Protein 4K3W (pdb70)

Radius of gyration: 27.11 Å; Cα contacts (8 Å, |Δi|>4): 1594; chains: 3; bounding box: 71×77×59 Å

Foldseek 3Di:
DVFWDWDDDFQEIETEGPDVVQLSAEPVLVVVVVVLVVCQPPDRHAEYEYYYPPQHRYQYHDPVLCVQVVDDADPDCVRSVVVRLVSLLCLVSLLLRLHQYEYEHGAEALSRLSVLLRHPAYEYEQRGKYWDQVVVVHQSPNRLVSVCVQQHDVVSVVGRVVGDMDGDVVCCVRRSHVYYDHDPVSSVCVVVVVLVSQQDDRVVSSVVSVLVVCPPVDDVVSVVVVVVVVVVVCPDDQVVQVVVVCVHGGPSNDD/DVQWDWDDDFLEIEIEGHPVVVLRAEPVLVVVVVVLVVCLPVQRHAEYEYYYPDFARYQYHDPVLCVQVPDDADDDCVRSVNVRLVSLLCLVSLLLRLHQYEYEGGAEALSRLSVLLRGNAYEYEQRYKYWDAVVVVHDSVSRLVSVCVQQNPVVSCVRRVVTDIDGDVVCCVRRSHVYYDHDPVSSVCCVVVVLVSQQDDRVVSSVVSNLVVCPPVDDVVSVVVVVVVVVVVCVDDCVVQVVCVCVHGGPSSD/DVQWDWDDDFLEIEIEGDDVVVLNAEPVLVVVVVVLVVVLPVLRHAEYEYYYPPFARYQYHDPVLCVQVPDDADDDCPRSVNVRLVSLLCLVSLLLRLHQYEYEGGAEALSRLSVLLSHPAYEYEFNYKYWDQVVVVHQSVRRLVSVCVQQNPVVSCVRRVVGDMDTDVVCCVRRSHVYYDDDDVSSVCCVVVVLVSLQDDRVVSSVVSVLVVCPPPDDVVSVVVVVVVVVVCCVDPNNVQVVVCCVHRGVSSPD

InterPro domains:
  IPR001753 Enoyl-CoA hydratase/isomerase-like domain [PF00378] (18-269)
  IPR014748 Enoyl-CoA hydratase, C-terminal [G3DSA:1.10.12.10] (214-274)
  IPR029045 ClpP/crotonase-like domain superfamily [SSF52096] (5-269)
  IPR051683 Enoyl-CoA Hydratase/Isomerase Domain-Containing Protein [PTHR42964] (5-270)

Nearest PDB structures (foldseek):
  3kqf-assembly1_B  TM=8.892E-01  e=2.380E-18  Bacillus anthracis
  4jfc-assembly1_A  TM=8.824E-01  e=2.847E-18  Polaromonas sp. JS666
  5e0n-assembly1_X  TM=8.588E-01  e=1.253E-13  Mycolicibacterium smegmatis MC2 155
  4k29-assembly1_A  TM=7.388E-01  e=2.581E-15  Xanthobacter autotrophicus Py2
  2a7k-assembly2_E  TM=7.684E-01  e=2.566E-13  Pectobacterium carotovorum

Solvent-accessible surface area: 31212 Å² total

B-factor: mean 49.61, std 16.46, range [22.92, 148.1]

Secondary structure (DSSP, 8-state):
--SEEEE-BTBEEEEEE--GGGTT-----HHHHHHHHHHTT-SS--EEEEEETTS-S-----TT--HHHHS---SSSSSHHHHHHHHHH--HHHHT-SSEEEEEE-SB--HHHHHHTT-SEEEE-TT-EE--GGGGT---TTTHHHHHHHH-HHHHHHHHHTT--EEHHHHHHHTSSSEE-SSHHHHH--HHHHHHHHHS-HHHHHHHHHHHHHTTS---HHHHHHHHHHHHHHHSHHHHHH-----PPPGGG--/--SEEEEEETTEEEEEE--GGGTT-----HHHHHHHHHHTT-TT--EEEEEEGGG-S-----TT--HHHHSPP-SGGGSHHHHHHHHHH--HHHHH-SSEEEEEE-SB--HHHHHHTT-SEEEE-TT-EE--GGGGT---TTTHHHHHHHH-HHHHHHHHHTT--EEHHHHHHHTSSSEE-SSHHHHH--HHHHHHHHHS-HHHHHHHHHHHHHTTS---HHHHHHHHHHHHHHHSHHHHHH-----S--GGG-/--SEEEEEETTEEEEEE--GGGTT-----HHHHHHHHHHTT-TT--EEEEEEGGG-S-----S---HHHHSPP-SGGG-HHHHHHHHHH--HHHHH-SSEEEEEE-SB--HHHHHHTT-SEEEE-TT-EE--GGGGT---TTTHHHHHHHH-HHHHHHHHHTT--EEHHHHHHHTSSSEE-SSHHHHH--HHHHHHHHHS-HHHHHHHHHHHHHTTS---HHHHHHHHHHHHHHTSHHHHHH--------GGG--

Organism: Marinobacter nauticus (str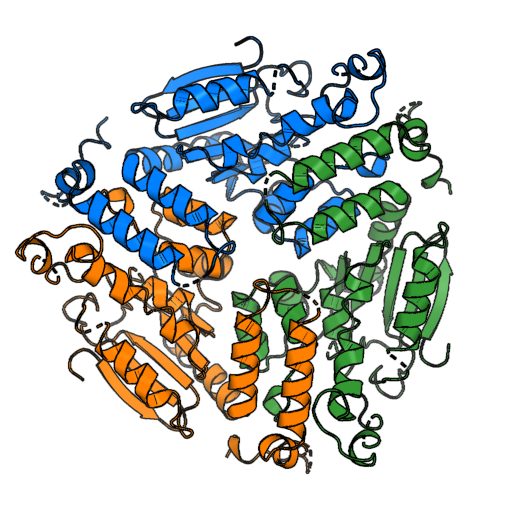ain ATCC 700491 / DSM 11845 / VT8) (NCBI:txid351348)

CATH classification: 3.90.226.10 (+1 more: 1.10.12.10)

Structure (mmCIF, N/CA/C/O backbone):
data_4K3W
#
_entry.id   4K3W
#
_cell.length_a   232.355
_cell.length_b   135.143
_cell.length_c   43.042
_cell.angle_alpha   90.00
_cell.angle_beta   99.09
_cell.angle_gamma   90.00
#
_symmetry.space_group_name_H-M   'C 1 2 1'
#
loop_
_entity.id
_entity.type
_entity.pdbx_description
1 polymer 'Enoyl-CoA hydratase/isomerase'
2 water water
#
loop_
_atom_site.group_PDB
_atom_site.id
_atom_site.type_symbol
_atom_site.label_atom_id
_atom_site.label_alt_id
_atom_site.label_comp_id
_atom_site.label_asym_id
_atom_site.label_entity_id
_atom_site.label_seq_id
_atom_site.pdbx_PDB_ins_code
_atom_site.Cartn_x
_atom_site.Cartn_y
_atom_site.Cartn_z
_atom_site.occupancy
_atom_site.B_iso_or_equiv
_atom_site.auth_seq_id
_atom_site.auth_comp_id
_atom_site.auth_asym_id
_atom_site.auth_atom_id
_atom_site.pdbx_PDB_model_num
ATOM 1 N N . CYS A 1 29 ? 104.457 107.013 17.990 1.00 72.93 7 CYS A N 1
ATOM 2 C CA . CYS A 1 29 ? 104.396 105.572 17.576 1.00 76.87 7 CYS A CA 1
ATOM 3 C C . CYS A 1 29 ? 105.751 104.999 17.119 1.00 74.18 7 CYS A C 1
ATOM 4 O O . CYS A 1 29 ? 106.359 105.505 16.184 1.00 75.75 7 CYS A O 1
ATOM 7 N N . GLU A 1 30 ? 106.180 103.909 17.753 1.00 75.06 8 GLU A N 1
ATOM 8 C CA . GLU A 1 30 ? 107.434 103.218 17.407 1.00 75.65 8 GLU A CA 1
ATOM 9 C C . GLU A 1 30 ? 107.277 102.387 16.135 1.00 72.61 8 GLU A C 1
ATOM 10 O O . GLU A 1 30 ? 108.222 102.201 15.363 1.00 65.38 8 GLU A O 1
ATOM 16 N N . THR A 1 31 ? 106.067 101.870 15.941 1.00 72.11 9 THR A N 1
ATOM 17 C CA . THR A 1 31 ? 105.821 100.776 15.013 1.00 65.71 9 THR A CA 1
ATOM 18 C C . THR A 1 31 ? 105.093 101.189 13.742 1.00 63.03 9 THR A C 1
ATOM 19 O O . THR A 1 31 ? 105.141 100.472 12.732 1.00 62.86 9 THR A O 1
ATOM 23 N N . LEU A 1 32 ? 104.430 102.341 13.794 1.00 61.28 10 LEU A N 1
ATOM 24 C CA . LEU A 1 32 ? 103.607 102.833 12.691 1.00 61.27 10 LEU A CA 1
ATOM 25 C C . LEU A 1 32 ? 103.912 104.301 12.339 1.00 60.17 10 LEU A C 1
ATOM 26 O O . LEU A 1 32 ? 104.198 105.117 13.220 1.00 59.80 10 LEU A O 1
ATOM 31 N N . ILE A 1 33 ? 103.814 104.617 11.051 1.00 63.80 11 ILE A N 1
ATOM 32 C CA . ILE A 1 33 ? 103.770 105.994 10.563 1.00 64.73 11 ILE A CA 1
ATOM 33 C C . ILE A 1 33 ? 102.307 106.430 10.373 1.00 62.36 11 ILE A C 1
ATOM 34 O O . ILE A 1 33 ? 101.584 105.848 9.575 1.00 59.82 11 ILE A O 1
ATOM 39 N N . LEU A 1 34 ? 101.891 107.467 11.091 1.00 61.62 12 LEU A N 1
ATOM 40 C CA . LEU A 1 34 ? 100.590 108.094 10.890 1.00 61.78 12 LEU A CA 1
ATOM 41 C C . LEU A 1 34 ? 100.678 109.315 9.959 1.00 65.51 12 LEU A C 1
ATOM 42 O O . LEU A 1 34 ? 101.647 110.065 9.994 1.00 71.35 12 LEU A O 1
ATOM 47 N N . GLU A 1 35 ? 99.668 109.504 9.119 1.00 71.33 13 GLU A N 1
ATOM 48 C CA . GLU A 1 35 ? 99.552 110.715 8.311 1.00 76.31 13 GLU A CA 1
ATOM 49 C C . GLU A 1 35 ? 98.086 111.077 8.101 1.00 75.03 13 GLU A C 1
ATOM 50 O O . GLU A 1 35 ? 97.334 110.288 7.540 1.00 74.26 13 GLU A O 1
ATOM 56 N N . LYS A 1 36 ? 97.685 112.264 8.554 1.00 74.29 14 LYS A N 1
ATOM 57 C CA . LYS A 1 36 ? 96.379 112.838 8.189 1.00 75.92 14 LYS A CA 1
ATOM 58 C C . LYS A 1 36 ? 96.371 113.175 6.707 1.00 74.56 14 LYS A C 1
ATOM 59 O O . LYS A 1 36 ? 97.417 113.384 6.114 1.00 77.27 14 LYS A O 1
ATOM 65 N N . GLN A 1 37 ? 95.192 113.202 6.104 1.00 75.68 15 GLN A N 1
ATOM 66 C CA . GLN A 1 37 ? 95.081 113.414 4.664 1.00 78.32 15 GLN A CA 1
ATOM 67 C C . GLN A 1 37 ? 93.628 113.701 4.349 1.00 77.73 15 GLN A C 1
ATOM 68 O O . GLN A 1 37 ? 92.910 112.892 3.765 1.00 84.41 15 GLN A O 1
ATOM 74 N N . GLY A 1 38 ? 93.197 114.881 4.765 1.00 79.43 16 GLY A N 1
ATOM 75 C CA . GLY A 1 38 ? 91.809 115.247 4.684 1.00 69.57 16 GLY A CA 1
ATOM 76 C C . GLY A 1 38 ? 91.116 114.513 5.800 1.00 62.90 16 GLY A C 1
ATOM 77 O O . GLY A 1 38 ? 91.618 114.456 6.920 1.00 62.25 16 GLY A O 1
ATOM 78 N N . PRO A 1 39 ? 89.970 113.913 5.498 1.00 65.27 17 PRO A N 1
ATOM 79 C CA . PRO A 1 39 ? 89.199 113.209 6.516 1.00 66.77 17 PRO A CA 1
ATOM 80 C C . PRO A 1 39 ? 89.698 111.769 6.799 1.00 67.84 17 PRO A C 1
ATOM 81 O O . PRO A 1 39 ? 89.074 111.037 7.584 1.00 63.47 17 PRO A O 1
ATOM 85 N N . THR A 1 40 ? 90.806 111.370 6.180 1.00 61.67 18 THR A N 1
ATOM 86 C CA . THR A 1 40 ? 91.256 109.991 6.261 1.00 66.78 18 THR A CA 1
ATOM 87 C C . THR A 1 40 ? 92.690 109.877 6.824 1.00 65.83 18 THR A C 1
ATOM 88 O O . THR A 1 40 ? 93.625 110.469 6.286 1.00 74.12 18 THR A O 1
ATOM 92 N N . LEU A 1 41 ? 92.837 109.128 7.915 1.00 59.45 19 LEU A N 1
ATOM 93 C CA . LEU A 1 41 ? 94.145 108.780 8.499 1.00 55.62 19 LEU A CA 1
ATOM 94 C C . LEU A 1 41 ? 94.839 107.616 7.788 1.00 54.10 19 LEU A C 1
ATOM 95 O O . LEU A 1 41 ? 94.291 106.526 7.728 1.00 57.97 19 LEU A O 1
ATOM 100 N N . VAL A 1 42 ? 96.037 107.831 7.253 1.00 54.49 20 VAL A N 1
ATOM 101 C CA . VAL A 1 42 ? 96.817 106.744 6.677 1.00 54.45 20 VAL A CA 1
ATOM 102 C C . VAL A 1 42 ? 97.778 106.150 7.712 1.00 57.62 20 VAL A C 1
ATOM 103 O O . VAL A 1 42 ? 98.701 106.807 8.194 1.00 56.62 20 VAL A O 1
ATOM 107 N N . ILE A 1 43 ? 97.530 104.893 8.055 1.00 56.62 21 ILE A N 1
ATOM 108 C CA . ILE A 1 43 ? 98.379 104.150 8.969 1.00 55.92 21 ILE A CA 1
ATOM 109 C C . ILE A 1 43 ? 99.264 103.212 8.163 1.00 57.19 21 ILE A C 1
ATOM 110 O O . ILE A 1 43 ? 98.772 102.304 7.471 1.00 57.92 21 ILE A O 1
ATOM 115 N N . THR A 1 44 ? 100.570 103.456 8.226 1.00 60.19 22 THR A N 1
ATOM 116 C CA . THR A 1 44 ? 101.540 102.595 7.564 1.00 59.55 22 THR A CA 1
ATOM 117 C C . THR A 1 44 ? 102.243 101.768 8.629 1.00 60.44 22 THR A C 1
ATOM 118 O O . THR A 1 44 ? 102.704 102.307 9.639 1.00 56.46 22 THR A O 1
ATOM 122 N N . ILE A 1 45 ? 102.271 100.454 8.404 1.00 56.95 23 ILE A N 1
ATOM 123 C CA . ILE A 1 45 ? 102.897 99.510 9.306 1.00 52.95 23 ILE A CA 1
ATOM 124 C C . ILE A 1 45 ? 104.368 99.616 8.966 1.00 57.69 23 ILE A C 1
ATOM 125 O O . ILE A 1 45 ? 104.756 99.375 7.798 1.00 52.03 23 ILE A O 1
ATOM 130 N N . ASN A 1 46 ? 105.181 99.956 9.969 1.00 60.12 24 ASN A N 1
ATOM 131 C CA . ASN A 1 46 ? 106.572 100.384 9.731 1.00 62.58 24 ASN A CA 1
ATOM 132 C C . ASN A 1 46 ? 107.607 99.519 10.448 1.00 63.78 24 ASN A C 1
ATOM 133 O O . ASN A 1 46 ? 108.137 99.890 11.500 1.00 57.10 24 ASN A O 1
ATOM 138 N N . ARG A 1 47 ? 107.840 98.349 9.853 1.00 59.82 25 ARG A N 1
ATOM 139 C CA . ARG A 1 47 ? 108.873 97.394 10.230 1.00 52.54 25 ARG A CA 1
ATOM 140 C C . ARG A 1 47 ? 109.251 96.570 9.006 1.00 55.50 25 ARG A C 1
ATOM 141 O O . ARG A 1 47 ? 109.296 95.346 9.089 1.00 54.90 25 ARG A O 1
ATOM 149 N N . PRO A 1 48 ? 109.551 97.240 7.867 1.00 60.90 26 PRO A N 1
ATOM 150 C CA . PRO A 1 48 ? 109.898 96.579 6.588 1.00 65.37 26 PRO A CA 1
ATOM 151 C C . PRO A 1 48 ? 111.129 95.671 6.643 1.00 69.07 26 PRO A C 1
ATOM 152 O O . PRO A 1 48 ? 111.297 94.803 5.778 1.00 68.19 26 PRO A O 1
ATOM 156 N N . ASP A 1 49 ? 111.977 95.930 7.638 1.00 72.26 27 ASP A N 1
ATOM 157 C CA . ASP A 1 49 ? 113.161 95.138 7.976 1.00 76.50 27 ASP A CA 1
ATOM 158 C C . ASP A 1 49 ? 112.821 93.685 8.320 1.00 78.59 27 ASP A C 1
ATOM 159 O O . ASP A 1 49 ? 113.487 92.770 7.844 1.00 76.63 27 ASP A O 1
ATOM 164 N N . VAL A 1 50 ? 111.793 93.477 9.147 1.00 82.04 28 VAL A N 1
ATOM 165 C CA . VAL A 1 50 ? 111.256 92.123 9.416 1.00 77.41 28 VAL A CA 1
ATOM 166 C C . VAL A 1 50 ? 109.914 91.862 8.709 1.00 73.95 28 VAL A C 1
ATOM 167 O O . VAL A 1 50 ? 109.072 91.144 9.227 1.00 68.85 28 VAL A O 1
ATOM 171 N N . ARG A 1 51 ? 109.720 92.460 7.532 1.00 74.75 29 ARG A N 1
ATOM 172 C CA . ARG A 1 51 ? 108.524 92.253 6.708 1.00 69.49 29 ARG A CA 1
ATOM 173 C C . ARG A 1 51 ? 107.206 92.545 7.454 1.00 64.07 29 ARG A C 1
ATOM 174 O O . ARG A 1 51 ? 106.156 92.005 7.127 1.00 60.69 29 ARG A O 1
ATOM 182 N N . ASN A 1 52 ? 107.274 93.425 8.441 1.00 60.78 30 ASN A N 1
ATOM 183 C CA . ASN A 1 52 ? 106.114 93.843 9.224 1.00 60.13 30 ASN A CA 1
ATOM 184 C C . ASN A 1 52 ? 105.515 92.763 10.093 1.00 58.46 30 ASN A C 1
ATOM 185 O O . ASN A 1 52 ? 104.327 92.826 10.418 1.00 56.34 30 ASN A O 1
ATOM 190 N N . ALA A 1 53 ? 106.332 91.790 10.489 1.00 56.56 31 ALA A N 1
ATOM 191 C CA . ALA A 1 53 ? 105.935 90.856 11.533 1.00 55.96 31 ALA A CA 1
ATOM 192 C C . ALA A 1 53 ? 105.232 91.654 12.635 1.00 55.53 31 ALA A C 1
ATOM 193 O O . ALA A 1 53 ? 105.667 92.756 12.959 1.00 56.86 31 ALA A O 1
ATOM 203 N N . SER A 1 55 ? 104.113 92.557 16.279 1.00 44.94 33 SER A N 1
ATOM 204 C CA . SER A 1 55 ? 104.443 92.375 17.687 1.00 44.84 33 SER A CA 1
ATOM 205 C C . SER A 1 55 ? 103.374 92.910 18.616 1.00 44.75 33 SER A C 1
ATOM 206 O O . SER A 1 55 ? 102.573 93.762 18.221 1.00 44.47 33 SER A O 1
ATOM 209 N N . LEU A 1 56 ? 103.411 92.446 19.865 1.00 45.54 34 LEU A N 1
ATOM 210 C CA . LEU A 1 56 ? 102.535 92.935 20.915 1.00 48.77 34 LEU A CA 1
ATOM 211 C C . LEU A 1 56 ? 102.516 94.433 20.972 1.00 51.23 34 LEU A C 1
ATOM 212 O O . LEU A 1 56 ? 101.468 95.040 21.202 1.00 55.92 34 LEU A O 1
ATOM 217 N N . GLN A 1 57 ? 103.685 95.032 20.784 1.00 56.81 35 GLN A N 1
ATOM 218 C CA . GLN A 1 57 ? 103.815 96.477 20.806 1.00 58.07 35 GLN A CA 1
ATOM 219 C C . GLN A 1 57 ? 102.983 97.121 19.700 1.00 52.73 35 GLN A C 1
ATOM 220 O O . GLN A 1 57 ? 102.326 98.127 19.926 1.00 49.85 35 GLN A O 1
ATOM 234 N N . VAL A 1 59 ? 100.368 95.788 18.203 1.00 49.01 37 VAL A N 1
ATOM 235 C CA . VAL A 1 59 ? 98.991 95.520 18.523 1.00 50.47 37 VAL A CA 1
ATOM 236 C C . VAL A 1 59 ? 98.478 96.634 19.410 1.00 49.52 37 VAL A C 1
ATOM 237 O O . VAL A 1 59 ? 97.451 97.231 19.110 1.00 49.75 37 VAL A O 1
ATOM 241 N N . ALA A 1 60 ? 99.213 96.926 20.475 1.00 49.01 38 ALA A N 1
ATOM 242 C CA . ALA A 1 60 ? 98.835 97.980 21.424 1.00 44.53 38 ALA A CA 1
ATOM 243 C C . ALA A 1 60 ? 98.750 99.362 20.809 1.00 45.66 38 ALA A C 1
ATOM 244 O O . ALA A 1 60 ? 97.874 100.130 21.160 1.00 46.65 38 ALA A O 1
ATOM 246 N N . GLU A 1 61 ? 99.666 99.682 19.911 1.00 44.32 39 GLU A N 1
ATOM 247 C CA . GLU A 1 61 ? 99.621 100.954 19.236 1.00 46.97 39 GLU A CA 1
ATOM 248 C C . GLU A 1 61 ? 98.394 101.015 18.333 1.00 48.04 39 GLU A C 1
ATOM 249 O O . GLU A 1 61 ? 97.695 102.021 18.334 1.00 53.10 39 GLU A O 1
ATOM 255 N N . LEU A 1 62 ? 98.105 99.944 17.591 1.00 46.79 40 LEU A N 1
ATOM 256 C CA . LEU A 1 62 ? 96.870 99.893 16.778 1.00 46.70 40 LEU A CA 1
ATOM 257 C C . LEU A 1 62 ? 95.652 100.070 17.663 1.00 42.48 40 LEU A C 1
ATOM 258 O O . LEU A 1 62 ? 94.801 100.916 17.422 1.00 39.41 40 LEU A O 1
ATOM 263 N N . SER A 1 63 ? 95.593 99.301 18.727 1.00 42.55 41 SER A N 1
ATOM 264 C CA . SER A 1 63 ? 94.491 99.433 19.660 1.00 40.95 41 SER A CA 1
ATOM 265 C C . SER A 1 63 ? 94.326 100.872 20.123 1.00 48.11 41 SER A C 1
ATOM 266 O O . SER A 1 63 ? 93.199 101.386 20.231 1.00 44.31 41 SER A O 1
ATOM 269 N N . THR A 1 64 ? 95.457 101.524 20.403 1.00 51.48 42 THR A N 1
ATOM 270 C CA . THR A 1 64 ? 95.453 102.889 20.914 1.00 50.66 42 THR A CA 1
ATOM 271 C C . THR A 1 64 ? 94.964 103.866 19.845 1.00 46.42 42 THR A C 1
ATOM 272 O O . THR A 1 64 ? 94.069 104.648 20.091 1.00 46.78 42 THR A O 1
ATOM 276 N N . ILE A 1 65 ? 95.557 103.821 18.666 1.00 44.90 43 ILE A N 1
ATOM 277 C CA . ILE A 1 65 ? 95.148 104.702 17.588 1.00 50.25 43 ILE A CA 1
ATOM 278 C C . ILE A 1 65 ? 93.633 104.589 17.327 1.00 55.55 43 ILE A C 1
ATOM 279 O O . ILE A 1 65 ? 92.926 105.604 17.260 1.00 53.63 43 ILE A O 1
ATOM 284 N N . PHE A 1 66 ? 93.127 103.360 17.222 1.00 51.42 44 PHE A N 1
ATOM 285 C CA . PHE A 1 66 ? 91.696 103.159 17.004 1.00 47.40 44 PHE A CA 1
ATOM 286 C C . PHE A 1 66 ? 90.828 103.655 18.151 1.00 48.91 44 PHE A C 1
ATOM 287 O O . PHE A 1 66 ? 89.760 104.200 17.913 1.00 51.57 44 PHE A O 1
ATOM 295 N N . SER A 1 67 ? 91.261 103.480 19.391 1.00 49.59 45 SER A N 1
ATOM 296 C CA . SER A 1 67 ? 90.509 104.047 20.518 1.00 48.30 45 SER A CA 1
ATOM 297 C C . SER A 1 67 ? 90.460 105.597 20.486 1.00 54.33 45 SER A C 1
ATOM 298 O O . SER A 1 67 ? 89.421 106.207 20.817 1.00 53.30 45 SER A O 1
ATOM 301 N N . GLU A 1 68 ? 91.566 106.211 20.059 1.00 54.18 46 GLU A N 1
ATOM 302 C CA . GLU A 1 68 ? 91.700 107.672 20.047 1.00 60.42 46 GLU A CA 1
ATOM 303 C C . GLU A 1 68 ? 90.857 108.299 18.955 1.00 59.32 46 GLU A C 1
ATOM 304 O O . GLU A 1 68 ? 90.185 109.312 19.175 1.00 55.15 46 GLU A O 1
ATOM 310 N N . ILE A 1 69 ? 90.894 107.710 17.766 1.00 56.59 47 ILE A N 1
ATOM 311 C CA . ILE A 1 69 ? 90.097 108.242 16.677 1.00 50.14 47 ILE A CA 1
ATOM 312 C C . ILE A 1 69 ? 88.620 107.917 16.795 1.00 50.59 47 ILE A C 1
ATOM 313 O O . ILE A 1 69 ? 87.838 108.491 16.072 1.00 49.54 47 ILE A O 1
ATOM 318 N N . GLU A 1 70 ? 88.227 107.022 17.701 1.00 55.20 48 GLU A N 1
ATOM 319 C CA . GLU A 1 70 ? 86.857 106.473 17.678 1.00 58.18 48 GLU A CA 1
ATOM 320 C C . GLU A 1 70 ? 85.796 107.546 17.736 1.00 66.27 48 GLU A C 1
ATOM 321 O O . GLU A 1 70 ? 84.804 107.496 16.995 1.00 67.22 48 GLU A O 1
ATOM 327 N N . ASN A 1 71 ? 86.011 108.489 18.643 1.00 68.89 49 ASN A N 1
ATOM 328 C CA . ASN A 1 71 ? 85.120 109.603 18.857 1.00 70.76 49 ASN A CA 1
ATOM 329 C C . ASN A 1 71 ? 85.865 110.838 18.415 1.00 71.95 49 ASN A C 1
ATOM 330 O O . ASN A 1 71 ? 86.057 111.757 19.187 1.00 75.10 49 ASN A O 1
ATOM 335 N N . ASP A 1 72 ? 86.342 110.816 17.179 1.00 74.58 50 ASP A N 1
ATOM 336 C CA . ASP A 1 72 ? 86.931 111.988 16.543 1.00 76.18 50 ASP A CA 1
ATOM 337 C C . ASP A 1 72 ? 86.183 112.299 15.258 1.00 80.11 50 ASP A C 1
ATOM 338 O O . ASP A 1 72 ? 85.741 111.392 14.554 1.00 93.95 50 ASP A O 1
ATOM 343 N N . ILE A 1 73 ? 86.083 113.583 14.940 1.00 77.73 51 ILE A N 1
ATOM 344 C CA . ILE A 1 73 ? 85.136 114.067 13.949 1.00 74.72 51 ILE A CA 1
ATOM 345 C C . ILE A 1 73 ? 85.786 114.191 12.580 1.00 74.02 51 ILE A C 1
ATOM 346 O O . ILE A 1 73 ? 85.199 113.845 11.558 1.00 85.08 51 ILE A O 1
ATOM 351 N N . SER A 1 74 ? 87.004 114.701 12.580 1.00 69.12 52 SER A N 1
ATOM 352 C CA . SER A 1 74 ? 87.740 115.010 11.374 1.00 66.30 52 SER A CA 1
ATOM 353 C C . SER A 1 74 ? 88.173 113.755 10.626 1.00 64.21 52 SER A C 1
ATOM 354 O O . SER A 1 74 ? 88.417 113.805 9.418 1.00 63.86 52 SER A O 1
ATOM 357 N N . ILE A 1 75 ? 88.301 112.646 11.360 1.00 64.09 53 ILE A N 1
ATOM 358 C CA . ILE A 1 75 ? 88.704 111.357 10.775 1.00 61.81 53 ILE A CA 1
ATOM 359 C C . ILE A 1 75 ? 87.475 110.541 10.386 1.00 51.11 53 ILE A C 1
ATOM 360 O O . ILE A 1 75 ? 86.683 110.170 11.243 1.00 45.72 53 ILE A O 1
ATOM 365 N N . ARG A 1 76 ? 87.342 110.241 9.104 1.00 52.75 54 ARG A N 1
ATOM 366 C CA . ARG A 1 76 ? 86.185 109.480 8.598 1.00 58.98 54 ARG A CA 1
ATOM 367 C C . ARG A 1 76 ? 86.595 108.056 8.220 1.00 52.00 54 ARG A C 1
ATOM 368 O O . ARG A 1 76 ? 85.819 107.127 8.362 1.00 50.20 54 ARG A O 1
ATOM 376 N N . ALA A 1 77 ? 87.811 107.917 7.711 1.00 46.35 55 ALA A N 1
ATOM 377 C CA . ALA A 1 77 ? 88.328 106.653 7.244 1.00 47.70 55 ALA A CA 1
ATOM 378 C C . ALA A 1 77 ? 89.732 106.421 7.768 1.00 49.88 55 ALA A C 1
ATOM 379 O O . ALA A 1 77 ? 90.464 107.376 8.037 1.00 51.17 55 ALA A O 1
ATOM 381 N N . ALA A 1 78 ? 90.100 105.140 7.890 1.00 49.44 56 ALA A N 1
ATOM 382 C CA . ALA A 1 78 ? 91.451 104.730 8.251 1.00 44.91 56 ALA A CA 1
ATOM 383 C C . ALA A 1 78 ? 91.977 103.757 7.219 1.00 45.06 56 ALA A C 1
ATOM 384 O O . ALA A 1 78 ? 91.349 102.732 6.977 1.00 51.11 56 ALA A O 1
ATOM 386 N N . VAL A 1 79 ? 93.101 104.102 6.597 1.00 40.67 57 VAL A N 1
ATOM 387 C CA . VAL A 1 79 ? 93.738 103.250 5.626 1.00 44.31 57 VAL A CA 1
ATOM 388 C C . VAL A 1 79 ? 94.899 102.494 6.269 1.00 48.03 57 VAL A C 1
ATOM 389 O O . VAL A 1 79 ? 95.738 103.095 6.915 1.00 52.25 57 VAL A O 1
ATOM 393 N N . LEU A 1 80 ? 94.932 101.179 6.062 1.00 47.09 58 LEU A N 1
ATOM 394 C CA . LEU A 1 80 ? 95.959 100.312 6.595 1.00 47.89 58 LEU A CA 1
ATOM 395 C C . LEU A 1 80 ? 96.804 99.834 5.452 1.00 48.29 58 LEU A C 1
ATOM 396 O O . LEU A 1 80 ? 96.284 99.299 4.479 1.00 49.03 58 LEU A O 1
ATOM 401 N N . ARG A 1 81 ? 98.111 100.033 5.562 1.00 49.37 59 ARG A N 1
ATOM 402 C CA . ARG A 1 81 ? 99.016 99.644 4.496 1.00 53.49 59 ARG A CA 1
ATOM 403 C C . ARG A 1 81 ? 100.357 99.304 5.121 1.00 51.90 59 ARG A C 1
ATOM 404 O O . ARG A 1 81 ? 100.684 99.804 6.179 1.00 47.06 59 ARG A O 1
ATOM 412 N N . GLY A 1 82 ? 101.126 98.436 4.479 1.00 52.32 60 GLY A N 1
ATOM 413 C CA . GLY A 1 82 ? 102.434 98.097 4.994 1.00 53.15 60 GLY A CA 1
ATOM 414 C C . GLY A 1 82 ? 103.518 98.806 4.209 1.00 53.87 60 GLY A C 1
ATOM 415 O O . GLY A 1 82 ? 103.439 98.921 2.992 1.00 55.03 60 GLY A O 1
ATOM 416 N N . ALA A 1 83 ? 104.540 99.278 4.901 1.00 56.06 61 ALA A N 1
ATOM 417 C CA . ALA A 1 83 ? 105.742 99.759 4.220 1.00 59.61 61 ALA A CA 1
ATOM 418 C C . ALA A 1 83 ? 106.556 98.594 3.687 1.00 58.54 61 ALA A C 1
ATOM 419 O O . ALA A 1 83 ? 106.792 97.614 4.406 1.00 62.18 61 ALA A O 1
ATOM 421 N N . GLY A 1 84 ? 106.975 98.695 2.431 1.00 57.63 62 GLY A N 1
ATOM 422 C CA . GLY A 1 84 ? 107.947 97.759 1.860 1.00 57.38 62 GLY A CA 1
ATOM 423 C C . GLY A 1 84 ? 107.384 96.632 1.011 1.00 62.29 62 GLY A C 1
ATOM 424 O O . GLY A 1 84 ? 108.103 95.666 0.713 1.00 57.19 62 GLY A O 1
ATOM 425 N N . GLY A 1 85 ? 106.111 96.753 0.617 1.00 61.09 63 GLY A N 1
ATOM 426 C CA . GLY A 1 85 ? 105.434 95.746 -0.214 1.00 62.00 63 GLY A CA 1
ATOM 427 C C . GLY A 1 85 ? 104.977 94.477 0.517 1.00 56.85 63 GLY A C 1
ATOM 428 O O . GLY A 1 85 ? 104.732 93.449 -0.125 1.00 55.71 63 GLY A O 1
ATOM 429 N N . HIS A 1 86 ? 104.900 94.549 1.850 1.00 54.15 64 HIS A N 1
ATOM 430 C CA . HIS A 1 86 ? 104.434 93.442 2.704 1.00 55.74 64 HIS A CA 1
ATOM 431 C C . HIS A 1 86 ? 103.508 93.997 3.770 1.00 55.27 64 HIS A C 1
ATOM 432 O O . HIS A 1 86 ? 103.816 95.021 4.392 1.00 51.58 64 HIS A O 1
ATOM 439 N N . PHE A 1 87 ? 102.371 93.328 3.969 1.00 51.66 65 PHE A N 1
ATOM 440 C CA . PHE A 1 87 ? 101.403 93.752 4.976 1.00 50.13 65 PHE A CA 1
ATOM 441 C C . PHE A 1 87 ? 101.749 93.235 6.354 1.00 46.91 65 PHE A C 1
ATOM 442 O O . PHE A 1 87 ? 101.764 94.000 7.313 1.00 45.75 65 PHE A O 1
ATOM 450 N N . CYS A 1 88 ? 101.991 91.929 6.455 1.00 47.94 66 CYS A N 1
ATOM 451 C CA . CYS A 1 88 ? 102.364 91.310 7.739 1.00 46.21 66 CYS A CA 1
ATOM 452 C C . CYS A 1 88 ? 102.884 89.884 7.549 1.00 48.49 66 CYS A C 1
ATOM 453 O O . CYS A 1 88 ? 102.188 89.034 7.032 1.00 46.67 66 CYS A O 1
ATOM 456 N N . ALA A 1 89 ? 104.111 89.634 7.993 1.00 52.24 67 ALA A N 1
ATOM 457 C CA . ALA A 1 89 ? 104.774 88.346 7.789 1.00 51.53 67 ALA A CA 1
ATOM 458 C C . ALA A 1 89 ? 104.314 87.292 8.782 1.00 42.73 67 ALA A C 1
ATOM 459 O O . ALA A 1 89 ? 104.561 86.118 8.590 1.00 47.61 67 ALA A O 1
ATOM 461 N N . GLY A 1 90 ? 103.670 87.695 9.861 1.00 41.19 68 GLY A N 1
ATOM 462 C CA . GLY A 1 90 ? 103.314 86.737 10.887 1.00 38.00 68 GLY A CA 1
ATOM 463 C C . GLY A 1 90 ? 103.501 87.408 12.196 1.00 38.04 68 GLY A C 1
ATOM 464 O O . GLY A 1 90 ? 103.514 88.618 12.259 1.00 43.48 68 GLY A O 1
ATOM 465 N N . GLY A 1 91 ? 103.615 86.630 13.257 1.00 40.79 69 GLY A N 1
ATOM 466 C CA . GLY A 1 91 ? 103.908 87.198 14.555 1.00 45.00 69 GLY A CA 1
ATOM 467 C C . GLY A 1 91 ? 105.420 87.430 14.684 1.00 49.86 69 GLY A C 1
ATOM 468 O O . GLY A 1 91 ? 106.200 87.167 13.754 1.00 47.63 69 GLY A O 1
ATOM 469 N N . ASP A 1 92 ? 105.808 87.947 15.843 1.00 52.35 70 ASP A N 1
ATOM 470 C CA . ASP A 1 92 ? 107.181 88.229 16.168 1.00 54.11 70 ASP A CA 1
ATOM 471 C C . ASP A 1 92 ? 107.608 87.104 17.061 1.00 48.96 70 ASP A C 1
ATOM 472 O O . ASP A 1 92 ? 107.086 86.943 18.173 1.00 45.37 70 ASP A O 1
ATOM 477 N N . ILE A 1 93 ? 108.560 86.316 16.575 1.00 53.36 71 ILE A N 1
ATOM 478 C CA . ILE A 1 93 ? 109.154 85.232 17.365 1.00 54.95 71 ILE A CA 1
ATOM 479 C C . ILE A 1 93 ? 109.644 85.716 18.755 1.00 50.62 71 ILE A C 1
ATOM 480 O O . ILE A 1 93 ? 109.602 84.967 19.734 1.00 51.48 71 ILE A O 1
ATOM 485 N N . LYS A 1 94 ? 110.035 86.987 18.853 1.00 44.51 72 LYS A N 1
ATOM 486 C CA . LYS A 1 94 ? 110.538 87.530 20.102 1.00 45.09 72 LYS A CA 1
ATOM 487 C C . LYS A 1 94 ? 109.533 87.585 21.211 1.00 46.79 72 LYS A C 1
ATOM 488 O O . LYS A 1 94 ? 109.876 87.268 22.361 1.00 46.48 72 LYS A O 1
ATOM 494 N N . ASP A 1 95 ? 108.288 87.969 20.895 1.00 50.95 73 ASP A N 1
ATOM 495 C CA . ASP A 1 95 ? 107.216 88.018 21.921 1.00 47.70 73 ASP A CA 1
ATOM 496 C C . ASP A 1 95 ? 106.963 86.625 22.475 1.00 42.94 73 ASP A C 1
ATOM 497 O O . ASP A 1 95 ? 106.712 86.443 23.671 1.00 47.91 73 ASP A O 1
ATOM 510 N N . ALA A 1 97 ? 109.292 84.152 22.465 1.00 49.43 75 ALA A N 1
ATOM 511 C CA . ALA A 1 97 ? 110.471 83.862 23.309 1.00 48.40 75 ALA A CA 1
ATOM 512 C C . ALA A 1 97 ? 110.307 84.551 24.642 1.00 42.14 75 ALA A C 1
ATOM 513 O O . ALA A 1 97 ? 110.341 83.913 25.680 1.00 40.36 75 ALA A O 1
ATOM 515 N N . GLY A 1 98 ? 110.030 85.846 24.604 1.00 43.93 76 GLY A N 1
ATOM 516 C CA . GLY A 1 98 ? 109.664 86.583 25.836 1.00 46.70 76 GLY A CA 1
ATOM 517 C C . GLY A 1 98 ? 108.666 85.873 26.735 1.00 48.02 76 GLY A C 1
ATOM 518 O O . GLY A 1 98 ? 108.869 85.761 27.945 1.00 54.93 76 GLY A O 1
ATOM 519 N N . ALA A 1 99 ? 107.582 85.370 26.145 1.00 52.77 77 ALA A N 1
ATOM 520 C CA . ALA A 1 99 ? 106.523 84.730 26.927 1.00 47.44 77 ALA A CA 1
ATOM 521 C C . ALA A 1 99 ? 106.921 83.365 27.476 1.00 44.28 77 ALA A C 1
ATOM 522 O O . ALA A 1 99 ? 106.541 83.007 28.601 1.00 41.31 77 ALA A O 1
ATOM 524 N N . ARG A 1 100 ? 107.666 82.581 26.706 1.00 44.13 78 ARG A N 1
ATOM 525 C CA . ARG A 1 100 ? 108.230 81.325 27.275 1.00 49.82 78 ARG A CA 1
ATOM 526 C C . ARG A 1 100 ? 109.051 81.600 28.511 1.00 51.74 78 ARG A C 1
ATOM 527 O O . ARG A 1 100 ? 109.025 80.840 29.457 1.00 48.69 78 ARG A O 1
ATOM 535 N N . SER A 1 101 ? 109.804 82.688 28.468 1.00 54.29 79 SER A N 1
ATOM 536 C CA . SER A 1 101 ? 110.764 82.975 29.509 1.00 60.12 79 SER A CA 1
ATOM 537 C C . SER A 1 101 ? 110.071 83.436 30.772 1.00 60.46 79 SER A C 1
ATOM 538 O O . SER A 1 101 ? 110.683 83.402 31.822 1.00 65.93 79 SER A O 1
ATOM 541 N N . GLN A 1 102 ? 108.817 83.883 30.684 1.00 61.06 80 GLN A N 1
ATOM 542 C CA . GLN A 1 102 ? 108.097 84.346 31.881 1.00 57.20 80 GLN A CA 1
ATOM 543 C C . GLN A 1 102 ? 107.570 83.174 32.696 1.00 57.96 80 GLN A C 1
ATOM 544 O O . GLN A 1 102 ? 107.652 82.024 32.275 1.00 53.36 80 GLN A O 1
ATOM 550 N N . LYS A 1 103 ? 107.030 83.466 33.872 1.00 60.72 81 LYS A N 1
ATOM 551 C CA . LYS A 1 103 ? 106.535 82.415 34.737 1.00 66.17 81 LYS A CA 1
ATOM 552 C C . LYS A 1 103 ? 105.255 81.792 34.161 1.00 67.40 81 LYS A C 1
ATOM 553 O O . LYS A 1 103 ? 104.342 82.506 33.757 1.00 68.51 81 LYS A O 1
ATOM 559 N N . ALA A 1 104 ? 105.187 80.461 34.150 1.00 68.89 82 ALA A N 1
ATOM 560 C CA . ALA A 1 104 ? 103.994 79.740 33.694 1.00 74.08 82 ALA A CA 1
ATOM 561 C C . ALA A 1 104 ? 102.814 79.877 34.662 1.00 78.42 82 ALA A C 1
ATOM 562 O O . ALA A 1 104 ? 102.876 79.421 35.797 1.00 84.68 82 ALA A O 1
ATOM 564 N N . GLY A 1 105 ? 101.753 80.537 34.219 1.00 83.29 83 GLY A N 1
ATOM 565 C CA . GLY A 1 105 ? 100.453 80.400 34.861 1.00 85.07 83 GLY A CA 1
ATOM 566 C C . GLY A 1 105 ? 99.746 79.304 34.090 1.00 88.18 83 GLY A C 1
ATOM 567 O O . GLY A 1 105 ? 100.273 78.794 33.087 1.00 81.79 83 GLY A O 1
ATOM 568 N N . GLU A 1 106 ? 98.547 78.939 34.528 1.00 94.31 84 GLU A N 1
ATOM 569 C CA . GLU A 1 106 ? 97.786 77.903 33.817 1.00 95.07 84 GLU A CA 1
ATOM 570 C C . GLU A 1 106 ? 96.496 78.403 33.150 1.00 86.58 84 GLU A C 1
ATOM 571 O O . GLU A 1 106 ? 95.932 77.699 32.309 1.00 83.34 84 GLU A O 1
ATOM 577 N N . GLY A 1 107 ? 96.030 79.600 33.502 1.00 73.96 85 GLY A N 1
ATOM 578 C CA . GLY A 1 107 ? 94.693 80.002 33.101 1.00 72.42 85 GLY A CA 1
ATOM 579 C C . GLY A 1 107 ? 94.729 81.091 32.067 1.00 69.33 85 GLY A C 1
ATOM 580 O O . GLY A 1 107 ? 95.264 80.918 30.969 1.00 67.89 85 GLY A O 1
ATOM 581 N N . ARG A 1 108 ? 94.127 82.208 32.444 1.00 66.31 86 ARG A N 1
ATOM 582 C CA . ARG A 1 108 ? 94.280 83.462 31.759 1.00 68.93 86 ARG A CA 1
ATOM 583 C C . ARG A 1 108 ? 95.502 84.098 32.332 1.00 65.80 86 ARG A C 1
ATOM 584 O O . ARG A 1 108 ? 95.872 85.211 31.953 1.00 64.06 86 ARG A O 1
ATOM 592 N N . ASP A 1 109 ? 96.136 83.394 33.265 1.00 70.60 87 ASP A N 1
ATOM 593 C CA . ASP A 1 109 ? 97.375 83.883 33.847 1.00 74.01 87 ASP A CA 1
ATOM 594 C C . ASP A 1 109 ? 98.589 83.483 32.983 1.00 66.22 87 ASP A C 1
ATOM 595 O O . ASP A 1 109 ? 99.618 84.168 32.991 1.00 63.85 87 ASP A O 1
ATOM 600 N N . ASP A 1 110 ? 98.425 82.411 32.203 1.00 58.80 88 ASP A N 1
ATOM 601 C CA . ASP A 1 110 ? 99.428 81.953 31.230 1.00 52.62 88 ASP A CA 1
ATOM 602 C C . ASP A 1 110 ? 99.871 83.022 30.219 1.00 49.30 88 ASP A C 1
ATOM 603 O O . ASP A 1 110 ? 99.047 83.525 29.493 1.00 53.58 88 ASP A O 1
ATOM 608 N N . PRO A 1 111 ? 101.183 83.356 30.148 1.00 50.93 89 PRO A N 1
ATOM 609 C CA . PRO A 1 111 ? 101.673 84.409 29.220 1.00 52.51 89 PRO A CA 1
ATOM 610 C C . PRO A 1 111 ? 101.389 84.188 27.735 1.00 46.57 89 PRO A C 1
ATOM 611 O O . PRO A 1 111 ? 101.451 85.127 26.947 1.00 43.86 89 PRO A O 1
ATOM 615 N N . PHE A 1 112 ? 101.167 82.939 27.360 1.00 42.53 90 PHE A N 1
ATOM 616 C CA . PHE A 1 112 ? 100.765 82.607 26.012 1.00 46.96 90 PHE A CA 1
ATOM 617 C C . PHE A 1 112 ? 99.292 82.972 25.757 1.00 43.58 90 PHE A C 1
ATOM 618 O O . PHE A 1 112 ? 98.974 83.423 24.676 1.00 42.10 90 PHE A O 1
ATOM 626 N N . TYR A 1 113 ? 98.421 82.776 26.745 1.00 43.28 91 TYR A N 1
ATOM 627 C CA . TYR A 1 113 ? 97.058 83.280 26.669 1.00 46.12 91 TYR A CA 1
ATOM 628 C C . TYR A 1 113 ? 97.080 84.782 26.458 1.00 44.93 91 TYR A C 1
ATOM 629 O O . TYR A 1 113 ? 96.529 85.285 25.483 1.00 40.81 91 TYR A O 1
ATOM 638 N N . LYS A 1 114 ? 97.734 85.498 27.362 1.00 47.17 92 LYS A N 1
ATOM 639 C CA . LYS A 1 114 ? 97.721 86.970 27.323 1.00 46.56 92 LYS A CA 1
ATOM 640 C C . LYS A 1 114 ? 98.270 87.473 26.020 1.00 45.82 92 LYS A C 1
ATOM 641 O O . LYS A 1 114 ? 97.729 88.390 25.397 1.00 51.32 92 LYS A O 1
ATOM 647 N N . LEU A 1 115 ? 99.343 86.854 25.568 1.00 44.45 93 LEU A N 1
ATOM 648 C CA . LEU A 1 115 ? 99.916 87.242 24.282 1.00 43.82 93 LEU A CA 1
ATOM 649 C C . LEU A 1 115 ? 98.910 87.070 23.113 1.00 40.95 93 LEU A C 1
ATOM 650 O O . LEU A 1 115 ? 98.676 87.985 22.315 1.00 36.86 93 LEU A O 1
ATOM 655 N N . ASN A 1 116 ? 98.359 85.875 23.000 1.00 35.35 94 ASN A N 1
ATOM 656 C CA . ASN A 1 116 ? 97.466 85.574 21.917 1.00 39.01 94 ASN A CA 1
ATOM 657 C C . ASN A 1 116 ? 96.164 86.411 21.961 1.00 36.69 94 ASN A C 1
ATOM 658 O O . ASN A 1 116 ? 95.759 86.978 20.971 1.00 38.00 94 ASN A O 1
ATOM 663 N N . ARG A 1 117 ? 95.570 86.538 23.133 1.00 37.66 95 ARG A N 1
ATOM 664 C CA . ARG A 1 117 ? 94.279 87.157 23.257 1.00 40.19 95 ARG A 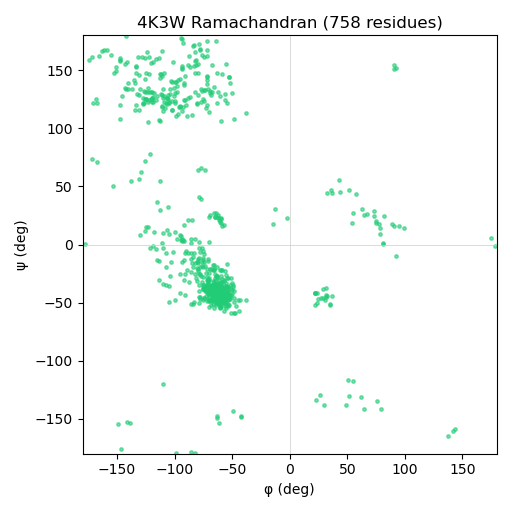CA 1
ATOM 665 C C . ARG A 1 117 ? 94.274 88.600 22.785 1.00 41.53 95 ARG A C 1
ATOM 666 O O . ARG A 1 117 ? 93.266 89.071 22.225 1.00 36.18 95 ARG A O 1
ATOM 674 N N . ALA A 1 118 ? 95.382 89.305 23.000 1.00 37.02 96 ALA A N 1
ATOM 675 C CA . ALA A 1 118 ? 95.451 90.711 22.617 1.00 36.50 96 ALA A CA 1
ATOM 676 C C . ALA A 1 118 ? 95.365 90.864 21.099 1.00 37.81 96 ALA A C 1
ATOM 677 O O . ALA A 1 118 ? 95.026 91.931 20.608 1.00 38.95 96 ALA A O 1
ATOM 679 N N . PHE A 1 119 ? 95.685 89.823 20.337 1.00 36.48 97 PHE A N 1
ATOM 680 C CA . PHE A 1 119 ? 95.517 89.948 18.910 1.00 38.50 97 PHE A CA 1
ATOM 681 C C . PHE A 1 119 ? 93.999 90.014 18.588 1.00 39.32 97 PHE A C 1
ATOM 682 O O . PHE A 1 119 ? 93.572 90.890 17.879 1.00 36.03 97 PHE A O 1
ATOM 690 N N . GLY A 1 120 ? 93.212 89.116 19.157 1.00 36.70 98 GLY A N 1
ATOM 691 C CA . GLY A 1 120 ? 91.768 89.128 18.985 1.00 42.80 98 GLY A CA 1
ATOM 692 C C . GLY A 1 120 ? 91.061 90.397 19.445 1.00 44.24 98 GLY A C 1
ATOM 693 O O . GLY A 1 120 ? 90.182 90.868 18.737 1.00 39.72 98 GLY A O 1
ATOM 694 N N . GLN A 1 121 ? 91.459 90.958 20.598 1.00 45.27 99 GLN A N 1
ATOM 695 C CA . GLN A 1 121 ? 90.876 92.212 21.100 1.00 45.73 99 GLN A CA 1
ATOM 696 C C . GLN A 1 121 ? 91.051 93.290 20.076 1.00 42.70 99 GLN A C 1
ATOM 697 O O . GLN A 1 121 ? 90.122 94.003 19.747 1.00 42.12 99 GLN A O 1
ATOM 711 N N . ILE A 1 123 ? 91.774 93.040 16.811 1.00 36.11 101 ILE A N 1
ATOM 712 C CA . ILE A 1 123 ? 91.098 92.777 15.550 1.00 36.60 101 ILE A CA 1
ATOM 713 C C . ILE A 1 123 ? 89.590 93.078 15.638 1.00 36.41 101 ILE A C 1
ATOM 714 O O . ILE A 1 123 ? 89.030 93.693 14.747 1.00 33.90 101 ILE A O 1
ATOM 719 N N . GLN A 1 124 ? 88.984 92.693 16.755 1.00 39.24 102 GLN A N 1
ATOM 720 C CA . GLN A 1 124 ? 87.574 92.888 17.019 1.00 41.79 102 GLN A CA 1
ATOM 721 C C . GLN A 1 124 ? 87.285 94.370 17.123 1.00 39.70 102 GLN A C 1
ATOM 722 O O . GLN A 1 124 ? 86.332 94.877 16.525 1.00 38.04 102 GLN A O 1
ATOM 728 N N . GLN A 1 125 ? 88.143 95.076 17.839 1.00 38.63 103 GLN A N 1
ATOM 729 C CA . GLN A 1 125 ? 88.016 96.506 17.963 1.00 35.86 103 GLN A CA 1
ATOM 730 C C . GLN A 1 125 ? 88.043 97.152 16.589 1.00 34.83 103 GLN A C 1
ATOM 731 O O . GLN A 1 125 ? 87.222 98.000 16.293 1.00 40.17 103 GLN A O 1
ATOM 737 N N . VAL A 1 126 ? 88.983 96.784 15.741 1.00 32.46 104 VAL A N 1
ATOM 738 C CA . VAL A 1 126 ? 89.037 97.382 14.385 1.00 35.58 104 VAL A CA 1
ATOM 739 C C . VAL A 1 126 ? 87.758 97.074 13.556 1.00 38.74 104 VAL A C 1
ATOM 740 O O . VAL A 1 126 ? 87.308 97.893 12.770 1.00 40.81 104 VAL A O 1
ATOM 744 N N . ASN A 1 127 ? 87.219 95.874 13.730 1.00 36.17 105 ASN A N 1
ATOM 745 C CA . ASN A 1 127 ? 86.035 95.430 13.023 1.00 37.73 105 ASN A CA 1
ATOM 746 C C . ASN A 1 127 ? 84.857 96.360 13.333 1.00 37.97 105 ASN A C 1
ATOM 747 O O . ASN A 1 127 ? 84.136 96.769 12.443 1.00 39.46 105 ASN A O 1
ATOM 752 N N . GLU A 1 128 ? 84.742 96.718 14.605 1.00 41.25 106 GLU A N 1
ATOM 753 C CA . GLU A 1 128 ? 83.642 97.497 15.131 1.00 46.25 106 GLU A CA 1
ATOM 754 C C . GLU A 1 128 ? 83.872 99.008 15.221 1.00 44.36 106 GLU A C 1
ATOM 755 O O . GLU A 1 128 ? 83.025 99.729 15.756 1.00 43.96 106 GLU A O 1
ATOM 761 N N . SER A 1 129 ? 84.985 99.472 14.658 1.00 39.68 107 SER A N 1
ATOM 762 C CA . SER A 1 129 ? 85.325 100.874 14.662 1.00 38.72 107 SER A CA 1
ATOM 763 C C . SER A 1 129 ? 84.287 101.649 13.876 1.00 42.44 107 SER A C 1
ATOM 764 O O . SER A 1 129 ? 83.792 101.156 12.886 1.00 44.05 107 SER A O 1
ATOM 767 N N . SER A 1 130 ? 84.022 102.889 14.274 1.00 41.48 108 SER A N 1
ATOM 768 C CA . SER A 1 130 ? 83.021 103.721 13.584 1.00 41.18 108 SER A CA 1
ATOM 769 C C . SER A 1 130 ? 83.568 104.306 12.307 1.00 41.97 108 SER A C 1
ATOM 770 O O . SER A 1 130 ? 82.857 104.959 11.552 1.00 39.66 108 SER A O 1
ATOM 773 N N . LYS A 1 131 ? 84.832 104.048 12.042 1.00 40.91 109 LYS A N 1
ATOM 774 C CA . LYS A 1 131 ? 85.462 104.594 10.867 1.00 41.78 109 LYS A CA 1
ATOM 775 C C . LYS A 1 131 ? 85.343 103.549 9.768 1.00 40.54 109 LYS A C 1
ATOM 776 O O . LYS A 1 131 ? 85.239 102.358 10.040 1.00 36.54 109 LYS A O 1
ATOM 782 N N . VAL A 1 132 ? 85.313 104.026 8.535 1.00 38.65 110 VAL A N 1
ATOM 783 C CA . VAL A 1 132 ? 85.457 103.192 7.371 1.00 36.99 110 VAL A CA 1
ATOM 784 C C . VAL A 1 132 ? 86.904 102.731 7.290 1.00 36.31 110 VAL A C 1
ATOM 785 O O . VAL A 1 132 ? 87.808 103.539 7.150 1.00 40.83 110 VAL A O 1
ATOM 789 N N . VAL A 1 133 ? 87.117 101.432 7.334 1.00 36.83 111 VAL A N 1
ATOM 790 C CA . VAL A 1 133 ? 88.455 100.878 7.449 1.00 33.80 111 VAL A CA 1
ATOM 791 C C . VAL A 1 133 ? 88.836 100.262 6.137 1.00 32.26 111 VAL A C 1
ATOM 792 O O . VAL A 1 133 ? 88.136 99.407 5.660 1.00 35.27 111 VAL A O 1
ATOM 796 N N . ILE A 1 134 ? 89.922 100.725 5.541 1.00 33.36 112 ILE A N 1
ATOM 797 C CA . ILE A 1 134 ? 90.370 100.236 4.232 1.00 36.97 112 ILE A CA 1
ATOM 798 C C . ILE A 1 134 ? 91.736 99.606 4.388 1.00 41.05 112 ILE A C 1
ATOM 799 O O . ILE A 1 134 ? 92.642 100.231 4.953 1.00 41.92 112 ILE A O 1
ATOM 804 N N . ALA A 1 135 ? 91.899 98.396 3.860 1.00 39.10 113 ALA A N 1
ATOM 805 C CA . ALA A 1 135 ? 93.134 97.664 4.004 1.00 38.58 113 ALA A CA 1
ATOM 806 C C . ALA A 1 135 ? 93.723 97.495 2.651 1.00 40.53 113 ALA A C 1
ATOM 807 O O . ALA A 1 135 ? 93.069 96.966 1.759 1.00 44.12 113 ALA A O 1
ATOM 809 N N . ILE A 1 136 ? 94.965 97.940 2.503 1.00 42.83 114 ILE A N 1
ATOM 810 C CA . ILE A 1 136 ? 95.695 97.799 1.256 1.00 47.07 114 ILE A CA 1
ATOM 811 C C . ILE A 1 136 ? 96.697 96.717 1.528 1.00 46.63 114 ILE A C 1
ATOM 812 O O . ILE A 1 136 ? 97.533 96.838 2.420 1.00 49.04 114 ILE A O 1
ATOM 817 N N . THR A 1 137 ? 96.613 95.659 0.751 1.00 44.80 115 THR A N 1
ATOM 818 C CA . THR A 1 137 ? 97.124 94.386 1.193 1.00 46.77 115 THR A CA 1
ATOM 819 C C . THR A 1 137 ? 98.156 93.896 0.181 1.00 46.35 115 THR A C 1
ATOM 820 O O . THR A 1 137 ? 97.823 93.518 -0.932 1.00 45.85 115 THR A O 1
ATOM 824 N N . GLU A 1 138 ? 99.427 93.982 0.550 1.00 49.52 116 GLU A N 1
ATOM 825 C CA . GLU A 1 138 ? 100.527 93.708 -0.380 1.00 49.02 116 GLU A CA 1
ATOM 826 C C . GLU A 1 138 ? 101.457 92.660 0.184 1.00 44.55 116 GLU A C 1
ATOM 827 O O . GLU A 1 138 ? 101.714 92.646 1.383 1.00 43.67 116 GLU A O 1
ATOM 833 N N . GLY A 1 139 ? 101.956 91.801 -0.683 1.00 45.66 117 GLY A N 1
ATOM 834 C CA . GLY A 1 139 ? 102.908 90.762 -0.307 1.00 50.32 117 GLY A CA 1
ATOM 835 C C . GLY A 1 139 ? 102.384 89.755 0.704 1.00 50.48 117 GLY A C 1
ATOM 836 O O . GLY A 1 139 ? 101.305 89.229 0.555 1.00 55.81 117 GLY A O 1
ATOM 837 N N . ALA A 1 140 ? 103.157 89.503 1.746 1.00 50.21 118 ALA A N 1
ATOM 838 C CA . ALA A 1 140 ? 102.761 88.581 2.793 1.00 50.95 118 ALA A CA 1
ATOM 839 C C . ALA A 1 140 ? 101.602 89.152 3.611 1.00 46.37 118 ALA A C 1
ATOM 840 O O . ALA A 1 140 ? 101.657 90.292 4.089 1.00 43.70 118 ALA A O 1
ATOM 842 N N . VAL A 1 141 ? 100.570 88.329 3.780 1.00 45.48 119 VAL A N 1
ATOM 843 C CA . VAL A 1 141 ? 99.442 88.658 4.654 1.00 42.03 119 VAL A CA 1
ATOM 844 C C . VAL A 1 141 ? 99.136 87.499 5.581 1.00 38.80 119 VAL A C 1
ATOM 845 O O . VAL A 1 141 ? 98.439 86.546 5.221 1.00 39.14 119 VAL A O 1
ATOM 857 N N . GLY A 1 143 ? 98.970 85.921 9.892 1.00 33.68 121 GLY A N 1
ATOM 858 C CA . GLY A 1 143 ? 98.712 86.185 11.300 1.00 34.34 121 GLY A CA 1
ATOM 859 C C . GLY A 1 143 ? 97.805 87.390 11.435 1.00 35.19 121 GLY A C 1
ATOM 860 O O . GLY A 1 143 ? 96.813 87.527 10.703 1.00 33.30 121 GLY A O 1
ATOM 861 N N . GLY A 1 144 ? 98.183 88.286 12.340 1.00 40.31 122 GLY A N 1
ATOM 862 C CA . GLY A 1 144 ? 97.408 89.469 12.690 1.00 42.62 122 GLY A CA 1
ATOM 863 C C . GLY A 1 144 ? 97.033 90.321 11.509 1.00 43.32 122 GLY A C 1
ATOM 864 O O . GLY A 1 144 ? 96.006 90.972 11.528 1.00 46.56 122 GLY A O 1
ATOM 865 N N . GLY A 1 145 ? 97.857 90.302 10.470 1.00 42.41 123 GLY A N 1
ATOM 866 C CA . GLY A 1 145 ? 97.601 91.099 9.294 1.00 41.97 123 GLY A CA 1
ATOM 867 C C . GLY A 1 145 ? 96.499 90.527 8.437 1.00 41.09 123 GLY A C 1
ATOM 868 O O . GLY A 1 145 ? 95.706 91.264 7.830 1.00 38.79 123 GLY A O 1
ATOM 869 N N . PHE A 1 146 ? 96.463 89.205 8.367 1.00 39.44 124 PHE A N 1
ATOM 870 C CA . PHE A 1 146 ? 95.368 88.500 7.711 1.00 38.87 124 PHE A CA 1
ATOM 871 C C . PHE A 1 146 ? 94.046 88.822 8.458 1.00 39.13 124 PHE A C 1
ATOM 872 O O . PHE A 1 146 ? 93.008 89.072 7.824 1.00 34.57 124 PHE A O 1
ATOM 880 N N . GLY A 1 147 ? 94.105 88.854 9.793 1.00 36.49 125 GLY A N 1
ATOM 881 C CA . GLY A 1 147 ? 92.954 89.185 10.609 1.00 37.22 125 GLY A CA 1
ATOM 882 C C . GLY A 1 147 ? 92.422 90.569 10.301 1.00 41.49 125 GLY A C 1
ATOM 883 O O . GLY A 1 147 ? 91.190 90.740 10.098 1.00 38.16 125 GLY A O 1
ATOM 884 N N . LEU A 1 148 ? 93.331 91.557 10.263 1.00 36.71 126 LEU A N 1
ATOM 885 C CA . LEU A 1 148 ? 92.946 92.937 9.944 1.00 38.00 126 LEU A CA 1
ATOM 886 C C . LEU A 1 148 ? 92.289 93.073 8.579 1.00 38.21 126 LEU A C 1
ATOM 887 O O . LEU A 1 148 ? 91.339 93.820 8.409 1.00 37.54 126 LEU A O 1
ATOM 892 N N . ALA A 1 149 ? 92.826 92.372 7.601 1.00 37.18 127 ALA A N 1
ATOM 893 C CA . ALA A 1 149 ? 92.212 92.350 6.294 1.00 36.92 127 ALA A CA 1
ATOM 894 C C . ALA A 1 149 ? 90.795 91.791 6.401 1.00 37.96 127 ALA A C 1
ATOM 895 O O . ALA A 1 149 ? 89.883 92.265 5.717 1.00 36.51 127 ALA A O 1
ATOM 897 N N . CYS A 1 150 ? 90.611 90.818 7.295 1.00 36.73 128 CYS A N 1
ATOM 898 C CA . CYS A 1 150 ? 89.314 90.152 7.446 1.00 33.98 128 CYS A CA 1
ATOM 899 C C . CYS A 1 150 ? 88.292 91.011 8.169 1.00 33.28 128 CYS A C 1
ATOM 900 O O . CYS A 1 150 ? 87.116 90.647 8.230 1.00 30.81 128 CYS A O 1
ATOM 903 N N . VAL A 1 151 ? 88.704 92.173 8.658 1.00 30.42 129 VAL A N 1
ATOM 904 C CA . VAL A 1 151 ? 87.753 93.026 9.329 1.00 30.82 129 VAL A CA 1
ATOM 905 C C . VAL A 1 151 ? 87.651 94.415 8.724 1.00 31.94 129 VAL A C 1
ATOM 906 O O . VAL A 1 151 ? 87.088 95.298 9.357 1.00 30.56 129 VAL A O 1
ATOM 910 N N . SER A 1 152 ? 88.178 94.592 7.512 1.00 29.16 130 SER A N 1
ATOM 911 C CA . SER A 1 152 ? 88.065 95.849 6.799 1.00 32.23 130 SER A CA 1
ATOM 912 C C . SER A 1 152 ? 86.708 96.002 6.077 1.00 36.25 130 SER A C 1
ATOM 913 O O . SER A 1 152 ? 86.047 95.026 5.697 1.00 36.26 130 SER A O 1
ATOM 916 N N . ASP A 1 153 ? 86.320 97.249 5.879 1.00 36.36 131 ASP A N 1
ATOM 917 C CA . ASP A 1 153 ? 85.119 97.579 5.130 1.00 35.88 131 ASP A CA 1
ATOM 918 C C . ASP A 1 153 ? 85.399 97.509 3.661 1.00 33.88 131 ASP A C 1
ATOM 919 O O . ASP A 1 153 ? 84.514 97.198 2.890 1.00 35.75 131 ASP A O 1
ATOM 924 N N . LEU A 1 154 ? 86.630 97.813 3.276 1.00 32.35 132 LEU A N 1
ATOM 925 C CA . LEU A 1 154 ? 87.111 97.556 1.923 1.00 35.00 132 LEU A CA 1
ATOM 926 C C . LEU A 1 154 ? 88.568 97.103 1.985 1.00 35.88 132 LEU A C 1
ATOM 927 O O . LEU A 1 154 ? 89.361 97.716 2.676 1.00 35.76 132 LEU A O 1
ATOM 932 N N . ALA A 1 155 ? 88.899 96.041 1.247 1.00 35.41 133 ALA A N 1
ATOM 933 C CA . ALA A 1 155 ? 90.247 95.538 1.139 1.00 35.85 133 ALA A CA 1
ATOM 934 C C . ALA A 1 155 ? 90.598 95.473 -0.318 1.00 39.22 133 ALA A C 1
ATOM 935 O O . ALA A 1 155 ? 89.825 94.973 -1.143 1.00 39.79 133 ALA A O 1
ATOM 937 N N . ILE A 1 156 ? 91.758 96.017 -0.652 1.00 40.76 134 ILE A N 1
ATOM 938 C CA . ILE A 1 156 ? 92.225 95.975 -2.023 1.00 42.13 134 ILE A CA 1
ATOM 939 C C . ILE A 1 156 ? 93.555 95.296 -2.007 1.00 40.79 134 ILE A C 1
ATOM 940 O O . ILE A 1 156 ? 94.422 95.652 -1.199 1.00 39.61 134 ILE A O 1
ATOM 945 N N . ALA A 1 157 ? 93.723 94.329 -2.899 1.00 41.69 135 ALA A N 1
ATOM 946 C CA . ALA A 1 157 ? 94.965 93.604 -2.950 1.00 45.24 135 ALA A CA 1
ATOM 947 C C . ALA A 1 157 ? 95.838 94.065 -4.086 1.00 48.04 135 ALA A C 1
ATOM 948 O O . ALA A 1 157 ? 95.371 94.317 -5.211 1.00 43.30 135 ALA A O 1
ATOM 950 N N . GLY A 1 158 ? 97.122 94.140 -3.763 1.00 52.36 136 GLY A N 1
ATOM 951 C CA . GLY A 1 158 ? 98.160 94.218 -4.761 1.00 57.11 136 GLY A CA 1
ATOM 952 C C . GLY A 1 158 ? 98.384 92.854 -5.371 1.00 59.32 136 GLY A C 1
ATOM 953 O O . GLY A 1 158 ? 98.011 91.844 -4.776 1.00 59.29 136 GLY A O 1
ATOM 954 N N . PRO A 1 159 ? 99.045 92.811 -6.544 1.00 61.47 137 PRO A N 1
ATOM 955 C CA . PRO A 1 159 ? 99.141 91.571 -7.295 1.00 52.61 137 PRO A CA 1
ATOM 956 C C . PRO A 1 159 ? 100.050 90.532 -6.659 1.00 51.54 137 PRO A C 1
ATOM 957 O O . PRO A 1 159 ? 100.000 89.377 -7.063 1.00 51.73 137 PRO A O 1
ATOM 961 N N . THR A 1 160 ? 100.879 90.924 -5.690 1.00 52.36 138 THR A N 1
ATOM 962 C CA . THR A 1 160 ? 101.736 89.962 -4.998 1.00 51.27 138 THR A CA 1
ATOM 963 C C . THR A 1 160 ? 101.155 89.490 -3.667 1.00 49.92 138 THR A C 1
ATOM 964 O O . THR A 1 160 ? 101.826 88.763 -2.933 1.00 47.64 138 THR A O 1
ATOM 968 N N . ALA A 1 161 ? 99.935 89.911 -3.333 1.00 50.09 139 ALA A N 1
ATOM 969 C CA . ALA A 1 161 ? 99.347 89.556 -2.021 1.00 49.67 139 ALA A CA 1
ATOM 970 C C . ALA A 1 161 ? 99.216 88.035 -1.854 1.00 43.14 139 ALA A C 1
ATOM 971 O O . ALA A 1 161 ? 98.699 87.337 -2.730 1.00 44.00 139 ALA A O 1
ATOM 973 N N . LYS A 1 162 ? 99.744 87.539 -0.742 1.00 45.26 140 LYS A N 1
ATOM 974 C CA . LYS A 1 162 ? 99.666 86.121 -0.369 1.00 51.39 140 LYS A CA 1
ATOM 975 C C . LYS A 1 162 ? 99.020 85.981 1.016 1.00 46.71 140 LYS A C 1
ATOM 976 O O . LYS A 1 162 ? 99.425 86.653 1.974 1.00 44.27 140 LYS A O 1
ATOM 982 N N . PHE A 1 163 ? 98.037 85.089 1.123 1.00 42.31 141 PHE A N 1
ATOM 983 C CA . PHE A 1 163 ? 97.254 84.940 2.361 1.00 38.81 141 PHE A CA 1
ATOM 984 C C . PHE A 1 163 ? 97.378 83.504 2.829 1.00 36.97 141 PHE A C 1
ATOM 985 O O . PHE A 1 163 ? 97.086 82.598 2.080 1.00 37.75 141 PHE A O 1
ATOM 993 N N . GLY A 1 164 ? 97.812 83.281 4.060 1.00 39.74 142 GLY A N 1
ATOM 994 C CA . GLY A 1 164 ? 98.035 81.899 4.507 1.00 41.33 142 GLY A CA 1
ATOM 995 C C . GLY A 1 164 ? 97.813 81.659 5.972 1.00 40.42 142 GLY A C 1
ATOM 996 O O . GLY A 1 164 ? 97.937 82.579 6.799 1.00 38.38 142 GLY A O 1
ATOM 1005 N N . PRO A 1 166 ? 99.556 78.812 7.920 1.00 46.25 144 PRO A N 1
ATOM 1006 C CA . PRO A 1 166 ? 100.428 77.669 8.161 1.00 45.30 144 PRO A CA 1
ATOM 1007 C C . PRO A 1 166 ? 100.433 77.190 9.597 1.00 43.88 144 PRO A C 1
ATOM 1008 O O . PRO A 1 166 ? 101.108 76.230 9.908 1.00 50.37 144 PRO A O 1
ATOM 1012 N N . GLU A 1 167 ? 99.693 77.841 10.483 1.00 43.46 145 GLU A N 1
ATOM 1013 C CA . GLU A 1 167 ? 99.791 77.533 11.896 1.00 39.34 145 GLU A CA 1
ATOM 1014 C C . GLU A 1 167 ? 99.709 76.018 12.224 1.00 40.83 145 GLU A C 1
ATOM 1015 O O . GLU A 1 167 ? 100.562 75.499 12.955 1.00 41.00 145 GLU A O 1
ATOM 1021 N N . THR A 1 168 ? 98.724 75.292 11.699 1.00 35.88 146 THR A N 1
ATOM 1022 C CA . THR A 1 168 ? 98.616 73.900 12.060 1.00 39.07 146 THR A CA 1
ATOM 1023 C C . THR A 1 168 ? 99.784 73.049 11.584 1.00 41.81 146 THR A C 1
ATOM 1024 O O . THR A 1 168 ? 100.060 72.022 12.191 1.00 53.44 146 THR A O 1
ATOM 1028 N N . THR A 1 169 ? 100.472 73.453 10.523 1.00 44.38 147 THR A N 1
ATOM 1029 C CA . THR A 1 169 ? 101.700 72.767 10.106 1.00 47.73 147 THR A CA 1
ATOM 1030 C C . THR A 1 169 ? 102.820 72.921 11.122 1.00 46.27 147 THR A C 1
ATOM 1031 O O . THR A 1 169 ? 103.786 72.197 11.050 1.00 49.38 147 THR A O 1
ATOM 1035 N N . LEU A 1 170 ? 102.713 73.895 12.018 1.00 46.48 148 LEU A N 1
ATOM 1036 C CA . LEU A 1 170 ? 103.693 74.094 13.076 1.00 42.97 148 LEU A CA 1
ATOM 1037 C C . LEU A 1 170 ? 103.143 73.619 14.391 1.00 41.91 148 LEU A C 1
ATOM 1038 O O . LEU A 1 170 ? 103.730 73.888 15.421 1.00 44.32 148 LEU A O 1
ATOM 1043 N N . GLY A 1 171 ? 102.004 72.945 14.379 1.00 40.80 149 GLY A N 1
ATOM 1044 C CA . GLY A 1 171 ? 101.405 72.440 15.632 1.00 41.87 149 GLY A CA 1
ATOM 1045 C C . GLY A 1 171 ? 100.761 73.530 16.474 1.00 41.26 149 GLY A C 1
ATOM 1046 O O . GLY A 1 171 ? 100.568 73.360 17.663 1.00 40.13 149 GLY A O 1
ATOM 1047 N N . VAL A 1 172 ? 100.438 74.653 15.836 1.00 43.11 150 VAL A N 1
ATOM 1048 C CA . VAL A 1 172 ? 99.874 75.832 16.497 1.00 43.46 150 VAL A CA 1
ATOM 1049 C C . VAL A 1 172 ? 98.417 76.010 16.027 1.00 40.21 150 VAL A C 1
ATOM 1050 O O . VAL A 1 172 ? 98.104 75.723 14.876 1.00 38.35 150 VAL A O 1
ATOM 1054 N N . ILE A 1 173 ? 97.566 76.507 16.916 1.00 37.66 151 ILE A N 1
ATOM 1055 C CA . ILE A 1 173 ? 96.179 76.819 16.623 1.00 38.77 151 ILE A CA 1
ATOM 1056 C C . ILE A 1 173 ? 96.160 78.244 16.077 1.00 37.20 151 ILE A C 1
ATOM 1057 O O . ILE A 1 173 ? 96.658 79.137 16.745 1.00 36.13 151 ILE A O 1
ATOM 1062 N N . PRO A 1 174 ? 95.562 78.484 14.891 1.00 35.33 152 PRO A N 1
ATOM 1063 C CA . PRO A 1 174 ? 95.344 79.880 14.410 1.00 33.57 152 PRO A CA 1
ATOM 1064 C C . PRO A 1 174 ? 94.176 80.496 15.135 1.00 36.79 152 PRO A C 1
ATOM 1065 O O . PRO A 1 174 ? 93.149 80.827 14.531 1.00 38.37 152 PRO A O 1
ATOM 1069 N N . ALA A 1 175 ? 94.343 80.694 16.430 1.00 35.80 153 ALA A N 1
ATOM 1070 C CA . ALA A 1 175 ? 93.205 80.825 17.311 1.00 35.04 153 ALA A CA 1
ATOM 1071 C C . ALA A 1 175 ? 92.434 82.135 17.181 1.00 38.21 153 ALA A C 1
ATOM 1072 O O . ALA A 1 175 ? 91.182 82.155 17.287 1.00 35.31 153 ALA A O 1
ATOM 1074 N N . GLN A 1 176 ? 93.180 83.217 17.017 1.00 33.86 154 GLN A N 1
ATOM 1075 C CA . GLN A 1 176 ? 92.615 84.526 16.970 1.00 34.24 154 GLN A CA 1
ATOM 1076 C C . GLN A 1 176 ? 92.299 84.934 15.556 1.00 39.34 154 GLN A C 1
ATOM 1077 O O . GLN A 1 176 ? 91.582 85.907 15.372 1.00 47.33 154 GLN A O 1
ATOM 1083 N N . ILE A 1 177 ? 92.803 84.207 14.559 1.00 36.63 155 ILE A N 1
ATOM 1084 C CA . ILE A 1 177 ? 92.636 84.623 13.155 1.00 35.06 155 ILE A CA 1
ATOM 1085 C C . ILE A 1 177 ? 91.507 83.872 12.486 1.00 30.52 155 ILE A C 1
ATOM 1086 O O . ILE A 1 177 ? 90.699 84.450 11.792 1.00 29.09 155 ILE A O 1
ATOM 1091 N N . ALA A 1 178 ? 91.485 82.564 12.645 1.00 32.63 156 ALA A N 1
ATOM 1092 C CA . ALA A 1 178 ? 90.536 81.738 11.914 1.00 31.37 156 ALA A CA 1
ATOM 1093 C C . ALA A 1 178 ? 89.083 82.151 12.140 1.00 31.32 156 ALA A C 1
ATOM 1094 O O . ALA A 1 178 ? 88.300 82.146 11.205 1.00 31.24 156 ALA A O 1
ATOM 1096 N N . PRO A 1 179 ? 88.715 82.509 13.372 1.00 30.16 157 PRO A N 1
ATOM 1097 C CA . PRO A 1 179 ? 87.352 82.969 13.568 1.00 30.80 157 PRO A CA 1
ATOM 1098 C C . PRO A 1 179 ? 86.982 84.176 12.719 1.00 32.04 157 PRO A C 1
ATOM 1099 O O . PRO A 1 179 ? 85.858 84.224 12.209 1.00 34.54 157 PRO A O 1
ATOM 1103 N N . PHE A 1 180 ? 87.888 85.123 12.515 1.00 28.43 158 PHE A N 1
ATOM 1104 C CA . PHE A 1 180 ? 87.555 86.233 11.604 1.00 29.35 158 PHE A CA 1
ATOM 1105 C C . PHE A 1 180 ? 87.536 85.810 10.157 1.00 29.04 158 PHE A C 1
ATOM 1106 O O . PHE A 1 180 ? 86.851 86.435 9.349 1.00 28.28 158 PHE A O 1
ATOM 1114 N N . VAL A 1 181 ? 88.263 84.744 9.832 1.00 29.47 159 VAL A N 1
ATOM 1115 C CA . VAL A 1 181 ? 88.265 84.235 8.478 1.00 32.43 159 VAL A CA 1
ATOM 1116 C C . VAL A 1 181 ? 86.886 83.610 8.210 1.00 30.13 159 VAL A C 1
ATOM 1117 O O . VAL A 1 181 ? 86.326 83.754 7.130 1.00 28.22 159 VAL A O 1
ATOM 1121 N N . VAL A 1 182 ? 86.339 82.946 9.206 1.00 30.68 160 VAL A N 1
ATOM 1122 C CA . VAL A 1 182 ? 84.984 82.363 9.072 1.00 31.73 160 VAL A CA 1
ATOM 1123 C C . VAL A 1 182 ? 83.915 83.465 8.834 1.00 30.56 160 VAL A C 1
ATOM 1124 O O . VAL A 1 182 ? 83.078 83.325 7.963 1.00 30.83 160 VAL A O 1
ATOM 1128 N N . GLU A 1 183 ? 83.992 84.571 9.551 1.00 32.53 161 GLU A N 1
ATOM 1129 C CA . GLU A 1 183 ? 83.049 85.666 9.329 1.00 36.72 161 GLU A CA 1
ATOM 1130 C C . GLU A 1 183 ? 83.266 86.305 8.006 1.00 32.26 161 GLU A C 1
ATOM 1131 O O . GLU A 1 183 ? 82.330 86.676 7.354 1.00 32.46 161 GLU A O 1
ATOM 1137 N N . ARG A 1 184 ? 84.512 86.424 7.613 1.00 31.26 162 ARG A N 1
ATOM 1138 C CA . ARG A 1 184 ? 84.854 87.097 6.404 1.00 29.37 162 ARG A CA 1
ATOM 1139 C C . ARG A 1 184 ? 84.320 86.330 5.230 1.00 29.73 162 ARG A C 1
ATOM 1140 O O . ARG A 1 184 ? 83.608 86.879 4.398 1.00 29.52 162 ARG A O 1
ATOM 1148 N N . ILE A 1 185 ? 84.661 85.057 5.137 1.00 31.54 163 ILE A N 1
ATOM 1149 C CA . ILE A 1 185 ? 84.350 84.325 3.894 1.00 29.65 163 ILE A CA 1
ATOM 1150 C C . ILE A 1 185 ? 83.373 83.191 4.079 1.00 27.78 163 ILE A C 1
ATOM 1151 O O . ILE A 1 185 ? 83.041 82.543 3.098 1.00 25.12 163 ILE A O 1
ATOM 1156 N N . GLY A 1 186 ? 82.952 82.918 5.322 1.00 28.22 164 GLY A N 1
ATOM 1157 C CA . GLY A 1 186 ? 82.086 81.754 5.591 1.00 29.07 164 GLY A CA 1
ATOM 1158 C C . GLY A 1 186 ? 82.779 80.436 5.939 1.00 32.21 164 GLY A C 1
ATOM 1159 O O . GLY A 1 186 ? 83.919 80.142 5.551 1.00 31.70 164 GLY A O 1
ATOM 1160 N N . LEU A 1 187 ? 82.047 79.610 6.659 1.00 33.22 165 LEU A N 1
ATOM 1161 C CA . LEU A 1 187 ? 82.566 78.355 7.158 1.00 29.66 165 LEU A CA 1
ATOM 1162 C C . LEU A 1 187 ? 83.021 77.433 6.079 1.00 28.96 165 LEU A C 1
ATOM 1163 O O . LEU A 1 187 ? 84.096 76.839 6.175 1.00 28.78 165 LEU A O 1
ATOM 1168 N N . THR A 1 188 ? 82.264 77.353 5.004 1.00 29.64 166 THR A N 1
ATOM 1169 C CA . THR A 1 188 ? 82.611 76.438 3.920 1.00 29.02 166 THR A CA 1
ATOM 1170 C C . THR A 1 188 ? 84.001 76.696 3.299 1.00 32.41 166 THR A C 1
ATOM 1171 O O . THR A 1 188 ? 84.800 75.761 3.117 1.00 31.02 166 THR A O 1
ATOM 1175 N N . GLN A 1 189 ? 84.295 77.946 2.960 1.00 33.79 167 GLN A N 1
ATOM 1176 C CA . GLN A 1 189 ? 85.585 78.274 2.350 1.00 32.75 167 GLN A CA 1
ATOM 1177 C C . GLN A 1 189 ? 86.717 78.356 3.391 1.00 31.78 167 GLN A C 1
ATOM 1178 O O . GLN A 1 189 ? 87.859 77.980 3.106 1.00 30.22 167 GLN A O 1
ATOM 1184 N N . ALA A 1 190 ? 86.388 78.830 4.581 1.00 28.81 168 ALA A N 1
ATOM 1185 C CA . ALA A 1 190 ? 87.342 78.878 5.682 1.00 30.72 168 ALA A CA 1
ATOM 1186 C C . ALA A 1 190 ? 87.876 77.536 6.130 1.00 31.44 168 ALA A C 1
ATOM 1187 O O . ALA A 1 190 ? 89.049 77.441 6.407 1.00 30.52 168 ALA A O 1
ATOM 1189 N N . ARG A 1 191 ? 87.005 76.534 6.217 1.00 34.71 169 ARG A N 1
ATOM 1190 C CA . ARG A 1 191 ? 87.368 75.138 6.511 1.00 34.02 169 ARG A CA 1
ATOM 1191 C C . ARG A 1 191 ? 88.524 74.673 5.701 1.00 31.19 169 ARG A C 1
ATOM 1192 O O . ARG A 1 191 ? 89.417 74.031 6.200 1.00 35.76 169 ARG A O 1
ATOM 1200 N N . ARG A 1 192 ? 88.394 74.849 4.399 1.00 30.79 170 ARG A N 1
ATOM 1201 C CA . ARG A 1 192 ? 89.386 74.361 3.472 1.00 34.98 170 ARG A CA 1
ATOM 1202 C C . ARG A 1 192 ? 90.708 75.080 3.716 1.00 35.70 170 ARG A C 1
ATOM 1203 O O . ARG A 1 192 ? 91.741 74.430 3.830 1.00 34.90 170 ARG A O 1
ATOM 1211 N N . LEU A 1 193 ? 90.654 76.415 3.838 1.00 38.52 171 LEU A N 1
ATOM 1212 C CA . LEU A 1 193 ? 91.857 77.232 4.010 1.00 38.52 171 LEU A CA 1
ATOM 1213 C C . LEU A 1 193 ? 92.559 76.917 5.288 1.00 36.30 171 LEU A C 1
ATOM 1214 O O . LEU A 1 193 ? 93.752 76.783 5.282 1.00 40.91 171 LEU A O 1
ATOM 1219 N N . ALA A 1 194 ? 91.815 76.813 6.380 1.00 34.90 172 ALA A N 1
ATOM 1220 C CA . ALA A 1 194 ? 92.402 76.745 7.704 1.00 38.06 172 ALA A CA 1
ATOM 1221 C C . ALA A 1 194 ? 92.928 75.345 7.972 1.00 37.17 172 ALA A C 1
ATOM 1222 O O . ALA A 1 194 ? 94.053 75.171 8.446 1.00 40.43 172 ALA A O 1
ATOM 1224 N N . LEU A 1 195 ? 92.136 74.346 7.629 1.00 38.34 173 LEU A N 1
ATOM 1225 C CA . LEU A 1 195 ? 92.443 72.982 8.033 1.00 35.56 173 LEU A CA 1
ATOM 1226 C C . LEU A 1 195 ? 93.448 72.292 7.139 1.00 36.21 173 LEU A C 1
ATOM 1227 O O . LEU A 1 195 ? 94.130 71.401 7.596 1.00 34.82 173 LEU A O 1
ATOM 1232 N N . LEU A 1 196 ? 93.547 72.706 5.886 1.00 38.05 174 LEU A N 1
ATOM 1233 C CA . LEU A 1 196 ? 94.653 72.295 5.040 1.00 37.87 174 LEU A CA 1
ATOM 1234 C C . LEU A 1 196 ? 95.853 73.281 5.060 1.00 38.27 174 LEU A C 1
ATOM 1235 O O . LEU A 1 196 ? 96.810 73.107 4.318 1.00 38.68 174 LEU A O 1
ATOM 1240 N N . GLY A 1 197 ? 95.783 74.314 5.887 1.00 40.41 175 GLY A N 1
ATOM 1241 C CA . GLY A 1 197 ? 96.864 75.274 6.040 1.00 40.17 175 GLY A CA 1
ATOM 1242 C C . GLY A 1 197 ? 97.356 75.848 4.742 1.00 40.46 175 GLY A C 1
ATOM 1243 O O . GLY A 1 197 ? 98.552 75.883 4.514 1.00 42.48 175 GLY A O 1
ATOM 1244 N N . LEU A 1 198 ? 96.438 76.281 3.880 1.00 41.51 176 LEU A N 1
ATOM 1245 C CA . LEU A 1 198 ? 96.791 76.729 2.537 1.00 42.41 176 LEU A CA 1
ATOM 1246 C C . LEU A 1 198 ? 97.279 78.177 2.490 1.00 42.04 176 LEU A C 1
ATOM 1247 O O . LEU A 1 198 ? 97.023 78.962 3.388 1.00 43.08 176 LEU A O 1
ATOM 1252 N N . ARG A 1 199 ? 98.021 78.497 1.437 1.00 44.99 177 ARG A N 1
ATOM 1253 C CA . ARG A 1 199 ? 98.454 79.847 1.165 1.00 47.85 177 ARG A CA 1
ATOM 1254 C C . ARG A 1 199 ? 97.867 80.185 -0.167 1.00 44.65 177 ARG A C 1
ATOM 1255 O O . ARG A 1 199 ? 98.063 79.452 -1.121 1.00 44.59 177 ARG A O 1
ATOM 1263 N N . ILE A 1 200 ? 97.131 81.276 -0.269 1.00 41.55 178 ILE A N 1
ATOM 1264 C CA . ILE A 1 200 ? 96.525 81.579 -1.566 1.00 40.09 178 ILE A CA 1
ATOM 1265 C C . ILE A 1 200 ? 96.936 82.953 -2.041 1.00 39.48 178 ILE A C 1
ATOM 1266 O O . ILE A 1 200 ? 97.443 83.776 -1.243 1.00 41.74 178 ILE A O 1
ATOM 1271 N N . ASP A 1 201 ? 96.686 83.201 -3.323 1.00 41.21 179 ASP A N 1
ATOM 1272 C CA . ASP A 1 201 ? 97.075 84.445 -3.978 1.00 44.64 179 ASP A CA 1
ATOM 1273 C C . ASP A 1 201 ? 95.914 85.440 -4.064 1.00 46.75 179 ASP A C 1
ATOM 1274 O O . ASP A 1 201 ? 94.795 85.159 -3.639 1.00 42.33 179 ASP A O 1
ATOM 1279 N N . ALA A 1 202 ? 96.200 86.586 -4.669 1.00 48.17 180 ALA A N 1
ATOM 1280 C CA . ALA A 1 202 ? 95.298 87.724 -4.676 1.00 49.66 180 ALA A CA 1
ATOM 1281 C C . ALA A 1 202 ? 94.025 87.404 -5.404 1.00 48.35 180 ALA A C 1
ATOM 1282 O O . ALA A 1 202 ? 92.943 87.786 -4.973 1.00 52.30 180 ALA A O 1
ATOM 1284 N N . THR A 1 203 ? 94.149 86.693 -6.507 1.00 45.62 181 THR A N 1
ATOM 1285 C CA . THR A 1 203 ? 92.995 86.377 -7.313 1.00 44.81 181 THR A CA 1
ATOM 1286 C C . THR A 1 203 ? 92.063 85.421 -6.598 1.00 44.75 181 THR A C 1
ATOM 1287 O O . THR A 1 203 ? 90.842 85.576 -6.710 1.00 42.79 181 THR A O 1
ATOM 1291 N N . GLU A 1 204 ? 92.617 84.452 -5.868 1.00 41.77 182 GLU A N 1
ATOM 1292 C CA . GLU A 1 204 ? 91.769 83.493 -5.155 1.00 43.22 182 GLU A CA 1
ATOM 1293 C C . GLU A 1 204 ? 91.133 84.167 -3.931 1.00 40.22 182 GLU A C 1
ATOM 1294 O O . GLU A 1 204 ? 89.959 83.975 -3.667 1.00 36.64 182 GLU A O 1
ATOM 1300 N N . ALA A 1 205 ? 91.914 84.994 -3.235 1.00 38.06 183 ALA A N 1
ATOM 1301 C CA . ALA A 1 205 ? 91.431 85.765 -2.105 1.00 36.59 183 ALA A CA 1
ATOM 1302 C C . ALA A 1 205 ? 90.238 86.680 -2.444 1.00 37.17 183 ALA A C 1
ATOM 1303 O O . ALA A 1 205 ? 89.336 86.884 -1.623 1.00 33.91 183 ALA A O 1
ATOM 1305 N N . CYS A 1 206 ? 90.241 87.226 -3.653 1.00 39.10 184 CYS A N 1
ATOM 1306 C CA . CYS A 1 206 ? 89.170 88.088 -4.116 1.00 38.69 184 CYS A CA 1
ATOM 1307 C C . CYS A 1 206 ? 87.937 87.255 -4.443 1.00 38.91 184 CYS A C 1
ATOM 1308 O O . CYS A 1 206 ? 86.806 87.562 -4.027 1.00 40.62 184 CYS A O 1
ATOM 1311 N N . LYS A 1 207 ? 88.140 86.168 -5.155 1.00 39.71 185 LYS A N 1
ATOM 1312 C CA . LYS A 1 207 ? 87.032 85.252 -5.423 1.00 42.94 185 LYS A CA 1
ATOM 1313 C C . LYS A 1 207 ? 86.342 84.786 -4.129 1.00 38.57 185 LYS A C 1
ATOM 1314 O O . LYS A 1 207 ? 85.147 84.665 -4.093 1.00 39.35 185 LYS A O 1
ATOM 1320 N N . LEU A 1 208 ? 87.101 84.567 -3.069 1.00 36.60 186 LEU A N 1
ATOM 1321 C CA . LEU A 1 208 ? 86.547 84.069 -1.827 1.00 37.37 186 LEU A CA 1
ATOM 1322 C C . LEU A 1 208 ? 85.964 85.149 -0.949 1.00 36.26 186 LEU A C 1
ATOM 1323 O O . LEU A 1 208 ? 85.193 84.849 -0.066 1.00 37.57 186 LEU A O 1
ATOM 1328 N N . GLY A 1 209 ? 86.355 86.400 -1.178 1.00 35.84 187 GLY A N 1
ATOM 1329 C CA . GLY A 1 209 ? 85.880 87.521 -0.401 1.00 29.66 187 GLY A CA 1
ATOM 1330 C C . GLY A 1 209 ? 86.784 87.916 0.738 1.00 33.04 187 GLY A C 1
ATOM 1331 O O . GLY A 1 209 ? 86.363 88.667 1.609 1.00 29.77 187 GLY A O 1
ATOM 1332 N N . ILE A 1 210 ? 88.039 87.454 0.755 1.00 34.17 188 ILE A N 1
ATOM 1333 C CA . ILE A 1 210 ? 88.972 87.982 1.739 1.00 31.73 188 ILE A CA 1
ATOM 1334 C C . ILE A 1 210 ? 89.201 89.444 1.388 1.00 35.61 188 ILE A C 1
ATOM 1335 O O . ILE A 1 210 ? 89.188 90.325 2.285 1.00 38.08 188 ILE A O 1
ATOM 1340 N N . VAL A 1 211 ? 89.397 89.702 0.089 1.00 35.14 189 VAL A N 1
ATOM 1341 C CA . VAL A 1 211 ? 89.539 91.065 -0.430 1.00 35.82 189 VAL A CA 1
ATOM 1342 C C . VAL A 1 211 ? 88.426 91.342 -1.429 1.00 34.48 189 VAL A C 1
ATOM 1343 O O . VAL A 1 211 ? 87.839 90.407 -1.996 1.00 34.80 189 VAL A O 1
ATOM 1347 N N . HIS A 1 212 ? 88.118 92.625 -1.626 1.00 33.04 190 HIS A N 1
ATOM 1348 C CA . HIS A 1 212 ? 87.024 93.011 -2.527 1.00 33.25 190 HIS A CA 1
ATOM 1349 C C . HIS A 1 212 ? 87.488 93.251 -3.957 1.00 35.95 190 HIS A C 1
ATOM 1350 O O . HIS A 1 212 ? 86.714 93.110 -4.886 1.00 35.95 190 HIS A O 1
ATOM 1357 N N . GLN A 1 213 ? 88.760 93.608 -4.135 1.00 41.70 191 GLN A N 1
ATOM 1358 C CA . GLN A 1 213 ? 89.271 94.006 -5.439 1.00 43.07 191 GLN A CA 1
ATOM 1359 C C . GLN A 1 213 ? 90.730 93.654 -5.516 1.00 42.48 191 GLN A C 1
ATOM 1360 O O . GLN A 1 213 ? 91.415 93.671 -4.514 1.00 36.42 191 GLN A O 1
ATOM 1366 N N . VAL A 1 214 ? 91.194 93.353 -6.722 1.00 46.38 192 VAL A N 1
ATOM 1367 C CA . VAL A 1 214 ? 92.599 93.190 -6.972 1.00 51.80 192 VAL A CA 1
ATOM 1368 C C . VAL A 1 214 ? 93.096 94.192 -8.015 1.00 52.07 192 VAL A C 1
ATOM 1369 O O . VAL A 1 214 ? 92.518 94.333 -9.073 1.00 53.92 192 VAL A O 1
ATOM 1373 N N . ALA A 1 215 ? 94.195 94.856 -7.692 1.00 54.59 193 ALA A N 1
ATOM 1374 C CA . ALA A 1 215 ? 94.851 95.778 -8.586 1.00 58.10 193 ALA A CA 1
ATOM 1375 C C . ALA A 1 215 ? 96.012 95.071 -9.286 1.00 62.94 193 ALA A C 1
ATOM 1376 O O . ALA A 1 215 ? 96.849 94.433 -8.628 1.00 63.53 193 ALA A O 1
ATOM 1378 N N . GLU A 1 216 ? 96.088 95.212 -10.609 1.00 66.79 194 GLU A N 1
ATOM 1379 C CA . GLU A 1 216 ? 97.180 94.586 -11.372 1.00 68.98 194 GLU A CA 1
ATOM 1380 C C . GLU A 1 216 ? 98.478 95.422 -11.449 1.00 65.76 194 GLU A C 1
ATOM 1381 O O . GLU A 1 216 ? 99.423 95.003 -12.092 1.00 71.23 194 GLU A O 1
ATOM 1387 N N . SER A 1 217 ? 98.545 96.563 -10.763 1.00 64.95 195 SER A N 1
ATOM 1388 C CA . SER A 1 217 ? 99.791 97.333 -10.664 1.00 65.25 195 SER A CA 1
ATOM 1389 C C . SER A 1 217 ? 99.768 98.249 -9.455 1.00 73.08 195 SER A C 1
ATOM 1390 O O . SER A 1 217 ? 98.716 98.458 -8.852 1.00 82.67 195 SER A O 1
ATOM 1393 N N . GLU A 1 218 ? 100.925 98.807 -9.106 1.00 77.85 196 GLU A N 1
ATOM 1394 C CA . GLU A 1 218 ? 100.996 99.840 -8.060 1.00 82.49 196 GLU A CA 1
ATOM 1395 C C . GLU A 1 218 ? 100.143 101.064 -8.433 1.00 79.23 196 GLU A C 1
ATOM 1396 O O . GLU A 1 218 ? 99.654 101.778 -7.555 1.00 83.14 196 GLU A O 1
ATOM 1402 N N . GLU A 1 219 ? 99.966 101.290 -9.733 1.00 76.87 197 GLU A N 1
ATOM 1403 C CA . GLU A 1 219 ? 99.200 102.433 -10.238 1.00 73.86 197 GLU A CA 1
ATOM 1404 C C . GLU A 1 219 ? 97.710 102.264 -9.992 1.00 65.86 197 GLU A C 1
ATOM 1405 O O . GLU A 1 219 ? 97.043 103.167 -9.501 1.00 61.35 197 GLU A O 1
ATOM 1411 N N . GLN A 1 220 ? 97.197 101.096 -10.350 1.00 61.90 198 GLN A N 1
ATOM 1412 C CA . GLN A 1 220 ? 95.784 100.830 -10.245 1.00 57.33 198 GLN A CA 1
ATOM 1413 C C . GLN A 1 220 ? 95.369 100.868 -8.774 1.00 56.24 198 GLN A C 1
ATOM 1414 O O . GLN A 1 220 ? 94.277 101.325 -8.448 1.00 55.81 198 GLN A O 1
ATOM 1420 N N . LEU A 1 221 ? 96.267 100.434 -7.896 1.00 55.40 199 LEU A N 1
ATOM 1421 C CA . LEU A 1 221 ? 96.062 100.515 -6.460 1.00 58.74 199 LEU A CA 1
ATOM 1422 C C . LEU A 1 221 ? 95.735 101.924 -6.051 1.00 64.02 199 LEU A C 1
ATOM 1423 O O . LEU A 1 221 ? 94.765 102.170 -5.323 1.00 67.87 199 LEU A O 1
ATOM 1428 N N . SER A 1 222 ? 96.577 102.849 -6.492 1.00 64.11 200 SER A N 1
ATOM 1429 C CA . SER A 1 222 ? 96.395 104.256 -6.172 1.00 65.24 200 SER A CA 1
ATOM 1430 C C . SER A 1 222 ? 95.037 104.769 -6.625 1.00 57.41 200 SER A C 1
ATOM 1431 O O . SER A 1 222 ? 94.338 105.427 -5.869 1.00 57.66 200 SER A O 1
ATOM 1434 N N . ASP A 1 223 ? 94.674 104.466 -7.858 1.00 56.49 201 ASP A N 1
ATOM 1435 C CA . ASP A 1 223 ? 93.397 104.917 -8.398 1.00 61.27 201 ASP A CA 1
ATOM 1436 C C . ASP A 1 223 ? 92.238 104.353 -7.562 1.00 56.76 201 ASP A C 1
ATOM 1437 O O . ASP A 1 223 ? 91.353 105.098 -7.119 1.00 51.57 201 ASP A O 1
ATOM 1450 N N . LEU A 1 225 ? 92.363 103.167 -4.526 1.00 43.19 203 LEU A N 1
ATOM 1451 C CA . LEU A 1 225 ? 92.326 103.771 -3.196 1.00 46.34 203 LEU A CA 1
ATOM 1452 C C . LEU A 1 225 ? 91.675 105.160 -3.236 1.00 48.73 203 LEU A C 1
ATOM 1453 O O . LEU A 1 225 ? 90.852 105.506 -2.367 1.00 45.56 203 LEU A O 1
ATOM 1458 N N . ASN A 1 226 ? 92.019 105.945 -4.257 1.00 51.68 204 ASN A N 1
ATOM 1459 C CA . ASN A 1 226 ? 91.510 107.318 -4.374 1.00 49.13 204 ASN A CA 1
ATOM 1460 C C . ASN A 1 226 ? 90.024 107.311 -4.602 1.00 45.87 204 ASN A C 1
ATOM 1461 O O . ASN A 1 226 ? 89.300 108.061 -3.965 1.00 53.91 204 ASN A O 1
ATOM 1466 N N . GLN A 1 227 ? 89.565 106.464 -5.513 1.00 48.16 205 GLN A N 1
ATOM 1467 C CA . GLN A 1 227 ? 88.119 106.309 -5.748 1.00 49.77 205 GLN A CA 1
ATOM 1468 C C . GLN A 1 227 ? 87.329 106.004 -4.475 1.00 46.47 205 GLN A C 1
ATOM 1469 O O . GLN A 1 227 ? 86.189 106.453 -4.302 1.00 47.67 205 GLN A O 1
ATOM 1475 N N . ALA A 1 228 ? 87.944 105.225 -3.599 1.00 43.86 206 ALA A N 1
ATOM 1476 C CA . ALA A 1 228 ? 87.285 104.762 -2.406 1.00 43.62 206 ALA A CA 1
ATOM 1477 C C . ALA A 1 228 ? 87.289 105.873 -1.400 1.00 41.99 206 ALA A C 1
ATOM 1478 O O . ALA A 1 228 ? 86.299 106.082 -0.713 1.00 41.74 206 ALA A O 1
ATOM 1480 N N . LEU A 1 229 ? 88.395 106.603 -1.318 1.00 42.94 207 LEU A N 1
ATOM 1481 C CA . LEU A 1 229 ? 88.436 107.805 -0.462 1.00 45.17 207 LEU A CA 1
ATOM 1482 C C . LEU A 1 229 ? 87.493 108.910 -0.988 1.00 40.70 207 LEU A C 1
ATOM 1483 O O . LEU A 1 229 ? 86.891 109.626 -0.215 1.00 39.67 207 LEU A O 1
ATOM 1488 N N . GLU A 1 230 ? 87.357 109.030 -2.298 1.00 38.91 208 GLU A N 1
ATOM 1489 C CA . GLU A 1 230 ? 86.333 109.892 -2.857 1.00 43.69 208 GLU A CA 1
ATOM 1490 C C . GLU A 1 230 ? 84.961 109.527 -2.257 1.00 47.12 208 GLU A C 1
ATOM 1491 O O . GLU A 1 230 ? 84.174 110.398 -1.839 1.00 46.21 208 GLU A O 1
ATOM 1497 N N . ARG A 1 231 ? 84.676 108.228 -2.224 1.00 44.18 209 ARG A N 1
ATOM 1498 C CA . ARG A 1 231 ? 83.406 107.741 -1.706 1.00 43.41 209 ARG A CA 1
ATOM 1499 C C . ARG A 1 231 ? 83.215 108.075 -0.242 1.00 43.25 209 ARG A C 1
ATOM 1500 O O . ARG A 1 231 ? 82.117 108.414 0.192 1.00 44.80 209 ARG A O 1
ATOM 1508 N N . VAL A 1 232 ? 84.288 107.982 0.528 1.00 42.04 210 VAL A N 1
ATOM 1509 C CA . VAL A 1 232 ? 84.232 108.301 1.955 1.00 39.96 210 VAL A CA 1
ATOM 1510 C C . VAL A 1 232 ? 83.913 109.771 2.167 1.00 43.25 210 VAL A C 1
ATOM 1511 O O . VAL A 1 232 ? 83.160 110.135 3.090 1.00 40.58 210 VAL A O 1
ATOM 1515 N N . ARG A 1 233 ? 84.498 110.619 1.324 1.00 46.34 211 ARG A N 1
ATOM 1516 C CA . ARG A 1 233 ? 84.268 112.062 1.415 1.00 50.55 211 ARG A CA 1
ATOM 1517 C C . ARG A 1 233 ? 82.791 112.392 1.185 1.00 48.79 211 ARG A C 1
ATOM 1518 O O . ARG A 1 233 ? 82.236 113.263 1.859 1.00 46.61 211 ARG A O 1
ATOM 1526 N N . LEU A 1 234 ? 82.154 111.682 0.257 1.00 46.60 212 LEU A N 1
ATOM 1527 C CA . LEU A 1 234 ? 80.772 111.977 -0.077 1.00 44.56 212 LEU A CA 1
ATOM 1528 C C . LEU A 1 234 ? 79.818 111.428 0.941 1.00 43.81 212 LEU A C 1
ATOM 1529 O O . LEU A 1 234 ? 78.712 111.893 1.015 1.00 44.50 212 LEU A O 1
ATOM 1534 N N . CYS A 1 235 ? 80.239 110.462 1.746 1.00 45.09 213 CYS A N 1
ATOM 1535 C CA . CYS A 1 235 ? 79.326 109.845 2.700 1.00 44.62 213 CYS A CA 1
ATOM 1536 C C . CYS A 1 235 ? 79.357 110.551 4.040 1.00 42.72 213 CYS A C 1
ATOM 1537 O O . CYS A 1 235 ? 80.400 110.987 4.502 1.00 45.80 213 CYS A O 1
ATOM 1540 N N . ALA A 1 236 ? 78.212 110.622 4.690 1.00 40.33 214 ALA A N 1
ATOM 1541 C CA . ALA A 1 236 ? 78.110 111.369 5.928 1.00 44.36 214 ALA A CA 1
ATOM 1542 C C . ALA A 1 236 ? 78.585 110.562 7.114 1.00 43.17 214 ALA A C 1
ATOM 1543 O O . ALA A 1 236 ? 78.118 109.449 7.313 1.00 48.16 214 ALA A O 1
ATOM 1545 N N . PRO A 1 237 ? 79.458 111.153 7.950 1.00 47.81 215 PRO A N 1
ATOM 1546 C CA . PRO A 1 237 ? 80.137 110.420 9.031 1.00 44.09 215 PRO A CA 1
ATOM 1547 C C . PRO A 1 237 ? 79.221 109.824 10.086 1.00 43.99 215 PRO A C 1
ATOM 1548 O O . PRO A 1 237 ? 79.394 108.671 10.474 1.00 41.65 215 PRO A O 1
ATOM 1552 N N . ASP A 1 238 ? 78.279 110.592 10.588 1.00 40.40 216 ASP A N 1
ATOM 1553 C CA . ASP A 1 238 ? 77.412 110.061 11.619 1.00 43.63 216 ASP A CA 1
ATOM 1554 C C . ASP A 1 238 ? 76.539 108.940 11.059 1.00 44.05 216 ASP A C 1
ATOM 1555 O O . ASP A 1 238 ? 76.415 107.853 11.663 1.00 39.68 216 ASP A O 1
ATOM 1560 N N . ALA A 1 239 ? 75.928 109.199 9.905 1.00 39.14 217 ALA A N 1
ATOM 1561 C CA . ALA A 1 239 ? 75.095 108.194 9.253 1.00 39.78 217 ALA A CA 1
ATOM 1562 C C . ALA A 1 239 ? 75.899 106.921 8.929 1.00 36.79 217 ALA A C 1
ATOM 1563 O O . ALA A 1 239 ? 75.393 105.800 9.022 1.00 34.82 217 ALA A O 1
ATOM 1565 N N . THR A 1 240 ? 77.144 107.114 8.549 1.00 37.58 218 THR A N 1
ATOM 1566 C CA . THR A 1 240 ? 77.988 106.005 8.171 1.00 42.33 218 THR A CA 1
ATOM 1567 C C . THR A 1 240 ? 78.238 105.160 9.413 1.00 40.78 218 THR A C 1
ATOM 1568 O O . THR A 1 240 ? 77.981 103.968 9.403 1.00 38.69 218 THR A O 1
ATOM 1572 N N . ALA A 1 241 ? 78.605 105.801 10.513 1.00 39.80 219 ALA A N 1
ATOM 1573 C CA . ALA A 1 241 ? 78.840 105.097 11.765 1.00 38.65 219 ALA A CA 1
ATOM 1574 C C . ALA A 1 241 ? 77.610 104.344 12.292 1.00 38.89 219 ALA A C 1
ATOM 1575 O O . ALA A 1 241 ? 77.710 103.190 12.736 1.00 37.97 219 ALA A O 1
ATOM 1577 N N . GLU A 1 242 ? 76.436 104.965 12.222 1.00 37.81 220 GLU A N 1
ATOM 1578 C CA . GLU A 1 242 ? 75.216 104.313 12.711 1.00 35.31 220 GLU A CA 1
ATOM 1579 C C . GLU A 1 242 ? 74.849 103.124 11.832 1.00 35.19 220 GLU A C 1
ATOM 1580 O O . GLU A 1 242 ? 74.372 102.080 12.297 1.00 33.55 220 GLU A O 1
ATOM 1586 N N . THR A 1 243 ? 75.121 103.261 10.547 1.00 34.36 221 THR A N 1
ATOM 1587 C CA . THR A 1 243 ? 74.814 102.207 9.636 1.00 32.92 221 THR A CA 1
ATOM 1588 C C . THR A 1 243 ? 75.695 101.004 9.912 1.00 32.72 221 THR A C 1
ATOM 1589 O O . THR A 1 243 ? 75.196 99.874 10.030 1.00 33.01 221 THR A O 1
ATOM 1593 N N . LYS A 1 244 ? 76.984 101.258 10.087 1.00 31.32 222 LYS A N 1
ATOM 1594 C CA . LYS A 1 244 ? 77.962 100.214 10.296 1.00 33.63 222 LYS A CA 1
ATOM 1595 C C . LYS A 1 244 ? 77.620 99.367 11.538 1.00 34.01 222 LYS A C 1
ATOM 1596 O O . LYS A 1 244 ? 77.580 98.132 11.461 1.00 35.49 222 LYS A O 1
ATOM 1602 N N . ALA A 1 245 ? 77.288 100.023 12.648 1.00 33.69 223 ALA A N 1
ATOM 1603 C CA . ALA A 1 245 ? 76.851 99.316 13.857 1.00 34.37 223 ALA A CA 1
ATOM 1604 C C . ALA A 1 245 ? 75.600 98.469 13.615 1.00 37.52 223 ALA A C 1
ATOM 1605 O O . ALA A 1 245 ? 75.460 97.385 14.184 1.00 42.07 223 ALA A O 1
ATOM 1607 N N . LEU A 1 246 ? 74.705 98.915 12.743 1.00 39.17 224 LEU A N 1
ATOM 1608 C CA . LEU A 1 246 ? 73.518 98.119 12.448 1.00 35.99 224 LEU A CA 1
ATOM 1609 C C . LEU A 1 246 ? 73.877 96.863 11.686 1.00 31.87 224 LEU A C 1
ATOM 1610 O O . LEU A 1 246 ? 73.338 95.802 11.960 1.00 34.00 224 LEU A O 1
ATOM 1615 N N . LEU A 1 247 ? 74.812 96.989 10.765 1.00 31.49 225 LEU A N 1
ATOM 1616 C CA . LEU A 1 247 ? 75.291 95.874 9.982 1.00 34.41 225 LEU A CA 1
ATOM 1617 C C . LEU A 1 247 ? 75.872 94.742 10.815 1.00 34.71 225 LEU A C 1
ATOM 1618 O O . LEU A 1 247 ? 75.647 93.559 10.498 1.00 32.92 225 LEU A O 1
ATOM 1623 N N . HIS A 1 248 ? 76.646 95.087 11.848 1.00 34.90 226 HIS A N 1
ATOM 1624 C CA . HIS A 1 248 ? 77.264 94.052 12.697 1.00 35.53 226 HIS A CA 1
ATOM 1625 C C . HIS A 1 248 ? 76.260 93.303 13.523 1.00 36.30 226 HIS A C 1
ATOM 1626 O O . HIS A 1 248 ? 76.541 92.200 13.902 1.00 34.84 226 HIS A O 1
ATOM 1633 N N . ARG A 1 249 ? 75.076 93.875 13.759 1.00 36.36 227 ARG A N 1
ATOM 1634 C CA . ARG A 1 249 ? 74.021 93.178 14.493 1.00 32.12 227 ARG A CA 1
ATOM 1635 C C . ARG A 1 249 ? 73.215 92.197 13.685 1.00 34.07 227 ARG A C 1
ATOM 1636 O O . ARG A 1 249 ? 72.527 91.349 14.259 1.00 33.13 227 ARG A O 1
ATOM 1644 N N . VAL A 1 250 ? 73.301 92.262 12.357 1.00 34.30 228 VAL A N 1
ATOM 1645 C CA . VAL A 1 250 ? 72.457 91.414 11.551 1.00 32.51 228 VAL A CA 1
ATOM 1646 C C . VAL A 1 250 ? 72.912 89.982 11.718 1.00 37.08 228 VAL A C 1
ATOM 1647 O O . VAL A 1 250 ? 74.109 89.678 11.607 1.00 38.63 228 VAL A O 1
ATOM 1651 N N . GLY A 1 251 ? 71.956 89.103 11.965 1.00 35.83 229 GLY A N 1
ATOM 1652 C CA . GLY A 1 251 ? 72.238 87.678 12.107 1.00 41.58 229 GLY A CA 1
ATOM 1653 C C . GLY A 1 251 ? 72.506 87.213 13.542 1.00 45.12 229 GLY A C 1
ATOM 1654 O O . GLY A 1 251 ? 72.547 86.021 13.766 1.00 43.06 229 GLY A O 1
ATOM 1655 N N . HIS A 1 252 ? 72.662 88.148 14.487 1.00 41.20 230 HIS A N 1
ATOM 1656 C CA . HIS A 1 252 ? 72.939 87.855 15.891 1.00 45.28 230 HIS A CA 1
ATOM 1657 C C . HIS A 1 252 ? 71.771 88.192 16.829 1.00 44.61 230 HIS A C 1
ATOM 1658 O O . HIS A 1 252 ? 71.889 88.035 18.030 1.00 45.59 230 HIS A O 1
ATOM 1665 N N . GLU A 1 253 ? 70.668 88.674 16.273 1.00 42.40 231 GLU A N 1
ATOM 1666 C CA . GLU A 1 253 ? 69.436 88.920 17.009 1.00 41.75 231 GLU A CA 1
ATOM 1667 C C . GLU A 1 253 ? 68.300 88.851 15.993 1.00 38.96 231 GLU A C 1
ATOM 1668 O O . GLU A 1 253 ? 68.547 88.901 14.799 1.00 36.44 231 GLU A O 1
ATOM 1674 N N . ALA A 1 254 ? 67.067 88.708 16.449 1.00 35.78 232 ALA A N 1
ATOM 1675 C CA . ALA A 1 254 ? 65.962 88.585 15.517 1.00 38.07 232 ALA A CA 1
ATOM 1676 C C . ALA A 1 254 ? 65.801 89.874 14.671 1.00 36.92 232 ALA A C 1
ATOM 1677 O O . ALA A 1 254 ? 65.915 90.996 15.175 1.00 31.30 232 ALA A O 1
ATOM 1687 N N . ALA A 1 256 ? 63.346 91.442 13.277 1.00 33.75 234 ALA A N 1
ATOM 1688 C CA . ALA A 1 256 ? 62.219 92.355 13.578 1.00 36.84 234 ALA A CA 1
ATOM 1689 C C . ALA A 1 256 ? 62.572 93.377 14.658 1.00 35.57 234 ALA A C 1
ATOM 1690 O O . ALA A 1 256 ? 62.306 94.589 14.526 1.00 34.67 234 ALA A O 1
ATOM 1692 N N . GLY A 1 257 ? 63.224 92.903 15.720 1.00 36.72 235 GLY A N 1
ATOM 1693 C CA . GLY A 1 257 ? 63.685 93.818 16.771 1.00 33.03 235 GLY A CA 1
ATOM 1694 C C . GLY A 1 257 ? 64.815 94.698 16.274 1.00 31.85 235 GLY A C 1
ATOM 1695 O O . GLY A 1 257 ? 64.901 95.878 16.581 1.00 31.11 235 GLY A O 1
ATOM 1696 N N . LEU A 1 258 ? 65.703 94.132 15.483 1.00 35.00 236 LEU A N 1
ATOM 1697 C CA . LEU A 1 258 ? 66.739 94.982 14.835 1.00 34.72 236 LEU A CA 1
ATOM 1698 C C . LEU A 1 258 ? 66.164 96.122 13.985 1.00 32.20 236 LEU A C 1
ATOM 1699 O O . LEU A 1 258 ? 66.607 97.274 14.080 1.00 30.32 236 LEU A O 1
ATOM 1704 N N . LEU A 1 259 ? 65.186 95.796 13.142 1.00 35.75 237 LEU A N 1
ATOM 1705 C CA . LEU A 1 259 ? 64.532 96.807 12.275 1.00 35.16 237 LEU A CA 1
ATOM 1706 C C . LEU A 1 259 ? 63.767 97.867 13.075 1.00 34.53 237 LEU A C 1
ATOM 1707 O O . LEU A 1 259 ? 63.748 99.039 12.677 1.00 36.04 237 LEU A O 1
ATOM 1712 N N . ASP A 1 260 ? 63.165 97.463 14.205 1.00 34.75 238 ASP A N 1
ATOM 1713 C CA . ASP A 1 260 ? 62.575 98.424 15.176 1.00 38.46 238 ASP A CA 1
ATOM 1714 C C . ASP A 1 260 ? 63.637 99.417 15.586 1.00 37.37 238 ASP A C 1
ATOM 1715 O O . ASP A 1 260 ? 63.456 100.641 15.506 1.00 37.11 238 ASP A O 1
ATOM 1720 N N . ASP A 1 261 ? 64.754 98.881 16.060 1.00 36.42 239 ASP A N 1
ATOM 1721 C CA . ASP A 1 261 ? 65.850 99.732 16.488 1.00 40.71 239 ASP A CA 1
ATOM 1722 C C . ASP A 1 261 ? 66.379 100.549 15.317 1.00 37.54 239 ASP A C 1
ATOM 1723 O O . ASP A 1 261 ? 66.664 101.721 15.442 1.00 34.62 239 ASP A O 1
ATOM 1728 N N . ALA A 1 262 ? 66.534 99.907 14.161 1.00 36.41 240 ALA A N 1
ATOM 1729 C CA . ALA A 1 262 ? 66.998 100.632 12.978 1.00 35.56 240 ALA A CA 1
ATOM 1730 C C . ALA A 1 262 ? 66.072 101.836 12.650 1.00 35.06 240 ALA A C 1
ATOM 1731 O O . ALA A 1 262 ? 66.560 102.919 12.295 1.00 30.96 240 ALA A O 1
ATOM 1733 N N . ALA A 1 263 ? 64.755 101.657 12.785 1.00 33.15 241 ALA A N 1
ATOM 1734 C CA . ALA A 1 263 ? 63.825 102.785 12.488 1.00 37.79 241 ALA A CA 1
ATOM 1735 C C . ALA A 1 263 ? 63.952 103.962 13.460 1.00 39.94 241 ALA A C 1
ATOM 1736 O O . ALA A 1 263 ? 63.835 105.117 13.045 1.00 36.26 241 ALA A O 1
ATOM 1738 N N . GLU A 1 264 ? 64.218 103.677 14.741 1.00 44.24 242 GLU A N 1
ATOM 1739 C CA . GLU A 1 264 ? 64.525 104.750 15.705 1.00 45.41 242 GLU A CA 1
ATOM 1740 C C . GLU A 1 264 ? 65.754 105.490 15.295 1.00 43.38 242 GLU A C 1
ATOM 1741 O O . GLU A 1 264 ? 65.776 106.708 15.340 1.00 46.32 242 GLU A O 1
ATOM 1747 N N . LYS A 1 265 ? 66.797 104.771 14.905 1.00 43.29 243 LYS A N 1
ATOM 1748 C CA . LYS A 1 265 ? 68.006 105.456 14.428 1.00 42.95 243 LYS A CA 1
ATOM 1749 C C . LYS A 1 265 ? 67.736 106.325 13.187 1.00 41.17 243 LYS A C 1
ATOM 1750 O O . LYS A 1 265 ? 68.277 107.395 13.048 1.00 37.49 243 LYS A O 1
ATOM 1756 N N . PHE A 1 266 ? 66.899 105.844 12.273 1.00 42.00 244 PHE A N 1
ATOM 1757 C CA . PHE A 1 266 ? 66.490 106.651 11.111 1.00 40.55 244 PHE A CA 1
ATOM 1758 C C . PHE A 1 266 ? 65.767 107.935 11.534 1.00 37.62 244 PHE A C 1
ATOM 1759 O O . PHE A 1 266 ? 66.072 109.030 11.058 1.00 37.12 244 PHE A O 1
ATOM 1767 N N . ALA A 1 267 ? 64.797 107.802 12.425 1.00 38.59 245 ALA A N 1
ATOM 1768 C CA . ALA A 1 267 ? 64.044 108.983 12.866 1.00 43.08 245 ALA A CA 1
ATOM 1769 C C . ALA A 1 267 ? 64.991 109.977 13.517 1.00 44.42 245 ALA A C 1
ATOM 1770 O O . ALA A 1 267 ? 64.973 111.167 13.209 1.00 45.47 245 ALA A O 1
ATOM 1772 N N . ALA A 1 268 ? 65.873 109.467 14.366 1.00 45.50 246 ALA A N 1
ATOM 1773 C CA . ALA A 1 268 ? 66.854 110.324 15.025 1.00 48.08 246 ALA A CA 1
ATOM 1774 C C . ALA A 1 268 ? 67.777 111.016 14.029 1.00 44.01 246 ALA A C 1
ATOM 1775 O O . ALA A 1 268 ? 68.004 112.211 14.147 1.00 53.58 246 ALA A O 1
ATOM 1777 N N . ALA A 1 269 ? 68.304 110.307 13.044 1.00 44.00 247 ALA A N 1
ATOM 1778 C CA . ALA A 1 269 ? 69.193 110.954 12.064 1.00 45.20 247 ALA A CA 1
ATOM 1779 C C . ALA A 1 269 ? 68.474 112.052 11.258 1.00 48.42 247 ALA A C 1
ATOM 1780 O O . ALA A 1 269 ? 69.071 113.085 10.922 1.00 51.95 247 ALA A O 1
ATOM 1782 N N . ILE A 1 270 ? 67.218 111.792 10.884 1.00 43.94 248 ILE A N 1
ATOM 1783 C CA . ILE A 1 270 ? 66.449 112.753 10.113 1.00 47.72 248 ILE A CA 1
ATOM 1784 C C . ILE A 1 270 ? 66.316 114.081 10.878 1.00 49.41 248 ILE A C 1
ATOM 1785 O O . ILE A 1 270 ? 66.457 115.133 10.286 1.00 45.28 248 ILE A O 1
ATOM 1790 N N . ARG A 1 271 ? 66.036 114.012 12.184 1.00 53.29 249 ARG A N 1
ATOM 1791 C CA . ARG A 1 271 ? 65.858 115.208 13.028 1.00 54.00 249 ARG A CA 1
ATOM 1792 C C . ARG A 1 271 ? 67.136 115.833 13.558 1.00 56.35 249 ARG A C 1
ATOM 1793 O O . ARG A 1 271 ? 67.095 116.880 14.201 1.00 64.65 249 ARG A O 1
ATOM 1801 N N . GLY A 1 272 ? 68.260 115.170 13.340 1.00 54.05 250 GLY A N 1
ATOM 1802 C CA . GLY A 1 272 ? 69.533 115.668 13.790 1.00 50.66 250 GLY A CA 1
ATOM 1803 C C . GLY A 1 272 ? 70.148 116.472 12.679 1.00 51.49 250 GLY A C 1
ATOM 1804 O O . GLY A 1 272 ? 69.622 116.492 11.554 1.00 49.24 250 GLY A O 1
ATOM 1805 N N . PRO A 1 273 ? 71.287 117.120 12.980 1.00 58.96 251 PRO A N 1
ATOM 1806 C CA . PRO A 1 273 ? 71.906 118.156 12.153 1.00 57.09 251 PRO A CA 1
ATOM 1807 C C . PRO A 1 273 ? 72.405 117.660 10.805 1.00 53.28 251 PRO A C 1
ATOM 1808 O O . PRO A 1 273 ? 72.438 118.427 9.854 1.00 53.83 251 PRO A O 1
ATOM 1812 N N . GLU A 1 274 ? 72.786 116.386 10.719 1.00 56.96 252 GLU A N 1
ATOM 1813 C CA . GLU A 1 274 ? 73.389 115.850 9.481 1.00 54.47 252 GLU A CA 1
ATOM 1814 C C . GLU A 1 274 ? 72.325 115.661 8.414 1.00 48.34 252 GLU A C 1
ATOM 1815 O O . GLU A 1 274 ? 72.526 116.008 7.243 1.00 45.97 252 GLU A O 1
ATOM 1821 N N . GLY A 1 275 ? 71.210 115.074 8.835 1.00 49.96 253 GLY A N 1
ATOM 1822 C CA . GLY A 1 275 ? 70.042 114.856 7.986 1.00 50.76 253 GLY A CA 1
ATOM 1823 C C . GLY A 1 275 ? 69.454 116.177 7.507 1.00 50.67 253 GLY A C 1
ATOM 1824 O O . GLY A 1 275 ? 69.187 116.348 6.325 1.00 51.78 253 GLY A O 1
ATOM 1825 N N . ALA A 1 276 ? 69.290 117.124 8.428 1.00 56.81 254 ALA A N 1
ATOM 1826 C CA . ALA A 1 276 ? 68.940 118.513 8.071 1.00 59.90 254 ALA A CA 1
ATOM 1827 C C . ALA A 1 276 ? 69.844 119.019 6.953 1.00 57.29 254 ALA A C 1
ATOM 1828 O O . ALA A 1 276 ? 69.381 119.353 5.865 1.00 56.30 254 ALA A O 1
ATOM 1830 N N . GLU A 1 277 ? 71.148 119.015 7.207 1.00 55.52 255 GLU A N 1
ATOM 1831 C CA . GLU A 1 277 ? 72.100 119.479 6.207 1.00 52.34 255 GLU A CA 1
ATOM 1832 C C . GLU A 1 277 ? 71.921 118.754 4.893 1.00 53.24 255 GLU A C 1
ATOM 1833 O O . GLU A 1 277 ? 72.017 119.346 3.820 1.00 54.20 255 GLU A O 1
ATOM 1839 N N . GLY A 1 278 ? 71.675 117.453 4.969 1.00 59.08 256 GLY A N 1
ATOM 1840 C CA . GLY A 1 278 ? 71.662 116.639 3.760 1.00 61.56 256 GLY A CA 1
ATOM 1841 C C . GLY A 1 278 ? 70.450 116.922 2.892 1.00 63.75 256 GLY A C 1
ATOM 1842 O O . GLY A 1 278 ? 70.489 116.772 1.660 1.00 60.85 256 GLY A O 1
ATOM 1843 N N . THR A 1 279 ? 69.360 117.320 3.522 1.00 61.15 257 THR A N 1
ATOM 1844 C CA . THR A 1 279 ? 68.192 117.655 2.743 1.00 78.31 257 THR A CA 1
ATOM 1845 C C . THR A 1 279 ? 68.529 118.892 1.886 1.00 83.44 257 THR A C 1
ATOM 1846 O O . THR A 1 279 ? 68.522 118.802 0.640 1.00 74.33 257 THR A O 1
ATOM 1858 N N . ALA A 1 281 ? 71.195 120.131 0.805 1.00 94.96 259 ALA A N 1
ATOM 1859 C CA . ALA A 1 281 ? 72.165 119.867 -0.260 1.00 103.85 259 ALA A CA 1
ATOM 1860 C C . ALA A 1 281 ? 71.570 119.234 -1.527 1.00 107.13 259 ALA A C 1
ATOM 1861 O O . ALA A 1 281 ? 72.009 119.539 -2.637 1.00 103.11 259 ALA A O 1
ATOM 1863 N N . PHE A 1 282 ? 70.598 118.339 -1.356 1.00 118.78 260 PHE A N 1
ATOM 1864 C CA . PHE A 1 282 ? 69.934 117.673 -2.492 1.00 125.35 260 PHE A CA 1
ATOM 1865 C C . PHE A 1 282 ? 68.923 118.618 -3.148 1.00 119.10 260 PHE A C 1
ATOM 1866 O O . PHE A 1 282 ? 68.654 118.505 -4.346 1.00 112.93 260 PHE A O 1
ATOM 1882 N N . GLN A 1 284 ? 69.453 121.911 -3.624 1.00 101.56 262 GLN A N 1
ATOM 1883 C CA . GLN A 1 284 ? 70.166 122.880 -4.485 1.00 89.77 262 GLN A CA 1
ATOM 1884 C C . GLN A 1 284 ? 71.258 122.274 -5.376 1.00 90.57 262 GLN A C 1
ATOM 1885 O O . GLN A 1 284 ? 72.116 122.992 -5.890 1.00 83.71 262 GLN A O 1
ATOM 1891 N N . LYS A 1 285 ? 71.213 120.952 -5.553 1.00 100.17 263 LYS A N 1
ATOM 1892 C CA . LYS A 1 285 ? 72.189 120.196 -6.366 1.00 105.33 263 LYS A CA 1
ATOM 1893 C C . LYS A 1 285 ? 73.667 120.420 -5.978 1.00 100.32 263 LYS A C 1
ATOM 1894 O O . LYS A 1 285 ? 74.585 120.101 -6.747 1.00 88.51 263 LYS A O 1
ATOM 1900 N N . ARG A 1 286 ? 73.881 120.937 -4.767 1.00 92.26 264 ARG A N 1
ATOM 1901 C CA . ARG A 1 286 ? 75.217 121.257 -4.273 1.00 82.37 264 ARG A CA 1
ATOM 1902 C C . ARG A 1 286 ? 75.692 120.168 -3.315 1.00 77.49 264 ARG A C 1
ATOM 1903 O O . ARG A 1 286 ? 74.870 119.462 -2.730 1.00 73.15 264 ARG A O 1
ATOM 1911 N N . GLU A 1 287 ? 77.008 120.052 -3.143 1.00 72.19 265 GLU A N 1
ATOM 1912 C CA . GLU A 1 287 ? 77.585 119.065 -2.230 1.00 63.58 265 GLU A CA 1
ATOM 1913 C C . GLU A 1 287 ? 77.333 119.458 -0.765 1.00 58.43 265 GLU A C 1
ATOM 1914 O O . GLU A 1 287 ? 77.354 120.632 -0.437 1.00 54.33 265 GLU A O 1
ATOM 1920 N N . PRO A 1 288 ? 77.047 118.476 0.108 1.00 51.95 266 PRO A N 1
ATOM 1921 C CA . PRO A 1 288 ? 76.808 118.776 1.522 1.00 52.09 266 PRO A CA 1
ATOM 1922 C C . PRO A 1 288 ? 78.092 119.177 2.265 1.00 51.01 266 PRO A C 1
ATOM 1923 O O . PRO A 1 288 ? 79.181 118.939 1.767 1.00 54.65 266 PRO A O 1
ATOM 1927 N N . LYS A 1 289 ? 77.949 119.805 3.429 1.00 55.51 267 LYS A N 1
ATOM 1928 C CA . LYS A 1 289 ? 79.086 120.264 4.251 1.00 62.22 267 LYS A CA 1
ATOM 1929 C C . LYS A 1 289 ? 80.201 119.218 4.361 1.00 59.62 267 LYS A C 1
ATOM 1930 O O . LYS A 1 289 ? 81.346 119.489 3.987 1.00 53.74 267 LYS A O 1
ATOM 1936 N N . TRP A 1 290 ? 79.851 118.019 4.849 1.00 58.79 268 TRP A N 1
ATOM 1937 C CA . TRP A 1 290 ? 80.833 116.937 5.080 1.00 51.04 268 TRP A CA 1
ATOM 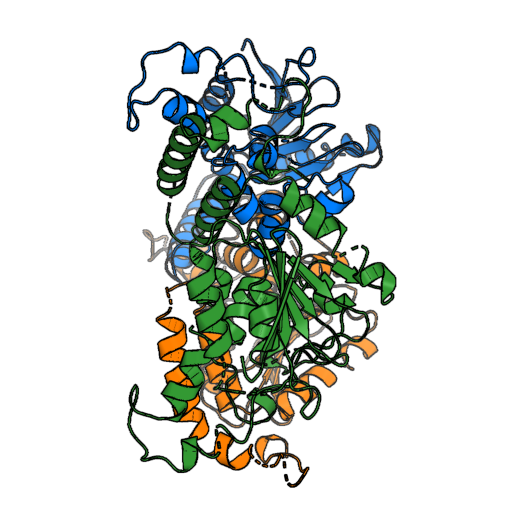1938 C C . TRP A 1 290 ? 81.656 116.592 3.838 1.00 49.94 268 TRP A C 1
ATOM 1939 O O . TRP A 1 290 ? 82.690 115.975 3.947 1.00 52.40 268 TRP A O 1
ATOM 1950 N N . ALA A 1 291 ? 81.221 117.007 2.661 1.00 52.65 269 ALA A N 1
ATOM 1951 C CA . ALA A 1 291 ? 81.911 116.638 1.432 1.00 57.33 269 ALA A CA 1
ATOM 1952 C C . ALA A 1 291 ? 82.862 117.684 0.834 1.00 66.79 269 ALA A C 1
ATOM 1953 O O . ALA A 1 291 ? 83.300 117.504 -0.297 1.00 64.34 269 ALA A O 1
ATOM 1955 N N . GLU A 1 292 ? 83.182 118.769 1.539 1.00 78.03 270 GLU A N 1
ATOM 1956 C CA . GLU A 1 292 ? 83.898 119.908 0.891 1.00 89.70 270 GLU A CA 1
ATOM 1957 C C . GLU A 1 292 ? 85.435 119.873 0.968 1.00 90.36 270 GLU A C 1
ATOM 1958 O O . GLU A 1 292 ? 85.998 119.627 2.036 1.00 85.63 270 GLU A O 1
ATOM 1964 N N . LEU A 1 293 ? 86.080 120.205 -0.160 1.00 95.62 271 LEU A N 1
ATOM 1965 C CA . LEU A 1 293 ? 87.539 120.044 -0.399 1.00 100.48 271 LEU A CA 1
ATOM 1966 C C . LEU A 1 293 ? 87.863 118.586 -0.730 1.00 98.69 271 LEU A C 1
ATOM 1967 O O . LEU A 1 293 ? 87.602 118.125 -1.843 1.00 86.36 271 LEU A O 1
ATOM 1972 N N . CYS B 1 29 ? 43.372 97.782 -6.164 1.00 53.77 7 CYS B N 1
ATOM 1973 C CA . CYS B 1 29 ? 44.762 98.343 -6.042 1.00 59.27 7 CYS B CA 1
ATOM 1974 C C . CYS B 1 29 ? 45.049 99.569 -6.929 1.00 59.07 7 CYS B C 1
ATOM 1975 O O . CYS B 1 29 ? 44.705 99.598 -8.103 1.00 64.16 7 CYS B O 1
ATOM 1978 N N . GLU B 1 30 ? 45.732 100.551 -6.348 1.00 55.90 8 GLU B N 1
ATOM 1979 C CA . GLU B 1 30 ? 46.008 101.828 -6.974 1.00 55.47 8 GLU B CA 1
ATOM 1980 C C . GLU B 1 30 ? 47.440 101.969 -7.463 1.00 56.55 8 GLU B C 1
ATOM 1981 O O . GLU B 1 30 ? 47.699 102.736 -8.389 1.00 52.05 8 GLU B O 1
ATOM 1987 N N . THR B 1 31 ? 48.379 101.256 -6.835 1.00 54.98 9 THR B N 1
ATOM 1988 C CA . THR B 1 31 ? 49.794 101.346 -7.212 1.00 51.45 9 THR B CA 1
ATOM 1989 C C . THR B 1 31 ? 50.324 100.086 -7.898 1.00 48.17 9 THR B C 1
ATOM 1990 O O . THR B 1 31 ? 51.483 100.062 -8.315 1.00 51.03 9 THR B O 1
ATOM 1994 N N . LEU B 1 32 ? 49.473 99.067 -8.017 1.00 46.32 10 LEU B N 1
ATOM 1995 C CA . LEU B 1 32 ? 49.851 97.737 -8.507 1.00 49.85 10 LEU B CA 1
ATOM 1996 C C . LEU B 1 32 ? 48.831 97.179 -9.519 1.00 51.06 10 LEU B C 1
ATOM 1997 O O . LEU B 1 32 ? 47.627 97.330 -9.338 1.00 53.22 10 LEU B O 1
ATOM 2002 N N . ILE B 1 33 ? 49.317 96.500 -10.549 1.00 51.60 11 ILE B N 1
ATOM 2003 C CA . ILE B 1 33 ? 48.462 95.677 -11.393 1.00 54.30 11 ILE B CA 1
ATOM 2004 C C . ILE B 1 33 ? 48.605 94.238 -10.953 1.00 52.75 11 ILE B C 1
ATOM 2005 O O . ILE B 1 33 ? 49.711 93.701 -10.931 1.00 62.80 11 ILE B O 1
ATOM 2010 N N . LEU B 1 34 ? 47.485 93.633 -10.582 1.00 49.42 12 LEU B N 1
ATOM 2011 C CA . LEU B 1 34 ? 47.421 92.224 -10.243 1.00 52.18 12 LEU B CA 1
ATOM 2012 C C . LEU B 1 34 ? 46.873 91.444 -11.419 1.00 56.80 12 LEU B C 1
ATOM 2013 O O . LEU B 1 34 ? 45.821 91.781 -11.941 1.00 60.52 12 LEU B O 1
ATOM 2018 N N . GLU B 1 35 ? 47.578 90.401 -11.829 1.00 57.16 13 GLU B N 1
ATOM 2019 C CA . GLU B 1 35 ? 47.087 89.504 -12.861 1.00 62.95 13 GLU B CA 1
ATOM 2020 C C . GLU B 1 35 ? 47.326 88.066 -12.399 1.00 59.46 13 GLU B C 1
ATOM 2021 O O . GLU B 1 35 ? 48.463 87.660 -12.195 1.00 58.99 13 GLU B O 1
ATOM 2027 N N . LYS B 1 36 ? 46.262 87.307 -12.187 1.00 56.72 14 LYS B N 1
ATOM 2028 C CA . LYS B 1 36 ? 46.416 85.885 -11.944 1.00 59.57 14 LYS B CA 1
ATOM 2029 C C . LYS B 1 36 ? 46.617 85.246 -13.299 1.00 58.22 14 LYS B C 1
ATOM 2030 O O . LYS B 1 36 ? 46.226 85.800 -14.310 1.00 71.31 14 LYS B O 1
ATOM 2036 N N . GLN B 1 37 ? 47.253 84.091 -13.307 1.00 63.12 15 GLN B N 1
ATOM 2037 C CA . GLN B 1 37 ? 47.863 83.544 -14.489 1.00 61.56 15 GLN B CA 1
ATOM 2038 C C . GLN B 1 37 ? 48.303 82.131 -14.118 1.00 61.42 15 GLN B C 1
ATOM 2039 O O . GLN B 1 37 ? 49.483 81.863 -13.925 1.00 62.77 15 GLN B O 1
ATOM 2045 N N . GLY B 1 38 ? 47.331 81.229 -14.008 1.00 61.98 16 GLY B N 1
ATOM 2046 C CA . GLY B 1 38 ? 47.592 79.865 -13.551 1.00 57.76 16 GLY B CA 1
ATOM 2047 C C . GLY B 1 38 ? 47.717 79.889 -12.039 1.00 56.98 16 GLY B C 1
ATOM 2048 O O . GLY B 1 38 ? 47.004 80.637 -11.351 1.00 54.38 16 GLY B O 1
ATOM 2049 N N . PRO B 1 39 ? 48.652 79.102 -11.500 1.00 56.74 17 PRO B N 1
ATOM 2050 C CA . PRO B 1 39 ? 48.910 79.187 -10.073 1.00 52.10 17 PRO B CA 1
ATOM 2051 C C . PRO B 1 39 ? 49.910 80.315 -9.700 1.00 49.20 17 PRO B C 1
ATOM 2052 O O . PRO B 1 39 ? 50.483 80.284 -8.622 1.00 51.78 17 PRO B O 1
ATOM 2056 N N . THR B 1 40 ? 50.097 81.313 -10.556 1.00 50.10 18 THR B N 1
ATOM 2057 C CA . THR B 1 40 ? 51.081 82.353 -10.288 1.00 53.87 18 THR B CA 1
ATOM 2058 C C . THR B 1 40 ? 50.459 83.743 -10.350 1.00 51.42 18 THR B C 1
ATOM 2059 O O . THR B 1 40 ? 49.841 84.091 -11.335 1.00 54.36 18 THR B O 1
ATOM 2063 N N . LEU B 1 41 ? 50.614 84.528 -9.285 1.00 47.36 19 LEU B N 1
ATOM 2064 C CA . LEU B 1 41 ? 50.148 85.910 -9.276 1.00 45.50 19 LEU B CA 1
ATOM 2065 C C . LEU B 1 41 ? 51.230 86.885 -9.771 1.00 46.19 19 LEU B C 1
ATOM 2066 O O . LEU B 1 41 ? 52.313 86.964 -9.198 1.00 50.79 19 LEU B O 1
ATOM 2071 N N . VAL B 1 42 ? 50.946 87.619 -10.846 1.00 43.51 20 VAL B N 1
ATOM 2072 C CA . VAL B 1 42 ? 51.894 88.598 -11.370 1.00 41.25 20 VAL B CA 1
ATOM 2073 C C . VAL B 1 42 ? 51.500 89.941 -10.791 1.00 41.72 20 VAL B C 1
ATOM 2074 O O . VAL B 1 42 ? 50.389 90.397 -10.988 1.00 45.64 20 VAL B O 1
ATOM 2078 N N . ILE B 1 43 ? 52.405 90.527 -10.018 1.00 41.02 21 ILE B N 1
ATOM 2079 C CA . ILE B 1 43 ? 52.199 91.810 -9.393 1.00 38.99 21 ILE B CA 1
ATOM 2080 C C . ILE B 1 43 ? 53.110 92.780 -10.078 1.00 42.10 21 ILE B C 1
ATOM 2081 O O . ILE B 1 43 ? 54.338 92.668 -9.954 1.00 45.55 21 ILE B O 1
ATOM 2086 N N . THR B 1 44 ? 52.527 93.751 -10.771 1.00 43.67 22 THR B N 1
ATOM 2087 C CA . THR B 1 44 ? 53.306 94.738 -11.497 1.00 43.39 22 THR B CA 1
ATOM 2088 C C . THR B 1 44 ? 53.206 95.997 -10.720 1.00 42.57 22 THR B C 1
ATOM 2089 O O . THR B 1 44 ? 52.125 96.425 -10.357 1.00 45.67 22 THR B O 1
ATOM 2093 N N . ILE B 1 45 ? 54.354 96.546 -10.391 1.00 44.97 23 ILE B N 1
ATOM 2094 C CA . ILE B 1 45 ? 54.433 97.765 -9.640 1.00 45.12 23 ILE B CA 1
ATOM 2095 C C . ILE B 1 45 ? 54.174 98.796 -10.703 1.00 47.55 23 ILE B C 1
ATOM 2096 O O . ILE B 1 45 ? 54.820 98.783 -11.755 1.00 51.04 23 ILE B O 1
ATOM 2101 N N . ASN B 1 46 ? 53.234 99.687 -10.430 1.00 48.39 24 ASN B N 1
ATOM 2102 C CA . ASN B 1 46 ? 52.678 100.498 -11.478 1.00 51.99 24 ASN B CA 1
ATOM 2103 C C . ASN B 1 46 ? 52.652 101.990 -11.198 1.00 51.97 24 ASN B C 1
ATOM 2104 O O . ASN B 1 46 ? 51.604 102.586 -11.155 1.00 52.58 24 ASN B O 1
ATOM 2109 N N . ARG B 1 47 ? 53.817 102.595 -11.034 1.00 51.06 25 ARG B N 1
ATOM 2110 C CA . ARG B 1 47 ? 53.907 104.043 -10.976 1.00 43.28 25 ARG B CA 1
ATOM 2111 C C . ARG B 1 47 ? 55.011 104.463 -11.916 1.00 43.39 25 ARG B C 1
ATOM 2112 O O . ARG B 1 47 ? 55.954 105.162 -11.511 1.00 41.32 25 ARG B O 1
ATOM 2120 N N . PRO B 1 48 ? 54.889 104.065 -13.202 1.00 44.32 26 PRO B N 1
ATOM 2121 C CA . PRO B 1 48 ? 55.937 104.337 -14.206 1.00 48.15 26 PRO B CA 1
ATOM 2122 C C . PRO B 1 48 ? 56.303 105.807 -14.348 1.00 54.53 26 PRO B C 1
ATOM 2123 O O . PRO B 1 48 ? 57.468 106.129 -14.597 1.00 56.05 26 PRO B O 1
ATOM 2127 N N . ASP B 1 49 ? 55.304 106.678 -14.203 1.00 59.44 27 ASP B N 1
ATOM 2128 C CA . ASP B 1 49 ? 55.493 108.135 -14.229 1.00 63.20 27 ASP B CA 1
ATOM 2129 C C . ASP B 1 49 ? 56.612 108.607 -13.294 1.00 60.58 27 ASP B C 1
ATOM 2130 O O . ASP B 1 49 ? 57.365 109.514 -13.648 1.00 59.21 27 ASP B O 1
ATOM 2135 N N . VAL B 1 50 ? 56.722 107.996 -12.109 1.00 54.95 28 VAL B N 1
ATOM 2136 C CA . VAL B 1 50 ? 57.768 108.369 -11.155 1.00 53.55 28 VAL B CA 1
ATOM 2137 C C . VAL B 1 50 ? 58.817 107.231 -10.969 1.00 50.92 28 VAL B C 1
ATOM 2138 O O . VAL B 1 50 ? 59.489 107.105 -9.941 1.00 48.01 28 VAL B O 1
ATOM 2142 N N . ARG B 1 51 ? 58.991 106.459 -12.039 1.00 51.84 29 ARG B N 1
ATOM 2143 C CA . ARG B 1 51 ? 59.867 105.281 -12.095 1.00 52.94 29 ARG B CA 1
ATOM 2144 C C . ARG B 1 51 ? 59.733 104.397 -10.842 1.00 47.55 29 ARG B C 1
ATOM 2145 O O . ARG B 1 51 ? 60.693 103.945 -10.265 1.00 47.92 29 ARG B O 1
ATOM 2153 N N . ASN B 1 52 ? 58.483 104.178 -10.470 1.00 45.25 30 ASN B N 1
ATOM 2154 C CA . ASN B 1 52 ? 58.055 103.226 -9.484 1.00 44.62 30 ASN B CA 1
ATOM 2155 C C . ASN B 1 52 ? 58.530 103.500 -8.049 1.00 46.46 30 ASN B C 1
ATOM 2156 O O . ASN B 1 52 ? 58.595 102.585 -7.217 1.00 43.57 30 ASN B O 1
ATOM 2161 N N . ALA B 1 53 ? 58.802 104.771 -7.754 1.00 43.49 31 ALA B N 1
ATOM 2162 C CA . ALA B 1 53 ? 59.057 105.215 -6.380 1.00 44.37 31 ALA B CA 1
ATOM 2163 C C . ALA B 1 53 ? 58.083 104.570 -5.407 1.00 42.74 31 ALA B C 1
ATOM 2164 O O . ALA B 1 53 ? 56.892 104.543 -5.670 1.00 40.36 31 ALA B O 1
ATOM 2174 N N . SER B 1 55 ? 55.807 104.177 -2.272 1.00 44.60 33 SER B N 1
ATOM 2175 C CA . SER B 1 55 ? 55.050 104.980 -1.351 1.00 44.45 33 SER B CA 1
ATOM 2176 C C . SER B 1 55 ? 54.477 104.119 -0.237 1.00 44.84 33 SER B C 1
ATOM 2177 O O . SER B 1 55 ? 54.292 102.903 -0.410 1.00 44.54 33 SER B O 1
ATOM 2180 N N . LEU B 1 56 ? 54.140 104.751 0.888 1.00 41.29 34 LEU B N 1
ATOM 2181 C CA . LEU B 1 56 ? 53.426 104.065 1.974 1.00 42.03 34 LEU B CA 1
ATOM 2182 C C . LEU B 1 56 ? 52.206 103.328 1.522 1.00 42.03 34 LEU B C 1
ATOM 2183 O O . LEU B 1 56 ? 51.881 102.234 2.018 1.00 43.36 34 LEU B O 1
ATOM 2188 N N . GLN B 1 57 ? 51.496 103.929 0.584 1.00 47.33 35 GLN B N 1
ATOM 2189 C CA . GLN B 1 57 ? 50.342 103.273 -0.024 1.00 48.08 35 GLN B CA 1
ATOM 2190 C C . GLN B 1 57 ? 50.729 101.965 -0.758 1.00 41.16 35 GLN B C 1
ATOM 2191 O O . GLN B 1 57 ? 50.057 100.930 -0.630 1.00 40.37 35 GLN B O 1
ATOM 2205 N N . VAL B 1 59 ? 53.459 100.254 -0.145 1.00 37.89 37 VAL B N 1
ATOM 2206 C CA . VAL B 1 59 ? 53.863 99.356 0.945 1.00 37.12 37 VAL B CA 1
ATOM 2207 C C . VAL B 1 59 ? 52.656 98.650 1.503 1.00 35.29 37 VAL B C 1
ATOM 2208 O O . VAL B 1 59 ? 52.656 97.411 1.633 1.00 32.07 37 VAL B O 1
ATOM 2212 N N . ALA B 1 60 ? 51.607 99.408 1.780 1.00 35.69 38 ALA B N 1
ATOM 2213 C CA . ALA B 1 60 ? 50.392 98.815 2.342 1.00 37.03 38 ALA B CA 1
ATOM 2214 C C . ALA B 1 60 ? 49.676 97.864 1.381 1.00 35.23 38 ALA B C 1
ATOM 2215 O O . ALA B 1 60 ? 49.208 96.805 1.794 1.00 38.76 38 ALA B O 1
ATOM 2217 N N . GLU B 1 61 ? 49.613 98.214 0.103 1.00 38.21 39 GLU B N 1
ATOM 2218 C CA . GLU B 1 61 ? 49.008 97.313 -0.883 1.00 39.36 39 GLU B CA 1
ATOM 2219 C C . GLU B 1 61 ? 49.793 95.993 -0.965 1.00 42.02 39 GLU B C 1
ATOM 2220 O O . GLU B 1 61 ? 49.209 94.899 -0.871 1.00 41.38 39 GLU B O 1
ATOM 2226 N N . LEU B 1 62 ? 51.120 96.081 -1.081 1.00 41.70 40 LEU B N 1
ATOM 2227 C CA . LEU B 1 62 ? 51.960 94.856 -1.086 1.00 41.31 40 LEU B CA 1
ATOM 2228 C C . LEU B 1 62 ? 51.715 94.020 0.151 1.00 36.49 40 LEU B C 1
ATOM 2229 O O . LEU B 1 62 ? 51.479 92.808 0.065 1.00 35.58 40 LEU B O 1
ATOM 2234 N N . SER B 1 63 ? 51.726 94.661 1.306 1.00 36.09 41 SER B N 1
ATOM 2235 C CA . SER B 1 63 ? 51.513 93.926 2.556 1.00 38.65 41 SER B CA 1
ATOM 2236 C C . SER B 1 63 ? 50.159 93.205 2.575 1.00 43.38 41 SER B C 1
ATOM 2237 O O . SER B 1 63 ? 50.072 92.014 2.932 1.00 38.74 41 SER B O 1
ATOM 2240 N N . THR B 1 64 ? 49.106 93.920 2.165 1.00 44.54 42 THR B N 1
ATOM 2241 C CA . THR B 1 64 ? 47.757 93.336 2.037 1.00 42.00 42 THR B CA 1
ATOM 2242 C C . THR B 1 64 ? 47.690 92.164 1.007 1.00 40.81 42 THR B C 1
ATOM 2243 O O . THR B 1 64 ? 47.169 91.078 1.308 1.00 39.99 42 THR B O 1
ATOM 2247 N N . ILE B 1 65 ? 48.221 92.353 -0.193 1.00 38.60 43 ILE B N 1
ATOM 2248 C CA . ILE B 1 65 ? 48.244 91.246 -1.151 1.00 40.54 43 ILE B CA 1
ATOM 2249 C C . ILE B 1 65 ? 48.907 90.001 -0.552 1.00 41.63 43 ILE B C 1
ATOM 2250 O O . ILE B 1 65 ? 48.402 88.874 -0.675 1.00 44.39 43 ILE B O 1
ATOM 2255 N N . PHE B 1 66 ? 50.043 90.183 0.093 1.00 41.45 44 PHE B N 1
ATOM 2256 C CA . PHE B 1 66 ? 50.742 89.027 0.644 1.00 43.05 44 PHE B CA 1
ATOM 2257 C C . PHE B 1 66 ? 50.023 88.364 1.800 1.00 39.45 44 PHE B C 1
ATOM 2258 O O . PHE B 1 66 ? 50.060 87.150 1.901 1.00 40.16 44 PHE B O 1
ATOM 2266 N N . SER B 1 67 ? 49.348 89.120 2.654 1.00 42.65 45 SER B N 1
ATOM 2267 C CA . SER B 1 67 ? 48.507 88.480 3.706 1.00 47.78 45 SER B CA 1
ATOM 2268 C C . SER B 1 67 ? 47.342 87.695 3.103 1.00 47.99 45 SER B C 1
ATOM 2269 O O . SER B 1 67 ? 47.035 86.589 3.548 1.00 48.05 45 SER B O 1
ATOM 2272 N N . GLU B 1 68 ? 46.719 88.281 2.083 1.00 50.53 46 GLU B N 1
ATOM 2273 C CA . GLU B 1 68 ? 45.564 87.661 1.424 1.00 55.13 46 GLU B CA 1
ATOM 2274 C C . GLU B 1 68 ? 45.937 86.350 0.708 1.00 49.35 46 GLU B C 1
ATOM 2275 O O . GLU B 1 68 ? 45.200 85.388 0.784 1.00 47.77 46 GLU B O 1
ATOM 2281 N N . ILE B 1 69 ? 47.082 86.297 0.031 1.00 47.03 47 ILE B N 1
ATOM 2282 C CA . ILE B 1 69 ? 47.429 85.081 -0.713 1.00 43.57 47 ILE B CA 1
ATOM 2283 C C . ILE B 1 69 ? 48.082 84.044 0.175 1.00 45.38 47 ILE B C 1
ATOM 2284 O O . ILE B 1 69 ? 48.224 82.893 -0.243 1.00 46.99 47 ILE B O 1
ATOM 2289 N N . GLU B 1 70 ? 48.442 84.428 1.401 1.00 45.53 48 GLU B N 1
ATOM 2290 C CA . GLU B 1 70 ? 49.181 83.539 2.297 1.00 50.74 48 GLU B CA 1
ATOM 2291 C C . GLU B 1 70 ? 48.559 82.163 2.397 1.00 58.39 48 GLU B C 1
ATOM 2292 O O . GLU B 1 70 ? 49.278 81.174 2.483 1.00 61.13 48 GLU B O 1
ATOM 2298 N N . ASN B 1 71 ? 47.233 82.107 2.372 1.00 62.14 49 ASN B N 1
ATOM 2299 C CA . ASN B 1 71 ? 46.520 80.849 2.508 1.00 72.01 49 ASN B CA 1
ATOM 2300 C C . ASN B 1 71 ? 45.709 80.427 1.280 1.00 75.68 49 ASN B C 1
ATOM 2301 O O . ASN B 1 71 ? 45.269 79.274 1.201 1.00 80.33 49 ASN B O 1
ATOM 2306 N N . ASP B 1 72 ? 45.503 81.337 0.332 1.00 69.12 50 ASP B N 1
ATOM 2307 C CA . ASP B 1 72 ? 44.881 80.969 -0.940 1.00 63.67 50 ASP B CA 1
ATOM 2308 C C . ASP B 1 72 ? 45.712 79.895 -1.679 1.00 64.45 50 ASP B C 1
ATOM 2309 O O . ASP B 1 72 ? 46.761 80.175 -2.272 1.00 61.93 50 ASP B O 1
ATOM 2314 N N . ILE B 1 73 ? 45.196 78.672 -1.677 1.00 61.39 51 ILE B N 1
ATOM 2315 C CA . ILE B 1 73 ? 45.962 77.506 -2.095 1.00 63.17 51 ILE B CA 1
ATOM 2316 C C . ILE B 1 73 ? 46.124 77.410 -3.613 1.00 56.85 51 ILE B C 1
ATOM 2317 O O . ILE B 1 73 ? 46.940 76.641 -4.104 1.00 62.58 51 ILE B O 1
ATOM 2322 N N . SER B 1 74 ? 45.363 78.189 -4.362 1.00 52.67 52 SER B N 1
ATOM 2323 C CA . SER B 1 74 ? 45.494 78.169 -5.811 1.00 51.10 52 SER B CA 1
ATOM 2324 C C . SER B 1 74 ? 46.681 78.995 -6.292 1.00 50.64 52 SER B C 1
ATOM 2325 O O . SER B 1 74 ? 47.146 78.805 -7.417 1.00 48.09 52 SER B O 1
ATOM 2328 N N . ILE B 1 75 ? 47.149 79.931 -5.460 1.00 51.88 53 ILE B N 1
ATOM 2329 C CA . ILE B 1 75 ? 48.366 80.705 -5.782 1.00 50.15 53 ILE B CA 1
ATOM 2330 C C . ILE B 1 75 ? 49.640 80.058 -5.218 1.00 43.36 53 ILE B C 1
ATOM 2331 O O . ILE B 1 75 ? 49.756 79.839 -4.014 1.00 36.81 53 ILE B O 1
ATOM 2336 N N . ARG B 1 76 ? 50.603 79.793 -6.096 1.00 42.41 54 ARG B N 1
ATOM 2337 C CA . ARG B 1 76 ? 51.828 79.090 -5.699 1.00 47.99 54 ARG B CA 1
ATOM 2338 C C . ARG B 1 76 ? 53.060 79.993 -5.803 1.00 44.35 54 ARG B C 1
ATOM 2339 O O . ARG B 1 76 ? 54.022 79.812 -5.069 1.00 41.63 54 ARG B O 1
ATOM 2347 N N . ALA B 1 77 ? 53.045 80.934 -6.737 1.00 40.91 55 ALA B N 1
ATOM 2348 C CA . ALA B 1 77 ? 54.135 81.904 -6.863 1.00 42.15 55 ALA B CA 1
ATOM 2349 C C . ALA B 1 77 ? 53.569 83.306 -7.018 1.00 40.63 55 ALA B C 1
ATOM 2350 O O . ALA B 1 77 ? 52.461 83.455 -7.504 1.00 40.93 55 ALA B O 1
ATOM 2352 N N . ALA B 1 78 ? 54.362 84.294 -6.585 1.00 38.02 56 ALA B N 1
ATOM 2353 C CA . ALA B 1 78 ? 54.152 85.725 -6.819 1.00 37.10 56 ALA B CA 1
ATOM 2354 C C . ALA B 1 78 ? 55.343 86.278 -7.573 1.00 36.52 56 ALA B C 1
ATOM 2355 O O . ALA B 1 78 ? 56.480 86.121 -7.131 1.00 41.48 56 ALA B O 1
ATOM 2357 N N . VAL B 1 79 ? 55.095 86.905 -8.707 1.00 35.44 57 VAL B N 1
ATOM 2358 C CA . VAL B 1 79 ? 56.154 87.521 -9.494 1.00 35.24 57 VAL B CA 1
ATOM 2359 C C . VAL B 1 79 ? 56.081 89.031 -9.291 1.00 39.08 57 VAL B C 1
ATOM 2360 O O . VAL B 1 79 ? 55.024 89.618 -9.404 1.00 43.26 57 VAL B O 1
ATOM 2364 N N . LEU B 1 80 ? 57.208 89.653 -8.969 1.00 38.08 58 LEU B N 1
ATOM 2365 C CA . LEU B 1 80 ? 57.272 91.075 -8.767 1.00 37.01 58 LEU B CA 1
ATOM 2366 C C . LEU B 1 80 ? 58.029 91.664 -9.904 1.00 35.75 58 LEU B C 1
ATOM 2367 O O . LEU B 1 80 ? 59.142 91.221 -10.200 1.00 36.73 58 LEU B O 1
ATOM 2372 N N . ARG B 1 81 ? 57.443 92.670 -10.546 1.00 37.48 59 ARG B N 1
ATOM 2373 C CA . ARG B 1 81 ? 58.064 93.314 -11.707 1.00 42.71 59 ARG B CA 1
ATOM 2374 C C . ARG B 1 81 ? 57.566 94.763 -11.772 1.00 42.74 59 ARG B C 1
ATOM 2375 O O . ARG B 1 81 ? 56.471 95.061 -11.331 1.00 46.38 59 ARG B O 1
ATOM 2383 N N . GLY B 1 82 ? 58.386 95.678 -12.253 1.00 38.49 60 GLY B N 1
ATOM 2384 C CA . GLY B 1 82 ? 57.959 97.055 -12.376 1.00 40.37 60 GLY B CA 1
ATOM 2385 C C . GLY B 1 82 ? 57.527 97.357 -13.803 1.00 43.62 60 GLY B C 1
ATOM 2386 O O . GLY B 1 82 ? 58.168 96.899 -14.744 1.00 44.07 60 GLY B O 1
ATOM 2387 N N . ALA B 1 83 ? 56.450 98.120 -13.982 1.00 45.59 61 ALA B N 1
ATOM 2388 C CA . ALA B 1 83 ? 56.082 98.606 -15.333 1.00 45.64 61 ALA B CA 1
ATOM 2389 C C . ALA B 1 83 ? 57.057 99.670 -15.781 1.00 43.51 61 ALA B C 1
ATOM 2390 O O . ALA B 1 83 ? 57.562 100.427 -14.954 1.00 47.24 61 ALA B O 1
ATOM 2392 N N . GLY B 1 84 ? 57.353 99.702 -17.084 1.00 42.66 62 GLY B N 1
ATOM 2393 C CA . GLY B 1 84 ? 58.148 100.774 -17.680 1.00 39.50 62 GLY B CA 1
ATOM 2394 C C . GLY B 1 84 ? 59.668 100.685 -17.560 1.00 42.29 62 GLY B C 1
ATOM 2395 O O . GLY B 1 84 ? 60.338 101.707 -17.626 1.00 46.72 62 GLY B O 1
ATOM 2396 N N . GLY B 1 85 ? 60.228 99.490 -17.390 1.00 39.58 63 GLY B N 1
ATOM 2397 C CA . GLY B 1 85 ? 61.685 99.316 -17.381 1.00 39.66 63 GLY B CA 1
ATOM 2398 C C . GLY B 1 85 ? 62.445 99.695 -16.118 1.00 40.70 63 GLY B C 1
ATOM 2399 O O . GLY B 1 85 ? 63.674 99.727 -16.153 1.00 41.87 63 GLY B O 1
ATOM 2400 N N . HIS B 1 86 ? 61.740 99.992 -15.018 1.00 39.93 64 HIS B N 1
ATOM 2401 C CA . HIS B 1 86 ? 62.373 100.291 -13.716 1.00 39.84 64 HIS B CA 1
ATOM 2402 C C . HIS B 1 86 ? 61.672 99.544 -12.579 1.00 40.67 64 HIS B C 1
ATOM 2403 O O . HIS B 1 86 ? 60.460 99.429 -12.569 1.00 39.90 64 HIS B O 1
ATOM 2410 N N . PHE B 1 87 ? 62.442 99.014 -11.632 1.00 40.01 65 PHE B N 1
ATOM 2411 C CA . PHE B 1 87 ? 61.868 98.292 -10.501 1.00 38.74 65 PHE B CA 1
ATOM 2412 C C . PHE B 1 87 ? 61.414 99.227 -9.388 1.00 36.35 65 PHE B C 1
ATOM 2413 O O . PHE B 1 87 ? 60.322 99.097 -8.915 1.00 37.36 65 PHE B O 1
ATOM 2421 N N . CYS B 1 88 ? 62.259 100.159 -8.972 1.00 37.78 66 CYS B N 1
ATOM 2422 C CA . CYS B 1 88 ? 61.919 101.117 -7.918 1.00 37.25 66 CYS B CA 1
ATOM 2423 C C . CYS B 1 88 ? 63.022 102.172 -7.861 1.00 40.74 66 CYS B C 1
ATOM 2424 O O . CYS B 1 88 ? 64.201 101.859 -7.680 1.00 41.30 66 CYS B O 1
ATOM 2427 N N . ALA B 1 89 ? 62.636 103.426 -8.045 1.00 39.07 67 ALA B N 1
ATOM 2428 C CA . ALA B 1 89 ? 63.573 104.533 -8.027 1.00 40.38 67 ALA B CA 1
ATOM 2429 C C . ALA B 1 89 ? 64.021 104.905 -6.632 1.00 38.94 67 ALA B C 1
ATOM 2430 O O . ALA B 1 89 ? 64.995 105.608 -6.470 1.00 41.85 67 ALA B O 1
ATOM 2432 N N . GLY B 1 90 ? 63.283 104.500 -5.613 1.00 42.50 68 GLY B N 1
ATOM 2433 C CA . GLY B 1 90 ? 63.578 104.974 -4.259 1.00 38.68 68 GLY B CA 1
ATOM 2434 C C . GLY B 1 90 ? 62.301 105.179 -3.492 1.00 35.89 68 GLY B C 1
ATOM 2435 O O . GLY B 1 90 ? 61.270 104.594 -3.818 1.00 37.21 68 GLY B O 1
ATOM 2436 N N . GLY B 1 91 ? 62.374 105.985 -2.450 1.00 38.29 69 GLY B N 1
ATOM 2437 C CA . GLY B 1 91 ? 61.197 106.310 -1.644 1.00 43.57 69 GLY B CA 1
ATOM 2438 C C . GLY B 1 91 ? 60.412 107.445 -2.309 1.00 47.17 69 GLY B C 1
ATOM 2439 O O . GLY B 1 91 ? 60.864 108.009 -3.305 1.00 41.09 69 GLY B O 1
ATOM 2440 N N . ASP B 1 92 ? 59.220 107.741 -1.786 1.00 46.30 70 ASP B N 1
ATOM 2441 C CA . ASP B 1 92 ? 58.378 108.801 -2.319 1.00 47.57 70 ASP B CA 1
ATOM 2442 C C . ASP B 1 92 ? 58.653 110.006 -1.443 1.00 46.50 70 ASP B C 1
ATOM 2443 O O . ASP B 1 92 ? 58.334 109.999 -0.264 1.00 43.93 70 ASP B O 1
ATOM 2448 N N . ILE B 1 93 ? 59.273 111.036 -2.006 1.00 50.29 71 ILE B N 1
ATOM 2449 C CA . ILE B 1 93 ? 59.525 112.271 -1.256 1.00 53.99 71 ILE B CA 1
ATOM 2450 C C . ILE B 1 93 ? 58.242 112.809 -0.548 1.00 53.39 71 ILE B C 1
ATOM 2451 O O . ILE B 1 93 ? 58.325 113.364 0.543 1.00 51.26 71 ILE B O 1
ATOM 2456 N N . LYS B 1 94 ? 57.061 112.614 -1.151 1.00 47.65 72 LYS B N 1
ATOM 2457 C CA . LYS B 1 94 ? 55.817 113.084 -0.553 1.00 47.05 72 LYS B CA 1
ATOM 2458 C C . LYS B 1 94 ? 55.468 112.445 0.771 1.00 49.92 72 LYS B C 1
ATOM 2459 O O . LYS B 1 94 ? 54.865 113.103 1.614 1.00 49.17 72 LYS B O 1
ATOM 2465 N N . ASP B 1 95 ? 55.804 111.170 0.962 1.00 46.78 73 ASP B N 1
ATOM 2466 C CA . ASP B 1 95 ? 55.576 110.546 2.263 1.00 47.30 73 ASP B CA 1
ATOM 2467 C C . ASP B 1 95 ? 56.415 111.244 3.335 1.00 43.95 73 ASP B C 1
ATOM 2468 O O . ASP B 1 95 ? 55.942 111.452 4.446 1.00 45.15 73 ASP B O 1
ATOM 2481 N N . ALA B 1 97 ? 57.694 114.477 3.269 1.00 51.27 75 ALA B N 1
ATOM 2482 C CA . ALA B 1 97 ? 56.968 115.758 3.426 1.00 49.58 75 ALA B CA 1
ATOM 2483 C C . ALA B 1 97 ? 55.803 115.644 4.414 1.00 46.76 75 ALA B C 1
ATOM 2484 O O . ALA B 1 97 ? 55.723 116.384 5.381 1.00 44.24 75 ALA B O 1
ATOM 2486 N N . GLY B 1 98 ? 54.946 114.656 4.185 1.00 50.97 76 GLY B N 1
ATOM 2487 C CA . GLY B 1 98 ? 53.836 114.343 5.069 1.00 52.35 76 GLY B CA 1
ATOM 2488 C C . GLY B 1 98 ? 54.238 114.109 6.503 1.00 56.73 76 GLY B C 1
ATOM 2489 O O . GLY B 1 98 ? 53.591 114.615 7.431 1.00 62.53 76 GLY B O 1
ATOM 2490 N N . ALA B 1 99 ? 55.307 113.338 6.689 1.00 55.83 77 ALA B N 1
ATOM 2491 C CA . ALA B 1 99 ? 55.791 113.009 8.019 1.00 51.49 77 ALA B CA 1
ATOM 2492 C C . ALA B 1 99 ? 56.390 114.230 8.693 1.00 49.13 77 ALA B C 1
ATOM 2493 O O . ALA B 1 99 ? 56.181 114.430 9.888 1.00 49.25 77 ALA B O 1
ATOM 2495 N N . ARG B 1 100 ? 57.148 115.021 7.941 1.00 47.77 78 ARG B N 1
ATOM 2496 C CA . ARG B 1 100 ? 57.715 116.259 8.471 1.00 55.68 78 ARG B CA 1
ATOM 2497 C C . ARG B 1 100 ? 56.647 117.153 9.066 1.00 58.57 78 ARG B C 1
ATOM 2498 O O . ARG B 1 100 ? 56.863 117.767 10.090 1.00 63.14 78 ARG B O 1
ATOM 2506 N N . SER B 1 101 ? 55.500 117.239 8.412 1.00 58.84 79 SER B N 1
ATOM 2507 C CA . SER B 1 101 ? 54.530 118.246 8.782 1.00 58.82 79 SER B CA 1
ATOM 2508 C C . SER B 1 101 ? 53.598 117.735 9.872 1.00 58.68 79 SER B C 1
ATOM 2509 O O . SER B 1 101 ? 52.812 118.492 10.405 1.00 56.85 79 SER B O 1
ATOM 2512 N N . GLN B 1 102 ? 53.682 116.455 10.210 1.00 55.98 80 GLN B N 1
ATOM 2513 C CA . GLN B 1 102 ? 52.912 115.938 11.316 1.00 54.92 80 GLN B CA 1
ATOM 2514 C C . GLN B 1 102 ? 53.595 116.325 12.613 1.00 55.47 80 GLN B C 1
ATOM 2515 O O . GLN B 1 102 ? 54.742 116.761 12.622 1.00 56.84 80 GLN B O 1
ATOM 2521 N N . LYS B 1 103 ? 52.891 116.157 13.717 1.00 57.39 81 LYS B N 1
ATOM 2522 C CA . LYS B 1 103 ? 53.462 116.548 14.994 1.00 69.54 81 LYS B CA 1
ATOM 2523 C C . LYS B 1 103 ? 54.621 115.617 15.308 1.00 66.89 81 LYS B C 1
ATOM 2524 O O . LYS B 1 103 ? 54.475 114.402 15.199 1.00 60.45 81 LYS B O 1
ATOM 2530 N N . ALA B 1 104 ? 55.764 116.198 15.676 1.00 68.50 82 ALA B N 1
ATOM 2531 C CA . ALA B 1 104 ? 56.929 115.424 16.122 1.00 71.55 82 ALA B CA 1
ATOM 2532 C C . ALA B 1 104 ? 56.555 114.494 17.290 1.00 72.47 82 ALA B C 1
ATOM 2533 O O . ALA B 1 104 ? 55.574 114.732 17.991 1.00 76.77 82 ALA B O 1
ATOM 2535 N N . GLY B 1 105 ? 57.308 113.418 17.472 1.00 74.46 83 GLY B N 1
ATOM 2536 C CA . GLY B 1 105 ? 57.014 112.466 18.534 1.00 79.14 83 GLY B CA 1
ATOM 2537 C C . GLY B 1 105 ? 58.263 111.935 19.206 1.00 87.26 83 GLY B C 1
ATOM 2538 O O . GLY B 1 105 ? 59.367 111.947 18.631 1.00 79.16 83 GLY B O 1
ATOM 2539 N N . GLU B 1 106 ? 58.082 111.470 20.438 1.00 91.14 84 GLU B N 1
ATOM 2540 C CA . GLU B 1 106 ? 59.119 110.714 21.132 1.00 93.12 84 GLU B CA 1
ATOM 2541 C C . GLU B 1 106 ? 59.183 109.281 20.607 1.00 82.40 84 GLU B C 1
ATOM 2542 O O . GLU B 1 106 ? 58.177 108.568 20.640 1.00 72.56 84 GLU B O 1
ATOM 2548 N N . GLY B 1 107 ? 60.357 108.872 20.123 1.00 77.66 85 GLY B N 1
ATOM 2549 C CA . GLY B 1 107 ? 60.627 107.464 19.822 1.00 72.37 85 GLY B CA 1
ATOM 2550 C C . GLY B 1 107 ? 59.617 106.833 18.884 1.00 69.18 85 GLY B C 1
ATOM 2551 O O . GLY B 1 107 ? 59.463 107.277 17.750 1.00 70.12 85 GLY B O 1
ATOM 2552 N N . ARG B 1 108 ? 58.896 105.822 19.357 1.00 62.20 86 ARG B N 1
ATOM 2553 C CA . ARG B 1 108 ? 58.039 105.044 18.459 1.00 63.16 86 ARG B CA 1
ATOM 2554 C C . ARG B 1 108 ? 56.715 105.697 18.114 1.00 65.11 86 ARG B C 1
ATOM 2555 O O . ARG B 1 108 ? 55.917 105.115 17.379 1.00 67.65 86 ARG B O 1
ATOM 2563 N N . ASP B 1 109 ? 56.482 106.906 18.613 1.00 64.61 87 ASP B N 1
ATOM 2564 C CA . ASP B 1 109 ? 55.361 107.687 18.134 1.00 64.30 87 ASP B CA 1
ATOM 2565 C C . ASP B 1 109 ? 55.832 108.757 17.139 1.00 59.41 87 ASP B C 1
ATOM 2566 O O . ASP B 1 109 ? 55.010 109.405 16.480 1.00 61.21 87 ASP B O 1
ATOM 2571 N N . ASP B 1 110 ? 57.147 108.894 16.969 1.00 53.33 88 ASP B N 1
ATOM 2572 C CA . ASP B 1 110 ? 57.675 109.719 15.882 1.00 50.84 88 ASP B CA 1
ATOM 2573 C C . ASP B 1 110 ? 57.106 109.220 14.540 1.00 51.83 88 ASP B C 1
ATOM 2574 O O . ASP B 1 110 ? 57.134 108.023 14.271 1.00 52.47 88 ASP B O 1
ATOM 2579 N N . PRO B 1 111 ? 56.552 110.130 13.717 1.00 55.44 89 PRO B N 1
ATOM 2580 C CA . PRO B 1 111 ? 56.081 109.809 12.356 1.00 52.96 89 PRO B CA 1
ATOM 2581 C C . PRO B 1 111 ? 57.142 109.242 11.391 1.00 46.86 89 PRO B C 1
ATOM 2582 O O . PRO B 1 111 ? 56.804 108.441 10.525 1.00 43.78 89 PRO B O 1
ATOM 2586 N N . PHE B 1 112 ? 58.390 109.669 11.540 1.00 43.81 90 PHE B N 1
ATOM 2587 C CA . PHE B 1 112 ? 59.504 109.094 10.788 1.00 45.13 90 PHE B CA 1
ATOM 2588 C C . PHE B 1 112 ? 59.754 107.652 11.190 1.00 42.96 90 PHE B C 1
ATOM 2589 O O . PHE B 1 112 ? 60.019 106.829 10.352 1.00 43.04 90 PHE B O 1
ATOM 2597 N N . TYR B 1 113 ? 59.643 107.348 12.468 1.00 40.41 91 TYR B N 1
ATOM 2598 C CA . TYR B 1 113 ? 59.739 105.983 12.885 1.00 40.14 91 TYR B CA 1
ATOM 2599 C C . TYR B 1 113 ? 58.665 105.152 12.163 1.00 40.54 91 TYR B C 1
ATOM 2600 O O . TYR B 1 113 ? 58.956 104.109 11.598 1.00 41.09 91 TYR B O 1
ATOM 2609 N N . LYS B 1 114 ? 57.418 105.604 12.178 1.00 45.22 92 LYS B N 1
ATOM 2610 C CA . LYS B 1 114 ? 56.304 104.767 11.683 1.00 44.54 92 LYS B CA 1
ATOM 2611 C C . LYS B 1 114 ? 56.417 104.532 10.183 1.00 45.42 92 LYS B C 1
ATOM 2612 O O . LYS B 1 114 ? 56.173 103.432 9.677 1.00 45.55 92 LYS B O 1
ATOM 2618 N N . LEU B 1 115 ? 56.794 105.596 9.489 1.00 38.95 93 LEU B N 1
ATOM 2619 C CA . LEU B 1 115 ? 56.958 105.576 8.079 1.00 41.69 93 LEU B CA 1
ATOM 2620 C C . LEU B 1 115 ? 58.047 104.555 7.671 1.00 42.02 93 LEU B C 1
ATOM 2621 O O . LEU B 1 115 ? 57.813 103.652 6.854 1.00 40.07 93 LEU B O 1
ATOM 2626 N N . ASN B 1 116 ? 59.225 104.703 8.255 1.00 37.64 94 ASN B N 1
ATOM 2627 C CA . ASN B 1 116 ? 60.360 103.859 7.908 1.00 37.65 94 ASN B CA 1
ATOM 2628 C C . ASN B 1 116 ? 60.073 102.407 8.249 1.00 34.89 94 ASN B C 1
ATOM 2629 O O . ASN B 1 116 ? 60.249 101.534 7.429 1.00 36.33 94 ASN B O 1
ATOM 2634 N N . ARG B 1 117 ? 59.574 102.174 9.451 1.00 35.63 95 ARG B N 1
ATOM 2635 C CA . ARG B 1 117 ? 59.441 100.830 9.979 1.00 36.29 95 ARG B CA 1
ATOM 2636 C C . ARG B 1 117 ? 58.497 99.961 9.151 1.00 36.61 95 ARG B C 1
ATOM 2637 O O . ARG B 1 117 ? 58.686 98.714 9.038 1.00 31.81 95 ARG B O 1
ATOM 2645 N N . ALA B 1 118 ? 57.483 100.611 8.583 1.00 32.00 96 ALA B N 1
ATOM 2646 C CA . ALA B 1 118 ? 56.507 99.914 7.794 1.00 33.38 96 ALA B CA 1
ATOM 2647 C C . ALA B 1 118 ? 57.151 99.242 6.558 1.00 31.40 96 ALA B C 1
ATOM 2648 O O . ALA B 1 118 ? 56.691 98.180 6.141 1.00 32.17 96 ALA B O 1
ATOM 2650 N N . PHE B 1 119 ? 58.221 99.823 6.015 1.00 31.65 97 PHE B N 1
ATOM 2651 C CA . PHE B 1 119 ? 58.918 99.237 4.868 1.00 33.94 97 PHE B CA 1
ATOM 2652 C C . PHE B 1 119 ? 59.547 97.900 5.251 1.00 34.98 97 PHE B C 1
ATOM 2653 O O . PHE B 1 119 ? 59.386 96.902 4.544 1.00 31.82 97 PHE B O 1
ATOM 2661 N N . GLY B 1 120 ? 60.238 97.876 6.381 1.00 32.05 98 GLY B N 1
ATOM 2662 C CA . GLY B 1 120 ? 60.832 96.624 6.886 1.00 34.31 98 GLY B CA 1
ATOM 2663 C C . GLY B 1 120 ? 59.840 95.530 7.246 1.00 33.78 98 GLY B C 1
ATOM 2664 O O . GLY B 1 120 ? 60.118 94.345 7.041 1.00 35.40 98 GLY B O 1
ATOM 2665 N N . GLN B 1 121 ? 58.677 95.923 7.759 1.00 34.29 99 GLN B N 1
ATOM 2666 C CA . GLN B 1 121 ? 57.578 94.962 8.020 1.00 35.52 99 GLN B CA 1
ATOM 2667 C C . GLN B 1 121 ? 57.174 94.294 6.737 1.00 31.47 99 GLN B C 1
ATOM 2668 O O . GLN B 1 121 ? 57.096 93.090 6.661 1.00 32.62 99 GLN B O 1
ATOM 2682 N N . ILE B 1 123 ? 58.782 94.021 3.859 1.00 31.00 101 ILE B N 1
ATOM 2683 C CA . ILE B 1 123 ? 59.881 93.247 3.271 1.00 31.79 101 ILE B CA 1
ATOM 2684 C C . ILE B 1 123 ? 60.072 91.924 4.007 1.00 31.33 101 ILE B C 1
ATOM 2685 O O . ILE B 1 123 ? 60.231 90.886 3.374 1.00 30.58 101 ILE B O 1
ATOM 2690 N N . GLN B 1 124 ? 59.989 91.955 5.342 1.00 33.82 102 GLN B N 1
ATOM 2691 C CA . GLN B 1 124 ? 60.188 90.765 6.150 1.00 34.19 102 GLN B CA 1
ATOM 2692 C C . GLN B 1 124 ? 59.061 89.798 5.864 1.00 31.57 102 GLN B C 1
ATOM 2693 O O . GLN B 1 124 ? 59.286 88.601 5.650 1.00 30.48 102 GLN B O 1
ATOM 2699 N N . GLN B 1 125 ? 57.855 90.333 5.773 1.00 30.25 103 GLN B N 1
ATOM 2700 C CA . GLN B 1 125 ? 56.689 89.556 5.390 1.00 29.91 103 GLN B CA 1
ATOM 2701 C C . GLN B 1 125 ? 56.823 88.928 4.016 1.00 31.47 103 GLN B C 1
ATOM 2702 O O . GLN B 1 125 ? 56.485 87.770 3.839 1.00 33.32 103 GLN B O 1
ATOM 2708 N N . VAL B 1 126 ? 57.326 89.658 3.020 1.00 30.99 104 VAL B N 1
ATOM 2709 C CA . VAL B 1 126 ? 57.544 89.030 1.724 1.00 29.59 104 VAL B CA 1
ATOM 2710 C C . VAL B 1 126 ? 58.579 87.902 1.890 1.00 32.85 104 VAL B C 1
ATOM 2711 O O . VAL B 1 126 ? 58.433 86.815 1.306 1.00 33.78 104 VAL B O 1
ATOM 2715 N N . ASN B 1 127 ? 59.632 88.166 2.655 1.00 29.66 105 ASN B N 1
ATOM 2716 C CA . ASN B 1 127 ? 60.702 87.183 2.820 1.00 32.80 105 ASN B CA 1
ATOM 2717 C C . ASN B 1 127 ? 60.129 85.848 3.339 1.00 33.37 105 ASN B C 1
ATOM 2718 O O . ASN B 1 127 ? 60.470 84.777 2.866 1.00 34.95 105 ASN B O 1
ATOM 2723 N N . GLU B 1 128 ? 59.239 85.930 4.304 1.00 37.74 106 GLU B N 1
ATOM 2724 C CA . GLU B 1 128 ? 58.682 84.726 4.957 1.00 42.66 106 GLU B CA 1
ATOM 2725 C C . GLU B 1 128 ? 57.366 84.173 4.337 1.00 40.51 106 GLU B C 1
ATOM 2726 O O . GLU B 1 128 ? 56.817 83.206 4.842 1.00 40.59 106 GLU B O 1
ATOM 2732 N N . SER B 1 129 ? 56.895 84.778 3.244 1.00 35.72 107 SER B N 1
ATOM 2733 C CA . SER B 1 129 ? 55.722 84.309 2.536 1.00 37.93 107 SER B CA 1
ATOM 2734 C C . SER B 1 129 ? 55.858 82.826 2.199 1.00 38.98 107 SER B C 1
ATOM 2735 O O . SER B 1 129 ? 56.935 82.371 1.855 1.00 39.09 107 SER B O 1
ATOM 2738 N N . SER B 1 130 ? 54.749 82.096 2.253 1.00 37.56 108 SER B N 1
ATOM 2739 C CA . SER B 1 130 ? 54.721 80.664 1.914 1.00 36.78 108 SER B CA 1
ATOM 2740 C C . SER B 1 130 ? 54.731 80.404 0.415 1.00 37.55 108 SER B C 1
ATOM 2741 O O . SER B 1 130 ? 54.833 79.259 -0.016 1.00 39.63 108 SER B O 1
ATOM 2744 N N . LYS B 1 131 ? 54.630 81.462 -0.371 1.00 36.59 109 LYS B N 1
ATOM 2745 C CA . LYS B 1 131 ? 54.746 81.381 -1.806 1.00 37.21 109 LYS B CA 1
ATOM 2746 C C . LYS B 1 131 ? 56.207 81.519 -2.207 1.00 36.98 109 LYS B C 1
ATOM 2747 O O . LYS B 1 131 ? 56.995 82.146 -1.515 1.00 34.77 109 LYS B O 1
ATOM 2753 N N . VAL B 1 132 ? 56.531 80.958 -3.361 1.00 34.82 110 VAL B N 1
ATOM 2754 C CA . VAL B 1 132 ? 57.783 81.201 -4.039 1.00 33.10 110 VAL B CA 1
ATOM 2755 C C . VAL B 1 132 ? 57.719 82.593 -4.649 1.00 33.49 110 VAL B C 1
ATOM 2756 O O . VAL B 1 132 ? 56.810 82.898 -5.401 1.00 33.06 110 VAL B O 1
ATOM 2760 N N . VAL B 1 133 ? 58.666 83.453 -4.299 1.00 32.18 111 VAL B N 1
ATOM 2761 C CA . VAL B 1 133 ? 58.620 84.828 -4.718 1.00 31.18 111 VAL B CA 1
ATOM 2762 C C . VAL B 1 133 ? 59.716 85.033 -5.754 1.00 30.62 111 VAL B C 1
ATOM 2763 O O . VAL B 1 133 ? 60.872 84.754 -5.492 1.00 31.52 111 VAL B O 1
ATOM 2767 N N . ILE B 1 134 ? 59.346 85.481 -6.947 1.00 30.75 112 ILE B N 1
ATOM 2768 C CA . ILE B 1 134 ? 60.307 85.732 -7.987 1.00 30.43 112 ILE B CA 1
ATOM 2769 C C . ILE B 1 134 ? 60.358 87.219 -8.228 1.00 31.77 112 ILE B C 1
ATOM 2770 O O . ILE B 1 134 ? 59.331 87.841 -8.383 1.00 33.76 112 ILE B O 1
ATOM 2775 N N . ALA B 1 135 ? 61.549 87.806 -8.238 1.00 32.35 113 ALA B N 1
ATOM 2776 C CA . ALA B 1 135 ? 61.669 89.225 -8.557 1.00 31.06 113 ALA B CA 1
ATOM 2777 C C . ALA B 1 135 ? 62.342 89.397 -9.898 1.00 33.97 113 ALA B C 1
ATOM 2778 O O . ALA B 1 135 ? 63.385 88.773 -10.164 1.00 33.57 113 ALA B O 1
ATOM 2780 N N . ILE B 1 136 ? 61.758 90.267 -10.723 1.00 33.88 114 ILE B N 1
ATOM 2781 C CA . ILE B 1 136 ? 62.305 90.623 -12.026 1.00 35.61 114 ILE B CA 1
ATOM 2782 C C . ILE B 1 136 ? 62.716 92.072 -11.988 1.00 35.78 114 ILE B C 1
ATOM 2783 O O . ILE B 1 136 ? 61.863 92.976 -11.992 1.00 36.29 114 ILE B O 1
ATOM 2788 N N . THR B 1 137 ? 64.017 92.303 -11.956 1.00 35.93 115 THR B N 1
ATOM 2789 C CA . THR B 1 137 ? 64.505 93.610 -11.619 1.00 35.96 115 THR B CA 1
ATOM 2790 C C . THR B 1 137 ? 65.136 94.255 -12.834 1.00 36.89 115 THR B C 1
ATOM 2791 O O . THR B 1 137 ? 66.124 93.774 -13.373 1.00 37.00 115 THR B O 1
ATOM 2795 N N . GLU B 1 138 ? 64.567 95.369 -13.257 1.00 36.76 116 GLU B N 1
ATOM 2796 C CA . GLU B 1 138 ? 65.142 96.126 -14.356 1.00 37.30 116 GLU B CA 1
ATOM 2797 C C . GLU B 1 138 ? 65.368 97.536 -13.957 1.00 36.69 116 GLU B C 1
ATOM 2798 O O . GLU B 1 138 ? 64.758 98.033 -13.000 1.00 40.46 116 GLU B O 1
ATOM 2804 N N . GLY B 1 139 ? 66.233 98.198 -14.701 1.00 34.82 117 GLY B N 1
ATOM 2805 C CA . GLY B 1 139 ? 66.544 99.589 -14.436 1.00 39.16 117 GLY B CA 1
ATOM 2806 C C . GLY B 1 139 ? 66.854 99.846 -12.968 1.00 41.91 117 GLY B C 1
ATOM 2807 O O . GLY B 1 139 ? 67.545 99.063 -12.327 1.00 38.26 117 GLY B O 1
ATOM 2808 N N . ALA B 1 140 ? 66.333 100.941 -12.438 1.00 40.68 118 ALA B N 1
ATOM 2809 C CA . ALA B 1 140 ? 66.675 101.374 -11.103 1.00 43.59 118 ALA B CA 1
ATOM 2810 C C . ALA B 1 140 ? 66.100 100.394 -10.066 1.00 38.58 118 ALA B C 1
ATOM 2811 O O . ALA B 1 140 ? 64.908 100.048 -10.097 1.00 37.46 118 ALA B O 1
ATOM 2813 N N . VAL B 1 141 ? 66.973 99.940 -9.177 1.00 35.70 119 VAL B N 1
ATOM 2814 C CA . VAL B 1 141 ? 66.579 99.129 -8.039 1.00 34.93 119 VAL B CA 1
ATOM 2815 C C . VAL B 1 141 ? 67.129 99.733 -6.765 1.00 34.16 119 VAL B C 1
ATOM 2816 O O . VAL B 1 141 ? 68.328 99.555 -6.446 1.00 35.49 119 VAL B O 1
ATOM 2828 N N . GLY B 1 143 ? 65.988 101.500 -2.543 1.00 30.81 121 GLY B N 1
ATOM 2829 C CA . GLY B 1 143 ? 65.091 101.546 -1.409 1.00 29.03 121 GLY B CA 1
ATOM 2830 C C . GLY B 1 143 ? 64.343 100.242 -1.256 1.00 31.34 121 GLY B C 1
ATOM 2831 O O . GLY B 1 143 ? 64.923 99.153 -1.297 1.00 32.43 121 GLY B O 1
ATOM 2832 N N . GLY B 1 144 ? 63.028 100.346 -1.134 1.00 30.13 122 GLY B N 1
ATOM 2833 C CA . GLY B 1 144 ? 62.182 99.202 -0.938 1.00 30.00 122 GLY B CA 1
ATOM 2834 C C . GLY B 1 144 ? 62.322 98.186 -2.011 1.00 32.67 122 GLY B C 1
ATOM 2835 O O . GLY B 1 144 ? 62.145 96.994 -1.756 1.00 37.16 122 GLY B O 1
ATOM 2836 N N . GLY B 1 145 ? 62.617 98.641 -3.232 1.00 31.96 123 GLY B N 1
ATOM 2837 C CA . GLY B 1 145 ? 62.759 97.724 -4.329 1.00 30.73 123 GLY B CA 1
ATOM 2838 C C . GLY B 1 145 ? 63.984 96.855 -4.194 1.00 32.86 123 GLY B C 1
ATOM 2839 O O . GLY B 1 145 ? 63.946 95.678 -4.494 1.00 33.26 123 GLY B O 1
ATOM 2840 N N . PHE B 1 146 ? 65.089 97.458 -3.776 1.00 33.21 124 PHE B N 1
ATOM 2841 C CA . PHE B 1 146 ? 66.302 96.730 -3.495 1.00 31.45 124 PHE B CA 1
ATOM 2842 C C . PHE B 1 146 ? 65.987 95.714 -2.391 1.00 31.28 124 PHE B C 1
ATOM 2843 O O . PHE B 1 146 ? 66.421 94.533 -2.427 1.00 29.45 124 PHE B O 1
ATOM 2851 N N . GLY B 1 147 ? 65.239 96.161 -1.391 1.00 34.44 125 GLY B N 1
ATOM 2852 C CA . GLY B 1 147 ? 64.896 95.283 -0.249 1.00 33.09 125 GLY B CA 1
ATOM 2853 C C . GLY B 1 147 ? 64.115 94.065 -0.704 1.00 34.24 125 GLY B C 1
ATOM 2854 O O . GLY B 1 147 ? 64.463 92.924 -0.353 1.00 33.85 125 GLY B O 1
ATOM 2855 N N . LEU B 1 148 ? 63.082 94.291 -1.515 1.00 35.37 126 LEU B N 1
ATOM 2856 C CA . LEU B 1 148 ? 62.315 93.176 -2.133 1.00 36.22 126 LEU B CA 1
ATOM 2857 C C . LEU B 1 148 ? 63.135 92.193 -2.969 1.00 34.78 126 LEU B C 1
ATOM 2858 O O . LEU B 1 148 ? 62.918 90.986 -2.935 1.00 34.52 126 LEU B O 1
ATOM 2863 N N . ALA B 1 149 ? 64.088 92.698 -3.727 1.00 34.52 127 ALA B N 1
ATOM 2864 C CA . ALA B 1 149 ? 64.939 91.810 -4.474 1.00 31.69 127 ALA B CA 1
ATOM 2865 C C . ALA B 1 149 ? 65.750 90.958 -3.493 1.00 32.30 127 ALA B C 1
ATOM 2866 O O . ALA B 1 149 ? 65.949 89.743 -3.705 1.00 28.81 127 ALA B O 1
ATOM 2868 N N . CYS B 1 150 ? 66.188 91.593 -2.401 1.00 31.27 128 CYS B N 1
ATOM 2869 C CA . CYS B 1 150 ? 67.004 90.887 -1.411 1.00 30.71 128 CYS B CA 1
ATOM 2870 C C . CYS B 1 150 ? 66.219 89.854 -0.618 1.00 28.98 128 CYS B C 1
ATOM 2871 O O . CYS B 1 150 ? 66.793 89.142 0.179 1.00 30.48 128 CYS B O 1
ATOM 2874 N N . VAL B 1 151 ? 64.942 89.684 -0.924 1.00 27.33 129 VAL B N 1
ATOM 2875 C CA . VAL B 1 151 ? 64.072 88.821 -0.117 1.00 29.33 129 VAL B CA 1
ATOM 2876 C C . VAL B 1 151 ? 63.287 87.825 -0.989 1.00 30.67 129 VAL B C 1
ATOM 2877 O O . VAL B 1 151 ? 62.446 87.082 -0.515 1.00 30.82 129 VAL B O 1
ATOM 2881 N N . SER B 1 152 ? 63.635 87.780 -2.271 1.00 29.70 130 SER B N 1
ATOM 2882 C CA . SER B 1 152 ? 63.047 86.874 -3.235 1.00 29.88 130 SER B CA 1
ATOM 2883 C C . SER B 1 152 ? 63.686 85.471 -3.233 1.00 31.87 130 SER B C 1
ATOM 2884 O O . SER B 1 152 ? 64.851 85.309 -2.863 1.00 33.16 130 SER B O 1
ATOM 2887 N N . ASP B 1 153 ? 62.924 84.457 -3.642 1.00 31.36 131 ASP B N 1
ATOM 2888 C CA . ASP B 1 153 ? 63.450 83.091 -3.732 1.00 33.14 131 ASP B CA 1
ATOM 2889 C C . ASP B 1 153 ? 64.223 82.912 -5.024 1.00 35.25 131 ASP B C 1
ATOM 2890 O O . ASP B 1 153 ? 65.168 82.115 -5.100 1.00 32.91 131 ASP B O 1
ATOM 2895 N N . LEU B 1 154 ? 63.819 83.679 -6.031 1.00 32.16 132 LEU B N 1
ATOM 2896 C CA . LEU B 1 154 ? 64.568 83.795 -7.265 1.00 31.36 132 LEU B CA 1
ATOM 2897 C C . LEU B 1 154 ? 64.467 85.228 -7.739 1.00 31.39 132 LEU B C 1
ATOM 2898 O O . LEU B 1 154 ? 63.384 85.778 -7.791 1.00 30.11 132 LEU B O 1
ATOM 2903 N N . ALA B 1 155 ? 65.599 85.782 -8.141 1.00 28.05 133 ALA B N 1
ATOM 2904 C CA . ALA B 1 155 ? 65.687 87.113 -8.663 1.00 27.71 133 ALA B CA 1
ATOM 2905 C C . ALA B 1 155 ? 66.469 87.084 -9.963 1.00 28.44 133 ALA B C 1
ATOM 2906 O O . ALA B 1 155 ? 67.562 86.511 -10.061 1.00 32.73 133 ALA B O 1
ATOM 2908 N N . ILE B 1 156 ? 65.875 87.681 -10.973 1.00 29.21 134 ILE B N 1
ATOM 2909 C CA . ILE B 1 156 ? 66.448 87.702 -12.292 1.00 29.84 134 ILE B CA 1
ATOM 2910 C C . ILE B 1 156 ? 66.521 89.164 -12.664 1.00 31.15 134 ILE B C 1
ATOM 2911 O O . ILE B 1 156 ? 65.509 89.878 -12.624 1.00 31.91 134 ILE B O 1
ATOM 2916 N N . ALA B 1 157 ? 67.717 89.601 -13.024 1.00 32.25 135 ALA B N 1
ATOM 2917 C CA . ALA B 1 157 ? 67.949 90.964 -13.458 1.00 34.50 135 ALA B CA 1
ATOM 2918 C C . ALA B 1 157 ? 67.948 91.050 -14.987 1.00 36.87 135 ALA B C 1
ATOM 2919 O O . ALA B 1 157 ? 68.472 90.178 -15.690 1.00 34.93 135 ALA B O 1
ATOM 2921 N N . GLY B 1 158 ? 67.381 92.135 -15.489 1.00 37.18 136 GLY B N 1
ATOM 2922 C CA . GLY B 1 158 ? 67.573 92.495 -16.890 1.00 37.29 136 GLY B CA 1
ATOM 2923 C C . GLY B 1 158 ? 68.880 93.222 -17.009 1.00 36.70 136 GLY B C 1
ATOM 2924 O O . GLY B 1 158 ? 69.447 93.662 -16.009 1.00 38.39 136 GLY B O 1
ATOM 2925 N N . PRO B 1 159 ? 69.373 93.372 -18.236 1.00 37.42 137 PRO B N 1
ATOM 2926 C CA . PRO B 1 159 ? 70.700 93.941 -18.439 1.00 36.69 137 PRO B CA 1
ATOM 2927 C C . PRO B 1 159 ? 70.868 95.367 -17.914 1.00 36.76 137 PRO B C 1
ATOM 2928 O O . PRO B 1 159 ? 72.000 95.766 -17.641 1.00 38.51 137 PRO B O 1
ATOM 2932 N N . THR B 1 160 ? 69.791 96.130 -17.748 1.00 33.49 138 THR B N 1
ATOM 2933 C CA . THR B 1 160 ? 69.947 97.519 -17.305 1.00 39.09 138 THR B CA 1
ATOM 2934 C C . THR B 1 160 ? 69.821 97.710 -15.765 1.00 40.28 138 THR B C 1
ATOM 2935 O O . THR B 1 160 ? 69.866 98.841 -15.292 1.00 36.87 138 THR B O 1
ATOM 2939 N N . ALA B 1 161 ? 69.665 96.629 -14.993 1.00 37.50 139 ALA B N 1
ATOM 2940 C CA . ALA B 1 161 ? 69.462 96.756 -13.545 1.00 34.63 139 ALA B CA 1
ATOM 2941 C C . ALA B 1 161 ? 70.665 97.419 -12.885 1.00 35.23 139 ALA B C 1
ATOM 2942 O O . ALA B 1 161 ? 71.810 97.080 -13.183 1.00 38.55 139 ALA B O 1
ATOM 2944 N N . LYS B 1 162 ? 70.389 98.420 -12.058 1.00 34.40 140 LYS B N 1
ATOM 2945 C CA . LYS B 1 162 ? 71.382 99.112 -11.258 1.00 38.52 140 LYS B CA 1
ATOM 2946 C C . LYS B 1 162 ? 70.919 99.097 -9.777 1.00 33.76 140 LYS B C 1
ATOM 2947 O O . LYS B 1 162 ? 69.766 99.396 -9.482 1.00 33.84 140 LYS B O 1
ATOM 2953 N N . PHE B 1 163 ? 71.814 98.728 -8.869 1.00 31.19 141 PHE B N 1
ATOM 2954 C CA . PHE B 1 163 ? 71.474 98.548 -7.458 1.00 34.04 141 PHE B CA 1
ATOM 2955 C C . PHE B 1 163 ? 72.310 99.523 -6.657 1.00 33.58 141 PHE B C 1
ATOM 2956 O O . PHE B 1 163 ? 73.521 99.517 -6.752 1.00 36.47 141 PHE B O 1
ATOM 2964 N N . GLY B 1 164 ? 71.676 100.385 -5.889 1.00 33.94 142 GLY B N 1
ATOM 2965 C CA . GLY B 1 164 ? 72.449 101.394 -5.191 1.00 35.55 142 GLY B CA 1
ATOM 2966 C C . GLY B 1 164 ? 71.961 101.604 -3.792 1.00 35.72 142 GLY B C 1
ATOM 2967 O O . GLY B 1 164 ? 70.774 101.463 -3.528 1.00 34.55 142 GLY B O 1
ATOM 2976 N N . PRO B 1 166 ? 72.443 104.898 -2.038 1.00 39.93 144 PRO B N 1
ATOM 2977 C CA . PRO B 1 166 ? 72.956 106.282 -1.917 1.00 36.95 144 PRO B CA 1
ATOM 2978 C C . PRO B 1 166 ? 72.629 106.974 -0.587 1.00 37.90 144 PRO B C 1
ATOM 2979 O O . PRO B 1 166 ? 73.015 108.108 -0.357 1.00 40.64 144 PRO B O 1
ATOM 2983 N N . GLU B 1 167 ? 71.949 106.291 0.311 1.00 37.83 145 GLU B N 1
ATOM 2984 C CA . GLU B 1 167 ? 71.418 106.931 1.498 1.00 36.51 145 GLU B CA 1
ATOM 2985 C C . GLU B 1 167 ? 72.410 107.743 2.344 1.00 37.81 145 GLU B C 1
ATOM 2986 O O . GLU B 1 167 ? 72.158 108.923 2.647 1.00 35.71 145 GLU B O 1
ATOM 2992 N N . THR B 1 168 ? 73.532 107.148 2.720 1.00 38.54 146 THR B N 1
ATOM 2993 C CA . THR B 1 168 ? 74.482 107.829 3.605 1.00 39.90 146 THR B CA 1
ATOM 2994 C C . THR B 1 168 ? 75.085 109.078 2.992 1.00 38.62 146 THR B C 1
ATOM 2995 O O . THR B 1 168 ? 75.489 110.003 3.681 1.00 44.46 146 THR B O 1
ATOM 2999 N N . THR B 1 169 ? 75.144 109.073 1.690 1.00 41.92 147 THR B N 1
ATOM 3000 C CA . THR B 1 169 ? 75.428 110.242 0.875 1.00 41.77 147 THR B CA 1
ATOM 3001 C C . THR B 1 169 ? 74.504 111.455 1.092 1.00 45.06 147 THR B C 1
ATOM 3002 O O . THR B 1 169 ? 74.904 112.584 0.868 1.00 48.24 147 THR B O 1
ATOM 3006 N N . LEU B 1 170 ? 73.281 111.220 1.543 1.00 48.13 148 LEU B N 1
ATOM 3007 C CA . LEU B 1 170 ? 72.325 112.275 1.833 1.00 45.37 148 LEU B CA 1
ATOM 3008 C C . LEU B 1 170 ? 72.156 112.458 3.349 1.00 44.83 148 LEU B C 1
ATOM 3009 O O . LEU B 1 170 ? 71.210 113.113 3.806 1.00 47.97 148 LEU B O 1
ATOM 3014 N N . GLY B 1 171 ? 73.038 111.852 4.141 1.00 40.82 149 GLY B N 1
ATOM 3015 C CA . GLY B 1 171 ? 72.918 111.913 5.604 1.00 38.07 149 GLY B CA 1
ATOM 3016 C C . GLY B 1 171 ? 71.788 111.062 6.123 1.00 38.57 149 GLY B C 1
ATOM 3017 O O . GLY B 1 171 ? 71.279 111.291 7.213 1.00 41.33 149 GLY B O 1
ATOM 3018 N N . VAL B 1 172 ? 71.406 110.047 5.359 1.00 38.25 150 VAL B N 1
ATOM 3019 C CA . VAL B 1 172 ? 70.311 109.161 5.745 1.00 39.19 150 VAL B CA 1
ATOM 3020 C C . VAL B 1 172 ? 70.837 107.749 6.042 1.00 38.14 150 VAL B C 1
ATOM 3021 O O . VAL B 1 172 ? 71.793 107.303 5.428 1.00 41.33 150 VAL B O 1
ATOM 3025 N N . ILE B 1 173 ? 70.191 107.081 6.982 1.00 36.96 151 ILE B N 1
ATOM 3026 C CA . ILE B 1 173 ? 70.514 105.727 7.394 1.00 39.70 151 ILE B CA 1
ATOM 3027 C C . ILE B 1 173 ? 69.665 104.808 6.513 1.00 36.93 151 ILE B C 1
ATOM 3028 O O . ILE B 1 173 ? 68.442 104.926 6.518 1.00 34.94 151 ILE B O 1
ATOM 3033 N N . PRO B 1 174 ? 70.281 103.873 5.794 1.00 34.67 152 PRO B N 1
ATOM 3034 C CA . PRO B 1 174 ? 69.474 102.895 5.025 1.00 33.83 152 PRO B CA 1
ATOM 3035 C C . PRO B 1 174 ? 68.940 101.784 5.940 1.00 35.99 152 PRO B C 1
ATOM 3036 O O . PRO B 1 174 ? 69.226 100.581 5.755 1.00 37.92 152 PRO B O 1
ATOM 3040 N N . ALA B 1 175 ? 68.091 102.191 6.869 1.00 32.68 153 ALA B N 1
ATOM 3041 C CA . ALA B 1 175 ? 67.828 101.416 8.061 1.00 32.04 153 ALA B CA 1
ATOM 3042 C C . ALA B 1 175 ? 67.039 100.129 7.803 1.00 32.66 153 ALA B C 1
ATOM 3043 O O . ALA B 1 175 ? 67.324 99.077 8.391 1.00 32.52 153 ALA B O 1
ATOM 3045 N N . GLN B 1 176 ? 66.031 100.209 6.951 1.00 30.16 154 GLN B N 1
ATOM 3046 C CA . GLN B 1 176 ? 65.222 99.047 6.663 1.00 31.90 154 GLN B CA 1
ATOM 3047 C C . GLN B 1 176 ? 65.742 98.232 5.475 1.00 35.18 154 GLN B C 1
ATOM 3048 O O . GLN B 1 176 ? 65.202 97.158 5.230 1.00 44.63 154 GLN B O 1
ATOM 3054 N N . ILE B 1 177 ? 66.754 98.713 4.744 1.00 34.06 155 ILE B N 1
ATOM 3055 C CA . ILE B 1 177 ? 67.257 97.999 3.540 1.00 33.94 155 ILE B CA 1
ATOM 3056 C C . ILE B 1 177 ? 68.596 97.284 3.780 1.00 30.50 155 ILE B C 1
ATOM 3057 O O . ILE B 1 177 ? 68.768 96.105 3.452 1.00 27.05 155 ILE B O 1
ATOM 3062 N N . ALA B 1 178 ? 69.553 97.987 4.348 1.00 30.19 156 ALA B N 1
ATOM 3063 C CA . ALA B 1 178 ? 70.871 97.391 4.519 1.00 31.08 156 ALA B CA 1
ATOM 3064 C C . ALA B 1 178 ? 70.858 96.032 5.265 1.00 30.88 156 ALA B C 1
ATOM 3065 O O . ALA B 1 178 ? 71.549 95.101 4.848 1.00 30.19 156 ALA B O 1
ATOM 3067 N N . PRO B 1 179 ? 70.061 95.903 6.340 1.00 30.02 157 PRO B N 1
ATOM 3068 C CA . PRO B 1 179 ? 70.009 94.594 6.985 1.00 30.83 157 PRO B CA 1
ATOM 3069 C C . PRO B 1 179 ? 69.655 93.465 6.036 1.00 30.41 157 PRO B C 1
ATOM 3070 O O . PRO B 1 179 ? 70.230 92.376 6.164 1.00 31.38 157 PRO B O 1
ATOM 3074 N N . PHE B 1 180 ? 68.716 93.692 5.112 1.00 26.94 158 PHE B N 1
ATOM 3075 C CA . PHE B 1 180 ? 68.368 92.628 4.160 1.00 27.61 158 PHE B CA 1
ATOM 3076 C C . PHE B 1 180 ? 69.483 92.414 3.141 1.00 27.28 158 PHE B C 1
ATOM 3077 O O . PHE B 1 180 ? 69.647 91.304 2.641 1.00 28.92 158 PHE B O 1
ATOM 3085 N N . VAL B 1 181 ? 70.258 93.452 2.862 1.00 28.37 159 VAL B N 1
ATOM 3086 C CA . VAL B 1 181 ? 71.433 93.308 1.999 1.00 29.26 159 VAL B CA 1
ATOM 3087 C C . VAL B 1 181 ? 72.427 92.377 2.658 1.00 28.03 159 VAL B C 1
ATOM 3088 O O . VAL B 1 181 ? 73.040 91.544 1.967 1.00 28.18 159 VAL B O 1
ATOM 3092 N N . VAL B 1 182 ? 72.559 92.484 3.987 1.00 27.35 160 VAL B N 1
ATOM 3093 C CA . VAL B 1 182 ? 73.553 91.702 4.721 1.00 27.46 160 VAL B CA 1
ATOM 3094 C C . VAL B 1 182 ? 73.104 90.245 4.733 1.00 29.31 160 VAL B C 1
ATOM 3095 O O . VAL B 1 182 ? 73.894 89.332 4.521 1.00 27.29 160 VAL B O 1
ATOM 3099 N N . GLU B 1 183 ? 71.822 90.038 4.967 1.00 31.72 161 GLU B N 1
ATOM 3100 C CA . GLU B 1 183 ? 71.276 88.701 4.930 1.00 33.12 161 GLU B CA 1
ATOM 3101 C C . GLU B 1 183 ? 71.412 88.136 3.547 1.00 29.09 161 GLU B C 1
ATOM 3102 O O . GLU B 1 183 ? 71.619 86.966 3.375 1.00 30.89 161 GLU B O 1
ATOM 3108 N N . ARG B 1 184 ? 71.285 88.957 2.535 1.00 29.19 162 ARG B N 1
ATOM 3109 C CA . ARG B 1 184 ? 71.226 88.450 1.173 1.00 27.21 162 AR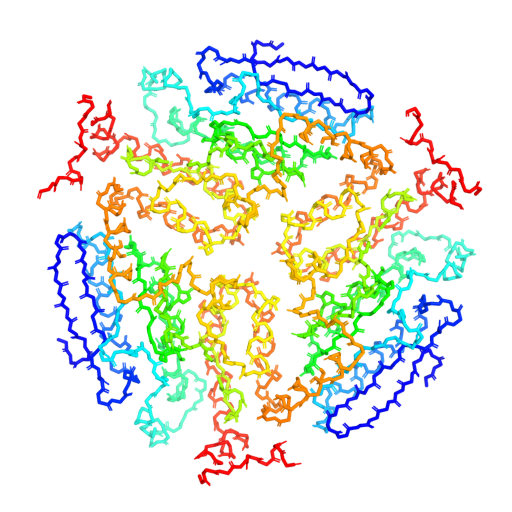G B CA 1
ATOM 3110 C C . ARG B 1 184 ? 72.616 88.073 0.683 1.00 27.80 162 ARG B C 1
ATOM 3111 O O . ARG B 1 184 ? 72.778 87.012 0.079 1.00 24.44 162 ARG B O 1
ATOM 3119 N N . ILE B 1 185 ? 73.615 88.926 0.916 1.00 26.36 163 ILE B N 1
ATOM 3120 C CA . ILE B 1 185 ? 74.971 88.664 0.344 1.00 25.16 163 ILE B CA 1
ATOM 3121 C C . ILE B 1 185 ? 76.095 88.483 1.345 1.00 24.51 163 ILE B C 1
ATOM 3122 O O . ILE B 1 185 ? 77.217 88.277 0.939 1.00 25.88 163 ILE B O 1
ATOM 3127 N N . GLY B 1 186 ? 75.818 88.589 2.647 1.00 25.86 164 GLY B N 1
ATOM 3128 C CA . GLY B 1 186 ? 76.872 88.515 3.687 1.00 25.38 164 GLY B CA 1
ATOM 3129 C C . GLY B 1 186 ? 77.423 89.902 4.073 1.00 28.07 164 GLY B C 1
ATOM 3130 O O . GLY B 1 186 ? 77.435 90.855 3.285 1.00 27.19 164 GLY B O 1
ATOM 3131 N N . LEU B 1 187 ? 77.880 89.993 5.303 1.00 26.90 165 LEU B N 1
ATOM 3132 C CA . LEU B 1 187 ? 78.440 91.195 5.859 1.00 29.48 165 LEU B CA 1
ATOM 3133 C C . LEU B 1 187 ? 79.637 91.714 5.089 1.00 28.49 165 LEU B C 1
ATOM 3134 O O . LEU B 1 187 ? 79.748 92.911 4.833 1.00 26.17 165 LEU B O 1
ATOM 3139 N N . THR B 1 188 ? 80.515 90.821 4.682 1.00 27.58 166 THR B N 1
ATOM 3140 C CA . THR B 1 188 ? 81.680 91.253 3.952 1.00 29.48 166 THR B CA 1
ATOM 3141 C C . THR B 1 188 ? 81.323 92.071 2.672 1.00 30.45 166 THR B C 1
ATOM 3142 O O . THR B 1 188 ? 81.827 93.183 2.436 1.00 31.94 166 THR B O 1
ATOM 3146 N N . GLN B 1 189 ? 80.472 91.526 1.830 1.00 31.44 167 GLN B N 1
ATOM 3147 C CA . GLN B 1 189 ? 80.129 92.241 0.609 1.00 29.88 167 GLN B CA 1
ATOM 3148 C C . GLN B 1 189 ? 79.166 93.411 0.869 1.00 32.21 167 GLN B C 1
ATOM 3149 O O . GLN B 1 189 ? 79.291 94.431 0.205 1.00 28.50 167 GLN B O 1
ATOM 3155 N N . ALA B 1 190 ? 78.239 93.272 1.837 1.00 28.13 168 ALA B N 1
ATOM 3156 C CA . ALA B 1 190 ? 77.353 94.372 2.213 1.00 27.47 168 ALA B CA 1
ATOM 3157 C C . ALA B 1 190 ? 78.037 95.578 2.835 1.00 29.83 168 ALA B C 1
ATOM 3158 O O . ALA B 1 190 ? 77.591 96.678 2.587 1.00 24.93 168 ALA B O 1
ATOM 3160 N N . ARG B 1 191 ? 79.089 95.396 3.647 1.00 31.80 169 ARG B N 1
ATOM 3161 C CA . ARG B 1 191 ? 79.713 96.586 4.269 1.00 33.26 169 ARG B CA 1
ATOM 3162 C C . ARG B 1 191 ? 80.293 97.489 3.209 1.00 32.17 169 ARG B C 1
ATOM 3163 O O . ARG B 1 191 ? 80.278 98.700 3.336 1.00 32.50 169 ARG B O 1
ATOM 3171 N N . ARG B 1 192 ? 80.806 96.895 2.153 1.00 33.33 170 ARG B N 1
ATOM 3172 C CA . ARG B 1 192 ? 81.372 97.669 1.084 1.00 33.11 170 ARG B CA 1
ATOM 3173 C C . ARG B 1 192 ? 80.274 98.417 0.304 1.00 36.78 170 ARG B C 1
ATOM 3174 O O . ARG B 1 192 ? 80.413 99.621 0.083 1.00 33.61 170 ARG B O 1
ATOM 3182 N N . LEU B 1 193 ? 79.195 97.731 -0.095 1.00 33.26 171 LEU B N 1
ATOM 3183 C CA . LEU B 1 193 ? 78.149 98.397 -0.873 1.00 34.78 171 LEU B CA 1
ATOM 3184 C C . LEU B 1 193 ? 77.531 99.505 -0.125 1.00 32.96 171 LEU B C 1
ATOM 3185 O O . LEU B 1 193 ? 77.359 100.577 -0.683 1.00 35.92 171 LEU B O 1
ATOM 3190 N N . ALA B 1 194 ? 77.239 99.250 1.144 1.00 31.79 172 ALA B N 1
ATOM 3191 C CA . ALA B 1 194 ? 76.465 100.158 1.959 1.00 33.79 172 ALA B CA 1
ATOM 3192 C C . ALA B 1 194 ? 77.324 101.353 2.441 1.00 36.54 172 ALA B C 1
ATOM 3193 O O . ALA B 1 194 ? 76.906 102.518 2.331 1.00 36.13 172 ALA B O 1
ATOM 3195 N N . LEU B 1 195 ? 78.529 101.077 2.952 1.00 37.22 173 LEU B N 1
ATOM 3196 C CA . LEU B 1 195 ? 79.327 102.116 3.593 1.00 34.15 173 LEU B CA 1
ATOM 3197 C C . LEU B 1 195 ? 80.036 103.013 2.610 1.00 37.25 173 LEU B C 1
ATOM 3198 O O . LEU B 1 195 ? 80.279 104.178 2.933 1.00 37.77 173 LEU B O 1
ATOM 3203 N N . LEU B 1 196 ? 80.310 102.529 1.401 1.00 36.49 174 LEU B N 1
ATOM 3204 C CA . LEU B 1 196 ? 80.736 103.441 0.331 1.00 34.64 174 LEU B CA 1
ATOM 3205 C C . LEU B 1 196 ? 79.599 103.948 -0.590 1.00 35.12 174 LEU B C 1
ATOM 3206 O O . LEU B 1 196 ? 79.873 104.554 -1.627 1.00 35.42 174 LEU B O 1
ATOM 3211 N N . GLY B 1 197 ? 78.346 103.651 -0.258 1.00 37.09 175 GLY B N 1
ATOM 3212 C CA . GLY B 1 197 ? 77.199 104.035 -1.085 1.00 36.72 175 GLY B CA 1
ATOM 3213 C C . GLY B 1 197 ? 77.370 103.836 -2.576 1.00 37.31 175 GLY B C 1
ATOM 3214 O O . GLY B 1 197 ? 77.209 104.752 -3.360 1.00 36.39 175 GLY B O 1
ATOM 3215 N N . LEU B 1 198 ? 77.687 102.615 -2.968 1.00 40.84 176 LEU B N 1
ATOM 3216 C CA . LEU B 1 198 ? 77.960 102.302 -4.358 1.00 37.84 176 LEU B CA 1
ATOM 3217 C C . LEU B 1 198 ? 76.707 101.950 -5.110 1.00 36.88 176 LEU B C 1
ATOM 3218 O O . LEU B 1 198 ? 75.678 101.640 -4.546 1.00 40.63 176 LEU B O 1
ATOM 3223 N N . ARG B 1 199 ? 76.828 102.026 -6.413 1.00 37.14 177 ARG B N 1
ATOM 3224 C CA . ARG B 1 199 ? 75.765 101.706 -7.296 1.00 41.28 177 ARG B CA 1
ATOM 3225 C C . ARG B 1 199 ? 76.408 100.719 -8.221 1.00 35.97 177 ARG B C 1
ATOM 3226 O O . ARG B 1 199 ? 77.406 101.037 -8.821 1.00 37.67 177 ARG B O 1
ATOM 3234 N N . ILE B 1 200 ? 75.858 99.513 -8.314 1.00 36.24 178 ILE B N 1
ATOM 3235 C CA . ILE B 1 200 ? 76.459 98.481 -9.158 1.00 35.65 178 ILE B CA 1
ATOM 3236 C C . ILE B 1 200 ? 75.531 97.979 -10.240 1.00 36.63 178 ILE B C 1
ATOM 3237 O O . ILE B 1 200 ? 74.306 98.096 -10.113 1.00 37.42 178 ILE B O 1
ATOM 3242 N N . ASP B 1 201 ? 76.124 97.439 -11.305 1.00 36.24 179 ASP B N 1
ATOM 3243 C CA . ASP B 1 201 ? 75.383 96.900 -12.439 1.00 36.13 179 ASP B CA 1
ATOM 3244 C C . ASP B 1 201 ? 74.959 95.442 -12.233 1.00 36.15 179 ASP B C 1
ATOM 3245 O O . ASP B 1 201 ? 75.222 94.851 -11.196 1.00 32.65 179 ASP B O 1
ATOM 3250 N N . ALA B 1 202 ? 74.310 94.853 -13.232 1.00 36.26 180 ALA B N 1
ATOM 3251 C CA . ALA B 1 202 ? 73.629 93.583 -13.033 1.00 38.27 180 ALA B CA 1
ATOM 3252 C C . ALA B 1 202 ? 74.599 92.437 -12.819 1.00 39.91 180 ALA B C 1
ATOM 3253 O O . ALA B 1 202 ? 74.372 91.578 -11.958 1.00 40.63 180 ALA B O 1
ATOM 3255 N N . THR B 1 203 ? 75.657 92.439 -13.623 1.00 37.45 181 THR B N 1
ATOM 3256 C CA . THR B 1 203 ? 76.712 91.456 -13.554 1.00 37.29 181 THR B CA 1
ATOM 3257 C C . THR B 1 203 ? 77.364 91.387 -12.191 1.00 35.46 181 THR B C 1
ATOM 3258 O O . THR B 1 203 ? 77.613 90.291 -11.677 1.00 33.71 181 THR B O 1
ATOM 3262 N N . GLU B 1 204 ? 77.645 92.545 -11.606 1.00 32.77 182 GLU B N 1
ATOM 3263 C CA . GLU B 1 204 ? 78.196 92.570 -10.278 1.00 32.67 182 GLU B CA 1
ATOM 3264 C C . GLU B 1 204 ? 77.134 92.160 -9.249 1.00 31.52 182 GLU B C 1
ATOM 3265 O O . GLU B 1 204 ? 77.449 91.504 -8.276 1.00 28.64 182 GLU B O 1
ATOM 3271 N N . ALA B 1 205 ? 75.875 92.509 -9.482 1.00 30.45 183 ALA B N 1
ATOM 3272 C CA . ALA B 1 205 ? 74.822 92.115 -8.568 1.00 30.33 183 ALA B CA 1
ATOM 3273 C C . ALA B 1 205 ? 74.640 90.607 -8.553 1.00 31.73 183 ALA B C 1
ATOM 3274 O O . ALA B 1 205 ? 74.394 90.009 -7.494 1.00 33.37 183 ALA B O 1
ATOM 3276 N N . CYS B 1 206 ? 74.790 89.986 -9.711 1.00 32.78 184 CYS B N 1
ATOM 3277 C CA . CYS B 1 206 ? 74.712 88.533 -9.803 1.00 36.07 184 CYS B CA 1
ATOM 3278 C C . CYS B 1 206 ? 75.923 87.853 -9.128 1.00 36.52 184 CYS B C 1
ATOM 3279 O O . CYS B 1 206 ? 75.788 86.957 -8.300 1.00 34.98 184 CYS B O 1
ATOM 3282 N N . LYS B 1 207 ? 77.107 88.321 -9.458 1.00 37.76 185 LYS B N 1
ATOM 3283 C CA . LYS B 1 207 ? 78.328 87.794 -8.854 1.00 41.45 185 LYS B CA 1
ATOM 3284 C C . LYS B 1 207 ? 78.266 87.841 -7.321 1.00 39.45 185 LYS B C 1
ATOM 3285 O O . LYS B 1 207 ? 78.717 86.913 -6.687 1.00 37.63 185 LYS B O 1
ATOM 3291 N N . LEU B 1 208 ? 77.665 88.882 -6.734 1.00 39.12 186 LEU B N 1
ATOM 3292 C CA . LEU B 1 208 ? 77.528 88.988 -5.268 1.00 34.66 186 LEU B CA 1
ATOM 3293 C C . LEU B 1 208 ? 76.350 88.217 -4.675 1.00 33.73 186 LEU B C 1
ATOM 3294 O O . LEU B 1 208 ? 76.276 88.044 -3.475 1.00 35.18 186 LEU B O 1
ATOM 3299 N N . GLY B 1 209 ? 75.394 87.811 -5.502 1.00 32.87 187 GLY B N 1
ATOM 3300 C CA . GLY B 1 209 ? 74.230 87.100 -5.031 1.00 27.97 187 GLY B CA 1
ATOM 3301 C C . GLY B 1 209 ? 73.071 87.987 -4.663 1.00 32.21 187 GLY B C 1
ATOM 3302 O O . GLY B 1 209 ? 72.155 87.517 -4.007 1.00 31.10 187 GLY B O 1
ATOM 3303 N N . ILE B 1 210 ? 73.054 89.263 -5.078 1.00 30.54 188 ILE B N 1
ATOM 3304 C CA . ILE B 1 210 ? 71.822 90.048 -4.950 1.00 28.67 188 ILE B CA 1
ATOM 3305 C C . ILE B 1 210 ? 70.747 89.410 -5.824 1.00 30.01 188 ILE B C 1
ATOM 3306 O O . ILE B 1 210 ? 69.608 89.219 -5.359 1.00 30.83 188 ILE B O 1
ATOM 3311 N N . VAL B 1 211 ? 71.107 89.107 -7.084 1.00 27.25 189 VAL B N 1
ATOM 3312 C CA . VAL B 1 211 ? 70.244 88.357 -8.000 1.00 27.94 189 VAL B CA 1
ATOM 3313 C C . VAL B 1 211 ? 70.907 87.022 -8.364 1.00 27.92 189 VAL B C 1
ATOM 3314 O O . VAL B 1 211 ? 72.102 86.876 -8.222 1.00 26.83 189 VAL B O 1
ATOM 3318 N N . HIS B 1 212 ? 70.106 86.070 -8.826 1.00 28.02 190 HIS B N 1
ATOM 3319 C CA . HIS B 1 212 ? 70.574 84.727 -9.089 1.00 30.87 190 HIS B CA 1
ATOM 3320 C C . HIS B 1 212 ? 71.042 84.543 -10.504 1.00 31.65 190 HIS B C 1
ATOM 3321 O O . HIS B 1 212 ? 71.915 83.712 -10.726 1.00 34.57 190 HIS B O 1
ATOM 3328 N N . GLN B 1 213 ? 70.444 85.298 -11.432 1.00 36.05 191 GLN B N 1
ATOM 3329 C CA . GLN B 1 213 ? 70.687 85.204 -12.895 1.00 37.32 191 GLN B CA 1
ATOM 3330 C C . GLN B 1 213 ? 70.529 86.592 -13.496 1.00 36.65 191 GLN B C 1
ATOM 3331 O O . GLN B 1 213 ? 69.849 87.447 -12.935 1.00 35.29 191 GLN B O 1
ATOM 3337 N N . VAL B 1 214 ? 71.133 86.785 -14.656 1.00 37.41 192 VAL B N 1
ATOM 3338 C CA . VAL B 1 214 ? 71.049 88.015 -15.416 1.00 40.08 192 VAL B CA 1
ATOM 3339 C C . VAL B 1 214 ? 70.610 87.660 -16.838 1.00 40.98 192 VAL B C 1
ATOM 3340 O O . VAL B 1 214 ? 71.192 86.809 -17.465 1.00 37.75 192 VAL B O 1
ATOM 3344 N N . ALA B 1 215 ? 69.550 88.277 -17.330 1.00 42.23 193 ALA B N 1
ATOM 3345 C CA . ALA B 1 215 ? 69.204 88.139 -18.737 1.00 43.08 193 ALA B CA 1
ATOM 3346 C C . ALA B 1 215 ? 69.970 89.201 -19.542 1.00 45.35 193 ALA B C 1
ATOM 3347 O O . ALA B 1 215 ? 70.319 90.258 -19.016 1.00 47.75 193 ALA B O 1
ATOM 3349 N N . GLU B 1 216 ? 70.228 88.898 -20.811 1.00 48.05 194 GLU B N 1
ATOM 3350 C CA . GLU B 1 216 ? 70.907 89.806 -21.736 1.00 45.84 194 GLU B CA 1
ATOM 3351 C C . GLU B 1 216 ? 69.943 90.392 -22.763 1.00 41.01 194 GLU B C 1
ATOM 3352 O O . GLU B 1 216 ? 70.340 91.260 -23.526 1.00 44.15 194 GLU B O 1
ATOM 3358 N N . SER B 1 217 ? 68.702 89.910 -22.795 1.00 41.81 195 SER B N 1
ATOM 3359 C CA . SER B 1 217 ? 67.642 90.491 -23.631 1.00 42.26 195 SER B CA 1
ATOM 3360 C C . SER B 1 217 ? 66.288 90.331 -22.936 1.00 46.94 195 SER B C 1
ATOM 3361 O O . SER B 1 217 ? 66.150 89.461 -22.078 1.00 50.75 195 SER B O 1
ATOM 3364 N N . GLU B 1 218 ? 65.294 91.145 -23.304 1.00 50.79 196 GLU B N 1
ATOM 3365 C CA . GLU B 1 218 ? 63.921 90.939 -22.833 1.00 56.44 196 GLU B CA 1
ATOM 3366 C C . GLU B 1 218 ? 63.473 89.515 -23.130 1.00 51.63 196 GLU B C 1
ATOM 3367 O O . GLU B 1 218 ? 62.835 88.891 -22.302 1.00 50.44 196 GLU B O 1
ATOM 3373 N N . GLU B 1 219 ? 63.834 88.973 -24.281 1.00 49.18 197 GLU B N 1
ATOM 3374 C CA . GLU B 1 219 ? 63.405 87.613 -24.587 1.00 54.22 197 GLU B CA 1
ATOM 3375 C C . GLU B 1 219 ? 63.958 86.598 -23.582 1.00 50.40 197 GLU B C 1
ATOM 3376 O O . GLU B 1 219 ? 63.246 85.700 -23.154 1.00 44.16 197 GLU B O 1
ATOM 3382 N N . GLN B 1 220 ? 65.250 86.730 -23.267 1.00 47.83 198 GLN B N 1
ATOM 3383 C CA . GLN B 1 220 ? 65.960 85.801 -22.394 1.00 48.36 198 GLN B CA 1
ATOM 3384 C C . GLN B 1 220 ? 65.305 85.948 -21.004 1.00 47.16 198 GLN B C 1
ATOM 3385 O O . GLN B 1 220 ? 65.118 84.970 -20.282 1.00 43.98 198 GLN B O 1
ATOM 3391 N N . LEU B 1 221 ? 64.877 87.163 -20.678 1.00 44.02 199 LEU B N 1
ATOM 3392 C CA . LEU B 1 221 ? 64.212 87.431 -19.404 1.00 45.78 199 LEU B CA 1
ATOM 3393 C C . LEU B 1 221 ? 62.887 86.702 -19.295 1.00 48.76 199 LEU B C 1
ATOM 3394 O O . LEU B 1 221 ? 62.590 86.144 -18.248 1.00 50.96 199 LEU B O 1
ATOM 3399 N N . SER B 1 222 ? 62.114 86.666 -20.380 1.00 47.62 200 SER B N 1
ATOM 3400 C CA . SER B 1 222 ? 60.855 85.922 -20.408 1.00 48.22 200 SER B CA 1
ATOM 3401 C C . SER B 1 222 ? 61.051 84.441 -20.261 1.00 45.13 200 SER B C 1
ATOM 3402 O O . SER B 1 222 ? 60.302 83.788 -19.553 1.00 45.96 200 SER B O 1
ATOM 3405 N N . ASP B 1 223 ? 62.000 83.908 -21.018 1.00 44.40 201 ASP B N 1
ATOM 3406 C CA . ASP B 1 223 ? 62.293 82.481 -20.995 1.00 46.54 201 ASP B CA 1
ATOM 3407 C C . ASP B 1 223 ? 62.714 82.009 -19.610 1.00 42.25 201 ASP B C 1
ATOM 3408 O O . ASP B 1 223 ? 62.329 80.933 -19.191 1.00 42.38 201 ASP B O 1
ATOM 3421 N N . LEU B 1 225 ? 62.085 83.443 -16.757 1.00 39.98 203 LEU B N 1
ATOM 3422 C CA . LEU B 1 225 ? 60.889 83.529 -15.928 1.00 40.97 203 LEU B CA 1
ATOM 3423 C C . LEU B 1 225 ? 60.007 82.329 -16.160 1.00 42.31 203 LEU B C 1
ATOM 3424 O O . LEU B 1 225 ? 59.564 81.706 -15.201 1.00 41.60 203 LEU B O 1
ATOM 3429 N N . ASN B 1 226 ? 59.793 81.965 -17.427 1.00 44.38 204 ASN B N 1
ATOM 3430 C CA . ASN B 1 226 ? 58.913 80.808 -17.751 1.00 46.46 204 ASN B CA 1
ATOM 3431 C C . ASN B 1 226 ? 59.466 79.471 -17.285 1.00 43.32 204 ASN B C 1
ATOM 3432 O O . ASN B 1 226 ? 58.716 78.602 -16.875 1.00 43.53 204 ASN B O 1
ATOM 3437 N N . GLN B 1 227 ? 60.774 79.298 -17.379 1.00 43.60 205 GLN B N 1
ATOM 3438 C CA . GLN B 1 227 ? 61.432 78.107 -16.831 1.00 43.39 205 GLN B CA 1
ATOM 3439 C C . GLN B 1 227 ? 61.257 77.995 -15.332 1.00 42.03 205 GLN B C 1
ATOM 3440 O O . GLN B 1 227 ? 61.042 76.901 -14.786 1.00 39.06 205 GLN B O 1
ATOM 3446 N N . ALA B 1 228 ? 61.375 79.134 -14.658 1.00 41.44 206 ALA B N 1
ATOM 3447 C CA . ALA B 1 228 ? 61.186 79.150 -13.209 1.00 38.59 206 ALA B CA 1
ATOM 3448 C C . ALA B 1 228 ? 59.745 78.803 -12.846 1.00 38.44 206 ALA B C 1
ATOM 3449 O O . ALA B 1 228 ? 59.507 77.991 -11.935 1.00 37.23 206 ALA B O 1
ATOM 3451 N N . LEU B 1 229 ? 58.782 79.367 -13.573 1.00 37.31 207 LEU B N 1
ATOM 3452 C CA . LEU B 1 229 ? 57.369 79.066 -13.279 1.00 36.43 207 LEU B CA 1
ATOM 3453 C C . LEU B 1 229 ? 57.008 77.615 -13.568 1.00 34.83 207 LEU B C 1
ATOM 3454 O O . LEU B 1 229 ? 56.179 77.037 -12.896 1.00 36.31 207 LEU B O 1
ATOM 3459 N N . GLU B 1 230 ? 57.662 77.022 -14.546 1.00 36.40 208 GLU B N 1
ATOM 3460 C CA . GLU B 1 230 ? 57.524 75.604 -14.819 1.00 41.96 208 GLU B CA 1
ATOM 3461 C C . GLU B 1 230 ? 58.016 74.765 -13.637 1.00 44.02 208 GLU B C 1
ATOM 3462 O O . GLU B 1 230 ? 57.419 73.755 -13.273 1.00 44.91 208 GLU B O 1
ATOM 3468 N N . ARG B 1 231 ? 59.120 75.191 -13.038 1.00 41.06 209 ARG B N 1
ATOM 3469 C CA . ARG B 1 231 ? 59.640 74.502 -11.865 1.00 41.39 209 ARG B CA 1
ATOM 3470 C C . ARG B 1 231 ? 58.649 74.632 -10.707 1.00 38.20 209 ARG B C 1
ATOM 3471 O O . ARG B 1 231 ? 58.374 73.661 -10.014 1.00 37.48 209 ARG B O 1
ATOM 3479 N N . VAL B 1 232 ? 58.046 75.801 -10.557 1.00 36.80 210 VAL B N 1
ATOM 3480 C CA . VAL B 1 232 ? 57.006 76.000 -9.552 1.00 38.71 210 VAL B CA 1
ATOM 3481 C C . VAL B 1 232 ? 55.790 75.081 -9.762 1.00 40.14 210 VAL B C 1
ATOM 3482 O O . VAL B 1 232 ? 55.214 74.582 -8.810 1.00 41.24 210 VAL B O 1
ATOM 3486 N N . ARG B 1 233 ? 55.376 74.889 -11.006 1.00 45.41 211 ARG B N 1
ATOM 3487 C CA . ARG B 1 233 ? 54.243 73.983 -11.306 1.00 46.11 211 ARG B CA 1
ATOM 3488 C C . ARG B 1 233 ? 54.543 72.552 -10.818 1.00 42.12 211 ARG B C 1
ATOM 3489 O O . ARG B 1 233 ? 53.684 71.897 -10.253 1.00 36.98 211 ARG B O 1
ATOM 3497 N N . LEU B 1 234 ? 55.776 72.089 -11.026 1.00 40.72 212 LEU B N 1
ATOM 3498 C CA . LEU B 1 234 ? 56.138 70.725 -10.692 1.00 40.31 212 LEU B CA 1
ATOM 3499 C C . LEU B 1 234 ? 56.310 70.468 -9.186 1.00 42.38 212 LEU B C 1
ATOM 3500 O O . LEU B 1 234 ? 56.293 69.316 -8.758 1.00 41.30 212 LEU B O 1
ATOM 3505 N N . CYS B 1 235 ? 56.424 71.529 -8.388 1.00 40.74 213 CYS B N 1
ATOM 3506 C CA . CYS B 1 235 ? 56.771 71.397 -6.981 1.00 40.09 213 CYS B CA 1
ATOM 3507 C C . CYS B 1 235 ? 55.505 71.442 -6.171 1.00 37.33 213 CYS B C 1
ATOM 3508 O O . CYS B 1 235 ? 54.644 72.271 -6.405 1.00 38.20 213 CYS B O 1
ATOM 3511 N N . ALA B 1 236 ? 55.394 70.561 -5.199 1.00 37.62 214 ALA B N 1
ATOM 3512 C CA . ALA B 1 236 ? 54.150 70.451 -4.437 1.00 38.38 214 ALA B CA 1
ATOM 3513 C C . ALA B 1 236 ? 54.011 71.618 -3.477 1.00 40.77 214 ALA B C 1
ATOM 3514 O O . ALA B 1 236 ? 54.967 71.959 -2.815 1.00 43.88 214 ALA B O 1
ATOM 3516 N N . PRO B 1 237 ? 52.828 72.256 -3.429 1.00 43.88 215 PRO B N 1
ATOM 3517 C CA . PRO B 1 237 ? 52.625 73.496 -2.671 1.00 46.29 215 PRO B CA 1
ATOM 3518 C C . PRO B 1 237 ? 52.846 73.440 -1.156 1.00 46.51 215 PRO B C 1
ATOM 3519 O O . PRO B 1 237 ? 53.519 74.313 -0.618 1.00 48.33 215 PRO B O 1
ATOM 3523 N N . ASP B 1 238 ? 52.233 72.489 -0.467 1.00 43.17 216 ASP B N 1
ATOM 3524 C CA . ASP B 1 238 ? 52.435 72.388 0.971 1.00 45.27 216 ASP B CA 1
ATOM 3525 C C . ASP B 1 238 ? 53.908 72.018 1.309 1.00 40.26 216 ASP B C 1
ATOM 3526 O O . ASP B 1 238 ? 54.478 72.526 2.256 1.00 35.67 216 ASP B O 1
ATOM 3531 N N . ALA B 1 239 ? 54.524 71.161 0.515 1.00 35.94 217 ALA B N 1
ATOM 3532 C CA . ALA B 1 239 ? 55.894 70.749 0.798 1.00 38.01 217 ALA B CA 1
ATOM 3533 C C . ALA B 1 239 ? 56.864 71.920 0.576 1.00 39.61 217 ALA B C 1
ATOM 3534 O O . ALA B 1 239 ? 57.821 72.070 1.313 1.00 36.53 217 ALA B O 1
ATOM 3536 N N . THR B 1 240 ? 56.589 72.723 -0.454 1.00 38.91 218 THR B N 1
ATOM 3537 C CA . THR B 1 240 ? 57.369 73.912 -0.782 1.00 38.90 218 THR B CA 1
ATOM 3538 C C . THR B 1 240 ? 57.286 74.914 0.367 1.00 35.79 218 THR B C 1
ATOM 3539 O O . THR B 1 240 ? 58.295 75.381 0.837 1.00 36.03 218 THR B O 1
ATOM 3543 N N . ALA B 1 241 ? 56.091 75.173 0.848 1.00 36.82 219 ALA B N 1
ATOM 3544 C CA . ALA B 1 241 ? 55.877 76.072 1.974 1.00 37.71 219 ALA B CA 1
ATOM 3545 C C . ALA B 1 241 ? 56.510 75.618 3.314 1.00 40.52 219 ALA B C 1
ATOM 3546 O O . ALA B 1 241 ? 57.048 76.422 4.084 1.00 38.62 219 ALA B O 1
ATOM 3548 N N . GLU B 1 242 ? 56.432 74.327 3.593 1.00 40.45 220 GLU B N 1
ATOM 3549 C CA . GLU B 1 242 ? 57.048 73.789 4.789 1.00 39.09 220 GLU B CA 1
ATOM 3550 C C . GLU B 1 242 ? 58.546 73.863 4.687 1.00 36.22 220 GLU B C 1
ATOM 3551 O O . GLU B 1 242 ? 59.226 74.142 5.658 1.00 34.51 220 GLU B O 1
ATOM 3557 N N . THR B 1 243 ? 59.064 73.557 3.512 1.00 33.50 221 THR B N 1
ATOM 3558 C CA . THR B 1 243 ? 60.480 73.585 3.316 1.00 34.50 221 THR B CA 1
ATOM 3559 C C . THR B 1 243 ? 61.013 75.009 3.484 1.00 37.60 221 THR B C 1
ATOM 3560 O O . THR B 1 243 ? 62.006 75.232 4.212 1.00 34.77 221 THR B O 1
ATOM 3564 N N . LYS B 1 244 ? 60.332 75.960 2.838 1.00 33.54 222 LYS B N 1
ATOM 3565 C CA . LYS B 1 244 ? 60.701 77.353 2.930 1.00 35.21 222 LYS B CA 1
ATOM 3566 C C . LYS B 1 244 ? 60.836 77.818 4.376 1.00 34.47 222 LYS B C 1
ATOM 3567 O O . LYS B 1 244 ? 61.831 78.480 4.735 1.00 31.92 222 LYS B O 1
ATOM 3573 N N . ALA B 1 245 ? 59.868 77.445 5.205 1.00 33.86 223 ALA B N 1
ATOM 3574 C CA . ALA B 1 245 ? 59.842 77.892 6.599 1.00 33.39 223 ALA B CA 1
ATOM 3575 C C . ALA B 1 245 ? 61.026 77.333 7.375 1.00 34.50 223 ALA B C 1
ATOM 3576 O O . ALA B 1 245 ? 61.620 78.019 8.215 1.00 34.72 223 ALA B O 1
ATOM 3578 N N . LEU B 1 246 ? 61.394 76.094 7.089 1.00 35.52 224 LEU B N 1
ATOM 3579 C CA . LEU B 1 246 ? 62.599 75.543 7.680 1.00 35.63 224 LEU B CA 1
ATOM 3580 C C . LEU B 1 246 ? 63.883 76.239 7.181 1.00 34.99 224 LEU B C 1
ATOM 3581 O O . LEU B 1 246 ? 64.817 76.396 7.933 1.00 34.34 224 LEU B O 1
ATOM 3586 N N . LEU B 1 247 ? 63.949 76.618 5.915 1.00 34.13 225 LEU B N 1
ATOM 3587 C CA . LEU B 1 247 ? 65.148 77.237 5.427 1.00 33.66 225 LEU B CA 1
ATOM 3588 C C . LEU B 1 247 ? 65.428 78.508 6.242 1.00 32.94 225 LEU B C 1
ATOM 3589 O O . LEU B 1 247 ? 66.587 78.773 6.598 1.00 32.43 225 LEU B O 1
ATOM 3594 N N . HIS B 1 248 ? 64.378 79.252 6.558 1.00 31.03 226 HIS B N 1
ATOM 3595 C CA . HIS B 1 248 ? 64.507 80.488 7.316 1.00 36.18 226 HIS B CA 1
ATOM 3596 C C . HIS B 1 248 ? 64.973 80.281 8.745 1.00 37.20 226 HIS B C 1
ATOM 3597 O O . HIS B 1 248 ? 65.502 81.200 9.329 1.00 32.75 226 HIS B O 1
ATOM 3604 N N . ARG B 1 249 ? 64.790 79.084 9.300 1.00 36.65 227 ARG B N 1
ATOM 3605 C CA . ARG B 1 249 ? 65.155 78.840 10.704 1.00 38.06 227 ARG B CA 1
ATOM 3606 C C . ARG B 1 249 ? 66.633 78.483 10.870 1.00 37.70 227 ARG B C 1
ATOM 3607 O O . ARG B 1 249 ? 67.207 78.559 11.968 1.00 38.13 227 ARG B O 1
ATOM 3615 N N . VAL B 1 250 ? 67.271 78.128 9.773 1.00 35.38 228 VAL B N 1
ATOM 3616 C CA . VAL B 1 250 ? 68.621 77.663 9.848 1.00 35.67 228 VAL B CA 1
ATOM 3617 C C . VAL B 1 250 ? 69.521 78.802 10.304 1.00 40.77 228 VAL B C 1
ATOM 3618 O O . VAL B 1 250 ? 69.411 79.924 9.819 1.00 41.14 228 VAL B O 1
ATOM 3622 N N . GLY B 1 251 ? 70.412 78.493 11.234 1.00 42.53 229 GLY B N 1
ATOM 3623 C CA . GLY B 1 251 ? 71.339 79.455 11.770 1.00 44.90 229 GLY B CA 1
ATOM 3624 C C . GLY B 1 251 ? 70.761 80.357 12.836 1.00 46.74 229 GLY B C 1
ATOM 3625 O O . GLY B 1 251 ? 71.466 81.205 13.313 1.00 48.30 229 GLY B O 1
ATOM 3626 N N . HIS B 1 252 ? 69.492 80.186 13.215 1.00 45.59 230 HIS B N 1
ATOM 3627 C CA . HIS B 1 252 ? 68.897 80.988 14.267 1.00 42.32 230 HIS B CA 1
ATOM 3628 C C . HIS B 1 252 ? 68.468 80.142 15.444 1.00 42.43 230 HIS B C 1
ATOM 3629 O O . HIS B 1 252 ? 67.761 80.623 16.312 1.00 42.52 230 HIS B O 1
ATOM 3636 N N . GLU B 1 253 ? 68.872 78.881 15.460 1.00 43.92 231 GLU B N 1
ATOM 3637 C CA . GLU B 1 253 ? 68.574 77.981 16.560 1.00 44.28 231 GLU B CA 1
ATOM 3638 C C . GLU B 1 253 ? 69.502 76.789 16.466 1.00 43.39 231 GLU B C 1
ATOM 3639 O O . GLU B 1 253 ? 70.199 76.607 15.489 1.00 40.95 231 GLU B O 1
ATOM 3645 N N . ALA B 1 254 ? 69.570 76.001 17.515 1.00 44.58 232 ALA B N 1
ATOM 3646 C CA . ALA B 1 254 ? 70.454 74.857 17.473 1.00 47.51 232 ALA B CA 1
ATOM 3647 C C . ALA B 1 254 ? 70.002 73.916 16.337 1.00 43.77 232 ALA B C 1
ATOM 3648 O O . ALA B 1 254 ? 68.823 73.576 16.222 1.00 42.06 232 ALA B O 1
ATOM 3658 N N . ALA B 1 256 ? 70.425 70.691 16.022 1.00 44.70 234 ALA B N 1
ATOM 3659 C CA . ALA B 1 256 ? 69.880 69.375 16.432 1.00 45.33 234 ALA B CA 1
ATOM 3660 C C . ALA B 1 256 ? 68.370 69.446 16.637 1.00 42.29 234 ALA B C 1
ATOM 3661 O O . ALA B 1 256 ? 67.633 68.567 16.177 1.00 44.42 234 ALA B O 1
ATOM 3663 N N . GLY B 1 257 ? 67.917 70.504 17.289 1.00 39.32 235 GLY B N 1
ATOM 3664 C CA . GLY B 1 257 ? 66.483 70.714 17.493 1.00 40.71 235 GLY B CA 1
ATOM 3665 C C . GLY B 1 257 ? 65.739 71.092 16.216 1.00 40.79 235 GLY B C 1
ATOM 3666 O O . GLY B 1 257 ? 64.582 70.782 16.061 1.00 39.80 235 GLY B O 1
ATOM 3667 N N . LEU B 1 258 ? 66.410 71.791 15.306 1.00 42.18 236 LEU B N 1
ATOM 3668 C CA . LEU B 1 258 ? 65.828 72.102 14.022 1.00 39.39 236 LEU B CA 1
ATOM 3669 C C . LEU B 1 258 ? 65.572 70.787 13.268 1.00 37.29 236 LEU B C 1
ATOM 3670 O O . LEU B 1 258 ? 64.508 70.595 12.695 1.00 33.81 236 LEU B O 1
ATOM 3675 N N . LEU B 1 259 ? 66.554 69.890 13.271 1.00 33.35 237 LEU B N 1
ATOM 3676 C CA . LEU B 1 259 ? 66.417 68.624 12.561 1.00 34.28 237 LEU B CA 1
ATOM 3677 C C . LEU B 1 259 ? 65.331 67.733 13.165 1.00 36.92 237 LEU B C 1
ATOM 3678 O O . LEU B 1 259 ? 64.701 66.969 12.438 1.00 38.09 237 LEU B O 1
ATOM 3683 N N . ASP B 1 260 ? 65.137 67.827 14.479 1.00 37.23 238 ASP B N 1
ATOM 3684 C CA . ASP B 1 260 ? 64.031 67.167 15.161 1.00 40.76 238 ASP B CA 1
ATOM 3685 C C . ASP B 1 260 ? 62.701 67.675 14.615 1.00 41.01 238 ASP B C 1
ATOM 3686 O O . ASP B 1 260 ? 61.857 66.888 14.217 1.00 39.59 238 ASP B O 1
ATOM 3691 N N . ASP B 1 261 ? 62.513 68.998 14.624 1.00 42.40 239 ASP B N 1
ATOM 3692 C CA . ASP B 1 261 ? 61.293 69.577 14.098 1.00 43.01 239 ASP B CA 1
ATOM 3693 C C . ASP B 1 261 ? 61.175 69.240 12.626 1.00 42.74 239 ASP B C 1
ATOM 3694 O O . ASP B 1 261 ? 60.104 68.885 12.160 1.00 46.72 239 ASP B O 1
ATOM 3699 N N . ALA B 1 262 ? 62.281 69.288 11.899 1.00 37.85 240 ALA B N 1
ATOM 3700 C CA . ALA B 1 262 ? 62.209 69.009 10.493 1.00 38.38 240 ALA B CA 1
ATOM 3701 C C . ALA B 1 262 ? 61.755 67.565 10.219 1.00 40.08 240 ALA B C 1
ATOM 3702 O O . ALA B 1 262 ? 61.088 67.312 9.219 1.00 38.45 240 ALA B O 1
ATOM 3704 N N . ALA B 1 263 ? 62.146 66.628 11.080 1.00 39.35 241 ALA B N 1
ATOM 3705 C CA . ALA B 1 263 ? 61.797 65.231 10.883 1.00 39.56 241 ALA B CA 1
ATOM 3706 C C . ALA B 1 263 ? 60.314 64.995 11.160 1.00 39.84 241 ALA B C 1
ATOM 3707 O O . ALA B 1 263 ? 59.701 64.146 10.508 1.00 38.03 241 ALA B O 1
ATOM 3709 N N . GLU B 1 264 ? 59.750 65.733 12.115 1.00 41.24 242 GLU B N 1
ATOM 3710 C CA . GLU B 1 264 ? 58.298 65.733 12.318 1.00 44.57 242 GLU B CA 1
ATOM 3711 C C . GLU B 1 264 ? 57.556 66.273 11.108 1.00 43.80 242 GLU B C 1
ATOM 3712 O O . GLU B 1 264 ? 56.540 65.724 10.724 1.00 46.38 242 GLU B O 1
ATOM 3718 N N . LYS B 1 265 ? 58.043 67.358 10.515 1.00 42.25 243 LYS B N 1
ATOM 3719 C CA . LYS B 1 265 ? 57.417 67.877 9.307 1.00 40.29 243 LYS B CA 1
ATOM 3720 C C . LYS B 1 265 ? 57.486 66.843 8.193 1.00 39.17 243 LYS B C 1
ATOM 3721 O O . LYS B 1 265 ? 56.536 66.665 7.444 1.00 40.56 243 LYS B O 1
ATOM 3727 N N . PHE B 1 266 ? 58.624 66.175 8.074 1.00 37.02 244 PHE B N 1
ATOM 3728 C CA . PHE B 1 266 ? 58.781 65.078 7.105 1.00 39.71 244 PHE B CA 1
ATOM 3729 C C . PHE B 1 266 ? 57.706 63.981 7.274 1.00 42.28 244 PHE B C 1
ATOM 3730 O O . PHE B 1 266 ? 57.135 63.495 6.298 1.00 41.94 244 PHE B O 1
ATOM 3738 N N . ALA B 1 267 ? 57.497 63.576 8.521 1.00 43.81 245 ALA B N 1
ATOM 3739 C CA . ALA B 1 267 ? 56.574 62.501 8.866 1.00 46.96 245 ALA B CA 1
ATOM 3740 C C . ALA B 1 267 ? 55.137 62.905 8.510 1.00 46.91 245 ALA B C 1
ATOM 3741 O O . ALA B 1 267 ? 54.444 62.183 7.778 1.00 48.77 245 ALA B O 1
ATOM 3743 N N . ALA B 1 268 ? 54.723 64.075 8.992 1.00 43.68 246 ALA B N 1
ATOM 3744 C CA . ALA B 1 268 ? 53.418 64.652 8.653 1.00 46.74 246 ALA B CA 1
ATOM 3745 C C . ALA B 1 268 ? 53.165 64.752 7.149 1.00 50.41 246 ALA B C 1
ATOM 3746 O O . ALA B 1 268 ? 52.071 64.420 6.687 1.00 58.83 246 ALA B O 1
ATOM 3748 N N . ALA B 1 269 ? 54.166 65.190 6.382 1.00 50.78 247 ALA B N 1
ATOM 3749 C CA . ALA B 1 269 ? 54.001 65.334 4.930 1.00 49.46 247 ALA B CA 1
ATOM 3750 C C . ALA B 1 269 ? 53.806 63.991 4.246 1.00 54.27 247 ALA B C 1
ATOM 3751 O O . ALA B 1 269 ? 53.007 63.870 3.303 1.00 57.16 247 ALA B O 1
ATOM 3753 N N . ILE B 1 270 ? 54.556 62.995 4.705 1.00 54.89 248 ILE B N 1
ATOM 3754 C CA . ILE B 1 270 ? 54.420 61.643 4.199 1.00 56.09 248 ILE B CA 1
ATOM 3755 C C . ILE B 1 270 ? 53.022 61.070 4.473 1.00 53.24 248 ILE B C 1
ATOM 3756 O O . ILE B 1 270 ? 52.459 60.441 3.604 1.00 53.11 248 ILE B O 1
ATOM 3761 N N . ARG B 1 271 ? 52.478 61.293 5.665 1.00 55.23 249 ARG B N 1
ATOM 3762 C CA . ARG B 1 271 ? 51.133 60.809 5.995 1.00 60.89 249 ARG B CA 1
ATOM 3763 C C . ARG B 1 271 ? 50.132 61.450 5.041 1.00 60.83 249 ARG B C 1
ATOM 3764 O O . ARG B 1 271 ? 49.368 60.755 4.394 1.00 61.14 249 ARG B O 1
ATOM 3772 N N . GLY B 1 272 ? 50.196 62.776 4.936 1.00 59.54 250 GLY B N 1
ATOM 3773 C CA . GLY B 1 272 ? 49.227 63.588 4.213 1.00 51.38 250 GLY B CA 1
ATOM 3774 C C . GLY B 1 272 ? 49.056 63.431 2.704 1.00 49.30 250 GLY B C 1
ATOM 3775 O O . GLY B 1 272 ? 49.785 62.673 2.048 1.00 45.19 250 GLY B O 1
ATOM 3776 N N . PRO B 1 273 ? 48.061 64.159 2.145 1.00 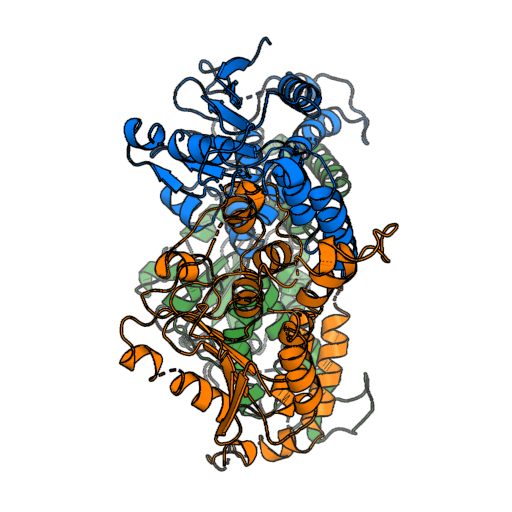53.10 251 PRO B N 1
ATOM 3777 C CA . PRO B 1 273 ? 47.578 64.097 0.743 1.00 54.51 251 PRO B CA 1
ATOM 3778 C C . PRO B 1 273 ? 48.662 64.144 -0.337 1.00 54.80 251 PRO B C 1
ATOM 3779 O O . PRO B 1 273 ? 48.631 63.332 -1.271 1.00 57.12 251 PRO B O 1
ATOM 3783 N N . GLU B 1 274 ? 49.613 65.073 -0.194 1.00 51.18 252 GLU B N 1
ATOM 3784 C CA . GLU B 1 274 ? 50.616 65.320 -1.221 1.00 49.05 252 GLU B CA 1
ATOM 3785 C C . GLU B 1 274 ? 51.622 64.212 -1.314 1.00 47.93 252 GLU B C 1
ATOM 3786 O O . GLU B 1 274 ? 52.039 63.835 -2.413 1.00 49.30 252 GLU B O 1
ATOM 3792 N N . GLY B 1 275 ? 52.043 63.700 -0.166 1.00 46.69 253 GLY B N 1
ATOM 3793 C CA . GLY B 1 275 ? 52.948 62.563 -0.153 1.00 49.18 253 GLY B CA 1
ATOM 3794 C C . GLY B 1 275 ? 52.341 61.354 -0.836 1.00 46.57 253 GLY B C 1
ATOM 3795 O O . GLY B 1 275 ? 52.925 60.772 -1.741 1.00 48.60 253 GLY B O 1
ATOM 3796 N N . ALA B 1 276 ? 51.157 60.974 -0.394 1.00 51.54 254 ALA B N 1
ATOM 3797 C CA . ALA B 1 276 ? 50.418 59.891 -1.048 1.00 51.50 254 ALA B CA 1
ATOM 3798 C C . ALA B 1 276 ? 50.439 60.143 -2.561 1.00 52.83 254 ALA B C 1
ATOM 3799 O O . ALA B 1 276 ? 51.010 59.346 -3.344 1.00 51.59 254 ALA B O 1
ATOM 3801 N N . GLU B 1 277 ? 49.911 61.306 -2.959 1.00 50.63 255 GLU B N 1
ATOM 3802 C CA . GLU B 1 277 ? 49.785 61.638 -4.378 1.00 49.92 255 GLU B CA 1
ATOM 3803 C C . GLU B 1 277 ? 51.136 61.620 -5.078 1.00 48.81 255 GLU B C 1
ATOM 3804 O O . GLU B 1 277 ? 51.266 61.106 -6.193 1.00 50.89 255 GLU B O 1
ATOM 3810 N N . GLY B 1 278 ? 52.165 62.140 -4.418 1.00 52.57 256 GLY B N 1
ATOM 3811 C CA . GLY B 1 278 ? 53.493 62.216 -5.036 1.00 51.53 256 GLY B CA 1
ATOM 3812 C C . GLY B 1 278 ? 54.139 60.864 -5.332 1.00 56.47 256 GLY B C 1
ATOM 3813 O O . GLY B 1 278 ? 54.863 60.699 -6.343 1.00 54.24 256 GLY B O 1
ATOM 3814 N N . THR B 1 279 ? 53.919 59.899 -4.445 1.00 56.96 257 THR B N 1
ATOM 3815 C CA . THR B 1 279 ? 54.555 58.580 -4.590 1.00 66.64 257 THR B CA 1
ATOM 3816 C C . THR B 1 279 ? 53.935 57.846 -5.799 1.00 68.77 257 THR B C 1
ATOM 3817 O O . THR B 1 279 ? 54.647 57.313 -6.675 1.00 63.47 257 THR B O 1
ATOM 3829 N N . ALA B 1 281 ? 52.460 59.229 -8.369 1.00 67.45 259 ALA B N 1
ATOM 3830 C CA . ALA B 1 281 ? 52.820 59.869 -9.628 1.00 74.59 259 ALA B CA 1
ATOM 3831 C C . ALA B 1 281 ? 54.139 59.309 -10.157 1.00 75.36 259 ALA B C 1
ATOM 3832 O O . ALA B 1 281 ? 54.247 58.987 -11.339 1.00 72.51 259 ALA B O 1
ATOM 3834 N N . PHE B 1 282 ? 55.126 59.189 -9.266 1.00 82.75 260 PHE B N 1
ATOM 3835 C CA . PHE B 1 282 ? 56.454 58.646 -9.600 1.00 80.89 260 PHE B CA 1
ATOM 3836 C C . PHE B 1 282 ? 56.352 57.167 -9.989 1.00 79.97 260 PHE B C 1
ATOM 3837 O O . PHE B 1 282 ? 56.961 56.740 -10.974 1.00 78.15 260 PHE B O 1
ATOM 3853 N N . GLN B 1 284 ? 53.740 55.647 -11.302 1.00 75.41 262 GLN B N 1
ATOM 3854 C CA . GLN B 1 284 ? 53.093 55.576 -12.619 1.00 71.57 262 GLN B CA 1
ATOM 3855 C C . GLN B 1 284 ? 53.721 56.442 -13.706 1.00 72.44 262 GLN B C 1
ATOM 3856 O O . GLN B 1 284 ? 53.045 56.771 -14.676 1.00 68.40 262 GLN B O 1
ATOM 3862 N N . LYS B 1 285 ? 54.997 56.806 -13.548 1.00 81.98 263 LYS B N 1
ATOM 3863 C CA . LYS B 1 285 ? 55.715 57.694 -14.491 1.00 87.14 263 LYS B CA 1
ATOM 3864 C C . LYS B 1 285 ? 54.821 58.811 -15.075 1.00 81.69 263 LYS B C 1
ATOM 3865 O O . LYS B 1 285 ? 54.851 59.088 -16.277 1.00 77.93 263 LYS B O 1
ATOM 3871 N N . ARG B 1 286 ? 54.037 59.446 -14.207 1.00 74.67 264 ARG B N 1
ATOM 3872 C CA . ARG B 1 286 ? 53.089 60.489 -14.609 1.00 72.29 264 ARG B CA 1
ATOM 3873 C C . ARG B 1 286 ? 53.213 61.726 -13.716 1.00 70.01 264 ARG B C 1
ATOM 3874 O O . ARG B 1 286 ? 53.746 61.659 -12.614 1.00 71.45 264 ARG B O 1
ATOM 3882 N N . GLU B 1 287 ? 52.700 62.852 -14.188 1.00 66.72 265 GLU B N 1
ATOM 3883 C CA . GLU B 1 287 ? 52.783 64.078 -13.421 1.00 60.63 265 GLU B CA 1
ATOM 3884 C C . GLU B 1 287 ? 51.829 63.984 -12.250 1.00 57.22 265 GLU B C 1
ATOM 3885 O O . GLU B 1 287 ? 50.791 63.353 -12.352 1.00 57.41 265 GLU B O 1
ATOM 3891 N N . PRO B 1 288 ? 52.220 64.558 -11.104 1.00 50.48 266 PRO B N 1
ATOM 3892 C CA . PRO B 1 288 ? 51.313 64.613 -9.986 1.00 46.73 266 PRO B CA 1
ATOM 3893 C C . PRO B 1 288 ? 50.210 65.610 -10.236 1.00 47.85 266 PRO B C 1
ATOM 3894 O O . PRO B 1 288 ? 50.294 66.425 -11.147 1.00 50.33 266 PRO B O 1
ATOM 3898 N N . LYS B 1 289 ? 49.192 65.557 -9.404 1.00 49.14 267 LYS B N 1
ATOM 3899 C CA . LYS B 1 289 ? 48.009 66.367 -9.581 1.00 54.24 267 LYS B CA 1
ATOM 3900 C C . LYS B 1 289 ? 48.290 67.894 -9.509 1.00 57.81 267 LYS B C 1
ATOM 3901 O O . LYS B 1 289 ? 47.664 68.675 -10.237 1.00 54.46 267 LYS B O 1
ATOM 3907 N N . TRP B 1 290 ? 49.209 68.321 -8.635 1.00 50.79 268 TRP B N 1
ATOM 3908 C CA . TRP B 1 290 ? 49.513 69.753 -8.483 1.00 45.03 268 TRP B CA 1
ATOM 3909 C C . TRP B 1 290 ? 50.221 70.275 -9.737 1.00 43.11 268 TRP B C 1
ATOM 3910 O O . TRP B 1 290 ? 50.228 71.456 -10.007 1.00 47.12 268 TRP B O 1
ATOM 3921 N N . ALA B 1 291 ? 50.814 69.391 -10.517 1.00 46.01 269 ALA B N 1
ATOM 3922 C CA . ALA B 1 291 ? 51.408 69.787 -11.780 1.00 51.73 269 ALA B CA 1
ATOM 3923 C C . ALA B 1 291 ? 50.365 70.036 -12.892 1.00 63.17 269 ALA B C 1
ATOM 3924 O O . ALA B 1 291 ? 50.692 70.643 -13.905 1.00 64.84 269 ALA B O 1
ATOM 3926 N N . GLU B 1 292 ? 49.124 69.588 -12.697 1.00 69.35 270 GLU B N 1
ATOM 3927 C CA . GLU B 1 292 ? 48.089 69.596 -13.760 1.00 80.88 270 GLU B CA 1
ATOM 3928 C C . GLU B 1 292 ? 48.068 70.839 -14.669 1.00 75.58 270 GLU B C 1
ATOM 3929 O O . GLU B 1 292 ? 47.416 71.845 -14.366 1.00 74.14 270 GLU B O 1
ATOM 3935 N N . CYS C 1 29 ? 82.023 45.564 7.123 1.00 74.85 7 CYS C N 1
ATOM 3936 C CA . CYS C 1 29 ? 80.931 46.506 6.708 1.00 77.53 7 CYS C CA 1
ATOM 3937 C C . CYS C 1 29 ? 80.180 46.013 5.460 1.00 74.06 7 CYS C C 1
ATOM 3938 O O . CYS C 1 29 ? 80.792 45.665 4.461 1.00 73.54 7 CYS C O 1
ATOM 3941 N N . GLU C 1 30 ? 78.852 46.012 5.530 1.00 72.18 8 GLU C N 1
ATOM 3942 C CA . GLU C 1 30 ? 77.990 45.528 4.446 1.00 71.17 8 GLU C CA 1
ATOM 3943 C C . GLU C 1 30 ? 77.866 46.477 3.236 1.00 72.53 8 GLU C C 1
ATOM 3944 O O . GLU C 1 30 ? 77.815 46.019 2.086 1.00 65.27 8 GLU C O 1
ATOM 3950 N N . THR C 1 31 ? 77.800 47.787 3.499 1.00 65.56 9 THR C N 1
ATOM 3951 C CA . THR C 1 31 ? 77.562 48.807 2.464 1.00 61.67 9 THR C CA 1
ATOM 3952 C C . THR C 1 31 ? 78.830 49.588 2.043 1.00 64.20 9 THR C C 1
ATOM 3953 O O . THR C 1 31 ? 78.838 50.267 1.000 1.00 61.64 9 THR C O 1
ATOM 3957 N N . LEU C 1 32 ? 79.880 49.478 2.859 1.00 59.83 10 LEU C N 1
ATOM 3958 C CA . LEU C 1 32 ? 81.094 50.267 2.722 1.00 60.46 10 LEU C CA 1
ATOM 3959 C C . LEU C 1 32 ? 82.305 49.350 2.573 1.00 60.78 10 LEU C C 1
ATOM 3960 O O . LEU C 1 32 ? 82.421 48.375 3.317 1.00 70.56 10 LEU C O 1
ATOM 3965 N N . ILE C 1 33 ? 83.182 49.667 1.621 1.00 53.79 11 ILE C N 1
ATOM 3966 C CA . ILE C 1 33 ? 84.543 49.133 1.553 1.00 55.59 11 ILE C CA 1
ATOM 3967 C C . ILE C 1 33 ? 85.490 50.126 2.227 1.00 54.53 11 ILE C C 1
ATOM 3968 O O . ILE C 1 33 ? 85.608 51.268 1.790 1.00 62.96 11 ILE C O 1
ATOM 3973 N N . LEU C 1 34 ? 86.147 49.699 3.298 1.00 57.12 12 LEU C N 1
ATOM 3974 C CA . LEU C 1 34 ? 87.115 50.525 4.028 1.00 58.63 12 LEU C CA 1
ATOM 3975 C C . LEU C 1 34 ? 88.559 50.185 3.657 1.00 63.74 12 LEU C C 1
ATOM 3976 O O . LEU C 1 34 ? 88.934 49.019 3.607 1.00 69.31 12 LEU C O 1
ATOM 3981 N N . GLU C 1 35 ? 89.380 51.200 3.427 1.00 67.90 13 GLU C N 1
ATOM 3982 C CA . GLU C 1 35 ? 90.774 50.969 3.073 1.00 69.63 13 GLU C CA 1
ATOM 3983 C C . GLU C 1 35 ? 91.665 51.985 3.769 1.00 68.55 13 GLU C C 1
ATOM 3984 O O . GLU C 1 35 ? 91.359 53.165 3.772 1.00 67.45 13 GLU C O 1
ATOM 3990 N N . LYS C 1 36 ? 92.759 51.526 4.369 1.00 68.39 14 LYS C N 1
ATOM 3991 C CA . LYS C 1 36 ? 93.655 52.408 5.097 1.00 68.05 14 LYS C CA 1
ATOM 3992 C C . LYS C 1 36 ? 94.901 52.659 4.281 1.00 68.04 14 LYS C C 1
ATOM 3993 O O . LYS C 1 36 ? 95.465 51.735 3.731 1.00 75.54 14 LYS C O 1
ATOM 3999 N N . GLN C 1 37 ? 95.323 53.912 4.182 1.00 73.83 15 GLN C N 1
ATOM 4000 C CA . GLN C 1 37 ? 96.575 54.237 3.500 1.00 80.35 15 GLN C CA 1
ATOM 4001 C C . GLN C 1 37 ? 97.206 55.443 4.161 1.00 79.86 15 GLN C C 1
ATOM 4002 O O . GLN C 1 37 ? 96.718 56.565 4.038 1.00 85.87 15 GLN C O 1
ATOM 4008 N N . GLY C 1 38 ? 98.296 55.192 4.880 1.00 77.94 16 GLY C N 1
ATOM 4009 C CA . GLY C 1 38 ? 98.870 56.189 5.764 1.00 72.08 16 GLY C CA 1
ATOM 4010 C C . GLY C 1 38 ? 97.873 56.487 6.865 1.00 64.93 16 GLY C C 1
ATOM 4011 O O . GLY C 1 38 ? 97.157 55.594 7.348 1.00 63.42 16 GLY C O 1
ATOM 4012 N N . PRO C 1 39 ? 97.781 57.755 7.250 1.00 64.44 17 PRO C N 1
ATOM 4013 C CA . PRO C 1 39 ? 96.777 58.140 8.222 1.00 64.50 17 PRO C CA 1
ATOM 4014 C C . PRO C 1 39 ? 95.412 58.515 7.577 1.00 59.54 17 PRO C C 1
ATOM 4015 O O . PRO C 1 39 ? 94.586 59.204 8.190 1.00 57.03 17 PRO C O 1
ATOM 4019 N N . THR C 1 40 ? 95.190 58.042 6.360 1.00 58.52 18 THR C N 1
ATOM 4020 C CA . THR C 1 40 ? 93.990 58.348 5.611 1.00 66.48 18 THR C CA 1
ATOM 4021 C C . THR C 1 40 ? 93.075 57.126 5.526 1.00 61.46 18 THR C C 1
ATOM 4022 O O . THR C 1 40 ? 93.458 56.109 4.945 1.00 66.13 18 THR C O 1
ATOM 4026 N N . LEU C 1 41 ? 91.871 57.209 6.087 1.00 55.97 19 LEU C N 1
ATOM 4027 C CA . LEU C 1 41 ? 90.883 56.149 5.843 1.00 52.07 19 LEU C CA 1
ATOM 4028 C C . LEU C 1 41 ? 90.044 56.450 4.599 1.00 49.98 19 LEU C C 1
ATOM 4029 O O . LEU C 1 41 ? 89.238 57.368 4.613 1.00 52.25 19 LEU C O 1
ATOM 4034 N N . VAL C 1 42 ? 90.231 55.680 3.534 1.00 46.16 20 VAL C N 1
ATOM 4035 C CA . VAL C 1 42 ? 89.385 55.773 2.363 1.00 46.73 20 VAL C CA 1
ATOM 4036 C C . VAL C 1 42 ? 88.142 54.919 2.569 1.00 49.64 20 VAL C C 1
ATOM 4037 O O . VAL C 1 42 ? 88.222 53.686 2.638 1.00 51.16 20 VAL C O 1
ATOM 4041 N N . ILE C 1 43 ? 87.008 55.602 2.706 1.00 46.37 21 ILE C N 1
ATOM 4042 C CA . ILE C 1 43 ? 85.691 54.997 2.790 1.00 45.03 21 ILE C CA 1
ATOM 4043 C C . ILE C 1 43 ? 84.967 55.046 1.447 1.00 49.75 21 ILE C C 1
ATOM 4044 O O . ILE C 1 43 ? 84.573 56.125 0.994 1.00 52.76 21 ILE C O 1
ATOM 4049 N N . THR C 1 44 ? 84.786 53.887 0.818 1.00 50.88 22 THR C N 1
ATOM 4050 C CA . THR C 1 44 ? 84.095 53.791 -0.471 1.00 52.58 22 THR C CA 1
ATOM 4051 C C . THR C 1 44 ? 82.653 53.284 -0.304 1.00 51.86 22 THR C C 1
ATOM 4052 O O . THR C 1 44 ? 82.405 52.213 0.242 1.00 53.21 22 THR C O 1
ATOM 4056 N N . ILE C 1 45 ? 81.703 54.062 -0.796 1.00 51.72 23 ILE C N 1
ATOM 4057 C CA . ILE C 1 45 ? 80.302 53.708 -0.691 1.00 55.93 23 ILE C CA 1
ATOM 4058 C C . ILE C 1 45 ? 80.093 52.610 -1.722 1.00 56.01 23 ILE C C 1
ATOM 4059 O O . ILE C 1 45 ? 80.424 52.804 -2.903 1.00 52.57 23 ILE C O 1
ATOM 4064 N N . ASN C 1 46 ? 79.568 51.462 -1.278 1.00 55.83 24 ASN C N 1
ATOM 4065 C CA . ASN C 1 46 ? 79.531 50.270 -2.133 1.00 58.44 24 ASN C CA 1
ATOM 4066 C C . ASN C 1 46 ? 78.162 49.585 -2.345 1.00 57.76 24 ASN C C 1
ATOM 4067 O O . ASN C 1 46 ? 77.909 48.497 -1.834 1.00 60.11 24 ASN C O 1
ATOM 4072 N N . ARG C 1 47 ? 77.302 50.245 -3.112 1.00 47.22 25 ARG C N 1
ATOM 4073 C CA . ARG C 1 47 ? 76.122 49.647 -3.682 1.00 48.03 25 ARG C CA 1
ATOM 4074 C C . ARG C 1 47 ? 75.940 50.094 -5.135 1.00 48.97 25 ARG C C 1
ATOM 4075 O O . ARG C 1 47 ? 74.874 50.597 -5.488 1.00 54.09 25 ARG C O 1
ATOM 4083 N N . PRO C 1 48 ? 76.975 49.901 -5.997 1.00 55.05 26 PRO C N 1
ATOM 4084 C CA . PRO C 1 48 ? 76.911 50.343 -7.411 1.00 58.14 26 PRO C CA 1
ATOM 4085 C C . PRO C 1 48 ? 75.710 49.791 -8.160 1.00 63.48 26 PRO C C 1
ATOM 4086 O O . PRO C 1 48 ? 75.199 50.453 -9.057 1.00 67.57 26 PRO C O 1
ATOM 4090 N N . ASP C 1 49 ? 75.303 48.570 -7.802 1.00 68.28 27 ASP C N 1
ATOM 4091 C CA . ASP C 1 49 ? 74.008 47.990 -8.182 1.00 69.29 27 ASP C CA 1
ATOM 4092 C C . ASP C 1 49 ? 72.834 48.995 -8.181 1.00 66.37 27 ASP C C 1
ATOM 4093 O O . ASP C 1 49 ? 72.084 49.045 -9.148 1.00 65.43 27 ASP C O 1
ATOM 4098 N N . VAL C 1 50 ? 72.685 49.799 -7.122 1.00 63.95 28 VAL C N 1
ATOM 4099 C CA . VAL C 1 50 ? 71.584 50.788 -7.032 1.00 60.92 28 VAL C CA 1
ATOM 4100 C C . VAL C 1 50 ? 72.082 52.246 -7.025 1.00 60.93 28 VAL C C 1
ATOM 4101 O O . VAL C 1 50 ? 71.502 53.107 -6.363 1.00 60.11 28 VAL C O 1
ATOM 4105 N N . ARG C 1 51 ? 73.135 52.504 -7.799 1.00 57.34 29 ARG C N 1
ATOM 4106 C CA . ARG C 1 51 ? 73.910 53.762 -7.760 1.00 60.02 29 ARG C CA 1
ATOM 4107 C C . ARG C 1 51 ? 74.050 54.371 -6.355 1.00 54.87 29 ARG C C 1
ATOM 4108 O O . ARG C 1 51 ? 73.842 55.557 -6.161 1.00 55.61 29 ARG C O 1
ATOM 4116 N N . ASN C 1 52 ? 74.401 53.536 -5.386 1.00 52.77 30 ASN C N 1
ATOM 4117 C CA . ASN C 1 52 ? 74.741 53.974 -4.038 1.00 52.15 30 ASN C CA 1
ATOM 4118 C C . ASN C 1 52 ? 73.619 54.660 -3.289 1.00 50.11 30 ASN C C 1
ATOM 4119 O O . ASN C 1 52 ? 73.863 55.514 -2.434 1.00 52.63 30 ASN C O 1
ATOM 4124 N N . ALA C 1 53 ? 72.385 54.271 -3.584 1.00 45.23 31 ALA C N 1
ATOM 4125 C CA . ALA C 1 53 ? 71.245 54.727 -2.798 1.00 43.86 31 ALA C CA 1
ATOM 4126 C C . ALA C 1 53 ? 71.547 54.519 -1.323 1.00 44.32 31 ALA C C 1
ATOM 4127 O O . ALA C 1 53 ? 72.067 53.472 -0.960 1.00 48.95 31 ALA C O 1
ATOM 4137 N N . SER C 1 55 ? 70.913 53.697 2.295 1.00 44.38 33 SER C N 1
ATOM 4138 C CA . SER C 1 55 ? 69.987 52.977 3.157 1.00 44.93 33 SER C CA 1
ATOM 4139 C C . SER C 1 55 ? 70.169 53.353 4.620 1.00 43.43 33 SER C C 1
ATOM 4140 O O . SER C 1 55 ? 71.211 53.866 5.016 1.00 42.31 33 SER C O 1
ATOM 4143 N N . LEU C 1 56 ? 69.167 53.049 5.430 1.00 42.17 34 LEU C N 1
ATOM 4144 C CA . LEU C 1 56 ? 69.292 53.217 6.862 1.00 49.62 34 LEU C CA 1
ATOM 4145 C C . LEU C 1 56 ? 70.476 52.415 7.407 1.00 50.91 34 LEU C C 1
ATOM 4146 O O . LEU C 1 56 ? 71.120 52.804 8.393 1.00 50.57 34 LEU C O 1
ATOM 4151 N N . GLN C 1 57 ? 70.780 51.299 6.749 1.00 53.53 35 GLN C N 1
ATOM 4152 C CA . GLN C 1 57 ? 71.897 50.459 7.168 1.00 54.05 35 GLN C CA 1
ATOM 4153 C C . GLN C 1 57 ? 73.215 51.188 6.887 1.00 50.55 35 GLN C C 1
ATOM 4154 O O . GLN C 1 57 ? 74.138 51.162 7.703 1.00 49.28 35 GLN C O 1
ATOM 4168 N N . VAL C 1 59 ? 73.551 54.406 6.711 1.00 40.68 37 VAL C N 1
ATOM 4169 C CA . VAL C 1 59 ? 73.640 55.472 7.683 1.00 39.84 37 VAL C CA 1
ATOM 4170 C C . VAL C 1 59 ? 74.251 54.969 8.996 1.00 43.77 37 VAL C C 1
ATOM 4171 O O . VAL C 1 59 ? 75.035 55.676 9.649 1.00 45.14 37 VAL C O 1
ATOM 4175 N N . ALA C 1 60 ? 73.900 53.752 9.373 1.00 42.85 38 ALA C N 1
ATOM 4176 C CA . ALA C 1 60 ? 74.289 53.209 10.663 1.00 42.67 38 ALA C CA 1
ATOM 4177 C C . ALA C 1 60 ? 75.768 52.811 10.654 1.00 39.18 38 ALA C C 1
ATOM 4178 O O . ALA C 1 60 ? 76.468 53.034 11.623 1.00 38.44 38 ALA C O 1
ATOM 4180 N N . GLU C 1 61 ? 76.228 52.258 9.543 1.00 39.37 39 GLU C N 1
ATOM 4181 C CA . GLU C 1 61 ? 77.621 51.907 9.384 1.00 41.21 39 GLU C CA 1
ATOM 4182 C C . GLU C 1 61 ? 78.493 53.151 9.281 1.00 45.99 39 GLU C C 1
ATOM 4183 O O . GLU C 1 61 ? 79.613 53.144 9.797 1.00 46.88 39 GLU C O 1
ATOM 4189 N N . LEU C 1 62 ? 78.005 54.221 8.627 1.00 45.22 40 LEU C N 1
ATOM 4190 C CA . LEU C 1 62 ? 78.797 55.478 8.517 1.00 41.47 40 LEU C CA 1
ATOM 4191 C C . LEU C 1 62 ? 78.957 56.099 9.862 1.00 37.88 40 LEU C C 1
ATOM 4192 O O . LEU C 1 62 ? 80.042 56.545 10.209 1.00 41.47 40 LEU C O 1
ATOM 4197 N N . SER C 1 63 ? 77.880 56.114 10.623 1.00 35.82 41 SER C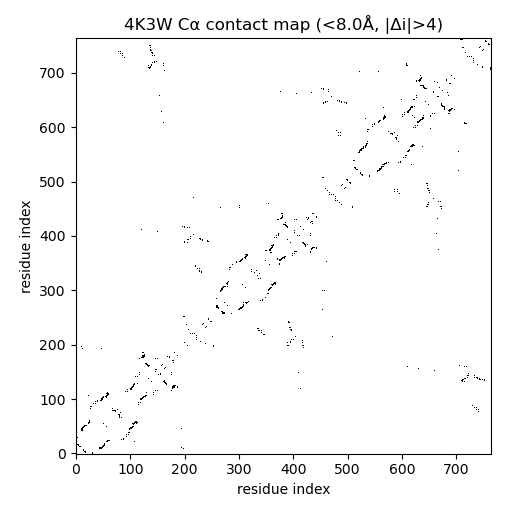 N 1
ATOM 4198 C CA . SER C 1 63 ? 77.923 56.633 11.965 1.00 39.88 41 SER C CA 1
ATOM 4199 C C . SER C 1 63 ? 78.807 55.849 12.920 1.00 47.19 41 SER C C 1
ATOM 4200 O O . SER C 1 63 ? 79.343 56.420 13.866 1.00 49.11 41 SER C O 1
ATOM 4203 N N . THR C 1 64 ? 78.898 54.537 12.697 1.00 47.47 42 THR C N 1
ATOM 4204 C CA . THR C 1 64 ? 79.734 53.647 13.491 1.00 45.74 42 THR C CA 1
ATOM 4205 C C . THR C 1 64 ? 81.217 53.922 13.192 1.00 43.52 42 THR C C 1
ATOM 4206 O O . THR C 1 64 ? 81.984 54.198 14.092 1.00 48.19 42 THR C O 1
ATOM 4210 N N . ILE C 1 65 ? 81.601 53.885 11.927 1.00 44.62 43 ILE C N 1
ATOM 4211 C CA . ILE C 1 65 ? 82.975 54.223 11.518 1.00 48.21 43 ILE C CA 1
ATOM 4212 C C . ILE C 1 65 ? 83.482 55.575 12.046 1.00 48.50 43 ILE C C 1
ATOM 4213 O O . ILE C 1 65 ? 84.607 55.676 12.544 1.00 47.16 43 ILE C O 1
ATOM 4218 N N . PHE C 1 66 ? 82.668 56.615 11.918 1.00 46.43 44 PHE C N 1
ATOM 4219 C CA . PHE C 1 66 ? 83.062 57.947 12.398 1.00 44.69 44 PHE C CA 1
ATOM 4220 C C . PHE C 1 66 ? 83.102 58.006 13.924 1.00 42.42 44 PHE C C 1
ATOM 4221 O O . PHE C 1 66 ? 83.899 58.748 14.488 1.00 46.81 44 PHE C O 1
ATOM 4229 N N . SER C 1 67 ? 82.278 57.237 14.612 1.00 43.92 45 SER C N 1
ATOM 4230 C CA . SER C 1 67 ? 82.396 57.174 16.090 1.00 48.49 45 SER C CA 1
ATOM 4231 C C . SER C 1 67 ? 83.734 56.529 16.519 1.00 52.54 45 SER C C 1
ATOM 4232 O O . SER C 1 67 ? 84.414 57.041 17.406 1.00 53.70 45 SER C O 1
ATOM 4235 N N . GLU C 1 68 ? 84.111 55.448 15.839 1.00 54.81 46 GLU C N 1
ATOM 4236 C CA . GLU C 1 68 ? 85.318 54.673 16.164 1.00 61.51 46 GLU C CA 1
ATOM 4237 C C . GLU C 1 68 ? 86.630 55.386 15.860 1.00 59.99 46 GLU C C 1
ATOM 4238 O O . GLU C 1 68 ? 87.542 55.383 16.690 1.00 62.04 46 GLU C O 1
ATOM 4244 N N . ILE C 1 69 ? 86.734 56.004 14.687 1.00 55.46 47 ILE C N 1
ATOM 4245 C CA . ILE C 1 69 ? 87.936 56.758 14.379 1.00 48.88 47 ILE C CA 1
ATOM 4246 C C . ILE C 1 69 ? 88.072 58.058 15.173 1.00 49.59 47 ILE C C 1
ATOM 4247 O O . ILE C 1 69 ? 89.149 58.631 15.193 1.00 51.74 47 ILE C O 1
ATOM 4252 N N . GLU C 1 70 ? 87.016 58.507 15.847 1.00 53.00 48 GLU C N 1
ATOM 4253 C CA . GLU C 1 70 ? 87.043 59.818 16.528 1.00 59.46 48 GLU C CA 1
ATOM 4254 C C . GLU C 1 70 ? 88.210 59.990 17.502 1.00 64.53 48 GLU C C 1
ATOM 4255 O O . GLU C 1 70 ? 88.666 61.123 17.727 1.00 62.28 48 GLU C O 1
ATOM 4261 N N . ASN C 1 71 ? 88.666 58.872 18.073 1.00 67.34 49 ASN C N 1
ATOM 4262 C CA . ASN C 1 71 ? 89.793 58.849 19.015 1.00 73.16 49 ASN C CA 1
ATOM 4263 C C . ASN C 1 71 ? 91.053 58.187 18.448 1.00 74.11 49 ASN C C 1
ATOM 4264 O O . ASN C 1 71 ? 92.163 58.597 18.800 1.00 77.55 49 ASN C O 1
ATOM 4269 N N . ASP C 1 72 ? 90.894 57.163 17.601 1.00 70.95 50 ASP C N 1
ATOM 4270 C CA . ASP C 1 72 ? 92.040 56.551 16.917 1.00 65.90 50 ASP C CA 1
ATOM 4271 C C . ASP C 1 72 ? 92.943 57.620 16.291 1.00 71.94 50 ASP C C 1
ATOM 4272 O O . ASP C 1 72 ? 92.619 58.230 15.265 1.00 74.15 50 ASP C O 1
ATOM 4277 N N . ILE C 1 73 ? 94.106 57.798 16.906 1.00 72.58 51 ILE C N 1
ATOM 4278 C CA . ILE C 1 73 ? 94.980 58.918 16.608 1.00 71.27 51 ILE C CA 1
ATOM 4279 C C . ILE C 1 73 ? 95.785 58.647 15.318 1.00 62.46 51 ILE C C 1
ATOM 4280 O O . ILE C 1 73 ? 96.358 59.553 14.742 1.00 62.38 51 ILE C O 1
ATOM 4285 N N . SER C 1 74 ? 95.777 57.412 14.833 1.00 60.86 52 SER C N 1
ATOM 4286 C CA . SER C 1 74 ? 96.465 57.089 13.579 1.00 61.45 52 SER C CA 1
ATOM 4287 C C . SER C 1 74 ? 95.690 57.504 12.323 1.00 58.79 52 SER C C 1
ATOM 4288 O O . SER C 1 74 ? 96.230 57.450 11.211 1.00 54.08 52 SER C O 1
ATOM 4291 N N . ILE C 1 75 ? 94.421 57.869 12.475 1.00 58.74 53 ILE C N 1
ATOM 4292 C CA . ILE C 1 75 ? 93.638 58.335 11.320 1.00 57.25 53 ILE C CA 1
ATOM 4293 C C . ILE C 1 75 ? 93.601 59.860 11.334 1.00 45.92 53 ILE C C 1
ATOM 4294 O O . ILE C 1 75 ? 93.181 60.447 12.319 1.00 40.52 53 ILE C O 1
ATOM 4299 N N . ARG C 1 76 ? 94.042 60.507 10.258 1.00 48.07 54 ARG C N 1
ATOM 4300 C CA . ARG C 1 76 ? 94.016 61.992 10.231 1.00 56.96 54 ARG C CA 1
ATOM 4301 C C . ARG C 1 76 ? 92.890 62.501 9.347 1.00 53.30 54 ARG C C 1
ATOM 4302 O O . ARG C 1 76 ? 92.276 63.514 9.666 1.00 55.73 54 ARG C O 1
ATOM 4310 N N . ALA C 1 77 ? 92.631 61.772 8.263 1.00 51.70 55 ALA C N 1
ATOM 4311 C CA . ALA C 1 77 ? 91.622 62.115 7.271 1.00 51.78 55 ALA C CA 1
ATOM 4312 C C . ALA C 1 77 ? 90.729 60.917 6.868 1.00 51.67 55 ALA C C 1
ATOM 4313 O O . ALA C 1 77 ? 91.180 59.774 6.818 1.00 49.51 55 ALA C O 1
ATOM 4315 N N . ALA C 1 78 ? 89.471 61.232 6.554 1.00 47.47 56 ALA C N 1
ATOM 4316 C CA . ALA C 1 78 ? 88.525 60.300 5.976 1.00 44.13 56 ALA C CA 1
ATOM 4317 C C . ALA C 1 78 ? 88.099 60.819 4.618 1.00 43.48 56 ALA C C 1
ATOM 4318 O O . ALA C 1 78 ? 87.651 61.946 4.489 1.00 44.42 56 ALA C O 1
ATOM 4320 N N . VAL C 1 79 ? 88.238 59.972 3.616 1.00 43.06 57 VAL C N 1
ATOM 4321 C CA . VAL C 1 79 ? 87.839 60.256 2.276 1.00 42.19 57 VAL C CA 1
ATOM 4322 C C . VAL C 1 79 ? 86.578 59.460 1.949 1.00 48.62 57 VAL C C 1
ATOM 4323 O O . VAL C 1 79 ? 86.531 58.250 2.124 1.00 50.21 57 VAL C O 1
ATOM 4327 N N . LEU C 1 80 ? 85.551 60.172 1.491 1.00 49.84 58 LEU C N 1
ATOM 4328 C CA . LEU C 1 80 ? 84.300 59.593 1.067 1.00 44.45 58 LEU C CA 1
ATOM 4329 C C . LEU C 1 80 ? 84.221 59.624 -0.439 1.00 45.43 58 LEU C C 1
ATOM 4330 O O . LEU C 1 80 ? 84.348 60.684 -1.070 1.00 49.45 58 LEU C O 1
ATOM 4335 N N . ARG C 1 81 ? 83.998 58.461 -1.015 1.00 44.54 59 ARG C N 1
ATOM 4336 C CA . ARG C 1 81 ? 84.000 58.290 -2.455 1.00 53.15 59 ARG C CA 1
ATOM 4337 C C . ARG C 1 81 ? 82.904 57.267 -2.727 1.00 51.77 59 ARG C C 1
ATOM 4338 O O . ARG C 1 81 ? 82.547 56.514 -1.835 1.00 53.19 59 ARG C O 1
ATOM 4346 N N . GLY C 1 82 ? 82.346 57.272 -3.929 1.00 46.67 60 GLY C N 1
ATOM 4347 C CA . GLY C 1 82 ? 81.392 56.256 -4.324 1.00 47.70 60 GLY C CA 1
ATOM 4348 C C . GLY C 1 82 ? 81.989 55.315 -5.362 1.00 52.25 60 GLY C C 1
ATOM 4349 O O . GLY C 1 82 ? 82.832 55.728 -6.175 1.00 55.96 60 GLY C O 1
ATOM 4350 N N . ALA C 1 83 ? 81.568 54.050 -5.339 1.00 55.36 61 ALA C N 1
ATOM 4351 C CA . ALA C 1 83 ? 81.994 53.092 -6.363 1.00 56.71 61 ALA C CA 1
ATOM 4352 C C . ALA C 1 83 ? 81.144 53.241 -7.606 1.00 55.16 61 ALA C C 1
ATOM 4353 O O . ALA C 1 83 ? 79.963 53.595 -7.536 1.00 53.35 61 ALA C O 1
ATOM 4355 N N . GLY C 1 84 ? 81.763 52.990 -8.748 1.00 54.62 62 GLY C N 1
ATOM 4356 C CA . GLY C 1 84 ? 81.047 52.898 -10.014 1.00 57.59 62 GLY C CA 1
ATOM 4357 C C . GLY C 1 84 ? 80.544 54.214 -10.585 1.00 59.49 62 GLY C C 1
ATOM 4358 O O . GLY C 1 84 ? 79.528 54.227 -11.289 1.00 54.93 62 GLY C O 1
ATOM 4359 N N . GLY C 1 85 ? 81.234 55.313 -10.279 1.00 54.96 63 GLY C N 1
ATOM 4360 C CA . GLY C 1 85 ? 80.947 56.617 -10.896 1.00 54.56 63 GLY C CA 1
ATOM 4361 C C . GLY C 1 85 ? 79.759 57.442 -10.395 1.00 52.21 63 GLY C C 1
ATOM 4362 O O . GLY C 1 85 ? 79.361 58.393 -11.069 1.00 53.36 63 GLY C O 1
ATOM 4363 N N . HIS C 1 86 ? 79.202 57.097 -9.231 1.00 50.21 64 HIS C N 1
ATOM 4364 C CA . HIS C 1 86 ? 78.051 57.806 -8.635 1.00 50.30 64 HIS C CA 1
ATOM 4365 C C . HIS C 1 86 ? 78.250 57.916 -7.133 1.00 50.17 64 HIS C C 1
ATOM 4366 O O . HIS C 1 86 ? 78.703 56.963 -6.517 1.00 52.69 64 HIS C O 1
ATOM 4373 N N . PHE C 1 87 ? 77.925 59.069 -6.543 1.00 47.51 65 PHE C N 1
ATOM 4374 C CA . PHE C 1 87 ? 78.106 59.270 -5.106 1.00 45.55 65 PHE C CA 1
ATOM 4375 C C . PHE C 1 87 ? 76.915 58.778 -4.271 1.00 44.38 65 PHE C C 1
ATOM 4376 O O . PHE C 1 87 ? 77.098 58.052 -3.298 1.00 46.55 65 PHE C O 1
ATOM 4384 N N . CYS C 1 88 ? 75.709 59.200 -4.624 1.00 43.54 66 CYS C N 1
ATOM 4385 C CA . CYS C 1 88 ? 74.483 58.726 -3.961 1.00 42.14 66 CYS C CA 1
ATOM 4386 C C . CYS C 1 88 ? 73.275 59.175 -4.779 1.00 43.45 66 CYS C C 1
ATOM 4387 O O . CYS C 1 88 ? 73.135 60.342 -5.107 1.00 41.89 66 CYS C O 1
ATOM 4390 N N . ALA C 1 89 ? 72.440 58.210 -5.153 1.00 44.98 67 ALA C N 1
ATOM 4391 C CA . ALA C 1 89 ? 71.349 58.448 -6.085 1.00 46.53 67 ALA C CA 1
ATOM 4392 C C . ALA C 1 89 ? 70.102 58.844 -5.332 1.00 41.60 67 ALA C C 1
ATOM 4393 O O . ALA C 1 89 ? 69.093 59.184 -5.934 1.00 46.70 67 ALA C O 1
ATOM 4395 N N . GLY C 1 90 ? 70.155 58.809 -4.012 1.00 40.10 68 GLY C N 1
ATOM 4396 C CA . GLY C 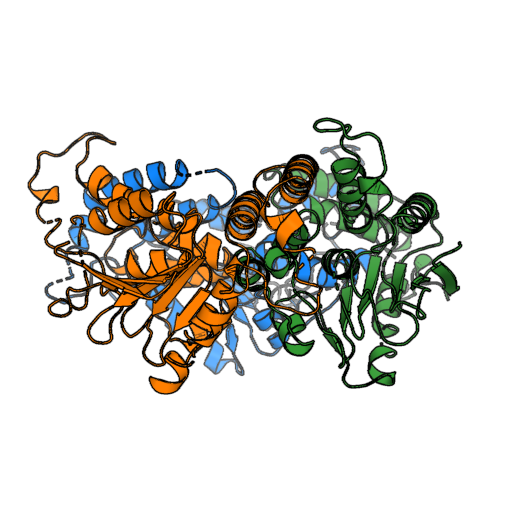1 90 ? 68.966 59.164 -3.201 1.00 40.51 68 GLY C CA 1
ATOM 4397 C C . GLY C 1 90 ? 68.768 58.222 -2.047 1.00 36.16 68 GLY C C 1
ATOM 4398 O O . GLY C 1 90 ? 69.682 57.477 -1.691 1.00 37.16 68 GLY C O 1
ATOM 4399 N N . GLY C 1 91 ? 67.583 58.269 -1.458 1.00 35.61 69 GLY C N 1
ATOM 4400 C CA . GLY C 1 91 ? 67.182 57.311 -0.430 1.00 40.40 69 GLY C CA 1
ATOM 4401 C C . GLY C 1 91 ? 66.890 55.899 -0.986 1.00 45.42 69 GLY C C 1
ATOM 4402 O O . GLY C 1 91 ? 66.942 55.659 -2.191 1.00 45.40 69 GLY C O 1
ATOM 4403 N N . ASP C 1 92 ? 66.617 54.955 -0.090 1.00 51.49 70 ASP C N 1
ATOM 4404 C CA . ASP C 1 92 ? 66.283 53.581 -0.464 1.00 51.02 70 ASP C CA 1
ATOM 4405 C C . ASP C 1 92 ? 64.801 53.444 -0.259 1.00 48.06 70 ASP C C 1
ATOM 4406 O O . ASP C 1 92 ? 64.299 53.679 0.849 1.00 47.75 70 ASP C O 1
ATOM 4411 N N . ILE C 1 93 ? 64.093 53.098 -1.333 1.00 49.11 71 ILE C N 1
ATOM 4412 C CA . ILE C 1 93 ? 62.672 52.732 -1.229 1.00 52.44 71 ILE C CA 1
ATOM 4413 C C . ILE C 1 93 ? 62.398 51.661 -0.186 1.00 47.37 71 ILE C C 1
ATOM 4414 O O . ILE C 1 93 ? 61.350 51.700 0.445 1.00 46.57 71 ILE C O 1
ATOM 4419 N N . LYS C 1 94 ? 63.317 50.707 -0.003 1.00 45.10 72 LYS C N 1
ATOM 4420 C CA . LYS C 1 94 ? 63.036 49.579 0.878 1.00 48.37 72 LYS C CA 1
ATOM 4421 C C . LYS C 1 94 ? 62.789 50.110 2.279 1.00 48.25 72 LYS C C 1
ATOM 4422 O O . LYS C 1 94 ? 61.851 49.680 2.955 1.00 45.52 72 LYS C O 1
ATOM 4428 N N . ASP C 1 95 ? 63.609 51.074 2.703 1.00 47.44 73 ASP C N 1
ATOM 4429 C CA . ASP C 1 95 ? 63.477 51.627 4.039 1.00 48.01 73 ASP C CA 1
ATOM 4430 C C . ASP C 1 95 ? 62.139 52.329 4.168 1.00 45.56 73 ASP C C 1
ATOM 4431 O O . ASP C 1 95 ? 61.521 52.275 5.210 1.00 47.27 73 ASP C O 1
ATOM 4444 N N . ALA C 1 97 ? 59.383 51.664 2.506 1.00 49.91 75 ALA C N 1
ATOM 4445 C CA . ALA C 1 97 ? 58.303 50.665 2.498 1.00 52.11 75 ALA C CA 1
ATOM 4446 C C . ALA C 1 97 ? 58.198 50.013 3.866 1.00 47.64 75 ALA C C 1
ATOM 4447 O O . ALA C 1 97 ? 57.133 49.991 4.486 1.00 48.22 75 ALA C O 1
ATOM 4449 N N . GLY C 1 98 ? 59.338 49.552 4.354 1.00 48.68 76 GLY C N 1
ATOM 4450 C CA . GLY C 1 98 ? 59.472 49.099 5.723 1.00 46.73 76 GLY C CA 1
ATOM 4451 C C . GLY C 1 98 ? 58.792 50.006 6.705 1.00 47.62 76 GLY C C 1
ATOM 4452 O O . GLY C 1 98 ? 58.041 49.530 7.552 1.00 49.55 76 GLY C O 1
ATOM 4453 N N . ALA C 1 99 ? 59.018 51.317 6.590 1.00 46.58 77 ALA C N 1
ATOM 4454 C CA . ALA C 1 99 ? 58.407 52.266 7.536 1.00 46.07 77 ALA C CA 1
ATOM 4455 C C . ALA C 1 99 ? 56.872 52.380 7.438 1.00 45.17 77 ALA C C 1
ATOM 4456 O O . ALA C 1 99 ? 56.211 52.596 8.440 1.00 41.68 77 ALA C O 1
ATOM 4458 N N . ARG C 1 100 ? 56.308 52.292 6.239 1.00 51.60 78 ARG C N 1
ATOM 4459 C CA . ARG C 1 100 ? 54.834 52.268 6.098 1.00 57.48 78 ARG C CA 1
ATOM 4460 C C . ARG C 1 100 ? 54.233 51.060 6.758 1.00 54.51 78 ARG C C 1
ATOM 4461 O O . ARG C 1 100 ? 53.172 51.161 7.321 1.00 57.39 78 ARG C O 1
ATOM 4469 N N . SER C 1 101 ? 54.921 49.922 6.656 1.00 61.24 79 SER C N 1
ATOM 4470 C CA . SER C 1 101 ? 54.480 48.646 7.263 1.00 62.12 79 SER C CA 1
ATOM 4471 C C . SER C 1 101 ? 54.421 48.652 8.754 1.00 58.14 79 SER C C 1
ATOM 4472 O O . SER C 1 101 ? 53.683 47.868 9.317 1.00 62.28 79 SER C O 1
ATOM 4475 N N . GLN C 1 102 ? 55.226 49.477 9.407 1.00 55.72 80 GLN C N 1
ATOM 4476 C CA . GLN C 1 102 ? 55.329 49.397 10.865 1.00 56.33 80 GLN C CA 1
ATOM 4477 C C . GLN C 1 102 ? 54.143 50.066 11.529 1.00 52.60 80 GLN C C 1
ATOM 4478 O O . GLN C 1 102 ? 53.381 50.732 10.877 1.00 44.68 80 GLN C O 1
ATOM 4484 N N . LYS C 1 103 ? 53.983 49.872 12.832 1.00 61.74 81 LYS C N 1
ATOM 4485 C CA . LYS C 1 103 ? 52.877 50.480 13.543 1.00 65.82 81 LYS C CA 1
ATOM 4486 C C . LYS C 1 103 ? 53.049 51.993 13.445 1.00 62.19 81 LYS C C 1
ATOM 4487 O O . LYS C 1 103 ? 54.080 52.524 13.831 1.00 59.24 81 LYS C O 1
ATOM 4493 N N . ALA C 1 104 ? 52.059 52.680 12.888 1.00 63.66 82 ALA C N 1
ATOM 4494 C CA . ALA C 1 104 ? 52.051 54.139 12.905 1.00 69.50 82 ALA C CA 1
ATOM 4495 C C . ALA C 1 104 ? 52.077 54.626 14.345 1.00 73.83 82 ALA C C 1
ATOM 4496 O O . ALA C 1 104 ? 51.539 53.979 15.237 1.00 79.40 82 ALA C O 1
ATOM 4498 N N . GLY C 1 105 ? 52.732 55.757 14.566 1.00 79.59 83 GLY C N 1
ATOM 4499 C CA . GLY C 1 105 ? 52.796 56.372 15.890 1.00 80.07 83 GLY C CA 1
ATOM 4500 C C . GLY C 1 105 ? 52.821 57.876 15.734 1.00 82.11 83 GLY C C 1
ATOM 4501 O O . GLY C 1 105 ? 52.733 58.396 14.615 1.00 76.65 83 GLY C O 1
ATOM 4502 N N . GLU C 1 106 ? 52.962 58.579 16.850 1.00 84.23 84 GLU C N 1
ATOM 4503 C CA . GLU C 1 106 ? 52.932 60.045 16.830 1.00 87.49 84 GLU C CA 1
ATOM 4504 C C . GLU C 1 106 ? 54.307 60.610 17.148 1.00 79.27 84 GLU C C 1
ATOM 4505 O O . GLU C 1 106 ? 55.059 60.024 17.925 1.00 82.39 84 GLU C O 1
ATOM 4511 N N . GLY C 1 107 ? 54.634 61.732 16.517 1.00 73.06 85 GLY C N 1
ATOM 4512 C CA . GLY C 1 107 ? 55.866 62.457 16.804 1.00 71.12 85 GLY C CA 1
ATOM 4513 C C . GLY C 1 107 ? 57.103 61.583 16.776 1.00 67.29 85 GLY C C 1
ATOM 4514 O O . GLY C 1 107 ? 57.425 60.996 15.747 1.00 69.28 85 GLY C O 1
ATOM 4515 N N . ARG C 1 108 ? 57.771 61.467 17.922 1.00 61.96 86 ARG C N 1
ATOM 4516 C CA . ARG C 1 108 ? 59.061 60.798 18.009 1.00 63.60 86 ARG C CA 1
ATOM 4517 C C . ARG C 1 108 ? 58.929 59.323 17.702 1.00 61.28 86 ARG C C 1
ATOM 4518 O O . ARG C 1 108 ? 59.911 58.671 17.359 1.00 57.22 86 ARG C O 1
ATOM 4526 N N . ASP C 1 109 ? 57.715 58.798 17.838 1.00 62.99 87 ASP C N 1
ATOM 4527 C CA . ASP C 1 109 ? 57.469 57.370 17.674 1.00 64.10 87 ASP C CA 1
ATOM 4528 C C . ASP C 1 109 ? 57.054 56.993 16.261 1.00 59.19 87 ASP C C 1
ATOM 4529 O O . ASP C 1 109 ? 57.066 55.818 15.900 1.00 61.77 87 ASP C O 1
ATOM 4534 N N . ASP C 1 110 ? 56.679 57.983 15.460 1.00 53.25 88 ASP C N 1
ATOM 4535 C CA . ASP C 1 110 ? 56.441 57.739 14.060 1.00 47.29 88 ASP C CA 1
ATOM 4536 C C . ASP C 1 110 ? 57.702 57.110 13.433 1.00 46.58 88 ASP C C 1
ATOM 4537 O O . ASP C 1 110 ? 58.783 57.652 13.555 1.00 47.43 88 ASP C O 1
ATOM 4542 N N . PRO C 1 111 ? 57.569 55.939 12.791 1.00 47.44 89 PRO C N 1
ATOM 4543 C CA . PRO C 1 111 ? 58.694 55.337 12.050 1.00 50.00 89 PRO C CA 1
ATOM 4544 C C . PRO C 1 111 ? 59.278 56.193 10.908 1.00 47.66 89 PRO C C 1
ATOM 4545 O O . PRO C 1 111 ? 60.455 56.042 10.575 1.00 45.57 89 PRO C O 1
ATOM 4549 N N . PHE C 1 112 ? 58.454 57.024 10.278 1.00 45.17 90 PHE C N 1
ATOM 4550 C CA . PHE C 1 112 ? 58.966 58.011 9.309 1.00 46.31 90 PHE C CA 1
ATOM 4551 C C . PHE C 1 112 ? 59.860 59.043 9.997 1.00 41.68 90 PHE C C 1
ATOM 4552 O O . PHE C 1 112 ? 60.876 59.398 9.454 1.00 41.30 90 PHE C O 1
ATOM 4560 N N . TYR C 1 113 ? 59.481 59.493 11.190 1.00 40.42 91 TYR C N 1
ATOM 4561 C CA . TYR C 1 113 ? 60.353 60.333 11.995 1.00 42.27 91 TYR C CA 1
ATOM 4562 C C . TYR C 1 113 ? 61.724 59.678 12.204 1.00 44.27 91 TYR C C 1
ATOM 4563 O O . TYR C 1 113 ? 62.774 60.264 11.885 1.00 41.61 91 TYR C O 1
ATOM 4572 N N . LYS C 1 114 ? 61.706 58.439 12.688 1.00 46.04 92 LYS C N 1
ATOM 4573 C CA . LYS C 1 114 ? 62.932 57.738 13.037 1.00 44.58 92 LYS C CA 1
ATOM 4574 C C . LYS C 1 114 ? 63.819 57.552 11.844 1.00 42.08 92 LYS C C 1
ATOM 4575 O O . LYS C 1 114 ? 65.040 57.729 11.895 1.00 43.50 92 LYS C O 1
ATOM 4581 N N . LEU C 1 115 ? 63.202 57.151 10.758 1.00 38.17 93 LEU C N 1
ATOM 4582 C CA . LEU C 1 115 ? 63.939 56.933 9.554 1.00 38.85 93 LEU C CA 1
ATOM 4583 C C . LEU C 1 115 ? 64.641 58.229 9.069 1.00 38.11 93 LEU C C 1
ATOM 4584 O O . LEU C 1 115 ? 65.814 58.207 8.708 1.00 36.91 93 LEU C O 1
ATOM 4589 N N . ASN C 1 116 ? 63.887 59.324 9.022 1.00 33.20 94 ASN C N 1
ATOM 4590 C CA . ASN C 1 116 ? 64.389 60.567 8.554 1.00 35.48 94 ASN C CA 1
ATOM 4591 C C . ASN C 1 116 ? 65.505 61.123 9.452 1.00 34.91 94 ASN C C 1
ATOM 4592 O O . ASN C 1 116 ? 66.566 61.493 8.958 1.00 34.54 94 ASN C O 1
ATOM 4597 N N . ARG C 1 117 ? 65.233 61.160 10.750 1.00 35.33 95 ARG C N 1
ATOM 4598 C CA . ARG C 1 117 ? 66.068 61.842 11.722 1.00 36.61 95 ARG C CA 1
ATOM 4599 C C . ARG C 1 117 ? 67.468 61.315 11.771 1.00 37.78 95 ARG C C 1
ATOM 4600 O O . ARG C 1 117 ? 68.419 62.081 11.986 1.00 34.73 95 ARG C O 1
ATOM 4608 N N . ALA C 1 118 ? 67.595 60.008 11.578 1.00 35.55 96 ALA C N 1
ATOM 4609 C CA . ALA C 1 118 ? 68.896 59.373 11.665 1.00 37.19 96 ALA C CA 1
ATOM 4610 C C . ALA C 1 118 ? 69.870 59.878 10.597 1.00 37.72 96 ALA C C 1
ATOM 4611 O O . ALA C 1 118 ? 71.084 59.847 10.808 1.00 38.28 96 ALA C O 1
ATOM 4613 N N . PHE C 1 119 ? 69.343 60.299 9.441 1.00 36.57 97 PHE C N 1
ATOM 4614 C CA . PHE C 1 119 ? 70.175 60.855 8.380 1.00 37.71 97 PHE C CA 1
ATOM 4615 C C . PHE C 1 119 ? 70.839 62.154 8.847 1.00 37.23 97 PHE C C 1
ATOM 4616 O O . PHE C 1 119 ? 72.032 62.335 8.680 1.00 38.15 97 PHE C O 1
ATOM 4624 N N . GLY C 1 120 ? 70.058 63.037 9.433 1.00 37.42 98 GLY C N 1
ATOM 4625 C CA . GLY C 1 120 ? 70.587 64.284 9.967 1.00 42.82 98 GLY C CA 1
ATOM 4626 C C . GLY C 1 120 ? 71.570 64.046 11.106 1.00 44.37 98 GLY C C 1
ATOM 4627 O O . GLY C 1 120 ? 72.538 64.780 11.252 1.00 44.80 98 GLY C O 1
ATOM 4628 N N . GLN C 1 121 ? 71.307 63.026 11.906 1.00 41.98 99 GLN C N 1
ATOM 4629 C CA . GLN C 1 121 ? 72.194 62.654 13.010 1.00 44.53 99 GLN C CA 1
ATOM 4630 C C . GLN C 1 121 ? 73.536 62.351 12.480 1.00 35.86 99 GLN C C 1
ATOM 4631 O O . GLN C 1 121 ? 74.519 62.889 12.914 1.00 35.79 99 GLN C O 1
ATOM 4645 N N . ILE C 1 123 ? 74.773 63.079 9.534 1.00 37.14 101 ILE C N 1
ATOM 4646 C CA . ILE C 1 123 ? 75.400 64.179 8.786 1.00 36.23 101 ILE C CA 1
ATOM 4647 C C . ILE C 1 123 ? 76.031 65.197 9.744 1.00 33.69 101 ILE C C 1
ATOM 4648 O O . ILE C 1 123 ? 77.158 65.670 9.524 1.00 30.57 101 ILE C O 1
ATOM 4653 N N . GLN C 1 124 ? 75.328 65.495 10.822 1.00 32.29 102 GLN C N 1
ATOM 4654 C CA . GLN C 1 124 ? 75.834 66.420 11.801 1.00 36.82 102 GLN C CA 1
ATOM 4655 C C . GLN C 1 124 ? 77.112 65.848 12.400 1.00 39.29 102 GLN C C 1
ATOM 4656 O O . GLN C 1 124 ? 78.103 66.554 12.579 1.00 40.00 102 GLN C O 1
ATOM 4662 N N . GLN C 1 125 ? 77.100 64.546 12.653 1.00 39.23 103 GLN C N 1
ATOM 4663 C CA . GLN C 1 125 ? 78.212 63.883 13.283 1.00 40.40 103 GLN C CA 1
ATOM 4664 C C . GLN C 1 125 ? 79.413 64.003 12.372 1.00 38.35 103 GLN C C 1
ATOM 4665 O O . GLN C 1 125 ? 80.484 64.365 12.816 1.00 40.46 103 GLN C O 1
ATOM 4671 N N . VAL C 1 126 ? 79.235 63.706 11.089 1.00 37.16 104 VAL C N 1
ATOM 4672 C CA . VAL C 1 126 ? 80.328 63.804 10.142 1.00 33.31 104 VAL C CA 1
ATOM 4673 C C . VAL C 1 126 ? 80.847 65.254 10.010 1.00 37.09 104 VAL C C 1
ATOM 4674 O O . VAL C 1 126 ? 82.060 65.470 9.871 1.00 39.49 104 VAL C O 1
ATOM 4678 N N . ASN C 1 127 ? 79.931 66.219 10.053 1.00 33.29 105 ASN C N 1
ATOM 4679 C CA . ASN C 1 127 ? 80.267 67.644 9.996 1.00 34.73 105 ASN C CA 1
ATOM 4680 C C . ASN C 1 127 ? 81.258 68.002 11.118 1.00 40.78 105 ASN C C 1
ATOM 4681 O O . ASN C 1 127 ? 82.260 68.633 10.856 1.00 35.63 105 ASN C O 1
ATOM 4686 N N . GLU C 1 128 ? 80.990 67.514 12.334 1.00 42.21 106 GLU C N 1
ATOM 4687 C CA . GLU C 1 128 ? 81.781 67.815 13.528 1.00 42.97 106 GLU C CA 1
ATOM 4688 C C . GLU C 1 128 ? 82.901 66.813 13.879 1.00 40.41 106 GLU C C 1
ATOM 4689 O O . GLU C 1 128 ? 83.562 66.981 14.884 1.00 37.82 106 GLU C O 1
ATOM 4695 N N . SER C 1 129 ? 83.112 65.797 13.044 1.00 35.36 107 SER C N 1
ATOM 4696 C CA . SER C 1 129 ? 84.231 64.893 13.191 1.00 36.79 107 SER C CA 1
ATOM 4697 C C . SER C 1 129 ? 85.579 65.614 13.291 1.00 38.50 107 SER C C 1
ATOM 4698 O O . SER C 1 129 ? 85.819 66.562 12.570 1.00 37.07 107 SER C O 1
ATOM 4701 N N . SER C 1 130 ? 86.473 65.058 14.113 1.00 36.75 108 SER C N 1
ATOM 4702 C CA . SER C 1 130 ? 87.813 65.597 14.365 1.00 37.23 108 SER C CA 1
ATOM 4703 C C . SER C 1 130 ? 88.744 65.365 13.232 1.00 37.62 108 SER C C 1
ATOM 4704 O O . SER C 1 130 ? 89.833 65.911 13.207 1.00 39.84 108 SER C O 1
ATOM 4707 N N . LYS C 1 131 ? 88.307 64.581 12.269 1.00 37.73 109 LYS C N 1
ATOM 4708 C CA . LYS C 1 131 ? 89.135 64.254 11.163 1.00 40.36 109 LYS C CA 1
ATOM 4709 C C . LYS C 1 131 ? 88.844 65.257 10.066 1.00 39.07 109 LYS C C 1
ATOM 4710 O O . LYS C 1 131 ? 87.773 65.845 10.016 1.00 40.76 109 LYS C O 1
ATOM 4716 N N . VAL C 1 132 ? 89.823 65.477 9.221 1.00 37.67 110 VAL C N 1
ATOM 4717 C CA . VAL C 1 132 ? 89.626 66.197 7.994 1.00 37.57 110 VAL C CA 1
ATOM 4718 C C . VAL C 1 132 ? 88.839 65.304 7.021 1.00 39.57 110 VAL C C 1
ATOM 4719 O O . VAL C 1 132 ? 89.337 64.268 6.581 1.00 39.70 110 VAL C O 1
ATOM 4723 N N . VAL C 1 133 ? 87.637 65.739 6.644 1.00 39.75 111 VAL C N 1
ATOM 4724 C CA . VAL C 1 133 ? 86.755 64.950 5.773 1.00 35.22 111 VAL C CA 1
ATOM 4725 C C . VAL C 1 133 ? 86.734 65.503 4.352 1.00 35.72 111 VAL C C 1
ATOM 4726 O O . VAL C 1 133 ? 86.425 66.692 4.106 1.00 36.12 111 VAL C O 1
ATOM 4730 N N . ILE C 1 134 ? 87.098 64.640 3.419 1.00 34.25 112 ILE C N 1
ATOM 4731 C CA . ILE C 1 134 ? 87.220 64.980 2.021 1.00 36.99 112 ILE C CA 1
ATOM 4732 C C . ILE C 1 134 ? 86.170 64.169 1.275 1.00 38.33 112 ILE C C 1
ATOM 4733 O O . ILE C 1 134 ? 86.100 62.969 1.450 1.00 38.61 112 ILE C O 1
ATOM 4738 N N . ALA C 1 135 ? 85.349 64.836 0.467 1.00 39.67 113 ALA C N 1
ATOM 4739 C CA . ALA C 1 135 ? 84.309 64.162 -0.299 1.00 39.59 113 ALA C CA 1
ATOM 4740 C C . ALA C 1 135 ? 84.676 64.208 -1.752 1.00 40.06 113 ALA C C 1
ATOM 4741 O O . ALA C 1 135 ? 84.978 65.269 -2.293 1.00 42.39 113 ALA C O 1
ATOM 4743 N N . ILE C 1 136 ? 84.647 63.054 -2.396 1.00 42.92 114 ILE C N 1
ATOM 4744 C CA . ILE C 1 136 ? 84.921 62.975 -3.820 1.00 44.44 114 ILE C CA 1
ATOM 4745 C C . ILE C 1 136 ? 83.630 62.570 -4.503 1.00 41.75 114 ILE C C 1
ATOM 4746 O O . ILE C 1 136 ? 83.226 61.426 -4.425 1.00 43.58 114 ILE C O 1
ATOM 4751 N N . THR C 1 137 ? 82.994 63.512 -5.187 1.00 43.49 115 THR C N 1
ATOM 4752 C CA . THR C 1 137 ? 81.607 63.347 -5.622 1.00 40.13 115 THR C CA 1
ATOM 4753 C C . THR C 1 137 ? 81.545 63.202 -7.119 1.00 40.60 115 THR C C 1
ATOM 4754 O O . THR C 1 137 ? 81.968 64.100 -7.844 1.00 40.81 115 THR C O 1
ATOM 4758 N N . GLU C 1 138 ? 81.040 62.070 -7.599 1.00 41.87 116 GLU C N 1
ATOM 4759 C CA . GLU C 1 138 ? 80.893 61.864 -9.038 1.00 45.21 116 GLU C CA 1
ATOM 4760 C C . GLU C 1 138 ? 79.484 61.437 -9.309 1.00 44.31 116 GLU C C 1
ATOM 4761 O O . GLU C 1 138 ? 78.778 60.985 -8.387 1.00 43.97 116 GLU C O 1
ATOM 4767 N N . GLY C 1 139 ? 79.079 61.579 -10.569 1.00 41.95 117 GLY C N 1
ATOM 4768 C CA . GLY C 1 139 ? 77.738 61.209 -10.990 1.00 41.92 117 GLY C CA 1
ATOM 4769 C C . GLY C 1 139 ? 76.658 61.822 -10.114 1.00 43.11 117 GLY C C 1
ATOM 4770 O O . GLY C 1 139 ? 76.686 63.016 -9.819 1.00 41.58 117 GLY C O 1
ATOM 4771 N N . ALA C 1 140 ? 75.724 60.996 -9.662 1.00 45.00 118 ALA C N 1
ATOM 4772 C CA . ALA C 1 140 ? 74.586 61.484 -8.917 1.00 43.03 118 ALA C CA 1
ATOM 4773 C C . ALA C 1 140 ? 75.014 61.799 -7.485 1.00 41.84 118 ALA C C 1
ATOM 4774 O O . ALA C 1 140 ? 75.727 61.012 -6.848 1.00 39.57 118 ALA C O 1
ATOM 4776 N N . VAL C 1 141 ? 74.587 62.972 -7.020 1.00 40.69 119 VAL C N 1
ATOM 4777 C CA . VAL C 1 141 ? 74.744 63.407 -5.642 1.00 40.44 119 VAL C CA 1
ATOM 4778 C C . VAL C 1 141 ? 73.424 63.979 -5.163 1.00 40.03 119 VAL C C 1
ATOM 4779 O O . VAL C 1 141 ? 73.071 65.125 -5.485 1.00 45.94 119 VAL C O 1
ATOM 4791 N N . GLY C 1 143 ? 70.140 63.371 -1.919 1.00 33.77 121 GLY C N 1
ATOM 4792 C CA . GLY C 1 143 ? 69.820 62.878 -0.602 1.00 36.48 121 GLY C CA 1
ATOM 4793 C C . GLY C 1 143 ? 71.006 62.943 0.364 1.00 39.42 121 GLY C C 1
ATOM 4794 O O . GLY C 1 143 ? 71.760 63.922 0.381 1.00 37.75 121 GLY C O 1
ATOM 4795 N N . GLY C 1 144 ? 71.168 61.881 1.154 1.00 37.77 122 GLY C N 1
ATOM 4796 C CA . GLY C 1 144 ? 72.228 61.784 2.132 1.00 37.54 122 GLY C CA 1
ATOM 4797 C C . GLY C 1 144 ? 73.584 62.128 1.560 1.00 38.14 122 GLY C C 1
ATOM 4798 O O . GLY C 1 144 ? 74.407 62.698 2.250 1.00 42.23 122 GLY C O 1
ATOM 4799 N N . GLY C 1 145 ? 73.819 61.787 0.295 1.00 39.07 123 GLY C N 1
ATOM 4800 C CA . GLY C 1 145 ? 75.083 62.076 -0.361 1.00 39.85 123 GLY C CA 1
ATOM 4801 C C . GLY C 1 145 ? 75.353 63.555 -0.550 1.00 40.48 123 GLY C C 1
ATOM 4802 O O . GLY C 1 145 ? 76.482 64.013 -0.434 1.00 43.79 123 GLY C O 1
ATOM 4803 N N . PHE C 1 146 ? 74.303 64.296 -0.875 1.00 42.58 124 PHE C N 1
ATOM 4804 C CA . PHE C 1 146 ? 74.375 65.735 -1.017 1.00 39.17 124 PHE C CA 1
ATOM 4805 C C . PHE C 1 146 ? 74.703 66.296 0.360 1.00 36.15 124 PHE C C 1
ATOM 4806 O O . PHE C 1 146 ? 75.567 67.184 0.512 1.00 34.33 124 PHE C O 1
ATOM 4814 N N . GLY C 1 147 ? 74.015 65.768 1.363 1.00 35.72 125 GLY C N 1
ATOM 4815 C CA . GLY C 1 147 ? 74.213 66.183 2.754 1.00 36.33 125 GLY C CA 1
ATOM 4816 C C . GLY C 1 147 ? 75.662 66.028 3.173 1.00 38.26 125 GLY C C 1
ATOM 4817 O O . GLY C 1 147 ? 76.260 66.966 3.694 1.00 35.64 125 GLY C O 1
ATOM 4818 N N . LEU C 1 148 ? 76.237 64.854 2.903 1.00 39.56 126 LEU C N 1
ATOM 4819 C CA . LEU C 1 148 ? 77.638 64.591 3.235 1.00 39.25 126 LEU C CA 1
ATOM 4820 C C . LEU C 1 148 ? 78.551 65.573 2.526 1.00 38.05 126 LEU C C 1
ATOM 4821 O O . LEU C 1 148 ? 79.451 66.133 3.124 1.00 41.27 126 LEU C O 1
ATOM 4826 N N . ALA C 1 149 ? 78.335 65.764 1.233 1.00 35.22 127 ALA C N 1
ATOM 4827 C CA . ALA C 1 149 ? 79.149 66.699 0.512 1.00 34.39 127 ALA C CA 1
ATOM 4828 C C . ALA C 1 149 ? 79.100 68.068 1.202 1.00 35.75 127 ALA C C 1
ATOM 4829 O O . ALA C 1 149 ? 80.106 68.788 1.253 1.00 34.85 127 ALA C O 1
ATOM 4831 N N . CYS C 1 150 ? 77.930 68.411 1.739 1.00 32.16 128 CYS C N 1
ATOM 4832 C CA . CYS C 1 150 ? 77.750 69.708 2.355 1.00 34.53 128 CYS C CA 1
ATOM 4833 C C . CYS C 1 150 ? 78.376 69.845 3.715 1.00 34.32 128 CYS C C 1
ATOM 4834 O O . CYS C 1 150 ? 78.312 70.909 4.302 1.00 34.10 128 CYS C O 1
ATOM 4837 N N . VAL C 1 151 ? 78.974 68.783 4.240 1.00 35.38 129 VAL C N 1
ATOM 4838 C CA . VAL C 1 151 ? 79.639 68.885 5.542 1.00 32.73 129 VAL C CA 1
ATOM 4839 C C . VAL C 1 151 ? 81.098 68.443 5.453 1.00 35.40 129 VAL C C 1
ATOM 4840 O O . VAL C 1 151 ? 81.694 68.196 6.469 1.00 36.34 129 VAL C O 1
ATOM 4844 N N . SER C 1 152 ? 81.657 68.329 4.241 1.00 33.39 130 SER C N 1
ATOM 4845 C CA . SER C 1 152 ? 83.040 68.020 4.096 1.00 33.48 130 SER C CA 1
ATOM 4846 C C . SER C 1 152 ? 83.933 69.242 4.294 1.00 38.21 130 SER C C 1
ATOM 4847 O O . SER C 1 152 ? 83.555 70.371 3.962 1.00 40.06 130 SER C O 1
ATOM 4850 N N . ASP C 1 153 ? 85.135 69.016 4.826 1.00 38.56 131 ASP C N 1
ATOM 4851 C CA . ASP C 1 153 ? 86.157 70.077 4.896 1.00 34.48 131 ASP C CA 1
ATOM 4852 C C . ASP C 1 153 ? 86.703 70.404 3.523 1.00 32.62 131 ASP C C 1
ATOM 4853 O O . ASP C 1 153 ? 87.153 71.507 3.281 1.00 34.81 131 ASP C O 1
ATOM 4858 N N . LEU C 1 154 ? 86.728 69.423 2.635 1.00 32.56 132 LEU C N 1
ATOM 4859 C CA . LEU C 1 154 ? 87.100 69.660 1.258 1.00 33.51 132 LEU C CA 1
ATOM 4860 C C . LEU C 1 154 ? 86.264 68.721 0.415 1.00 33.25 132 LEU C C 1
ATOM 4861 O O . LEU C 1 154 ? 86.260 67.528 0.671 1.00 34.60 132 LEU C O 1
ATOM 4866 N N . ALA C 1 155 ? 85.582 69.252 -0.593 1.00 29.72 133 ALA C N 1
ATOM 4867 C CA . ALA C 1 155 ? 84.862 68.456 -1.579 1.00 30.52 133 ALA C CA 1
ATOM 4868 C C . ALA C 1 155 ? 85.412 68.742 -2.966 1.00 31.04 133 ALA C C 1
ATOM 4869 O O . ALA C 1 155 ? 85.577 69.906 -3.348 1.00 33.68 133 ALA C O 1
ATOM 4871 N N . ILE C 1 156 ? 85.706 67.676 -3.697 1.00 33.19 134 ILE C N 1
ATOM 4872 C CA . ILE C 1 156 ? 86.182 67.753 -5.065 1.00 34.82 134 ILE C CA 1
ATOM 4873 C C . ILE C 1 156 ? 85.194 67.024 -5.970 1.00 35.77 134 ILE C C 1
ATOM 4874 O O . ILE C 1 156 ? 84.881 65.869 -5.749 1.00 39.54 134 ILE C O 1
ATOM 4879 N N . ALA C 1 157 ? 84.696 67.703 -6.984 1.00 39.02 135 ALA C N 1
ATOM 4880 C CA . ALA C 1 157 ? 83.745 67.105 -7.899 1.00 41.77 135 ALA C CA 1
ATOM 4881 C C . ALA C 1 157 ? 84.442 66.645 -9.172 1.00 43.81 135 ALA C C 1
ATOM 4882 O O . ALA C 1 157 ? 85.337 67.318 -9.693 1.00 40.36 135 ALA C O 1
ATOM 4884 N N . GLY C 1 158 ? 84.023 65.480 -9.653 1.00 45.27 136 GLY C N 1
ATOM 4885 C CA . GLY C 1 158 ? 84.405 65.019 -10.965 1.00 46.14 136 GLY C CA 1
ATOM 4886 C C . GLY C 1 158 ? 83.449 65.648 -11.938 1.00 45.73 136 GLY C C 1
ATOM 4887 O O . GLY C 1 158 ? 82.426 66.204 -11.535 1.00 45.35 136 GLY C O 1
ATOM 4888 N N . PRO C 1 159 ? 83.737 65.514 -13.229 1.00 46.04 137 PRO C N 1
ATOM 4889 C CA . PRO C 1 159 ? 83.014 66.309 -14.217 1.00 46.54 137 PRO C CA 1
ATOM 4890 C C . PRO C 1 159 ? 81.584 65.879 -14.434 1.00 45.53 137 PRO C C 1
ATOM 4891 O O . PRO C 1 159 ? 80.786 66.688 -14.893 1.00 46.07 137 PRO C O 1
ATOM 4895 N N . THR C 1 160 ? 81.247 64.643 -14.086 1.00 44.76 138 THR C N 1
ATOM 4896 C CA . THR C 1 160 ? 79.885 64.144 -14.272 1.00 43.86 138 THR C CA 1
ATOM 4897 C C . THR C 1 160 ? 78.961 64.488 -13.098 1.00 45.24 138 THR C C 1
ATOM 4898 O O . THR C 1 160 ? 77.742 64.256 -13.170 1.00 45.08 138 THR C O 1
ATOM 4902 N N . ALA C 1 161 ? 79.524 65.033 -12.025 1.00 45.49 139 ALA C N 1
ATOM 4903 C CA . ALA C 1 161 ? 78.744 65.346 -10.806 1.00 43.40 139 ALA C CA 1
ATOM 4904 C C . ALA C 1 161 ? 77.460 66.137 -11.059 1.00 40.81 139 ALA C C 1
ATOM 4905 O O . ALA C 1 161 ? 77.468 67.153 -11.742 1.00 40.30 139 ALA C O 1
ATOM 4907 N N . LYS C 1 162 ? 76.356 65.656 -10.496 1.00 42.15 140 LYS C N 1
ATOM 4908 C CA . LYS C 1 162 ? 75.053 66.319 -10.613 1.00 43.95 140 LYS C CA 1
ATOM 4909 C C . LYS C 1 162 ? 74.445 66.385 -9.226 1.00 37.86 140 LYS C C 1
ATOM 4910 O O . LYS C 1 162 ? 74.360 65.380 -8.546 1.00 35.71 140 LYS C O 1
ATOM 4916 N N . PHE C 1 163 ? 74.004 67.572 -8.836 1.00 34.92 141 PHE C N 1
ATOM 4917 C CA . PHE C 1 163 ? 73.472 67.838 -7.505 1.00 35.95 141 PHE C CA 1
ATOM 4918 C C . PHE C 1 163 ? 72.039 68.292 -7.619 1.00 35.89 141 PHE C C 1
ATOM 4919 O O . PHE C 1 163 ? 71.762 69.293 -8.262 1.00 41.36 141 PHE C O 1
ATOM 4927 N N . GLY C 1 164 ? 71.125 67.600 -6.971 1.00 38.25 142 GLY C N 1
ATOM 4928 C CA . GLY C 1 164 ? 69.724 67.961 -7.090 1.00 38.67 142 GLY C CA 1
ATOM 4929 C C . GLY C 1 164 ? 68.959 67.821 -5.803 1.00 40.69 142 GLY C C 1
ATOM 4930 O O . GLY C 1 164 ? 69.325 67.052 -4.930 1.00 37.73 142 GLY C O 1
ATOM 4939 N N . PRO C 1 166 ? 65.247 67.140 -5.711 1.00 43.17 144 PRO C N 1
ATOM 4940 C CA . PRO C 1 166 ? 63.933 66.882 -6.317 1.00 41.05 144 PRO C CA 1
ATOM 4941 C C . PRO C 1 166 ? 62.824 66.576 -5.303 1.00 39.09 144 PRO C C 1
ATOM 4942 O O . PRO C 1 166 ? 61.710 66.298 -5.685 1.00 45.81 144 PRO C O 1
ATOM 4946 N N . GLU C 1 167 ? 63.094 66.678 -4.011 1.00 40.07 145 GLU C N 1
ATOM 4947 C CA . GLU C 1 167 ? 62.136 66.235 -3.025 1.00 36.52 145 GLU C CA 1
ATOM 4948 C C . GLU C 1 167 ? 60.744 66.873 -3.125 1.00 36.84 145 GLU C C 1
ATOM 4949 O O . GLU C 1 167 ? 59.728 66.136 -3.166 1.00 38.39 145 GLU C O 1
ATOM 4955 N N . THR C 1 168 ? 60.652 68.201 -3.188 1.00 33.58 146 THR C N 1
ATOM 4956 C CA . THR C 1 168 ? 59.332 68.844 -3.216 1.00 35.62 146 THR C CA 1
ATOM 4957 C C . THR C 1 168 ? 58.532 68.456 -4.486 1.00 38.22 146 THR C C 1
ATOM 4958 O O . THR C 1 168 ? 57.311 68.443 -4.491 1.00 43.16 146 THR C O 1
ATOM 4962 N N . THR C 1 169 ? 59.255 68.136 -5.544 1.00 40.44 147 THR C N 1
ATOM 4963 C CA . THR C 1 169 ? 58.707 67.538 -6.771 1.00 45.01 147 THR C CA 1
ATOM 4964 C C . THR C 1 169 ? 57.920 66.218 -6.555 1.00 47.95 147 THR C C 1
ATOM 4965 O O . THR C 1 169 ? 57.072 65.848 -7.374 1.00 45.59 147 THR C O 1
ATOM 4969 N N . LEU C 1 170 ? 58.201 65.541 -5.444 1.00 47.02 148 LEU C N 1
ATOM 4970 C CA . LEU C 1 170 ? 57.566 64.284 -5.092 1.00 45.96 148 LEU C CA 1
ATOM 4971 C C . LEU C 1 170 ? 56.629 64.477 -3.902 1.00 41.75 148 LEU C C 1
ATOM 4972 O O . LEU C 1 170 ? 56.120 63.522 -3.353 1.00 42.67 148 LEU C O 1
ATOM 4977 N N . GLY C 1 171 ? 56.374 65.714 -3.516 1.00 40.67 149 GLY C N 1
ATOM 4978 C CA . GLY C 1 171 ? 55.551 65.975 -2.330 1.00 41.85 149 GLY C CA 1
ATOM 4979 C C . GLY C 1 171 ? 56.244 65.716 -1.008 1.00 42.25 149 GLY C C 1
ATOM 4980 O O . GLY C 1 171 ? 55.596 65.593 0.026 1.00 50.72 149 GLY C O 1
ATOM 4981 N N . VAL C 1 172 ? 57.570 65.662 -1.041 1.00 44.05 150 VAL C N 1
ATOM 4982 C CA . VAL C 1 172 ? 58.397 65.316 0.115 1.00 41.83 150 VAL C CA 1
ATOM 4983 C C . VAL C 1 172 ? 59.198 66.563 0.527 1.00 39.68 150 VAL C C 1
ATOM 4984 O O . VAL C 1 172 ? 59.660 67.298 -0.324 1.00 35.43 150 VAL C O 1
ATOM 4988 N N . ILE C 1 173 ? 59.391 66.744 1.829 1.00 37.37 151 ILE C N 1
ATOM 4989 C CA . ILE C 1 173 ? 60.229 67.789 2.376 1.00 34.91 151 ILE C CA 1
ATOM 4990 C C . ILE C 1 173 ? 61.642 67.233 2.460 1.00 34.69 151 ILE C C 1
ATOM 4991 O O . ILE C 1 173 ? 61.817 66.160 2.984 1.00 34.72 151 ILE C O 1
ATOM 4996 N N . PRO C 1 174 ? 62.655 67.919 1.875 1.00 32.86 152 PRO C N 1
ATOM 4997 C CA . PRO C 1 174 ? 64.062 67.513 2.084 1.00 31.13 152 PRO C CA 1
ATOM 4998 C C . PRO C 1 174 ? 64.559 67.893 3.518 1.00 34.51 152 PRO C C 1
ATOM 4999 O O . PRO C 1 174 ? 65.474 68.717 3.698 1.00 38.21 152 PRO C O 1
ATOM 5003 N N . ALA C 1 175 ? 63.962 67.299 4.539 1.00 34.60 153 ALA C N 1
ATOM 5004 C CA . ALA C 1 175 ? 64.043 67.863 5.889 1.00 35.01 153 ALA C CA 1
ATOM 5005 C C . ALA C 1 175 ? 65.447 67.845 6.479 1.00 33.73 153 ALA C C 1
ATOM 5006 O O . ALA C 1 175 ? 65.844 68.772 7.143 1.00 30.75 153 ALA C O 1
ATOM 5008 N N . GLN C 1 176 ? 66.179 66.777 6.240 1.00 35.61 154 GLN C N 1
ATOM 5009 C CA . GLN C 1 176 ? 67.502 66.627 6.805 1.00 38.24 154 GLN C CA 1
ATOM 5010 C C . GLN C 1 176 ? 68.581 67.210 5.934 1.00 42.40 154 GLN C C 1
ATOM 5011 O O . GLN C 1 176 ? 69.631 67.542 6.446 1.00 50.85 154 GLN C O 1
ATOM 5017 N N . ILE C 1 177 ? 68.337 67.372 4.639 1.00 40.83 155 ILE C N 1
ATOM 5018 C CA . ILE C 1 177 ? 69.401 67.793 3.721 1.00 38.39 155 ILE C CA 1
ATOM 5019 C C . ILE C 1 177 ? 69.466 69.319 3.580 1.00 37.65 155 ILE C C 1
ATOM 5020 O O . ILE C 1 177 ? 70.563 69.901 3.592 1.00 33.59 155 ILE C O 1
ATOM 5025 N N . ALA C 1 178 ? 68.307 69.959 3.451 1.00 33.12 156 ALA C N 1
ATOM 5026 C CA . ALA C 1 178 ? 68.268 71.376 3.148 1.00 33.64 156 ALA C CA 1
ATOM 5027 C C . ALA C 1 178 ? 68.921 72.255 4.205 1.00 34.55 156 ALA C C 1
ATOM 5028 O O . ALA C 1 178 ? 69.593 73.241 3.859 1.00 32.86 156 ALA C O 1
ATOM 5030 N N . PRO C 1 179 ? 68.767 71.897 5.484 1.00 33.31 157 PRO C N 1
ATOM 5031 C CA . PRO C 1 179 ? 69.435 72.719 6.466 1.00 32.40 157 PRO C CA 1
ATOM 5032 C C . PRO C 1 179 ? 70.946 72.743 6.270 1.00 34.35 157 PRO C C 1
ATOM 5033 O O . PRO C 1 179 ? 71.561 73.792 6.492 1.00 35.78 157 PRO C O 1
ATOM 5037 N N . PHE C 1 180 ? 71.538 71.643 5.807 1.00 30.76 158 PHE C N 1
ATOM 5038 C CA . PHE C 1 180 ? 72.976 71.649 5.560 1.00 30.66 158 PHE C CA 1
ATOM 5039 C C . PHE C 1 180 ? 73.353 72.364 4.274 1.00 31.50 158 PHE C C 1
ATOM 5040 O O . PHE C 1 180 ? 74.454 72.904 4.160 1.00 32.59 158 PHE C O 1
ATOM 5048 N N . VAL C 1 181 ? 72.438 72.388 3.319 1.00 30.74 159 VAL C N 1
ATOM 5049 C CA . VAL C 1 181 ? 72.636 73.167 2.112 1.00 31.92 159 VAL C CA 1
ATOM 5050 C C . VAL C 1 181 ? 72.678 74.648 2.471 1.00 30.20 159 VAL C C 1
ATOM 5051 O O . VAL C 1 181 ? 73.566 75.377 2.004 1.00 30.83 159 VAL C O 1
ATOM 5055 N N . VAL C 1 182 ? 71.795 75.080 3.356 1.00 28.27 160 VAL C N 1
ATOM 5056 C CA . VAL C 1 182 ? 71.854 76.460 3.819 1.00 30.04 160 VAL C CA 1
ATOM 5057 C C . VAL C 1 182 ? 73.197 76.770 4.520 1.00 30.98 160 VAL C C 1
ATOM 5058 O O . VAL C 1 182 ? 73.773 77.817 4.258 1.00 32.40 160 VAL C O 1
ATOM 5062 N N . GLU C 1 183 ? 73.744 75.858 5.310 1.00 32.36 161 GLU C N 1
ATOM 5063 C CA . GLU C 1 183 ? 75.025 76.154 6.003 1.00 34.06 161 GLU C CA 1
ATOM 5064 C C . GLU C 1 183 ? 76.141 76.151 5.006 1.00 30.70 161 GLU C C 1
ATOM 5065 O O . GLU C 1 183 ? 77.050 76.909 5.114 1.00 33.29 161 GLU C O 1
ATOM 5071 N N . ARG C 1 184 ? 76.010 75.360 3.963 1.00 30.15 162 ARG C N 1
ATOM 5072 C CA . ARG C 1 184 ? 77.056 75.172 3.023 1.00 27.72 162 ARG C CA 1
ATOM 5073 C C . ARG C 1 184 ? 77.197 76.378 2.094 1.00 30.80 162 ARG C C 1
ATOM 5074 O O . ARG C 1 184 ? 78.321 76.895 1.883 1.00 31.48 162 ARG C O 1
ATOM 5082 N N . ILE C 1 185 ? 76.079 76.851 1.553 1.00 31.35 163 ILE C N 1
ATOM 5083 C CA . ILE C 1 185 ? 76.134 77.857 0.503 1.00 29.32 163 ILE C CA 1
ATOM 5084 C C . ILE C 1 185 ? 75.420 79.146 0.816 1.00 29.39 163 ILE C C 1
ATOM 5085 O O . ILE C 1 185 ? 75.460 80.049 -0.025 1.00 27.68 163 ILE C O 1
ATOM 5090 N N . GLY C 1 186 ? 74.766 79.2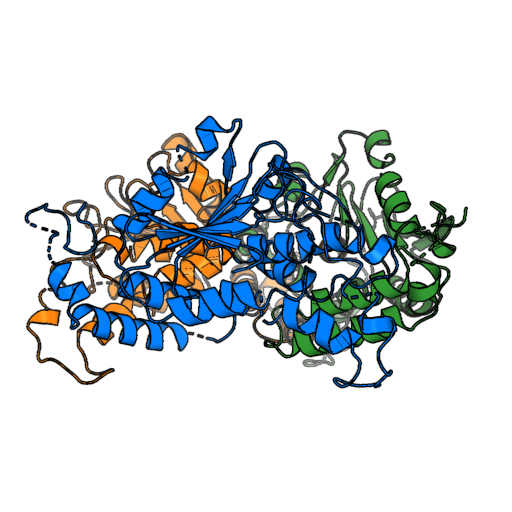38 1.979 1.00 27.44 164 GLY C N 1
ATOM 5091 C CA . GLY C 1 186 ? 73.947 80.409 2.294 1.00 27.70 164 GLY C CA 1
ATOM 5092 C C . GLY C 1 186 ? 72.471 80.289 1.870 1.00 30.23 164 GLY C C 1
ATOM 5093 O O . GLY C 1 186 ? 72.101 79.625 0.901 1.00 30.57 164 GLY C O 1
ATOM 5094 N N . LEU C 1 187 ? 71.623 80.972 2.618 1.00 30.69 165 LEU C N 1
ATOM 5095 C CA . LEU C 1 187 ? 70.210 81.007 2.354 1.00 27.94 165 LEU C CA 1
ATOM 5096 C C . LEU C 1 187 ? 69.865 81.498 0.954 1.00 27.47 165 LEU C C 1
ATOM 5097 O O . LEU C 1 187 ? 68.995 80.963 0.307 1.00 27.39 165 LEU C O 1
ATOM 5102 N N . THR C 1 188 ? 70.550 82.511 0.485 1.00 27.73 166 THR C N 1
ATOM 5103 C CA . THR C 1 188 ? 70.220 83.100 -0.797 1.00 28.25 166 THR C CA 1
ATOM 5104 C C . THR C 1 188 ? 70.346 82.073 -1.931 1.00 29.50 166 THR C C 1
ATOM 5105 O O . THR C 1 188 ? 69.423 81.891 -2.697 1.00 28.17 166 THR C O 1
ATOM 5109 N N . GLN C 1 189 ? 71.472 81.396 -2.022 1.00 30.80 167 GLN C N 1
ATOM 5110 C CA . GLN C 1 189 ? 71.620 80.369 -3.063 1.00 31.71 167 GLN C CA 1
ATOM 5111 C C . GLN C 1 189 ? 70.848 79.075 -2.747 1.00 31.34 167 GLN C C 1
ATOM 5112 O O . GLN C 1 189 ? 70.372 78.404 -3.657 1.00 28.62 167 GLN C O 1
ATOM 5118 N N . ALA C 1 190 ? 70.652 78.771 -1.472 1.00 30.97 168 ALA C N 1
ATOM 5119 C CA . ALA C 1 190 ? 69.924 77.573 -1.105 1.00 30.81 168 ALA C CA 1
ATOM 5120 C C . ALA C 1 190 ? 68.435 77.664 -1.361 1.00 32.49 168 ALA C C 1
ATOM 5121 O O . ALA C 1 190 ? 67.835 76.641 -1.722 1.00 29.10 168 ALA C O 1
ATOM 5123 N N . ARG C 1 191 ? 67.823 78.847 -1.165 1.00 31.66 169 ARG C N 1
ATOM 5124 C CA . ARG C 1 191 ? 66.379 78.963 -1.437 1.00 32.07 169 ARG C CA 1
ATOM 5125 C C . ARG C 1 191 ? 66.087 78.635 -2.896 1.00 31.18 169 ARG C C 1
ATOM 5126 O O . ARG C 1 191 ? 65.109 77.965 -3.186 1.00 31.56 169 ARG C O 1
ATOM 5134 N N . ARG C 1 192 ? 66.937 79.079 -3.811 1.00 30.30 170 ARG C N 1
ATOM 5135 C CA . ARG C 1 192 ? 66.704 78.793 -5.213 1.00 29.36 170 ARG C CA 1
ATOM 5136 C C . ARG C 1 192 ? 66.828 77.301 -5.541 1.00 30.17 170 ARG C C 1
ATOM 5137 O O . ARG C 1 192 ? 65.985 76.768 -6.214 1.00 30.05 170 ARG C O 1
ATOM 5145 N N . LEU C 1 193 ? 67.901 76.643 -5.093 1.00 31.85 171 LEU C N 1
ATOM 5146 C CA . LEU C 1 193 ? 68.134 75.242 -5.423 1.00 34.53 171 LEU C CA 1
ATOM 5147 C C . LEU C 1 193 ? 67.028 74.369 -4.915 1.00 33.19 171 LEU C C 1
ATOM 5148 O O . LEU C 1 193 ? 66.563 73.518 -5.645 1.00 40.91 171 LEU C O 1
ATOM 5153 N N . ALA C 1 194 ? 66.608 74.627 -3.684 1.00 32.69 172 ALA C N 1
ATOM 5154 C CA . ALA C 1 194 ? 65.703 73.790 -2.944 1.00 36.28 172 ALA C CA 1
ATOM 5155 C C . ALA C 1 194 ? 64.277 74.018 -3.397 1.00 35.29 172 ALA C C 1
ATOM 5156 O O . ALA C 1 194 ? 63.556 73.071 -3.717 1.00 36.55 172 ALA C O 1
ATOM 5158 N N . LEU C 1 195 ? 63.860 75.274 -3.460 1.00 35.99 173 LEU C N 1
ATOM 5159 C CA . LEU C 1 195 ? 62.454 75.558 -3.698 1.00 32.87 173 LEU C CA 1
ATOM 5160 C C . LEU C 1 195 ? 62.019 75.444 -5.192 1.00 34.48 173 LEU C C 1
ATOM 5161 O O . LEU C 1 195 ? 60.845 75.213 -5.463 1.00 35.45 173 LEU C O 1
ATOM 5166 N N . LEU C 1 196 ? 62.944 75.573 -6.135 1.00 32.70 174 LEU C N 1
ATOM 5167 C CA . LEU C 1 196 ? 62.665 75.209 -7.535 1.00 32.18 174 LEU C CA 1
ATOM 5168 C C . LEU C 1 196 ? 63.059 73.766 -7.902 1.00 34.32 174 LEU C C 1
ATOM 5169 O O . LEU C 1 196 ? 63.003 73.376 -9.072 1.00 34.49 174 LEU C O 1
ATOM 5174 N N . GLY C 1 197 ? 63.508 72.997 -6.916 1.00 36.19 175 GLY C N 1
ATOM 5175 C CA . GLY C 1 197 ? 63.841 71.602 -7.103 1.00 37.51 175 GLY C CA 1
ATOM 5176 C C . GLY C 1 197 ? 64.880 71.382 -8.161 1.00 37.52 175 GLY C C 1
ATOM 5177 O O . GLY C 1 197 ? 64.765 70.485 -8.959 1.00 39.53 175 GLY C O 1
ATOM 5178 N N . LEU C 1 198 ? 65.908 72.202 -8.152 1.00 37.03 176 LEU C N 1
ATOM 5179 C CA . LEU C 1 198 ? 66.828 72.265 -9.270 1.00 38.15 176 LEU C CA 1
ATOM 5180 C C . LEU C 1 198 ? 67.838 71.142 -9.169 1.00 39.27 176 LEU C C 1
ATOM 5181 O O . LEU C 1 198 ? 68.025 70.571 -8.098 1.00 40.82 176 LEU C O 1
ATOM 5186 N N . ARG C 1 199 ? 68.431 70.816 -10.311 1.00 40.92 177 ARG C N 1
ATOM 5187 C CA . ARG C 1 199 ? 69.561 69.928 -10.402 1.00 43.86 177 ARG C CA 1
ATOM 5188 C C . ARG C 1 199 ? 70.685 70.660 -11.131 1.00 41.08 177 ARG C C 1
ATOM 5189 O O . ARG C 1 199 ? 70.500 71.099 -12.252 1.00 39.57 177 ARG C O 1
ATOM 5197 N N . ILE C 1 200 ? 71.861 70.750 -10.531 1.00 39.36 178 ILE C N 1
ATOM 5198 C CA . ILE C 1 200 ? 72.928 71.510 -11.146 1.00 37.75 178 ILE C CA 1
ATOM 5199 C C . ILE C 1 200 ? 74.159 70.679 -11.390 1.00 40.64 178 ILE C C 1
ATOM 5200 O O . ILE C 1 200 ? 74.304 69.594 -10.804 1.00 40.59 178 ILE C O 1
ATOM 5205 N N . ASP C 1 201 ? 75.019 71.175 -12.285 1.00 39.72 179 ASP C N 1
ATOM 5206 C CA . ASP C 1 201 ? 76.249 70.475 -12.680 1.00 40.07 179 ASP C CA 1
ATOM 5207 C C . ASP C 1 201 ? 77.430 70.953 -11.862 1.00 39.36 179 ASP C C 1
ATOM 5208 O O . ASP C 1 201 ? 77.307 71.843 -11.013 1.00 43.25 179 ASP C O 1
ATOM 5213 N N . ALA C 1 202 ? 78.580 70.352 -12.113 1.00 36.73 180 ALA C N 1
ATOM 5214 C CA . ALA C 1 202 ? 79.705 70.473 -11.220 1.00 37.41 180 ALA C CA 1
ATOM 5215 C C . ALA C 1 202 ? 80.225 71.898 -11.151 1.00 41.17 180 ALA C C 1
ATOM 5216 O O . ALA C 1 202 ? 80.574 72.381 -10.070 1.00 43.03 180 ALA C O 1
ATOM 5218 N N . THR C 1 203 ? 80.286 72.572 -12.295 1.00 41.14 181 THR C N 1
ATOM 5219 C CA . THR C 1 203 ? 80.895 73.870 -12.313 1.00 44.83 181 THR C CA 1
ATOM 5220 C C . THR C 1 203 ? 79.975 74.887 -11.593 1.00 40.99 181 THR C C 1
ATOM 5221 O O . THR C 1 203 ? 80.469 75.749 -10.890 1.00 37.80 181 THR C O 1
ATOM 5225 N N . GLU C 1 204 ? 78.659 74.756 -11.719 1.00 36.48 182 GLU C N 1
ATOM 5226 C CA . GLU C 1 204 ? 77.757 75.579 -10.921 1.00 37.84 182 GLU C CA 1
ATOM 5227 C C . GLU C 1 204 ? 77.874 75.238 -9.416 1.00 38.22 182 GLU C C 1
ATOM 5228 O O . GLU C 1 204 ? 77.850 76.119 -8.524 1.00 33.30 182 GLU C O 1
ATOM 5234 N N . ALA C 1 205 ? 78.047 73.959 -9.139 1.00 38.00 183 ALA C N 1
ATOM 5235 C CA . ALA C 1 205 ? 78.226 73.529 -7.771 1.00 35.38 183 ALA C CA 1
ATOM 5236 C C . ALA C 1 205 ? 79.466 74.158 -7.143 1.00 34.23 183 ALA C C 1
ATOM 5237 O O . ALA C 1 205 ? 79.466 74.501 -5.962 1.00 34.26 183 ALA C O 1
ATOM 5239 N N . CYS C 1 206 ? 80.521 74.300 -7.923 1.00 34.83 184 CYS C N 1
ATOM 5240 C CA . CYS C 1 206 ? 81.750 74.903 -7.431 1.00 36.46 184 CYS C CA 1
ATOM 5241 C C . CYS C 1 206 ? 81.529 76.400 -7.223 1.00 36.00 184 CYS C C 1
ATOM 5242 O O . CYS C 1 206 ? 81.843 76.951 -6.174 1.00 33.95 184 CYS C O 1
ATOM 5245 N N . LYS C 1 207 ? 80.928 77.047 -8.210 1.00 36.39 185 LYS C N 1
ATOM 5246 C CA . LYS C 1 207 ? 80.650 78.477 -8.121 1.00 36.89 185 LYS C CA 1
ATOM 5247 C C . LYS C 1 207 ? 79.782 78.771 -6.882 1.00 38.30 185 LYS C C 1
ATOM 5248 O O . LYS C 1 207 ? 80.030 79.736 -6.204 1.00 39.25 185 LYS C O 1
ATOM 5254 N N . LEU C 1 208 ? 78.812 77.921 -6.544 1.00 36.94 186 LEU C N 1
ATOM 5255 C CA . LEU C 1 208 ? 78.006 78.190 -5.368 1.00 35.94 186 LEU C CA 1
ATOM 5256 C C . LEU C 1 208 ? 78.654 77.806 -4.046 1.00 34.06 186 LEU C C 1
ATOM 5257 O O . LEU C 1 208 ? 78.188 78.245 -2.998 1.00 31.05 186 LEU C O 1
ATOM 5262 N N . GLY C 1 209 ? 79.725 77.012 -4.084 1.00 32.46 187 GLY C N 1
ATOM 5263 C CA . GLY C 1 209 ? 80.373 76.526 -2.862 1.00 30.87 187 GLY C CA 1
ATOM 5264 C C . GLY C 1 209 ? 79.848 75.210 -2.277 1.00 33.37 187 GLY C C 1
ATOM 5265 O O . GLY C 1 209 ? 80.133 74.890 -1.101 1.00 29.45 187 GLY C O 1
ATOM 5266 N N . ILE C 1 210 ? 79.115 74.411 -3.067 1.00 34.59 188 ILE C N 1
ATOM 5267 C CA . ILE C 1 210 ? 78.774 73.035 -2.615 1.00 33.29 188 ILE C CA 1
ATOM 5268 C C . ILE C 1 210 ? 80.057 72.223 -2.554 1.00 34.33 188 ILE C C 1
ATOM 5269 O O . ILE C 1 210 ? 80.354 71.603 -1.519 1.00 39.26 188 ILE C O 1
ATOM 5274 N N . VAL C 1 211 ? 80.826 72.251 -3.647 1.00 34.05 189 VAL C N 1
ATOM 5275 C CA . VAL C 1 211 ? 82.201 71.714 -3.677 1.00 35.69 189 VAL C CA 1
ATOM 5276 C C . VAL C 1 211 ? 83.217 72.836 -3.881 1.00 36.27 189 VAL C C 1
ATOM 5277 O O . VAL C 1 211 ? 82.857 73.882 -4.381 1.00 35.67 189 VAL C O 1
ATOM 5281 N N . HIS C 1 212 ? 84.478 72.573 -3.533 1.00 36.60 190 HIS C N 1
ATOM 5282 C CA . HIS C 1 212 ? 85.530 73.577 -3.540 1.00 34.49 190 HIS C CA 1
ATOM 5283 C C . HIS C 1 212 ? 86.338 73.574 -4.812 1.00 37.70 190 HIS C C 1
ATOM 5284 O O . HIS C 1 212 ? 86.941 74.582 -5.160 1.00 39.32 190 HIS C O 1
ATOM 5291 N N . GLN C 1 213 ? 86.392 72.435 -5.503 1.00 44.07 191 GLN C N 1
ATOM 5292 C CA . GLN C 1 213 ? 87.112 72.315 -6.773 1.00 40.55 191 GLN C CA 1
ATOM 5293 C C . GLN C 1 213 ? 86.393 71.309 -7.655 1.00 41.09 191 GLN C C 1
ATOM 5294 O O . GLN C 1 213 ? 85.666 70.459 -7.160 1.00 36.01 191 GLN C O 1
ATOM 5300 N N . VAL C 1 214 ? 86.677 71.378 -8.954 1.00 42.06 192 VAL C N 1
ATOM 5301 C CA . VAL C 1 214 ? 86.134 70.473 -9.966 1.00 48.47 192 VAL C CA 1
ATOM 5302 C C . VAL C 1 214 ? 87.273 69.937 -10.810 1.00 48.77 192 VAL C C 1
ATOM 5303 O O . VAL C 1 214 ? 88.118 70.704 -11.263 1.00 50.47 192 VAL C O 1
ATOM 5307 N N . ALA C 1 215 ? 87.276 68.633 -11.047 1.00 51.03 193 ALA C N 1
ATOM 5308 C CA . ALA C 1 215 ? 88.258 68.022 -11.929 1.00 54.89 193 ALA C CA 1
ATOM 5309 C C . ALA C 1 215 ? 87.727 67.903 -13.357 1.00 59.43 193 ALA C C 1
ATOM 5310 O O . ALA C 1 215 ? 86.528 67.743 -13.572 1.00 61.76 193 ALA C O 1
ATOM 5312 N N . GLU C 1 216 ? 88.639 67.943 -14.327 1.00 65.92 194 GLU C N 1
ATOM 5313 C CA . GLU C 1 216 ? 88.305 67.823 -15.745 1.00 65.14 194 GLU C CA 1
ATOM 5314 C C . GLU C 1 216 ? 88.281 66.364 -16.141 1.00 60.09 194 GLU C C 1
ATOM 5315 O O . GLU C 1 216 ? 87.517 65.977 -17.008 1.00 58.63 194 GLU C O 1
ATOM 5321 N N . SER C 1 217 ? 89.127 65.565 -15.495 1.00 62.06 195 SER C N 1
ATOM 5322 C CA . SER C 1 217 ? 89.264 64.147 -15.807 1.00 63.15 195 SER C CA 1
ATOM 5323 C C . SER C 1 217 ? 89.486 63.321 -14.544 1.00 62.69 195 SER C C 1
ATOM 5324 O O . SER C 1 217 ? 89.564 63.866 -13.456 1.00 65.91 195 SER C O 1
ATOM 5327 N N . GLU C 1 218 ? 89.610 62.008 -14.716 1.00 67.85 196 GLU C N 1
ATOM 5328 C CA . GLU C 1 218 ? 89.948 61.072 -13.638 1.00 69.57 196 GLU C CA 1
ATOM 5329 C C . GLU C 1 218 ? 91.285 61.356 -12.991 1.00 60.86 196 GLU C C 1
ATOM 5330 O O . GLU C 1 218 ? 91.407 61.321 -11.781 1.00 57.76 196 GLU C O 1
ATOM 5336 N N . GLU C 1 219 ? 92.305 61.583 -13.797 1.00 63.22 197 GLU C N 1
ATOM 5337 C CA . GLU C 1 219 ? 93.653 61.669 -13.263 1.00 65.93 197 GLU C CA 1
ATOM 5338 C C . GLU C 1 219 ? 93.896 63.014 -12.597 1.00 65.47 197 GLU C C 1
ATOM 5339 O O . GLU C 1 219 ? 94.763 63.116 -11.721 1.00 66.72 197 GLU C O 1
ATOM 5345 N N . GLN C 1 220 ? 93.163 64.051 -13.015 1.00 59.74 198 GLN C N 1
ATOM 5346 C CA . GLN C 1 220 ? 93.224 65.316 -12.286 1.00 56.75 198 GLN C CA 1
ATOM 5347 C C . GLN C 1 220 ? 92.530 65.127 -10.922 1.00 52.86 198 GLN C C 1
ATOM 5348 O O . GLN C 1 220 ? 92.993 65.645 -9.894 1.00 48.60 198 GLN C O 1
ATOM 5354 N N . LEU C 1 221 ? 91.462 64.333 -10.901 1.00 49.93 199 LEU C N 1
ATOM 5355 C CA . LEU C 1 221 ? 90.794 64.021 -9.636 1.00 55.96 199 LEU C CA 1
ATOM 5356 C C . LEU C 1 221 ? 91.765 63.403 -8.644 1.00 58.83 199 LEU C C 1
ATOM 5357 O O . LEU C 1 221 ? 91.823 63.828 -7.487 1.00 59.73 199 LEU C O 1
ATOM 5362 N N . SER C 1 222 ? 92.569 62.451 -9.113 1.00 59.83 200 SER C N 1
ATOM 5363 C CA . SER C 1 222 ? 93.610 61.847 -8.283 1.00 61.84 200 SER C CA 1
ATOM 5364 C C . SER C 1 222 ? 94.701 62.811 -7.788 1.00 60.12 200 SER C C 1
ATOM 5365 O O . SER C 1 222 ? 95.095 62.735 -6.624 1.00 63.28 200 SER C O 1
ATOM 5368 N N . ASP C 1 223 ? 95.196 63.700 -8.646 1.00 59.13 201 ASP C N 1
ATOM 5369 C CA . ASP C 1 223 ? 96.194 64.703 -8.212 1.00 61.64 201 ASP C CA 1
ATOM 5370 C C . ASP C 1 223 ? 95.630 65.588 -7.103 1.00 56.93 201 ASP C C 1
ATOM 5371 O O . ASP C 1 223 ? 96.276 65.817 -6.085 1.00 57.00 201 ASP C O 1
ATOM 5384 N N . LEU C 1 225 ? 93.251 64.977 -5.075 1.00 45.10 203 LEU C N 1
ATOM 5385 C CA . LEU C 1 225 ? 93.114 64.202 -3.861 1.00 50.62 203 LEU C CA 1
ATOM 5386 C C . LEU C 1 225 ? 94.459 64.056 -3.168 1.00 52.77 203 LEU C C 1
ATOM 5387 O O . LEU C 1 225 ? 94.569 64.260 -1.950 1.00 57.26 203 LEU C O 1
ATOM 5392 N N . ASN C 1 226 ? 95.479 63.707 -3.944 1.00 53.52 204 ASN C N 1
ATOM 5393 C CA . ASN C 1 226 ? 96.814 63.473 -3.394 1.00 54.69 204 ASN C CA 1
ATOM 5394 C C . ASN C 1 226 ? 97.384 64.749 -2.813 1.00 47.93 204 ASN C C 1
ATOM 5395 O O . ASN C 1 226 ? 98.010 64.722 -1.753 1.00 50.54 204 ASN C O 1
ATOM 5400 N N . GLN C 1 227 ? 97.149 65.868 -3.492 1.00 46.16 205 GLN C N 1
ATOM 5401 C CA . GLN C 1 227 ? 97.599 67.157 -2.980 1.00 46.69 205 GLN C CA 1
ATOM 5402 C C . GLN C 1 227 ? 96.909 67.485 -1.673 1.00 45.59 205 GLN C C 1
ATOM 5403 O O . GLN C 1 227 ? 97.540 67.989 -0.743 1.00 50.73 205 GLN C O 1
ATOM 5409 N N . ALA C 1 228 ? 95.620 67.186 -1.580 1.00 43.52 206 ALA C N 1
ATOM 5410 C CA . ALA C 1 228 ? 94.921 67.414 -0.317 1.00 44.90 206 ALA C CA 1
ATOM 5411 C C . ALA C 1 228 ? 95.489 66.506 0.761 1.00 43.37 206 ALA C C 1
ATOM 5412 O O . ALA C 1 228 ? 95.742 66.961 1.877 1.00 44.77 206 ALA C O 1
ATOM 5414 N N . LEU C 1 229 ? 95.730 65.240 0.421 1.00 40.87 207 LEU C N 1
ATOM 5415 C CA . LEU C 1 229 ? 96.250 64.296 1.411 1.00 42.82 207 LEU C CA 1
ATOM 5416 C C . LEU C 1 229 ? 97.658 64.670 1.864 1.00 39.54 207 LEU C C 1
ATOM 5417 O O . LEU C 1 229 ? 97.996 64.527 3.016 1.00 38.58 207 LEU C O 1
ATOM 5422 N N . GLU C 1 230 ? 98.454 65.201 0.960 1.00 40.23 208 GLU C N 1
ATOM 5423 C CA . GLU C 1 230 ? 99.737 65.786 1.331 1.00 44.23 208 GLU C CA 1
ATOM 5424 C C . GLU C 1 230 ? 99.604 66.897 2.362 1.00 46.28 208 GLU C C 1
ATOM 5425 O O . GLU C 1 230 ? 100.396 66.962 3.304 1.00 50.64 208 GLU C O 1
ATOM 5431 N N . ARG C 1 231 ? 98.625 67.786 2.183 1.00 43.62 209 ARG C N 1
ATOM 5432 C CA . ARG C 1 231 ? 98.404 68.868 3.149 1.00 41.20 209 ARG C CA 1
ATOM 5433 C C . ARG C 1 231 ? 98.009 68.283 4.492 1.00 41.26 209 ARG C C 1
ATOM 5434 O O . ARG C 1 231 ? 98.443 68.744 5.573 1.00 44.68 209 ARG C O 1
ATOM 5442 N N . VAL C 1 232 ? 97.186 67.252 4.447 1.00 40.48 210 VAL C N 1
ATOM 5443 C CA . VAL C 1 232 ? 96.800 66.596 5.680 1.00 43.32 210 VAL C CA 1
ATOM 5444 C C . VAL C 1 232 ? 98.031 66.025 6.423 1.00 42.69 210 VAL C C 1
ATOM 5445 O O . VAL C 1 232 ? 98.166 66.187 7.644 1.00 39.06 210 VAL C O 1
ATOM 5449 N N . ARG C 1 233 ? 98.925 65.374 5.681 1.00 44.83 211 ARG C N 1
ATOM 5450 C CA . ARG C 1 233 ? 100.175 64.833 6.255 1.00 46.75 211 ARG C CA 1
ATOM 5451 C C . ARG C 1 233 ? 100.953 65.920 7.005 1.00 42.96 211 ARG C C 1
ATOM 5452 O O . ARG C 1 233 ? 101.446 65.701 8.111 1.00 38.28 211 ARG C O 1
ATOM 5460 N N . LEU C 1 234 ? 101.025 67.107 6.422 1.00 40.81 212 LEU C N 1
ATOM 5461 C CA . LEU C 1 234 ? 101.780 68.180 7.037 1.00 42.79 212 LEU C CA 1
ATOM 5462 C C . LEU C 1 234 ? 101.099 68.827 8.232 1.00 41.01 212 LEU C C 1
ATOM 5463 O O . LEU C 1 234 ? 101.755 69.464 9.040 1.00 42.32 212 LEU C O 1
ATOM 5468 N N . CYS C 1 235 ? 99.794 68.678 8.380 1.00 42.63 213 CYS C N 1
ATOM 5469 C CA . CYS C 1 235 ? 99.132 69.389 9.479 1.00 40.97 213 CYS C CA 1
ATOM 5470 C C . CYS C 1 235 ? 99.076 68.509 10.704 1.00 37.36 213 CYS C C 1
ATOM 5471 O O . CYS C 1 235 ? 98.813 67.328 10.613 1.00 38.78 213 CYS C O 1
ATOM 5474 N N . ALA C 1 236 ? 99.317 69.097 11.856 1.00 38.20 214 ALA C N 1
ATOM 5475 C CA . ALA C 1 236 ? 99.382 68.347 13.080 1.00 41.08 214 ALA C CA 1
ATOM 5476 C C . ALA C 1 236 ? 97.988 67.963 13.554 1.00 43.46 214 ALA C C 1
ATOM 5477 O O . ALA C 1 236 ? 97.123 68.808 13.617 1.00 43.10 214 ALA C O 1
ATOM 5479 N N . PRO C 1 237 ? 97.783 66.684 13.914 1.00 50.52 215 PRO C N 1
ATOM 5480 C CA . PRO C 1 237 ? 96.444 66.141 14.166 1.00 48.41 215 PRO C CA 1
ATOM 5481 C C . PRO C 1 237 ? 95.670 66.845 15.251 1.00 45.22 215 PRO C C 1
ATOM 5482 O O . PRO C 1 237 ? 94.517 67.201 15.048 1.00 46.43 215 PRO C O 1
ATOM 5486 N N . ASP C 1 238 ? 96.274 67.030 16.406 1.00 40.68 216 ASP C N 1
ATOM 5487 C CA . ASP C 1 238 ? 95.544 67.604 17.500 1.00 42.26 216 ASP C CA 1
ATOM 5488 C C . ASP C 1 238 ? 95.213 69.083 17.252 1.00 43.79 216 ASP C C 1
ATOM 5489 O O . ASP C 1 238 ? 94.147 69.559 17.646 1.00 41.51 216 ASP C O 1
ATOM 5494 N N . ALA C 1 239 ? 96.125 69.813 16.618 1.00 36.55 217 ALA C N 1
ATOM 5495 C CA . ALA C 1 239 ? 95.874 71.222 16.358 1.00 39.38 217 ALA C CA 1
ATOM 5496 C C . ALA C 1 239 ? 94.755 71.396 15.305 1.00 38.95 217 ALA C C 1
ATOM 5497 O O . ALA C 1 239 ? 93.940 72.303 15.404 1.00 39.69 217 ALA C O 1
ATOM 5499 N N . THR C 1 240 ? 94.762 70.515 14.311 1.00 39.10 218 THR C N 1
ATOM 5500 C CA . THR C 1 240 ? 93.762 70.457 13.270 1.00 40.22 218 THR C CA 1
ATOM 5501 C C . THR C 1 240 ? 92.383 70.223 13.906 1.00 39.93 218 THR C C 1
ATOM 5502 O O . THR C 1 240 ? 91.451 70.946 13.600 1.00 35.82 218 THR C O 1
ATOM 5506 N N . ALA C 1 241 ? 92.299 69.280 14.840 1.00 40.88 219 ALA C N 1
ATOM 5507 C CA . ALA C 1 241 ? 91.073 68.993 15.590 1.00 40.62 219 ALA C CA 1
ATOM 5508 C C . ALA C 1 241 ? 90.579 70.122 16.465 1.00 41.00 219 ALA C C 1
ATOM 5509 O O . ALA C 1 241 ? 89.383 70.383 16.512 1.00 37.53 219 ALA C O 1
ATOM 5511 N N . GLU C 1 242 ? 91.468 70.761 17.207 1.00 40.00 220 GLU C N 1
ATOM 5512 C CA . GLU C 1 242 ? 91.051 71.870 18.047 1.00 38.66 220 GLU C CA 1
ATOM 5513 C C . GLU C 1 242 ? 90.606 73.049 17.177 1.00 36.80 220 GLU C C 1
ATOM 5514 O O . GLU C 1 242 ? 89.660 73.736 17.501 1.00 35.68 220 GLU C O 1
ATOM 5520 N N . THR C 1 243 ? 91.309 73.297 16.087 1.00 34.55 221 THR C N 1
ATOM 5521 C CA . THR C 1 243 ? 90.944 74.386 15.197 1.00 33.92 221 THR C CA 1
ATOM 5522 C C . THR C 1 243 ? 89.570 74.121 14.594 1.00 32.40 221 THR C C 1
ATOM 5523 O O . THR C 1 243 ? 88.689 74.976 14.635 1.00 27.98 221 THR C O 1
ATOM 5527 N N . LYS C 1 244 ? 89.386 72.926 14.050 1.00 31.81 222 LYS C N 1
ATOM 5528 C CA . LYS C 1 244 ? 88.116 72.563 13.456 1.00 34.61 222 LYS C CA 1
ATOM 5529 C C . LYS C 1 244 ? 86.961 72.832 14.396 1.00 36.01 222 LYS C C 1
ATOM 5530 O O . LYS C 1 244 ? 85.954 73.377 13.965 1.00 37.57 222 LYS C O 1
ATOM 5536 N N . ALA C 1 245 ? 87.104 72.495 15.675 1.00 33.90 223 ALA C N 1
ATOM 5537 C CA . ALA C 1 245 ? 86.007 72.727 16.621 1.00 33.92 223 ALA C CA 1
ATOM 5538 C C . ALA C 1 245 ? 85.820 74.217 16.905 1.00 37.01 223 ALA C C 1
ATOM 5539 O O . ALA C 1 245 ? 84.691 74.659 17.164 1.00 38.99 223 ALA C O 1
ATOM 5541 N N . LEU C 1 246 ? 86.883 75.018 16.868 1.00 33.34 224 LEU C N 1
ATOM 5542 C CA . LEU C 1 246 ? 86.660 76.452 17.042 1.00 33.83 224 LEU C CA 1
ATOM 5543 C C . LEU C 1 246 ? 85.859 77.014 15.854 1.00 31.70 224 LEU C C 1
ATOM 5544 O O . LEU C 1 246 ? 85.025 77.903 16.046 1.00 32.58 224 LEU C O 1
ATOM 5549 N N . LEU C 1 247 ? 86.133 76.519 14.648 1.00 29.38 225 LEU C N 1
ATOM 5550 C CA . LEU C 1 247 ? 85.483 77.004 13.452 1.00 32.67 225 LEU C CA 1
ATOM 5551 C C . LEU C 1 247 ? 83.957 76.814 13.520 1.00 33.75 225 LEU C C 1
ATOM 5552 O O . LEU C 1 247 ? 83.221 77.720 13.141 1.00 32.45 225 LEU C O 1
ATOM 5557 N N . HIS C 1 248 ? 83.510 75.634 13.966 1.00 33.07 226 HIS C N 1
ATOM 5558 C CA . HIS C 1 248 ? 82.078 75.333 14.052 1.00 37.77 226 HIS C CA 1
ATOM 5559 C C . HIS C 1 248 ? 81.386 76.206 15.076 1.00 38.43 226 HIS C C 1
ATOM 5560 O O . HIS C 1 248 ? 80.176 76.313 15.050 1.00 41.34 226 HIS C O 1
ATOM 5567 N N . ARG C 1 249 ? 82.135 76.825 15.977 1.00 37.88 227 ARG C N 1
ATOM 5568 C CA . ARG C 1 249 ? 81.512 77.669 17.002 1.00 35.55 227 ARG C CA 1
ATOM 5569 C C . ARG C 1 249 ? 81.262 79.107 16.560 1.00 37.75 227 ARG C C 1
ATOM 5570 O O . ARG C 1 249 ? 80.526 79.863 17.227 1.00 35.44 227 ARG C O 1
ATOM 5578 N N . VAL C 1 250 ? 81.861 79.491 15.434 1.00 37.27 228 VAL C N 1
ATOM 5579 C CA . VAL C 1 250 ? 81.832 80.866 15.018 1.00 37.08 228 VAL C CA 1
ATOM 5580 C C . VAL C 1 250 ? 80.418 81.119 14.572 1.00 40.05 228 VAL C C 1
ATOM 5581 O O . VAL C 1 250 ? 79.823 80.279 13.901 1.00 39.25 228 VAL C O 1
ATOM 5585 N N . GLY C 1 251 ? 79.901 82.276 14.946 1.00 41.19 229 GLY C N 1
ATOM 5586 C CA . GLY C 1 251 ? 78.521 82.645 14.664 1.00 45.39 229 GLY C CA 1
ATOM 5587 C C . GLY C 1 251 ? 77.449 82.082 15.588 1.00 42.95 229 GLY C C 1
ATOM 5588 O O . GLY C 1 251 ? 76.306 82.356 15.372 1.00 43.38 229 GLY C O 1
ATOM 5589 N N . HIS C 1 252 ? 77.813 81.304 16.599 1.00 42.44 230 HIS C N 1
ATOM 5590 C CA . HIS C 1 252 ? 76.848 80.662 17.479 1.00 42.71 230 HIS C CA 1
ATOM 5591 C C . HIS C 1 252 ? 77.100 80.979 18.940 1.00 42.71 230 HIS C C 1
ATOM 5592 O O . HIS C 1 252 ? 76.513 80.352 19.791 1.00 40.93 230 HIS C O 1
ATOM 5599 N N . GLU C 1 253 ? 77.969 81.948 19.216 1.00 40.40 231 GLU C N 1
ATOM 5600 C CA . GLU C 1 253 ? 78.182 82.462 20.556 1.00 37.79 231 GLU C CA 1
ATOM 5601 C C . GLU C 1 253 ? 78.857 83.816 20.392 1.00 38.72 231 GLU C C 1
ATOM 5602 O O . GLU C 1 253 ? 79.300 84.172 19.300 1.00 37.65 231 GLU C O 1
ATOM 5608 N N . ALA C 1 254 ? 78.931 84.613 21.430 1.00 39.26 232 ALA C N 1
ATOM 5609 C CA . ALA C 1 254 ? 79.548 85.928 21.247 1.00 41.47 232 ALA C CA 1
ATOM 5610 C C . ALA C 1 254 ? 81.049 85.779 20.855 1.00 39.55 232 ALA C C 1
ATOM 5611 O O . ALA C 1 254 ? 81.746 84.907 21.356 1.00 38.50 232 ALA C O 1
ATOM 5621 N N . ALA C 1 256 ? 83.764 87.585 21.458 1.00 47.05 234 ALA C N 1
ATOM 5622 C CA . ALA C 1 256 ? 84.738 87.818 22.542 1.00 45.29 234 ALA C CA 1
ATOM 5623 C C . ALA C 1 256 ? 84.985 86.591 23.423 1.00 46.16 234 ALA C C 1
ATOM 5624 O O . ALA C 1 256 ? 86.134 86.245 23.720 1.00 48.35 234 ALA C O 1
ATOM 5626 N N . GLY C 1 257 ? 83.921 85.907 23.811 1.00 44.95 235 GLY C N 1
ATOM 5627 C CA . GLY C 1 257 ? 84.052 84.736 24.679 1.00 41.58 235 GLY C CA 1
ATOM 5628 C C . GLY C 1 257 ? 84.689 83.592 23.926 1.00 42.42 235 GLY C C 1
ATOM 5629 O O . GLY C 1 257 ? 85.352 82.718 24.507 1.00 38.36 235 GLY C O 1
ATOM 5630 N N . LEU C 1 258 ? 84.463 83.581 22.619 1.00 39.58 236 LEU C N 1
ATOM 5631 C CA . LEU C 1 258 ? 85.005 82.542 21.794 1.00 39.31 236 LEU C CA 1
ATOM 5632 C C . LEU C 1 258 ? 86.518 82.754 21.615 1.00 36.73 236 LEU C C 1
ATOM 5633 O O . LEU C 1 258 ? 87.273 81.814 21.591 1.00 33.63 236 LEU C O 1
ATOM 5638 N N . LEU C 1 259 ? 86.942 83.992 21.494 1.00 35.97 237 LEU C N 1
ATOM 5639 C CA . LEU C 1 259 ? 88.355 84.282 21.374 1.00 38.00 237 LEU C CA 1
ATOM 5640 C C . LEU C 1 259 ? 89.081 83.989 22.700 1.00 40.32 237 LEU C C 1
ATOM 5641 O O . LEU C 1 259 ? 90.232 83.519 22.703 1.00 38.86 237 LEU C O 1
ATOM 5646 N N . ASP C 1 260 ? 88.397 84.234 23.810 1.00 41.65 238 ASP C N 1
ATOM 5647 C CA . ASP C 1 260 ? 88.839 83.758 25.129 1.00 44.69 238 ASP C CA 1
ATOM 5648 C C . ASP C 1 260 ? 89.149 82.265 25.139 1.00 42.80 238 ASP C C 1
ATOM 5649 O O . ASP C 1 260 ? 90.273 81.858 25.451 1.00 43.98 238 ASP C O 1
ATOM 5654 N N . ASP C 1 261 ? 88.170 81.446 24.798 1.00 38.57 239 ASP C N 1
ATOM 5655 C CA . ASP C 1 261 ? 88.423 80.028 24.730 1.00 40.92 239 ASP C CA 1
ATOM 5656 C C . ASP C 1 261 ? 89.509 79.687 23.701 1.00 39.58 239 ASP C C 1
ATOM 5657 O O . ASP C 1 261 ? 90.305 78.771 23.930 1.00 36.34 239 ASP C O 1
ATOM 5662 N N . ALA C 1 262 ? 89.541 80.402 22.575 1.00 36.49 240 ALA C N 1
ATOM 5663 C CA . ALA C 1 262 ? 90.519 80.114 21.543 1.00 35.78 240 ALA C CA 1
ATOM 5664 C C . ALA C 1 262 ? 91.953 80.310 22.107 1.00 36.03 240 ALA C C 1
ATOM 5665 O O . ALA C 1 262 ? 92.802 79.446 21.970 1.00 35.07 240 ALA C O 1
ATOM 5667 N N . ALA C 1 263 ? 92.191 81.449 22.734 1.00 34.55 241 ALA C N 1
ATOM 5668 C CA . ALA C 1 263 ? 93.467 81.717 23.375 1.00 38.18 241 ALA C CA 1
ATOM 5669 C C . ALA C 1 263 ? 93.869 80.649 24.408 1.00 42.56 241 ALA C C 1
ATOM 5670 O O . ALA C 1 263 ? 95.043 80.338 24.526 1.00 40.33 241 ALA C O 1
ATOM 5672 N N . GLU C 1 264 ? 92.902 80.093 25.134 1.00 45.86 242 GLU C N 1
ATOM 5673 C CA . GLU C 1 264 ? 93.181 79.005 26.071 1.00 48.29 242 GLU C CA 1
ATOM 5674 C C . GLU C 1 264 ? 93.653 77.788 25.312 1.00 45.36 242 GLU C C 1
ATOM 5675 O O . GLU C 1 264 ? 94.546 77.097 25.754 1.00 44.25 242 GLU C O 1
ATOM 5681 N N . LYS C 1 265 ? 93.023 77.500 24.183 1.00 43.03 243 LYS C N 1
ATOM 5682 C CA . LYS C 1 265 ? 93.414 76.349 23.403 1.00 44.16 243 LYS C CA 1
ATOM 5683 C C . LYS C 1 265 ? 94.819 76.554 22.815 1.00 41.99 243 LYS C C 1
ATOM 5684 O O . LYS C 1 265 ? 95.575 75.609 22.707 1.00 38.59 243 LYS C O 1
ATOM 5690 N N . PHE C 1 266 ? 95.135 77.798 22.464 1.00 38.97 244 PHE C N 1
ATOM 5691 C CA . PHE C 1 266 ? 96.431 78.190 21.941 1.00 38.62 244 PHE C CA 1
ATOM 5692 C C . PHE C 1 266 ? 97.532 77.980 22.981 1.00 38.62 244 PHE C C 1
ATOM 5693 O O . PHE C 1 266 ? 98.553 77.384 22.691 1.00 37.82 244 PHE C O 1
ATOM 5701 N N . ALA C 1 267 ? 97.291 78.410 24.205 1.00 39.63 245 ALA C N 1
ATOM 5702 C CA . ALA C 1 267 ? 98.262 78.234 25.264 1.00 41.56 245 ALA C CA 1
ATOM 5703 C C . ALA C 1 267 ? 98.546 76.741 25.529 1.00 47.58 245 ALA C C 1
ATOM 5704 O O . ALA C 1 267 ? 99.711 76.322 25.627 1.00 53.82 245 ALA C O 1
ATOM 5706 N N . ALA C 1 268 ? 97.484 75.949 25.630 1.00 43.98 246 ALA C N 1
ATOM 5707 C CA . ALA C 1 268 ? 97.596 74.515 25.905 1.00 41.61 246 ALA C CA 1
ATOM 5708 C C . ALA C 1 268 ? 98.293 73.770 24.807 1.00 40.87 246 ALA C C 1
ATOM 5709 O O . ALA C 1 268 ? 98.989 72.803 25.063 1.00 44.28 246 ALA C O 1
ATOM 5711 N N . ALA C 1 269 ? 98.075 74.186 23.576 1.00 39.22 247 ALA C N 1
ATOM 5712 C CA . ALA C 1 269 ? 98.758 73.584 22.442 1.00 37.35 247 ALA C CA 1
ATOM 5713 C C . ALA C 1 269 ? 100.278 73.889 22.466 1.00 41.64 247 ALA C C 1
ATOM 5714 O O . ALA C 1 269 ? 101.118 73.006 22.203 1.00 42.30 247 ALA C O 1
ATOM 5716 N N . ILE C 1 270 ? 100.615 75.142 22.754 1.00 42.84 248 ILE C N 1
ATOM 5717 C CA . ILE C 1 270 ? 101.985 75.547 22.900 1.00 47.75 248 ILE C CA 1
ATOM 5718 C C . ILE C 1 270 ? 102.714 74.679 23.917 1.00 48.29 248 ILE C C 1
ATOM 5719 O O . ILE C 1 270 ? 103.810 74.265 23.649 1.00 49.91 248 ILE C O 1
ATOM 5724 N N . ARG C 1 271 ? 102.079 74.389 25.052 1.00 50.90 249 ARG C N 1
ATOM 5725 C CA . ARG C 1 271 ? 102.682 73.623 26.148 1.00 51.35 249 ARG C CA 1
ATOM 5726 C C . ARG C 1 271 ? 102.417 72.134 26.062 1.00 56.29 249 ARG C C 1
ATOM 5727 O O . ARG C 1 271 ? 102.545 71.427 27.055 1.00 61.55 249 ARG C O 1
ATOM 5735 N N . GLY C 1 272 ? 101.998 71.653 24.901 1.00 53.05 250 GLY C N 1
ATOM 5736 C CA . GLY C 1 272 ? 101.705 70.251 24.742 1.00 50.05 250 GLY C CA 1
ATOM 5737 C C . GLY C 1 272 ? 102.746 69.643 23.830 1.00 50.63 250 GLY C C 1
ATOM 5738 O O . GLY C 1 272 ? 103.484 70.363 23.161 1.00 54.16 250 GLY C O 1
ATOM 5739 N N . PRO C 1 273 ? 102.798 68.310 23.787 1.00 54.42 251 PRO C N 1
ATOM 5740 C CA . PRO C 1 273 ? 103.776 67.539 23.017 1.00 53.86 251 PRO C CA 1
ATOM 5741 C C . PRO C 1 273 ? 103.878 67.995 21.576 1.00 53.80 251 PRO C C 1
ATOM 5742 O O . PRO C 1 273 ? 104.979 68.115 21.013 1.00 56.67 251 PRO C O 1
ATOM 5746 N N . GLU C 1 274 ? 102.719 68.255 20.991 1.00 57.67 252 GLU C N 1
ATOM 5747 C CA . GLU C 1 274 ? 102.626 68.603 19.579 1.00 54.90 252 GLU C CA 1
ATOM 5748 C C . GLU C 1 274 ? 103.264 69.959 19.317 1.00 49.61 252 GLU C C 1
ATOM 5749 O O . GLU C 1 274 ? 103.936 70.156 18.314 1.00 48.28 252 GLU C O 1
ATOM 5755 N N . GLY C 1 275 ? 103.037 70.899 20.217 1.00 47.65 253 GLY C N 1
ATOM 5756 C CA . GLY C 1 275 ? 103.586 72.245 20.051 1.00 49.17 253 GLY C CA 1
ATOM 5757 C C . GLY C 1 275 ? 105.102 72.255 20.239 1.00 45.90 253 GLY C C 1
ATOM 5758 O O . GLY C 1 275 ? 105.828 72.819 19.441 1.00 40.63 253 GLY C O 1
ATOM 5759 N N . ALA C 1 276 ? 105.574 71.626 21.300 1.00 44.70 254 ALA C N 1
ATOM 5760 C CA . ALA C 1 276 ? 107.021 71.504 21.520 1.00 51.21 254 ALA C CA 1
ATOM 5761 C C . ALA C 1 276 ? 107.714 70.845 20.302 1.00 52.40 254 ALA C C 1
ATOM 5762 O O . ALA C 1 276 ? 108.681 71.382 19.728 1.00 55.14 254 ALA C O 1
ATOM 5764 N N . GLU C 1 277 ? 107.161 69.722 19.860 1.00 49.65 255 GLU C N 1
ATOM 5765 C CA . GLU C 1 277 ? 107.670 69.041 18.689 1.00 46.70 255 GLU C CA 1
ATOM 5766 C C . GLU C 1 277 ? 107.706 69.926 17.465 1.00 47.72 255 GLU C C 1
ATOM 5767 O O . GLU C 1 277 ? 108.611 69.819 16.640 1.00 53.60 255 GLU C O 1
ATOM 5773 N N . GLY C 1 278 ? 106.710 70.776 17.302 1.00 49.21 256 GLY C N 1
ATOM 5774 C CA . GLY C 1 278 ? 106.601 71.569 16.078 1.00 49.97 256 GLY C CA 1
ATOM 5775 C C . GLY C 1 278 ? 107.611 72.708 16.013 1.00 57.68 256 GLY C C 1
ATOM 5776 O O . GLY C 1 278 ? 108.096 73.087 14.924 1.00 58.88 256 GLY C O 1
ATOM 5777 N N . THR C 1 279 ? 107.909 73.296 17.162 1.00 58.88 257 THR C N 1
ATOM 5778 C CA . THR C 1 279 ? 108.863 74.382 17.185 1.00 68.83 257 THR C CA 1
ATOM 5779 C C . THR C 1 279 ? 110.220 73.785 16.770 1.00 77.38 257 THR C C 1
ATOM 5780 O O . THR C 1 279 ? 110.854 74.276 15.817 1.00 71.60 257 THR C O 1
ATOM 5792 N N . ALA C 1 281 ? 110.873 70.999 14.942 1.00 72.44 259 ALA C N 1
ATOM 5793 C CA . ALA C 1 281 ? 110.848 70.819 13.509 1.00 78.17 259 ALA C CA 1
ATOM 5794 C C . ALA C 1 281 ? 111.262 72.087 12.738 1.00 81.05 259 ALA C C 1
ATOM 5795 O O . ALA C 1 281 ? 112.047 72.013 11.793 1.00 79.49 259 ALA C O 1
ATOM 5797 N N . PHE C 1 282 ? 110.748 73.242 13.147 1.00 89.22 260 PHE C N 1
ATOM 5798 C CA . PHE C 1 282 ? 111.051 74.512 12.458 1.00 100.50 260 PHE C CA 1
ATOM 5799 C C . PHE C 1 282 ? 112.437 75.060 12.844 1.00 96.48 260 PHE C C 1
ATOM 5800 O O . PHE C 1 282 ? 113.033 75.814 12.076 1.00 97.31 260 PHE C O 1
ATOM 5816 N N . GLN C 1 284 ? 115.154 73.111 13.184 1.00 76.44 262 GLN C N 1
ATOM 5817 C CA . GLN C 1 284 ? 116.158 72.293 12.468 1.00 68.15 262 GLN C CA 1
ATOM 5818 C C . GLN C 1 284 ? 115.762 72.024 11.022 1.00 72.13 262 GLN C C 1
ATOM 5819 O O . GLN C 1 284 ? 116.118 70.986 10.447 1.00 64.39 262 GLN C O 1
ATOM 5825 N N . LYS C 1 285 ? 115.028 72.972 10.444 1.00 78.99 263 LYS C N 1
ATOM 5826 C CA . LYS C 1 285 ? 114.503 72.864 9.077 1.00 89.65 263 LYS C CA 1
ATOM 5827 C C . LYS C 1 285 ? 114.175 71.407 8.694 1.00 87.87 263 LYS C C 1
ATOM 5828 O O . LYS C 1 285 ? 114.511 70.952 7.592 1.00 84.97 263 LYS C O 1
ATOM 5834 N N . ARG C 1 286 ? 113.519 70.695 9.619 1.00 81.99 264 ARG C N 1
ATOM 5835 C CA . ARG C 1 286 ? 113.140 69.288 9.438 1.00 73.88 264 ARG C CA 1
ATOM 5836 C C . ARG C 1 286 ? 111.639 69.109 9.657 1.00 72.07 264 ARG C C 1
ATOM 5837 O O . ARG C 1 286 ? 111.039 69.792 10.481 1.00 74.18 264 ARG C O 1
ATOM 5845 N N . GLU C 1 287 ? 111.054 68.170 8.930 1.00 65.60 265 GLU C N 1
ATOM 5846 C CA . GLU C 1 287 ? 109.683 67.749 9.145 1.00 61.77 265 GLU C CA 1
ATOM 5847 C C . GLU C 1 287 ? 109.421 67.380 10.633 1.00 57.68 265 GLU C C 1
ATOM 5848 O O . GLU C 1 287 ? 110.284 66.813 11.299 1.00 52.35 265 GLU C O 1
ATOM 5854 N N . PRO C 1 288 ? 108.251 67.771 11.176 1.00 53.94 266 PRO C N 1
ATOM 5855 C CA . PRO C 1 288 ? 107.831 67.327 12.510 1.00 47.27 266 PRO C CA 1
ATOM 5856 C C . PRO C 1 288 ? 107.377 65.890 12.464 1.00 46.68 266 PRO C C 1
ATOM 5857 O O . PRO C 1 288 ? 107.073 65.386 11.392 1.00 46.11 266 PRO C O 1
ATOM 5861 N N . LYS C 1 289 ? 107.327 65.232 13.612 1.00 47.20 267 LYS C N 1
ATOM 5862 C CA . LYS C 1 289 ? 107.106 63.792 13.632 1.00 51.33 267 LYS C CA 1
ATOM 5863 C C . LYS C 1 289 ? 105.769 63.392 12.987 1.00 54.26 267 LYS C C 1
ATOM 5864 O O . LYS C 1 289 ? 105.710 62.377 12.312 1.00 54.34 267 LYS C O 1
ATOM 5870 N N . TRP C 1 290 ? 104.703 64.182 13.162 1.00 54.22 268 TRP C N 1
ATOM 5871 C CA . TRP C 1 290 ? 103.407 63.836 12.538 1.00 48.84 268 TRP C CA 1
ATOM 5872 C C . TRP C 1 290 ? 103.475 63.829 11.009 1.00 49.93 268 TRP C C 1
ATOM 5873 O O . TRP C 1 290 ? 102.633 63.225 10.364 1.00 53.80 268 TRP C O 1
ATOM 5884 N N . ALA C 1 291 ? 104.467 64.480 10.420 1.00 48.08 269 ALA C N 1
ATOM 5885 C CA . ALA C 1 291 ? 104.614 64.418 8.975 1.00 57.71 269 ALA C CA 1
ATOM 5886 C C . ALA C 1 291 ? 105.301 63.119 8.512 1.00 68.64 269 ALA C C 1
ATOM 5887 O O . ALA C 1 291 ? 105.161 62.713 7.347 1.00 69.82 269 ALA C O 1
ATOM 5889 N N . GLU C 1 292 ? 106.008 62.477 9.442 1.00 76.33 270 GLU C N 1
ATOM 5890 C CA . GLU C 1 292 ? 106.862 61.284 9.203 1.00 87.47 270 GLU C CA 1
ATOM 5891 C C . GLU C 1 292 ? 106.366 60.217 8.196 1.00 84.01 270 GLU C C 1
ATOM 5892 O O . GLU C 1 292 ? 105.393 59.500 8.451 1.00 75.19 270 GLU C O 1
ATOM 5898 N N . LEU C 1 293 ? 107.088 60.103 7.080 1.00 91.15 271 LEU C N 1
ATOM 5899 C CA . LEU C 1 293 ? 106.841 59.083 6.048 1.00 95.99 271 LEU C CA 1
ATOM 5900 C C . LEU C 1 293 ? 107.136 57.674 6.575 1.00 91.83 271 LEU C C 1
ATOM 5901 O O . LEU C 1 293 ? 106.312 56.766 6.461 1.00 87.97 271 LEU C O 1
#

Sequence (764 aa):
CETLILEKQGPTLVITINRPDVRNASLQVAELSTIFSEIENDISIRAAVLRGAGGHFCAGGDIKDAGARSQKAGEGRDDPFYKLNRAFGQIQQVNESSKVVIAITEGAVGGGFGLACVSDLAIAGPTAKFGPETTLGVIPAQIAPFVVERIGLTQARRLALLGLRIDATEACKLGIVHQVAESEEQLSDLNQALERVRLCAPDATAETKALLHRVGHEAAGLLDDAAEKFAAAIRGPEGAEGTAFQKREPKWAELCETLILEKQGPTLVITINRPDVRNASLQVAELSTIFSEIENDISIRAAVLRGAGGHFCAGGDIKDAGARSQKAGEGRDDPFYKLNRAFGQIQQVNESSKVVIAITEGAVGGGFGLACVSDLAIAGPTAKFGPETTLGVIPAQIAPFVVERIGLTQARRLALLGLRIDATEACKLGIVHQVAESEEQLSDLNQALERVRLCAPDATAETKALLHRVGHEAAGLLDDAAEKFAAAIRGPEGAEGTAFQKREPKWAECETLILEKQGPTLVITINRPDVRNASLQVAELSTIFSEIENDISIRAAVLRGAGGHFCAGGDIKDAGARSQKAGEGRDDPFYKLNRAFGQIQQVNESSKVVIAITEGAVGGGFGLACVSDLAIAGPTAKFGPETTLGVIPAQIAPFVVERIGLTQARRLALLGLRIDATEACKLGIVHQVAESEEQLSDLNQALERVRLCAPDATAETKALLHRVGHEAAGLLDDAAEKFAAAIRGPEGAEGTAFQKREPKWAEL